Protein AF-A0A523TZ36-F1 (afdb_monomer)

Structure (mmCIF, N/CA/C/O backbone):
data_AF-A0A523TZ36-F1
#
_entry.id   AF-A0A523TZ36-F1
#
loop_
_atom_site.group_PDB
_atom_site.id
_atom_site.type_symbol
_atom_site.label_atom_id
_atom_site.label_alt_id
_atom_site.label_comp_id
_atom_site.label_asym_id
_atom_site.label_entity_id
_atom_site.label_seq_id
_atom_site.pdbx_PDB_ins_code
_atom_site.Cartn_x
_atom_site.Cartn_y
_atom_site.Cartn_z
_atom_site.occupancy
_atom_site.B_iso_or_equiv
_atom_site.auth_seq_id
_atom_site.auth_comp_id
_atom_site.auth_asym_id
_atom_site.auth_atom_id
_atom_site.pdbx_PDB_model_num
ATOM 1 N N . MET A 1 1 ? 51.299 -15.490 -25.475 1.00 40.97 1 MET A N 1
ATOM 2 C CA . MET A 1 1 ? 50.032 -15.445 -26.246 1.00 40.97 1 MET A CA 1
ATOM 3 C C . MET A 1 1 ? 49.955 -14.261 -27.215 1.00 40.97 1 MET A C 1
ATOM 5 O O . MET A 1 1 ? 49.633 -14.498 -28.367 1.00 40.97 1 MET A O 1
ATOM 9 N N . LEU A 1 2 ? 50.321 -13.031 -26.823 1.00 39.06 2 LEU A N 1
ATOM 10 C CA . LEU A 1 2 ? 50.326 -11.851 -27.716 1.00 39.06 2 LEU A CA 1
ATOM 11 C C . LEU A 1 2 ? 51.217 -11.945 -28.986 1.00 39.06 2 LEU A C 1
ATOM 13 O O . LEU A 1 2 ? 50.741 -11.552 -30.048 1.00 39.06 2 LEU A O 1
ATOM 17 N N . PRO A 1 3 ? 52.444 -12.513 -28.957 1.00 45.03 3 PRO A N 1
ATOM 18 C CA . PRO A 1 3 ? 53.297 -12.575 -30.157 1.00 45.03 3 PRO A CA 1
ATOM 19 C C . PRO A 1 3 ? 52.799 -13.565 -31.224 1.00 45.03 3 PRO A C 1
ATOM 21 O O . PRO A 1 3 ? 52.975 -13.342 -32.415 1.00 45.03 3 PRO A O 1
ATOM 24 N N . ALA A 1 4 ? 52.129 -14.643 -30.800 1.00 48.78 4 ALA A N 1
ATOM 25 C CA . ALA A 1 4 ? 51.546 -15.644 -31.697 1.00 48.78 4 ALA A CA 1
ATOM 26 C C . ALA A 1 4 ? 50.231 -15.169 -32.344 1.00 48.78 4 ALA A C 1
ATOM 28 O O . ALA A 1 4 ? 49.889 -15.622 -33.433 1.00 48.78 4 ALA A O 1
ATOM 29 N N . LEU A 1 5 ? 49.511 -14.239 -31.697 1.00 48.94 5 LEU A N 1
ATOM 30 C CA . LEU A 1 5 ? 48.366 -13.556 -32.302 1.00 48.94 5 LEU A CA 1
ATOM 31 C C . LEU A 1 5 ? 48.816 -12.596 -33.409 1.00 48.94 5 LEU A C 1
ATOM 33 O O . LEU A 1 5 ? 48.191 -12.559 -34.461 1.00 48.94 5 LEU A O 1
ATOM 37 N N . ALA A 1 6 ? 49.922 -11.871 -33.201 1.00 53.59 6 ALA A N 1
ATOM 38 C CA . ALA A 1 6 ? 50.433 -10.887 -34.158 1.00 53.59 6 ALA A CA 1
ATOM 39 C C . ALA A 1 6 ? 50.827 -11.502 -35.515 1.00 53.59 6 ALA A C 1
ATOM 41 O O . ALA A 1 6 ? 50.596 -10.891 -36.555 1.00 53.59 6 ALA A O 1
ATOM 42 N N . ALA A 1 7 ? 51.348 -12.734 -35.520 1.00 53.69 7 ALA A N 1
ATOM 43 C CA . ALA A 1 7 ? 51.743 -13.442 -36.741 1.00 53.69 7 ALA A CA 1
ATOM 44 C C . ALA A 1 7 ? 50.558 -13.894 -37.623 1.00 53.69 7 ALA A C 1
ATOM 46 O O . ALA A 1 7 ? 50.750 -14.155 -38.806 1.00 53.69 7 ALA A O 1
ATOM 47 N N . LYS A 1 8 ? 49.335 -13.967 -37.075 1.00 51.78 8 LYS A N 1
ATOM 48 C CA . LYS A 1 8 ? 48.127 -14.410 -37.796 1.00 51.78 8 LYS A CA 1
ATOM 49 C C . LYS A 1 8 ? 47.282 -13.272 -38.385 1.00 51.78 8 LYS A C 1
ATOM 51 O O . LYS A 1 8 ? 46.380 -13.533 -39.172 1.00 51.78 8 LYS A O 1
ATOM 56 N N . ILE A 1 9 ? 47.600 -12.013 -38.068 1.00 53.91 9 ILE A N 1
ATOM 57 C CA . ILE A 1 9 ? 46.844 -10.815 -38.494 1.00 53.91 9 ILE A CA 1
ATOM 58 C C . ILE A 1 9 ? 46.849 -10.613 -40.030 1.00 53.91 9 ILE A C 1
ATOM 60 O O . ILE A 1 9 ? 46.020 -9.871 -40.552 1.00 53.91 9 ILE A O 1
ATOM 64 N N . GLY A 1 10 ? 47.730 -11.303 -40.766 1.00 49.12 10 GLY A N 1
ATOM 65 C CA . GLY A 1 10 ? 47.829 -11.244 -42.231 1.00 49.12 10 GLY A CA 1
ATOM 66 C C . GLY A 1 10 ? 47.060 -12.320 -43.012 1.00 49.12 10 GLY A C 1
ATOM 67 O O . GLY A 1 10 ? 47.072 -12.283 -44.240 1.00 49.12 10 GLY A O 1
ATOM 68 N N . GLU A 1 11 ? 46.407 -13.284 -42.353 1.00 53.25 11 GLU A N 1
ATOM 69 C CA . GLU A 1 11 ? 45.588 -14.292 -43.042 1.00 53.25 11 GLU A CA 1
ATOM 70 C C . GLU A 1 11 ? 44.178 -13.733 -43.347 1.00 53.25 11 GLU A C 1
ATOM 72 O O . GLU A 1 11 ? 43.578 -13.109 -42.466 1.00 53.25 11 GLU A O 1
ATOM 77 N N . PRO A 1 12 ? 43.588 -13.992 -44.535 1.00 54.81 12 PRO A N 1
ATOM 78 C CA . PRO A 1 12 ? 42.302 -13.411 -44.956 1.00 54.81 12 PRO A CA 1
ATOM 79 C C . PRO A 1 12 ? 41.141 -13.591 -43.960 1.00 54.81 12 PRO A C 1
ATOM 81 O O . PRO A 1 12 ? 40.245 -12.751 -43.889 1.00 54.81 12 PRO A O 1
ATOM 84 N N . GLY A 1 13 ? 41.164 -14.664 -43.160 1.00 63.50 13 GLY A N 1
ATOM 85 C CA . GLY A 1 13 ? 40.162 -14.923 -42.121 1.00 63.50 13 GLY A CA 1
ATOM 86 C C . GLY A 1 13 ? 40.274 -14.004 -40.898 1.00 63.50 13 GLY A C 1
ATOM 87 O O . GLY A 1 13 ? 39.256 -13.620 -40.327 1.00 63.50 13 GLY A O 1
ATOM 88 N N . TRP A 1 14 ? 41.484 -13.583 -40.516 1.00 69.44 14 TRP A N 1
ATOM 89 C CA . TRP A 1 14 ? 41.691 -12.711 -39.353 1.00 69.44 14 TRP A CA 1
ATOM 90 C C . TRP A 1 14 ? 41.285 -11.270 -39.629 1.00 69.44 14 TRP A C 1
ATOM 92 O O . TRP A 1 14 ? 40.730 -10.613 -38.750 1.00 69.44 14 TRP A O 1
ATOM 102 N N . THR A 1 15 ? 41.491 -10.790 -40.856 1.00 75.75 15 THR A N 1
ATOM 103 C CA . THR A 1 15 ? 41.030 -9.459 -41.267 1.00 75.75 15 THR A CA 1
ATOM 104 C C . THR A 1 15 ? 39.508 -9.342 -41.150 1.00 75.75 15 THR A C 1
ATOM 106 O O . THR A 1 15 ? 39.020 -8.356 -40.603 1.00 75.75 15 THR A O 1
ATOM 109 N N . TYR A 1 16 ? 38.755 -10.365 -41.577 1.00 77.06 16 TYR A N 1
ATOM 110 C CA . TYR A 1 16 ? 37.296 -10.403 -41.420 1.00 77.06 16 TYR A CA 1
ATOM 111 C C . TYR A 1 16 ? 36.870 -10.387 -39.945 1.00 77.06 16 TYR A C 1
ATOM 113 O O . TYR A 1 16 ? 36.047 -9.556 -39.567 1.00 77.06 16 TYR A O 1
ATOM 121 N N . ILE A 1 17 ? 37.469 -11.239 -39.104 1.00 78.81 17 ILE A N 1
ATOM 122 C CA . ILE A 1 17 ? 37.153 -11.314 -37.665 1.00 78.81 17 ILE A CA 1
ATOM 123 C C . ILE A 1 17 ? 37.396 -9.963 -36.982 1.00 78.81 17 ILE A C 1
ATOM 125 O O . ILE A 1 17 ? 36.556 -9.492 -36.216 1.00 78.81 17 ILE A O 1
ATOM 129 N N . ILE A 1 18 ? 38.522 -9.309 -37.284 1.00 83.75 18 ILE A N 1
ATOM 130 C CA . ILE A 1 18 ? 38.860 -7.999 -36.716 1.00 83.75 18 ILE A CA 1
ATOM 131 C C . ILE A 1 18 ? 37.863 -6.934 -37.187 1.00 83.75 18 ILE A C 1
ATOM 133 O O . ILE A 1 18 ? 37.353 -6.181 -36.361 1.00 83.75 18 ILE A O 1
ATOM 137 N N . ILE A 1 19 ? 37.547 -6.876 -38.485 1.00 86.12 19 ILE A N 1
ATOM 138 C CA . ILE A 1 19 ? 36.572 -5.914 -39.024 1.00 86.12 19 ILE A CA 1
ATOM 139 C C . ILE A 1 19 ? 35.190 -6.132 -38.396 1.00 86.12 19 ILE A C 1
ATOM 141 O O . ILE A 1 19 ? 34.555 -5.163 -37.983 1.00 86.12 19 ILE A O 1
ATOM 145 N N . HIS A 1 20 ? 34.741 -7.383 -38.279 1.00 84.38 20 HIS A N 1
ATOM 146 C CA . HIS A 1 20 ? 33.457 -7.728 -37.675 1.00 84.38 20 HIS A CA 1
ATOM 147 C C . HIS A 1 20 ? 33.395 -7.319 -36.198 1.00 84.38 20 HIS A C 1
ATOM 149 O O . HIS A 1 20 ? 32.434 -6.675 -35.775 1.00 84.38 20 HIS A O 1
ATOM 155 N N . ALA A 1 21 ? 34.440 -7.620 -35.422 1.00 88.12 21 ALA A N 1
ATOM 156 C CA . ALA A 1 21 ? 34.526 -7.238 -34.015 1.00 88.12 21 ALA A CA 1
ATOM 157 C C . ALA A 1 21 ? 34.559 -5.711 -33.832 1.00 88.12 21 ALA A C 1
ATOM 159 O O . ALA A 1 21 ? 33.866 -5.171 -32.969 1.00 88.12 21 ALA A O 1
ATOM 160 N N . LEU A 1 22 ? 35.316 -4.992 -34.667 1.00 91.12 22 LEU A N 1
ATOM 161 C CA . LEU A 1 22 ? 35.350 -3.528 -34.647 1.00 91.12 22 LEU A CA 1
ATOM 162 C C . LEU A 1 22 ? 33.988 -2.928 -35.007 1.00 91.12 22 LEU A C 1
ATOM 164 O O . LEU A 1 22 ? 33.526 -2.019 -34.316 1.00 91.12 22 LEU A O 1
ATOM 168 N N . ALA A 1 23 ? 33.320 -3.460 -36.035 1.00 91.50 23 ALA A N 1
ATOM 169 C CA . ALA A 1 23 ? 31.964 -3.061 -36.391 1.00 91.50 23 ALA A CA 1
ATOM 170 C C . ALA A 1 23 ? 30.994 -3.318 -35.230 1.00 91.50 23 ALA A C 1
ATOM 172 O O . ALA A 1 23 ? 30.199 -2.442 -34.899 1.00 91.50 23 ALA A O 1
ATOM 173 N N . PHE A 1 24 ? 31.100 -4.467 -34.553 1.00 93.25 24 PHE A N 1
ATOM 174 C CA . PHE A 1 24 ? 30.232 -4.821 -33.429 1.00 93.25 24 PHE A CA 1
ATOM 175 C C . PHE A 1 24 ? 30.410 -3.831 -32.283 1.00 93.25 24 PHE A C 1
ATOM 177 O O . PHE A 1 24 ? 29.433 -3.246 -31.812 1.00 93.25 24 PHE A O 1
ATOM 184 N N . LEU A 1 25 ? 31.659 -3.576 -31.884 1.00 94.19 25 LEU A N 1
ATOM 185 C CA . LEU A 1 25 ? 31.988 -2.620 -30.828 1.00 94.19 25 LEU A CA 1
ATOM 186 C C . LEU A 1 25 ? 31.528 -1.197 -31.171 1.00 94.19 25 LEU A C 1
ATOM 188 O O . LEU A 1 25 ? 31.056 -0.489 -30.279 1.00 94.19 25 LEU A O 1
ATOM 192 N N . ALA A 1 26 ? 31.598 -0.798 -32.446 1.00 94.56 26 ALA A N 1
ATOM 193 C CA . ALA A 1 26 ? 31.162 0.518 -32.906 1.00 94.56 26 ALA A CA 1
ATOM 194 C C . ALA A 1 26 ? 29.654 0.762 -32.714 1.00 94.56 26 ALA A C 1
ATOM 196 O O . ALA A 1 26 ? 29.263 1.905 -32.486 1.00 94.56 26 ALA A O 1
ATOM 197 N N . VAL A 1 27 ? 28.809 -0.278 -32.751 1.00 94.25 27 VAL A N 1
ATOM 198 C CA . VAL A 1 27 ? 27.361 -0.147 -32.472 1.00 94.25 27 VAL A CA 1
ATOM 199 C C . VAL A 1 27 ? 27.023 -0.471 -31.013 1.00 94.25 27 VAL A C 1
ATOM 201 O O . VAL A 1 27 ? 26.181 0.188 -30.399 1.00 94.25 27 VAL A O 1
ATOM 204 N N . PHE A 1 28 ? 27.701 -1.464 -30.435 1.00 94.38 28 PHE A N 1
ATOM 205 C CA . PHE A 1 28 ? 27.449 -1.959 -29.084 1.00 94.38 28 PHE A CA 1
ATOM 206 C C . PHE A 1 28 ? 27.827 -0.940 -28.000 1.00 94.38 28 PHE A C 1
ATOM 208 O O . PHE A 1 28 ? 27.017 -0.659 -27.114 1.00 94.38 28 PHE A O 1
ATOM 215 N N . LEU A 1 29 ? 29.030 -0.352 -28.062 1.00 94.81 29 LEU A N 1
ATOM 216 C CA . LEU A 1 29 ? 29.511 0.559 -27.016 1.00 94.81 29 LEU A CA 1
ATOM 217 C C . LEU A 1 29 ? 28.654 1.832 -26.892 1.00 94.81 29 LEU A C 1
ATOM 219 O O . LEU A 1 29 ? 28.288 2.168 -25.762 1.00 94.81 29 LEU A O 1
ATOM 223 N N . PRO A 1 30 ? 28.255 2.520 -27.985 1.00 93.31 30 PRO A N 1
ATOM 224 C CA . PRO A 1 30 ? 27.339 3.655 -27.881 1.00 93.31 30 PRO A CA 1
ATOM 225 C C . PRO A 1 30 ? 25.975 3.274 -27.296 1.00 93.31 30 PRO A C 1
ATOM 227 O O . PRO A 1 30 ? 25.460 3.992 -26.438 1.00 93.31 30 PRO A O 1
ATOM 230 N N . ALA A 1 31 ? 25.403 2.135 -27.704 1.00 92.31 31 ALA A N 1
ATOM 231 C CA . ALA A 1 31 ? 24.126 1.663 -27.169 1.00 92.31 31 ALA A CA 1
ATOM 232 C C . ALA A 1 31 ? 24.213 1.389 -25.658 1.00 92.31 31 ALA A C 1
ATOM 234 O O . ALA A 1 31 ? 23.362 1.850 -24.894 1.00 92.31 31 ALA A O 1
ATOM 235 N N . MET A 1 32 ? 25.282 0.725 -25.209 1.00 93.06 32 MET A N 1
ATOM 236 C CA . MET A 1 32 ? 25.528 0.470 -23.788 1.00 93.06 32 MET A CA 1
ATOM 237 C C . MET A 1 32 ? 25.791 1.751 -22.996 1.00 93.06 32 MET A C 1
ATOM 239 O O . MET A 1 32 ? 25.274 1.892 -21.890 1.00 93.06 32 MET A O 1
ATOM 243 N N . TYR A 1 33 ? 26.535 2.709 -23.553 1.00 92.81 33 TYR A N 1
ATOM 244 C CA . TYR A 1 33 ? 26.753 4.013 -22.927 1.00 92.81 33 TYR A CA 1
ATOM 245 C C . TYR A 1 33 ? 25.430 4.759 -22.702 1.00 92.81 33 TYR A C 1
ATOM 247 O O . TYR A 1 33 ? 25.178 5.263 -21.604 1.00 92.81 33 TYR A O 1
ATOM 255 N N . LEU A 1 34 ? 24.554 4.789 -23.713 1.00 91.19 34 LEU A N 1
ATOM 256 C CA . LEU A 1 34 ? 23.231 5.406 -23.605 1.00 91.19 34 LEU A CA 1
ATOM 257 C C . LEU A 1 34 ? 22.345 4.675 -22.591 1.00 91.19 34 LEU A C 1
ATOM 259 O O . LEU A 1 34 ? 21.706 5.329 -21.764 1.00 91.19 34 LEU A O 1
ATOM 263 N N . PHE A 1 35 ? 22.341 3.340 -22.617 1.00 90.81 35 PHE A N 1
ATOM 264 C CA . PHE A 1 35 ? 21.572 2.519 -21.688 1.00 90.81 35 PHE A CA 1
ATOM 265 C C . PHE A 1 35 ? 22.024 2.718 -20.233 1.00 90.81 35 PHE A C 1
ATOM 267 O O . PHE A 1 35 ? 21.228 3.120 -19.380 1.00 90.81 35 PHE A O 1
ATOM 274 N N . ILE A 1 36 ? 23.312 2.500 -19.949 1.00 92.44 36 ILE A N 1
ATOM 275 C CA . ILE A 1 36 ? 23.887 2.625 -18.602 1.00 92.44 36 ILE A CA 1
ATOM 276 C C . ILE A 1 36 ? 23.757 4.066 -18.111 1.00 92.44 36 ILE A C 1
ATOM 278 O O . ILE A 1 36 ? 23.319 4.287 -16.984 1.00 92.44 36 ILE A O 1
ATOM 282 N N . GLY A 1 37 ? 24.063 5.058 -18.953 1.00 90.62 37 GLY A N 1
ATOM 283 C CA . GLY A 1 37 ? 23.905 6.472 -18.614 1.00 90.62 37 GLY A CA 1
ATOM 284 C C . GLY A 1 37 ? 22.452 6.849 -18.305 1.00 90.62 37 GLY A C 1
ATOM 285 O O . GLY A 1 37 ? 22.194 7.597 -17.358 1.00 90.62 37 GLY A O 1
ATOM 286 N N . GLY A 1 38 ? 21.493 6.294 -19.053 1.00 89.19 38 GLY A N 1
ATOM 287 C CA . GLY A 1 38 ? 20.060 6.464 -18.821 1.00 89.19 38 GLY A CA 1
ATOM 288 C C . GLY A 1 38 ? 19.596 5.854 -17.496 1.00 89.19 38 GLY A C 1
ATOM 289 O O . GLY A 1 38 ? 18.936 6.533 -16.707 1.00 89.19 38 GLY A O 1
ATOM 290 N N . MET A 1 39 ? 19.994 4.613 -17.208 1.00 90.62 39 MET A N 1
ATOM 291 C CA . MET A 1 39 ? 19.698 3.939 -15.937 1.00 90.62 39 MET A CA 1
ATOM 292 C C . MET A 1 39 ? 20.350 4.652 -14.747 1.00 90.62 39 MET A C 1
ATOM 294 O O . MET A 1 39 ? 19.701 4.891 -13.727 1.00 90.62 39 MET A O 1
ATOM 298 N N . TRP A 1 40 ? 21.606 5.074 -14.901 1.00 91.25 40 TRP A N 1
ATOM 299 C CA . TRP A 1 40 ? 22.331 5.844 -13.896 1.00 91.25 40 TRP A CA 1
ATOM 300 C C . TRP A 1 40 ? 21.670 7.194 -13.620 1.00 91.25 40 TRP A C 1
ATOM 302 O O . TRP A 1 40 ? 21.620 7.639 -12.475 1.00 91.25 40 TRP A O 1
ATOM 312 N N . LYS A 1 41 ? 21.115 7.854 -14.645 1.00 90.94 41 LYS A N 1
ATOM 313 C CA . LYS A 1 41 ? 20.341 9.085 -14.460 1.00 90.94 41 LYS A CA 1
ATOM 314 C C . LYS A 1 41 ? 19.111 8.842 -13.586 1.00 90.94 41 LYS A C 1
ATOM 316 O O . LYS A 1 41 ? 18.922 9.607 -12.647 1.00 90.94 41 LYS A O 1
ATOM 321 N N . ILE A 1 42 ? 18.323 7.794 -13.843 1.00 90.88 42 ILE A N 1
ATOM 322 C CA . ILE A 1 42 ? 17.161 7.471 -12.995 1.00 90.88 42 ILE A CA 1
ATOM 323 C C . ILE A 1 42 ? 17.611 7.214 -11.556 1.00 90.88 42 ILE A C 1
ATOM 325 O O . ILE A 1 42 ? 17.048 7.784 -10.626 1.00 90.88 42 ILE A O 1
ATOM 329 N N . TRP A 1 43 ? 18.663 6.413 -11.371 1.00 91.19 43 TRP A N 1
ATOM 330 C CA . TRP A 1 43 ? 19.215 6.141 -10.046 1.00 91.19 43 TRP A CA 1
ATOM 331 C C . TRP A 1 43 ? 19.641 7.421 -9.314 1.00 91.19 43 TRP A C 1
ATOM 333 O O . TRP A 1 43 ? 19.337 7.584 -8.134 1.00 91.19 43 TRP A O 1
ATOM 343 N N . LYS A 1 44 ? 20.286 8.366 -10.013 1.00 92.56 44 LYS A N 1
ATOM 344 C CA . LYS A 1 44 ? 20.625 9.677 -9.445 1.00 92.56 44 LYS A CA 1
ATOM 345 C C . LYS A 1 44 ? 19.386 10.455 -9.006 1.00 92.56 44 LYS A C 1
ATOM 347 O O . LYS A 1 44 ? 19.432 11.001 -7.915 1.00 92.56 44 LYS A O 1
ATOM 352 N N . VAL A 1 45 ? 18.304 10.466 -9.793 1.00 93.38 45 VAL A N 1
ATOM 353 C CA . VAL A 1 45 ? 17.028 11.097 -9.394 1.00 93.38 45 VAL A CA 1
ATOM 354 C C . VAL A 1 45 ? 16.448 10.416 -8.152 1.00 93.38 45 VAL A C 1
ATOM 356 O O . VAL A 1 45 ? 16.082 11.090 -7.203 1.00 93.38 45 VAL A O 1
ATOM 359 N N . CYS A 1 46 ? 16.419 9.082 -8.089 1.00 92.62 46 CYS A N 1
ATOM 360 C CA . CYS A 1 46 ? 15.946 8.375 -6.893 1.00 92.62 46 CYS A CA 1
ATOM 361 C C . CYS A 1 46 ? 16.733 8.746 -5.625 1.00 92.62 46 CYS A C 1
ATOM 363 O O . CYS A 1 46 ? 16.159 8.748 -4.543 1.00 92.62 46 CYS A O 1
ATOM 365 N N . ARG A 1 47 ? 18.023 9.086 -5.747 1.00 90.06 47 ARG A N 1
ATOM 366 C CA . ARG A 1 47 ? 18.884 9.491 -4.623 1.00 90.06 47 ARG A CA 1
ATOM 367 C C . ARG A 1 47 ? 18.690 10.934 -4.146 1.00 90.06 47 ARG A C 1
ATOM 369 O O . ARG A 1 47 ? 19.312 11.281 -3.146 1.00 90.06 47 ARG A O 1
ATOM 376 N N . THR A 1 48 ? 17.901 11.755 -4.842 1.00 91.12 48 THR A N 1
ATOM 377 C CA . THR A 1 48 ? 17.555 13.119 -4.392 1.00 91.12 48 THR A CA 1
ATOM 378 C C . THR A 1 48 ? 16.365 13.114 -3.430 1.00 91.12 48 THR A C 1
ATOM 380 O O . THR A 1 48 ? 16.118 14.102 -2.755 1.00 91.12 48 THR A O 1
ATOM 383 N N . ALA A 1 49 ? 15.599 12.020 -3.395 1.00 91.06 49 ALA A N 1
ATOM 384 C CA . ALA A 1 49 ? 14.447 11.861 -2.518 1.00 91.06 49 ALA A CA 1
ATOM 385 C C . ALA A 1 49 ? 14.867 11.653 -1.053 1.00 91.06 49 ALA A C 1
ATOM 387 O O . ALA A 1 49 ? 16.007 11.282 -0.759 1.00 91.06 49 ALA A O 1
ATOM 388 N N . GLN A 1 50 ? 13.917 11.812 -0.127 1.00 87.75 50 GLN A N 1
ATOM 389 C CA . GLN A 1 50 ? 14.149 11.535 1.293 1.00 87.75 50 GLN A CA 1
ATOM 390 C C . GLN A 1 50 ? 14.595 10.066 1.496 1.00 87.75 50 GLN A C 1
ATOM 392 O O . GLN A 1 50 ? 14.005 9.161 0.897 1.00 87.75 50 GLN A O 1
ATOM 397 N N . PRO A 1 51 ? 15.600 9.772 2.337 1.00 85.31 51 PRO A N 1
ATOM 398 C CA . PRO A 1 51 ? 15.991 8.413 2.655 1.00 85.31 51 PRO A CA 1
ATOM 399 C C . PRO A 1 51 ? 14.855 7.698 3.392 1.00 85.31 51 PRO A C 1
ATOM 401 O O . PRO A 1 51 ? 14.035 8.305 4.078 1.00 85.31 51 PRO A O 1
ATOM 404 N N . CYS A 1 52 ? 14.812 6.378 3.249 1.00 84.56 52 CYS A N 1
ATOM 405 C CA . CYS A 1 52 ? 13.902 5.524 3.999 1.00 84.56 52 CYS A CA 1
ATOM 406 C C . CYS A 1 52 ? 14.630 4.252 4.432 1.00 84.56 52 CYS A C 1
ATOM 408 O O . CYS A 1 52 ? 15.372 3.662 3.638 1.00 84.56 52 CYS A O 1
ATOM 410 N N . ASP A 1 53 ? 14.382 3.796 5.659 1.00 81.25 53 ASP A N 1
ATOM 411 C CA . ASP A 1 53 ? 14.968 2.557 6.165 1.00 81.25 53 ASP A CA 1
ATOM 412 C C . ASP A 1 53 ? 14.226 1.332 5.605 1.00 81.25 53 ASP A C 1
ATOM 414 O O . ASP A 1 53 ? 13.193 0.886 6.112 1.00 81.25 53 ASP A O 1
ATOM 418 N N . ARG A 1 54 ? 14.716 0.832 4.465 1.00 85.69 54 ARG A N 1
ATOM 419 C CA . ARG A 1 54 ? 14.168 -0.335 3.753 1.00 85.69 54 ARG A CA 1
ATOM 420 C C . ARG A 1 54 ? 15.265 -1.316 3.326 1.00 85.69 54 ARG A C 1
ATOM 422 O O . ARG A 1 54 ? 15.082 -2.070 2.368 1.00 85.69 54 ARG A O 1
ATOM 429 N N . TRP A 1 55 ? 16.393 -1.306 4.035 1.00 87.19 55 TRP A N 1
ATOM 430 C CA . TRP A 1 55 ? 17.562 -2.142 3.737 1.00 87.19 55 TRP A CA 1
ATOM 431 C C . TRP A 1 55 ? 17.780 -3.271 4.761 1.00 87.19 55 TRP A C 1
ATOM 433 O O . TRP A 1 55 ? 18.606 -4.153 4.527 1.00 87.19 55 TRP A O 1
ATOM 443 N N . ASP A 1 56 ? 16.987 -3.310 5.839 1.00 87.44 56 ASP A N 1
ATOM 444 C CA . ASP A 1 56 ? 16.969 -4.372 6.854 1.00 87.44 56 ASP A CA 1
ATOM 445 C C . ASP A 1 56 ? 16.513 -5.741 6.301 1.00 87.44 56 ASP A C 1
ATOM 447 O O . ASP A 1 56 ? 15.943 -5.851 5.217 1.00 87.44 56 ASP A O 1
ATOM 451 N N . LYS A 1 57 ? 16.716 -6.827 7.062 1.00 89.69 57 LYS A N 1
ATOM 452 C CA . LYS A 1 57 ? 16.157 -8.170 6.767 1.00 89.69 57 LYS A CA 1
ATOM 453 C C . LYS A 1 57 ? 16.382 -8.645 5.317 1.00 89.69 57 LYS A C 1
ATOM 455 O O . LYS A 1 57 ? 15.484 -9.249 4.716 1.00 89.69 57 LYS A O 1
ATOM 460 N N . SER A 1 58 ? 17.582 -8.422 4.775 1.00 92.50 58 SER A N 1
ATOM 461 C CA . SER A 1 58 ? 17.940 -8.682 3.368 1.00 92.50 58 SER A CA 1
ATOM 462 C C . SER A 1 58 ? 17.442 -10.037 2.831 1.00 92.50 58 SER A C 1
ATOM 464 O O . SER A 1 58 ? 16.811 -10.089 1.776 1.00 92.50 58 SER A O 1
ATOM 466 N N . GLY A 1 59 ? 17.566 -11.130 3.597 1.00 94.75 59 GLY A N 1
ATOM 467 C CA . GLY A 1 59 ? 17.062 -12.450 3.182 1.00 94.75 59 GLY A CA 1
ATOM 468 C C . GLY A 1 59 ? 15.545 -12.506 2.921 1.00 94.75 59 GLY A C 1
ATOM 469 O O . GLY A 1 59 ? 15.097 -13.096 1.935 1.00 94.75 59 GLY A O 1
ATOM 470 N N . LYS A 1 60 ? 14.719 -11.846 3.750 1.00 93.31 60 LYS A N 1
ATOM 471 C CA . LYS A 1 60 ? 13.258 -11.768 3.535 1.00 93.31 60 LYS A CA 1
ATOM 472 C C . LYS A 1 60 ? 12.905 -10.863 2.347 1.00 93.31 60 LYS A C 1
ATOM 474 O O . LYS A 1 60 ? 11.898 -11.115 1.676 1.00 93.31 60 LYS A O 1
ATOM 479 N N . ARG A 1 61 ? 13.717 -9.834 2.080 1.00 94.00 61 ARG A N 1
ATOM 480 C CA . ARG A 1 61 ? 13.567 -8.926 0.931 1.00 94.00 61 ARG A CA 1
ATOM 481 C C . ARG A 1 61 ? 13.910 -9.634 -0.377 1.00 94.00 61 ARG A C 1
ATOM 483 O O . ARG A 1 61 ? 13.076 -9.663 -1.276 1.00 94.00 61 ARG A O 1
ATOM 490 N N . TRP A 1 62 ? 15.033 -10.345 -0.445 1.00 95.62 62 TRP A N 1
ATOM 491 C CA . TRP A 1 62 ? 15.373 -11.182 -1.601 1.00 95.62 62 TRP A CA 1
ATOM 492 C C . TRP A 1 62 ? 14.370 -12.308 -1.834 1.00 95.62 62 TRP A C 1
ATOM 494 O O . TRP A 1 62 ? 13.962 -12.527 -2.972 1.00 95.62 62 TRP A O 1
ATOM 504 N N . LYS A 1 63 ? 13.856 -12.949 -0.775 1.00 95.75 63 LYS A N 1
ATOM 505 C CA . LYS A 1 63 ? 12.744 -13.903 -0.911 1.00 95.75 63 LYS A CA 1
ATOM 506 C C . LYS A 1 63 ? 11.516 -13.260 -1.565 1.00 95.75 63 LYS A C 1
ATOM 508 O O . LYS A 1 63 ? 10.846 -13.909 -2.362 1.00 95.75 63 LYS A O 1
ATOM 513 N N . SER A 1 64 ? 11.219 -11.996 -1.256 1.00 93.94 64 SER A N 1
ATOM 514 C CA . SER A 1 64 ? 10.145 -11.251 -1.923 1.00 93.94 64 SER A CA 1
ATOM 515 C C . SER A 1 64 ? 10.407 -11.086 -3.417 1.00 93.94 64 SER A C 1
ATOM 517 O O . SER A 1 64 ? 9.508 -11.346 -4.214 1.00 93.94 64 SER A O 1
ATOM 519 N N . VAL A 1 65 ? 11.628 -10.700 -3.794 1.00 96.12 65 VAL A N 1
ATOM 520 C CA . VAL A 1 65 ? 12.032 -10.555 -5.199 1.00 96.12 65 VAL A CA 1
ATOM 521 C C . VAL A 1 65 ? 11.922 -11.894 -5.926 1.00 96.12 65 VAL A C 1
ATOM 523 O O . VAL A 1 65 ? 11.245 -11.983 -6.943 1.00 96.12 65 VAL A O 1
ATOM 526 N N . ILE A 1 66 ? 12.492 -12.963 -5.370 1.00 96.88 66 ILE A N 1
ATOM 527 C CA . ILE A 1 66 ? 12.460 -14.299 -5.977 1.00 96.88 66 ILE A CA 1
ATOM 528 C C . ILE A 1 66 ? 11.019 -14.778 -6.165 1.00 96.88 66 ILE A C 1
ATOM 530 O O . ILE A 1 66 ? 10.651 -15.198 -7.254 1.00 96.88 66 ILE A O 1
ATOM 534 N N . VAL A 1 67 ? 10.168 -14.675 -5.142 1.00 96.12 67 VAL A N 1
ATOM 535 C CA . VAL A 1 67 ? 8.790 -15.191 -5.212 1.00 96.12 67 VAL A CA 1
ATOM 536 C C . VAL A 1 67 ? 7.896 -14.350 -6.128 1.00 96.12 67 VAL A C 1
ATOM 538 O O . VAL A 1 67 ? 7.058 -14.905 -6.84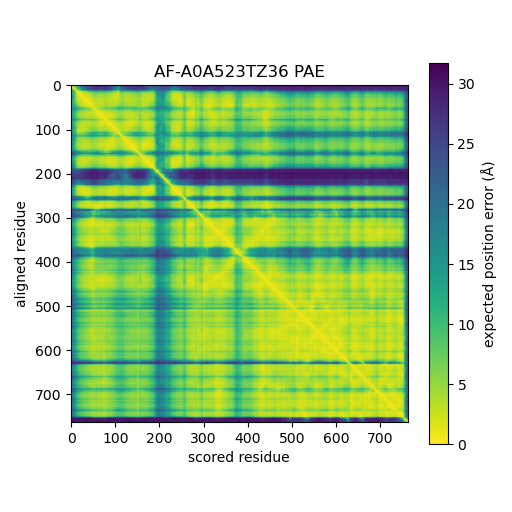1 1.00 96.12 67 VAL A O 1
ATOM 541 N N . ASN A 1 68 ? 8.024 -13.021 -6.097 1.00 94.50 68 ASN A N 1
ATOM 542 C CA . ASN A 1 68 ? 7.074 -12.133 -6.772 1.00 94.50 68 ASN A CA 1
ATOM 543 C C . ASN A 1 68 ? 7.561 -11.636 -8.138 1.00 94.50 68 ASN A C 1
ATOM 545 O O . ASN A 1 68 ? 6.719 -11.439 -9.010 1.00 94.50 68 ASN A O 1
ATOM 549 N N . VAL A 1 69 ? 8.873 -11.479 -8.345 1.00 94.75 69 VAL A N 1
ATOM 550 C CA . VAL A 1 69 ? 9.455 -11.084 -9.638 1.00 94.75 69 VAL A CA 1
ATOM 551 C C . VAL A 1 69 ? 9.768 -12.315 -10.478 1.00 94.75 69 VAL A C 1
ATOM 553 O O . VAL A 1 69 ? 9.166 -12.485 -11.529 1.00 94.75 69 VAL A O 1
ATOM 556 N N . PHE A 1 70 ? 10.631 -13.222 -10.018 1.00 95.38 70 PHE A N 1
ATOM 557 C CA . PHE A 1 70 ? 10.988 -14.405 -10.816 1.00 95.38 70 PHE A CA 1
ATOM 558 C C . PHE A 1 70 ? 9.876 -15.462 -10.808 1.00 95.38 70 PHE A C 1
ATOM 560 O O . PHE A 1 70 ? 9.465 -15.961 -11.851 1.00 95.38 70 PHE A O 1
ATOM 567 N N . GLY A 1 71 ? 9.311 -15.746 -9.634 1.00 95.25 71 GLY A N 1
ATOM 568 C CA . GLY A 1 71 ? 8.191 -16.672 -9.474 1.00 95.25 71 GLY A CA 1
ATOM 569 C C . GLY A 1 71 ? 6.845 -16.114 -9.942 1.00 95.25 71 GLY A C 1
ATOM 570 O O . GLY A 1 71 ? 5.878 -16.867 -10.006 1.00 95.25 71 GLY A O 1
ATOM 571 N N . GLN A 1 72 ? 6.756 -14.810 -10.247 1.00 94.88 72 GLN A N 1
ATOM 572 C CA . GLN A 1 72 ? 5.558 -14.140 -10.779 1.00 94.88 72 GLN A CA 1
ATOM 573 C C . GLN A 1 72 ? 4.268 -14.390 -9.963 1.00 94.88 72 GLN A C 1
ATOM 575 O O . GLN A 1 72 ? 3.167 -14.178 -10.471 1.00 94.88 72 GLN A O 1
ATOM 580 N N . ARG A 1 73 ? 4.365 -14.796 -8.683 1.00 94.75 73 ARG A N 1
ATOM 581 C CA . ARG A 1 73 ? 3.234 -15.320 -7.885 1.00 94.75 73 ARG A CA 1
ATOM 582 C C . ARG A 1 73 ? 2.019 -14.390 -7.856 1.00 94.75 73 ARG A C 1
ATOM 584 O O . ARG A 1 73 ? 0.889 -14.845 -7.990 1.00 94.75 73 ARG A O 1
ATOM 591 N N . ARG A 1 74 ? 2.245 -13.086 -7.663 1.00 92.50 74 ARG A N 1
ATOM 592 C CA . ARG A 1 74 ? 1.179 -12.067 -7.671 1.00 92.50 74 ARG A CA 1
ATOM 593 C C . ARG A 1 74 ? 0.749 -11.658 -9.078 1.00 92.50 74 ARG A C 1
ATOM 595 O O . ARG A 1 74 ? -0.344 -11.137 -9.263 1.00 92.50 74 ARG A O 1
ATOM 602 N N . VAL A 1 75 ? 1.590 -11.854 -10.088 1.00 93.12 75 VAL A N 1
ATOM 603 C CA . VAL A 1 75 ? 1.213 -11.559 -11.472 1.00 93.12 75 VAL A CA 1
ATOM 604 C C . VAL A 1 75 ? 0.215 -12.605 -11.960 1.00 93.12 75 VAL A C 1
ATOM 606 O O . VAL A 1 75 ? -0.854 -12.211 -12.425 1.00 93.12 75 VAL A O 1
ATOM 609 N N . ILE A 1 76 ? 0.502 -13.894 -11.759 1.00 94.69 76 ILE A N 1
ATOM 610 C CA . ILE A 1 76 ? -0.345 -15.025 -12.187 1.00 94.69 76 ILE A CA 1
ATOM 611 C C . ILE A 1 76 ? -1.593 -15.247 -11.322 1.00 94.69 76 ILE A C 1
ATOM 613 O O . ILE A 1 76 ? -2.420 -16.085 -11.658 1.00 94.69 76 ILE A O 1
ATOM 617 N N . SER A 1 77 ? -1.767 -14.493 -10.229 1.00 88.81 77 SER A N 1
ATOM 618 C CA . SER A 1 77 ? -3.003 -14.546 -9.432 1.00 88.81 77 SER A CA 1
ATOM 619 C C . SER A 1 77 ? -4.230 -14.001 -10.175 1.00 88.81 77 SER A C 1
ATOM 621 O O . SER A 1 77 ? -5.340 -14.089 -9.662 1.00 88.81 77 SER A O 1
ATOM 623 N N . GLU A 1 78 ? -4.021 -13.402 -11.347 1.00 84.19 78 GLU A N 1
ATOM 624 C CA . GLU A 1 78 ? -5.048 -12.929 -12.269 1.00 84.19 78 GLU A CA 1
ATOM 625 C C . GLU A 1 78 ? -4.870 -13.639 -13.616 1.00 84.19 78 GLU A C 1
ATOM 627 O O . GLU A 1 78 ? -3.737 -13.832 -14.062 1.00 84.19 78 GLU A O 1
ATOM 632 N N . ASN A 1 79 ? -5.966 -13.968 -14.305 1.00 85.38 79 ASN A N 1
ATOM 633 C CA . ASN A 1 79 ? -5.947 -14.836 -15.496 1.00 85.38 79 ASN A CA 1
ATOM 634 C C . ASN A 1 79 ? -5.016 -14.328 -16.612 1.00 85.38 79 ASN A C 1
ATOM 636 O O . ASN A 1 79 ? -4.193 -15.071 -17.141 1.00 85.38 79 ASN A O 1
ATOM 640 N N . TRP A 1 80 ? -5.070 -13.030 -16.927 1.00 86.25 80 TRP A N 1
ATOM 641 C CA . TRP A 1 80 ? -4.191 -12.411 -17.933 1.00 86.25 80 TRP A CA 1
ATOM 642 C C . TRP A 1 80 ? -2.722 -12.297 -17.492 1.00 86.25 80 TRP A C 1
ATOM 644 O O . TRP A 1 80 ? -1.868 -11.901 -18.285 1.00 86.25 80 TRP A O 1
ATOM 654 N N . GLY A 1 81 ? -2.418 -12.625 -16.235 1.00 89.75 81 GLY A N 1
ATOM 655 C CA . GLY A 1 81 ? -1.063 -12.714 -15.705 1.00 89.75 81 GLY A CA 1
ATOM 656 C C . GLY A 1 81 ? -0.239 -13.836 -16.330 1.00 89.75 81 GLY A C 1
ATOM 657 O O . GLY A 1 81 ? 0.971 -13.679 -16.454 1.00 89.75 81 GLY A O 1
ATOM 658 N N . TRP A 1 82 ? -0.875 -14.913 -16.800 1.00 92.81 82 TRP A N 1
ATOM 659 C CA . TRP A 1 82 ? -0.186 -16.006 -17.496 1.00 92.81 82 TRP A CA 1
ATOM 660 C C . TRP A 1 82 ? 0.468 -15.557 -18.802 1.00 92.81 82 TRP A C 1
ATOM 662 O O . TRP A 1 82 ? 1.587 -15.957 -19.100 1.00 92.81 82 TRP A O 1
ATOM 672 N N . LEU A 1 83 ? -0.170 -14.640 -19.533 1.00 92.88 83 LEU A N 1
ATOM 673 C CA . LEU A 1 83 ? 0.433 -14.043 -20.724 1.00 92.88 83 LEU A CA 1
ATOM 674 C C . LEU A 1 83 ? 1.755 -13.332 -20.376 1.00 92.88 83 LEU A C 1
ATOM 676 O O . LEU A 1 83 ? 2.759 -13.499 -21.059 1.00 92.88 83 LEU A O 1
ATOM 680 N N . HIS A 1 84 ? 1.771 -12.573 -19.275 1.00 92.56 84 HIS A N 1
ATOM 681 C CA . HIS A 1 84 ? 2.985 -11.913 -18.787 1.00 92.56 84 HIS A CA 1
ATOM 682 C C . HIS A 1 84 ? 4.035 -12.916 -18.289 1.00 92.56 84 HIS A C 1
ATOM 684 O O . HIS A 1 84 ? 5.222 -12.706 -18.513 1.00 92.56 84 HIS A O 1
ATOM 690 N N . PHE A 1 85 ? 3.615 -14.007 -17.642 1.00 95.38 85 PHE A N 1
ATOM 691 C CA . PHE A 1 85 ? 4.512 -15.077 -17.201 1.00 95.38 85 PHE A CA 1
ATOM 692 C C . PHE A 1 85 ? 5.320 -15.657 -18.367 1.00 95.38 85 PHE A C 1
ATOM 694 O O . PHE A 1 85 ? 6.541 -15.761 -18.263 1.00 95.38 85 PHE A O 1
ATOM 701 N N . PHE A 1 86 ? 4.661 -15.967 -19.488 1.00 95.56 86 PHE A N 1
ATOM 702 C CA . PHE A 1 86 ? 5.337 -16.502 -20.670 1.00 95.56 86 PHE A CA 1
ATOM 703 C C . PHE A 1 86 ? 6.241 -15.476 -21.354 1.00 95.56 86 PHE A C 1
ATOM 705 O O . PHE A 1 86 ? 7.348 -15.836 -21.739 1.00 95.56 86 PHE A O 1
ATOM 712 N N . PHE A 1 87 ? 5.843 -14.199 -21.426 1.00 94.50 87 PHE A N 1
ATOM 713 C CA . PHE A 1 87 ? 6.750 -13.141 -21.890 1.00 94.50 87 PHE A CA 1
ATOM 714 C C . PHE A 1 87 ? 8.009 -13.039 -21.024 1.00 94.50 87 PHE A C 1
ATOM 716 O O . PHE A 1 87 ? 9.116 -12.965 -21.552 1.00 94.50 87 PHE A O 1
ATOM 723 N N . PHE A 1 88 ? 7.847 -13.046 -19.699 1.00 95.06 88 PHE A N 1
ATOM 724 C CA . PHE A 1 88 ? 8.958 -12.916 -18.761 1.00 95.06 88 PHE A CA 1
ATOM 725 C C . PHE A 1 88 ? 9.922 -14.103 -18.850 1.00 95.06 88 PHE A C 1
ATOM 727 O O . PHE A 1 88 ? 11.120 -13.896 -19.017 1.00 95.06 88 PHE A O 1
ATOM 734 N N . TRP A 1 89 ? 9.419 -15.338 -18.772 1.00 94.56 89 TRP A N 1
ATOM 735 C CA . TRP A 1 89 ? 10.274 -16.528 -18.840 1.00 94.56 89 TRP A CA 1
ATOM 736 C C . TRP A 1 89 ? 10.836 -16.775 -20.236 1.00 94.56 89 TRP A C 1
ATOM 738 O O . TRP A 1 89 ? 11.983 -17.197 -20.342 1.00 94.56 89 TRP A O 1
ATOM 748 N N . GLY A 1 90 ? 10.091 -16.418 -21.287 1.00 93.62 90 GLY A N 1
ATOM 749 C CA . GLY A 1 90 ? 10.624 -16.342 -22.642 1.00 93.62 90 GLY A CA 1
ATOM 750 C C . GLY A 1 90 ? 11.836 -15.424 -22.677 1.00 93.62 90 GLY A C 1
ATOM 751 O O . GLY A 1 90 ? 12.925 -15.876 -23.007 1.00 93.62 90 GLY A O 1
ATOM 752 N N . PHE A 1 91 ? 11.701 -14.178 -22.227 1.00 93.06 91 PHE A N 1
ATOM 753 C CA . PHE A 1 91 ? 12.831 -13.253 -22.150 1.00 93.06 91 PHE A CA 1
ATOM 754 C C . PHE A 1 91 ? 13.999 -13.799 -21.303 1.00 93.06 91 PHE A C 1
ATOM 756 O O . PHE A 1 91 ? 15.136 -13.744 -21.758 1.00 93.06 91 PHE A O 1
ATOM 763 N N . MET A 1 92 ? 13.747 -14.388 -20.126 1.00 92.94 92 MET A N 1
ATOM 764 C CA . MET A 1 92 ? 14.804 -14.958 -19.268 1.00 92.94 92 MET A CA 1
ATOM 765 C C . MET A 1 92 ? 15.591 -16.088 -19.939 1.00 92.94 92 MET A C 1
ATOM 767 O O . MET A 1 92 ? 16.810 -16.133 -19.803 1.00 92.94 92 MET A O 1
ATOM 771 N N . ILE A 1 93 ? 14.915 -16.985 -20.657 1.00 91.06 93 ILE A N 1
ATOM 772 C CA . ILE A 1 93 ? 15.565 -18.087 -21.377 1.00 91.06 93 ILE A CA 1
ATOM 773 C C . ILE A 1 93 ? 16.415 -17.525 -22.526 1.00 91.06 93 ILE A C 1
ATOM 775 O O . ILE A 1 93 ? 17.589 -17.858 -22.646 1.00 91.06 93 ILE A O 1
ATOM 779 N N . HIS A 1 94 ? 15.874 -16.575 -23.290 1.00 90.81 94 HIS A N 1
ATOM 780 C CA . HIS A 1 94 ? 16.570 -15.957 -24.424 1.00 90.81 94 HIS A CA 1
ATOM 781 C C . HIS A 1 94 ? 17.752 -15.060 -24.035 1.00 90.81 94 HIS A C 1
ATOM 783 O O . HIS A 1 94 ? 18.628 -14.805 -24.868 1.00 90.81 94 HIS A O 1
ATOM 789 N N . LEU A 1 95 ? 17.822 -14.587 -22.784 1.00 90.56 95 LEU A N 1
ATOM 790 C CA . LEU A 1 95 ? 18.999 -13.869 -22.288 1.00 90.56 95 LEU A CA 1
ATOM 791 C C . LEU A 1 95 ? 20.270 -14.726 -22.368 1.00 90.56 95 LEU A C 1
ATOM 793 O O . LEU A 1 95 ? 21.351 -14.165 -22.547 1.00 90.56 95 LEU A O 1
ATOM 797 N N . PHE A 1 96 ? 20.152 -16.056 -22.285 1.00 86.00 96 PHE A N 1
ATOM 798 C CA . PHE A 1 96 ? 21.288 -16.963 -22.437 1.00 86.00 96 PHE A CA 1
ATOM 799 C C . PHE A 1 96 ? 21.870 -16.900 -23.858 1.00 86.00 96 PHE A C 1
ATOM 801 O O . PHE A 1 96 ? 23.035 -16.525 -24.013 1.00 86.00 96 PHE A O 1
ATOM 808 N N . SER A 1 97 ? 21.057 -17.151 -24.894 1.00 82.25 97 SER A N 1
ATOM 809 C CA . SER A 1 97 ? 21.480 -16.994 -26.297 1.00 82.25 97 SER A CA 1
ATOM 810 C C . SER A 1 97 ? 21.940 -15.575 -26.627 1.00 82.25 97 SER A C 1
ATOM 812 O O . SER A 1 97 ? 22.946 -15.392 -27.305 1.00 82.25 97 SER A O 1
ATOM 814 N N . THR A 1 98 ? 21.269 -14.551 -26.088 1.00 88.94 98 THR A N 1
ATOM 815 C CA . THR A 1 98 ? 21.672 -13.148 -26.292 1.00 88.94 98 THR A CA 1
ATOM 816 C C . THR A 1 98 ? 23.072 -12.884 -25.728 1.00 88.94 98 THR A C 1
ATOM 818 O O . THR A 1 98 ? 23.887 -12.220 -26.369 1.00 88.94 98 THR A O 1
ATOM 821 N N . GLY A 1 99 ? 23.378 -13.431 -24.547 1.00 88.50 99 GLY A N 1
ATOM 822 C CA . GLY A 1 99 ? 24.712 -13.364 -23.955 1.00 88.50 99 GLY A CA 1
ATOM 823 C C . GLY A 1 99 ? 25.765 -14.068 -24.812 1.00 88.50 99 GLY A C 1
ATOM 824 O O . GLY A 1 99 ? 26.822 -13.493 -25.072 1.00 88.50 99 GLY A O 1
ATOM 825 N N . GLU A 1 100 ? 25.463 -15.271 -25.309 1.00 84.12 100 GLU A N 1
ATOM 826 C CA . GLU A 1 100 ? 26.348 -16.001 -26.227 1.00 84.12 100 GLU A CA 1
ATOM 827 C C . GLU A 1 100 ? 26.581 -15.210 -27.527 1.00 84.12 100 GLU A C 1
ATOM 829 O O . GLU A 1 100 ? 27.715 -15.090 -27.991 1.00 84.12 100 GLU A O 1
ATOM 834 N N . MET A 1 101 ? 25.528 -14.606 -28.081 1.00 85.31 101 MET A N 1
ATOM 835 C CA . MET A 1 101 ? 25.578 -13.785 -29.289 1.00 85.31 101 MET A CA 1
ATOM 836 C C . MET A 1 101 ? 26.497 -12.568 -29.123 1.00 85.31 101 MET A C 1
ATOM 838 O O . MET A 1 101 ? 27.307 -12.286 -30.006 1.00 85.31 101 MET A O 1
ATOM 842 N N . PHE A 1 102 ? 26.411 -11.859 -27.994 1.00 88.94 102 PHE A N 1
ATOM 843 C CA . PHE A 1 102 ? 27.297 -10.729 -27.704 1.00 88.94 102 PHE A CA 1
ATOM 844 C C . PHE A 1 102 ? 28.764 -11.144 -27.601 1.00 88.94 102 PHE A C 1
ATOM 846 O O . PHE A 1 102 ? 29.635 -10.431 -28.096 1.00 88.94 102 PHE A O 1
ATOM 853 N N . LEU A 1 103 ? 29.045 -12.302 -27.001 1.00 85.81 103 LEU A N 1
ATOM 854 C CA . LEU A 1 103 ? 30.409 -12.819 -26.913 1.00 85.81 103 LEU A CA 1
ATOM 855 C C . LEU A 1 103 ? 30.952 -13.220 -28.290 1.00 85.81 103 LEU A C 1
ATOM 857 O O . LEU A 1 103 ? 32.086 -12.862 -28.610 1.00 85.81 103 LEU A O 1
ATOM 861 N N . LYS A 1 104 ? 30.129 -13.862 -29.130 1.00 81.44 104 LYS A N 1
ATOM 862 C CA . LYS A 1 104 ? 30.467 -14.174 -30.531 1.00 81.44 104 LYS A CA 1
ATOM 863 C C . LYS A 1 104 ? 30.716 -12.922 -31.371 1.00 81.44 104 LYS A C 1
ATOM 865 O O . LYS A 1 104 ? 31.577 -12.944 -32.242 1.00 81.44 104 LYS A O 1
ATOM 870 N N . GLY A 1 105 ? 30.020 -11.823 -31.072 1.00 81.56 105 GLY A N 1
ATOM 871 C CA . GLY A 1 105 ? 30.262 -10.519 -31.693 1.00 81.56 105 GLY A CA 1
ATOM 872 C C . GLY A 1 105 ? 31.669 -9.964 -31.435 1.00 81.56 105 GLY A C 1
ATOM 873 O O . GLY A 1 105 ? 32.204 -9.261 -32.288 1.00 81.56 105 GLY A O 1
ATOM 874 N N . ILE A 1 106 ? 32.285 -10.302 -30.295 1.00 83.56 106 ILE A N 1
ATOM 875 C CA . ILE A 1 106 ? 33.666 -9.919 -29.947 1.00 83.56 106 ILE A CA 1
ATOM 876 C C . ILE A 1 106 ? 34.668 -10.929 -30.515 1.00 83.56 106 ILE A C 1
ATOM 878 O O . ILE A 1 106 ? 35.689 -10.542 -31.083 1.00 83.56 106 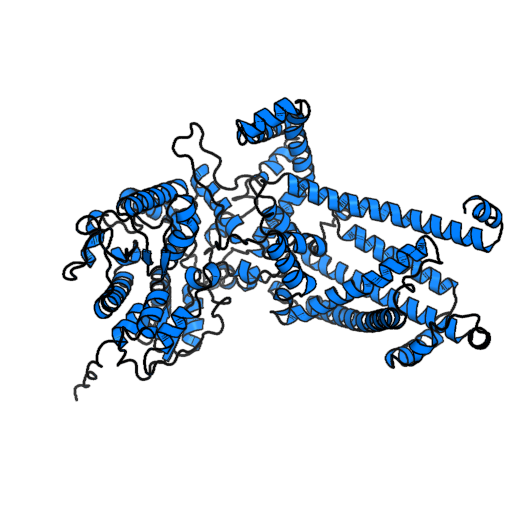ILE A O 1
ATOM 882 N N . TYR A 1 107 ? 34.396 -12.222 -30.338 1.00 80.00 107 TYR A N 1
ATOM 883 C CA . TYR A 1 107 ? 35.225 -13.305 -30.852 1.00 80.00 107 TYR A CA 1
ATOM 884 C C . TYR A 1 107 ? 34.358 -14.526 -31.169 1.00 80.00 107 TYR A C 1
ATOM 886 O O . TYR A 1 107 ? 33.768 -15.128 -30.272 1.00 80.00 107 TYR A O 1
ATOM 894 N N . GLU A 1 108 ? 34.329 -14.931 -32.441 1.00 71.62 108 GLU A N 1
ATOM 895 C CA . GLU A 1 108 ? 33.458 -16.008 -32.941 1.00 71.62 108 GLU A CA 1
ATOM 896 C C . GLU A 1 108 ? 33.672 -17.358 -32.233 1.00 71.62 108 GLU A C 1
ATOM 898 O O . GLU A 1 108 ? 32.759 -18.178 -32.168 1.00 71.62 108 GLU A O 1
ATOM 903 N N . GLY A 1 109 ? 34.860 -17.590 -31.663 1.00 68.69 109 GLY A N 1
ATOM 904 C CA . GLY A 1 109 ? 35.193 -18.830 -30.960 1.00 68.69 109 GLY A CA 1
ATOM 905 C C . GLY A 1 109 ? 34.661 -18.939 -29.524 1.00 68.69 109 GLY A C 1
ATOM 906 O O . GLY A 1 109 ? 34.884 -19.974 -28.897 1.00 68.69 109 GLY A O 1
ATOM 907 N N . ILE A 1 110 ? 33.999 -17.912 -28.971 1.00 74.44 110 ILE A N 1
ATOM 908 C CA . ILE A 1 110 ? 33.394 -17.997 -27.629 1.00 74.44 110 ILE A CA 1
ATOM 909 C C . ILE A 1 110 ? 32.000 -18.618 -27.730 1.00 74.44 110 ILE A C 1
ATOM 911 O O . ILE A 1 110 ? 31.114 -18.096 -28.402 1.00 74.44 110 ILE A O 1
ATOM 915 N N . SER A 1 111 ? 31.785 -19.710 -27.002 1.00 76.12 111 SER A N 1
ATOM 916 C CA . SER A 1 111 ? 30.471 -20.327 -26.830 1.00 76.12 111 SER A CA 1
ATOM 917 C C . SER A 1 111 ? 30.272 -20.755 -25.380 1.00 76.12 111 SER A C 1
ATOM 919 O O . SER A 1 111 ? 31.225 -21.063 -24.663 1.00 76.12 111 SER A O 1
ATOM 921 N N . PHE A 1 112 ? 29.012 -20.811 -24.954 1.00 76.56 112 PHE A N 1
ATOM 922 C CA . PHE A 1 112 ? 28.619 -21.397 -23.673 1.00 76.56 112 PHE A CA 1
ATOM 923 C C . PHE A 1 112 ? 28.576 -22.934 -23.692 1.00 76.56 112 PHE A C 1
ATOM 925 O O . PHE A 1 112 ? 28.128 -23.554 -22.729 1.00 76.56 112 PHE A O 1
ATOM 932 N N . SER A 1 113 ? 29.112 -23.565 -24.742 1.00 68.19 113 SER A N 1
ATOM 933 C CA . SER A 1 113 ? 29.272 -25.017 -24.871 1.00 68.19 113 SER A CA 1
ATOM 934 C C . SER A 1 113 ? 30.155 -25.664 -23.794 1.00 68.19 113 SER A C 1
ATOM 936 O O . SER A 1 113 ? 30.246 -26.887 -23.746 1.00 68.19 113 SER A O 1
ATOM 938 N N . PHE A 1 114 ? 30.820 -24.872 -22.943 1.00 71.31 114 PHE A N 1
ATOM 939 C CA . PHE A 1 114 ? 31.534 -25.371 -21.763 1.00 71.31 114 PHE A CA 1
ATOM 940 C C . PHE A 1 114 ? 30.586 -25.928 -20.685 1.00 71.31 114 PHE A C 1
ATOM 942 O O . PHE A 1 114 ? 31.020 -26.681 -19.814 1.00 71.31 114 PHE A O 1
ATOM 949 N N . ILE A 1 115 ? 29.300 -25.561 -20.721 1.00 76.50 115 ILE A N 1
ATOM 950 C CA . ILE A 1 115 ? 28.260 -26.176 -19.893 1.00 76.50 115 ILE A CA 1
ATOM 951 C C . ILE A 1 115 ? 28.018 -27.599 -20.415 1.00 76.50 115 ILE A C 1
ATOM 953 O O . ILE A 1 115 ? 28.050 -27.824 -21.622 1.00 76.50 115 ILE A O 1
ATOM 957 N N . THR A 1 116 ? 27.777 -28.570 -19.523 1.00 75.44 116 THR A N 1
ATOM 958 C CA . THR A 1 116 ? 27.578 -29.981 -19.905 1.00 75.44 116 THR A CA 1
ATOM 959 C C . THR A 1 116 ? 26.631 -30.102 -21.102 1.00 75.44 116 THR A C 1
ATOM 961 O O . THR A 1 116 ? 25.520 -29.569 -21.043 1.00 75.44 116 THR A O 1
ATOM 964 N N . LEU A 1 117 ? 27.045 -30.832 -22.146 1.00 74.25 117 LEU A N 1
ATOM 965 C CA . LEU A 1 117 ? 26.308 -30.965 -23.411 1.00 74.25 117 LEU A CA 1
ATOM 966 C C . LEU A 1 117 ? 24.794 -31.241 -23.237 1.00 74.25 117 LEU A C 1
ATOM 968 O O . LEU A 1 117 ? 24.005 -30.589 -23.920 1.00 74.25 117 LEU A O 1
ATOM 972 N N . PRO A 1 118 ? 24.339 -32.096 -22.291 1.00 76.38 118 PRO A N 1
ATOM 973 C CA . PRO A 1 118 ? 22.906 -32.303 -22.061 1.00 76.38 118 PRO A CA 1
ATOM 974 C C . PRO A 1 118 ? 22.150 -31.045 -21.610 1.00 76.38 118 PRO A C 1
ATOM 976 O O . PRO A 1 118 ? 21.043 -30.786 -22.075 1.00 76.38 118 PRO A O 1
ATOM 979 N N . LEU A 1 119 ? 22.741 -30.248 -20.716 1.00 77.25 119 LEU A N 1
ATOM 980 C CA . LEU A 1 119 ? 22.126 -29.023 -20.200 1.00 77.25 119 LEU A CA 1
ATOM 981 C C . LEU A 1 119 ? 22.106 -27.920 -21.261 1.00 77.25 119 LEU A C 1
ATOM 983 O O . LEU A 1 119 ? 21.104 -27.221 -21.390 1.00 77.25 119 LEU A O 1
ATOM 987 N N . TYR A 1 120 ? 23.177 -27.790 -22.045 1.00 76.19 120 TYR A N 1
ATOM 988 C CA . TYR A 1 120 ? 23.207 -26.845 -23.159 1.00 76.19 120 TYR A CA 1
ATOM 989 C C . TYR A 1 120 ? 22.100 -27.156 -24.181 1.00 76.19 120 TYR A C 1
ATOM 991 O O . TYR A 1 120 ? 21.330 -26.270 -24.551 1.00 76.19 120 TYR A O 1
ATOM 999 N N . ASN A 1 121 ? 21.951 -28.430 -24.562 1.00 74.50 121 ASN A N 1
ATOM 1000 C CA . ASN A 1 121 ? 20.912 -28.864 -25.499 1.00 74.50 121 ASN A CA 1
ATOM 1001 C C . ASN A 1 121 ? 19.498 -28.646 -24.945 1.00 74.50 121 ASN A C 1
ATOM 1003 O O . ASN A 1 121 ? 18.602 -28.250 -25.688 1.00 74.50 121 ASN A O 1
ATOM 1007 N N . LEU A 1 122 ? 19.296 -28.861 -23.641 1.00 79.88 122 LEU A N 1
ATOM 1008 C CA . LEU A 1 122 ? 18.030 -28.547 -22.981 1.00 79.88 122 LEU A CA 1
ATOM 1009 C C . LEU A 1 122 ? 17.698 -27.053 -23.092 1.00 79.88 122 LEU A C 1
ATOM 1011 O O . LEU A 1 122 ? 16.569 -26.711 -23.432 1.00 79.88 122 LEU A O 1
ATOM 1015 N N . ILE A 1 123 ? 18.664 -26.169 -22.824 1.00 80.56 123 ILE A N 1
ATOM 1016 C CA . ILE A 1 123 ? 18.458 -24.717 -22.912 1.00 80.56 123 ILE A CA 1
ATOM 1017 C C . ILE A 1 123 ? 18.102 -24.314 -24.346 1.00 80.56 123 ILE A C 1
ATOM 1019 O O . ILE A 1 123 ? 17.119 -23.604 -24.534 1.00 80.56 123 ILE A O 1
ATOM 1023 N N . LYS A 1 124 ? 18.818 -24.826 -25.355 1.00 77.75 124 LYS A N 1
ATOM 1024 C CA . LYS A 1 124 ? 18.508 -24.559 -26.769 1.00 77.75 124 LYS A CA 1
ATOM 1025 C C . LYS A 1 124 ? 17.125 -25.059 -27.188 1.00 77.75 124 LYS A C 1
ATOM 1027 O O . LYS A 1 124 ? 16.370 -24.315 -27.802 1.00 77.75 124 LYS A O 1
ATOM 1032 N N . GLY A 1 125 ? 16.737 -26.265 -26.774 1.00 77.88 125 GLY A N 1
ATOM 1033 C CA . GLY A 1 125 ? 15.381 -26.765 -27.027 1.00 77.88 125 GLY A CA 1
ATOM 1034 C C . GLY A 1 125 ? 14.291 -25.927 -26.343 1.00 77.88 125 GLY A C 1
ATOM 1035 O O . GLY A 1 125 ? 13.207 -25.738 -26.895 1.00 77.88 125 GLY A O 1
ATOM 1036 N N . LEU A 1 126 ? 14.570 -25.393 -25.148 1.00 84.38 126 LEU A N 1
ATOM 1037 C CA . LEU A 1 126 ? 13.666 -24.468 -24.462 1.00 84.38 126 LEU A CA 1
ATOM 1038 C C . LEU A 1 126 ? 13.595 -23.105 -25.158 1.00 84.38 126 LEU A C 1
ATOM 1040 O O . LEU A 1 126 ? 12.505 -22.544 -25.226 1.00 84.38 126 LEU A O 1
ATOM 1044 N N . GLU A 1 127 ? 14.704 -22.582 -25.685 1.00 84.81 127 GLU A N 1
ATOM 1045 C CA . GLU A 1 127 ? 14.717 -21.357 -26.496 1.00 84.81 127 GLU A CA 1
ATOM 1046 C C . GLU A 1 127 ? 13.740 -21.495 -27.674 1.00 84.81 127 GLU A C 1
ATOM 1048 O O . GLU A 1 127 ? 12.775 -20.732 -27.740 1.00 84.81 127 GLU A O 1
ATOM 1053 N N . ASP A 1 128 ? 13.875 -22.540 -28.499 1.00 81.12 128 ASP A N 1
ATOM 1054 C CA . ASP A 1 128 ? 12.994 -22.796 -29.652 1.00 81.12 128 ASP A CA 1
ATOM 1055 C C . ASP A 1 128 ? 11.507 -22.862 -29.273 1.00 81.12 128 ASP A C 1
ATOM 1057 O O . ASP A 1 128 ? 10.645 -22.253 -29.920 1.00 81.12 128 ASP A O 1
ATOM 1061 N N . LEU A 1 129 ? 11.188 -23.583 -28.195 1.00 85.44 129 LEU A N 1
ATOM 1062 C CA . LEU A 1 129 ? 9.821 -23.668 -27.686 1.00 85.44 129 LEU A CA 1
ATOM 1063 C C . LEU A 1 129 ? 9.300 -22.285 -27.278 1.00 85.44 129 LEU A C 1
ATOM 1065 O O . LEU A 1 129 ? 8.177 -21.904 -27.629 1.00 85.44 129 LEU A O 1
ATOM 1069 N N . PHE A 1 130 ? 10.101 -21.525 -26.533 1.00 90.06 130 PHE A N 1
ATOM 1070 C CA . PHE A 1 130 ? 9.692 -20.227 -26.019 1.00 90.06 130 PHE A CA 1
ATOM 1071 C C . PHE A 1 130 ? 9.649 -19.139 -27.094 1.00 90.06 130 PHE A C 1
ATOM 1073 O O . PHE A 1 130 ? 8.878 -18.198 -26.910 1.00 90.06 130 PHE A O 1
ATOM 1080 N N . ILE A 1 131 ? 10.359 -19.261 -28.222 1.00 88.69 131 ILE A N 1
ATOM 1081 C CA . ILE A 1 131 ? 10.149 -18.398 -29.400 1.00 88.69 131 ILE A CA 1
ATOM 1082 C C . ILE A 1 131 ? 8.691 -18.509 -29.857 1.00 88.69 131 ILE A C 1
ATOM 1084 O O . ILE A 1 131 ? 7.986 -17.502 -29.956 1.00 88.69 131 ILE A O 1
ATOM 1088 N N . LEU A 1 132 ? 8.207 -19.737 -30.077 1.00 89.31 132 LEU A N 1
ATOM 1089 C CA . LEU A 1 132 ? 6.847 -19.990 -30.566 1.00 89.31 132 LEU A CA 1
ATOM 1090 C C . LEU A 1 132 ? 5.787 -19.558 -29.551 1.00 89.31 132 LEU A C 1
ATOM 1092 O O . LEU A 1 132 ? 4.826 -18.871 -29.905 1.00 89.31 132 LEU A O 1
ATOM 1096 N N . VAL A 1 133 ? 5.979 -19.915 -28.277 1.00 94.06 133 VAL A N 1
ATOM 1097 C CA . VAL A 1 133 ? 5.078 -19.502 -27.192 1.00 94.06 133 VAL A CA 1
ATOM 1098 C C . VAL A 1 133 ? 5.035 -17.977 -27.085 1.00 94.06 133 VAL A C 1
ATOM 1100 O O . VAL A 1 133 ? 3.950 -17.403 -26.974 1.00 94.06 133 VAL A O 1
ATOM 1103 N N . THR A 1 134 ? 6.184 -17.302 -27.167 1.00 94.62 134 THR A N 1
ATOM 1104 C CA . THR A 1 134 ? 6.259 -15.838 -27.091 1.00 94.62 134 THR A CA 1
ATOM 1105 C C . THR A 1 134 ? 5.575 -15.187 -28.288 1.00 94.62 134 THR A C 1
ATOM 1107 O O . THR A 1 134 ? 4.793 -14.262 -28.089 1.00 94.62 134 THR A O 1
ATOM 1110 N N . LEU A 1 135 ? 5.777 -15.682 -29.513 1.00 94.12 135 LEU A N 1
ATOM 1111 C CA . LEU A 1 135 ? 5.089 -15.178 -30.710 1.00 94.12 135 LEU A CA 1
ATOM 1112 C C . LEU A 1 135 ? 3.566 -15.362 -30.625 1.00 94.12 135 LEU A C 1
ATOM 1114 O O . LEU A 1 135 ? 2.816 -14.433 -30.932 1.00 94.12 135 LEU A O 1
ATOM 1118 N N . ALA A 1 136 ? 3.087 -16.505 -30.128 1.00 95.88 136 ALA A N 1
ATOM 1119 C CA . ALA A 1 136 ? 1.663 -16.697 -29.855 1.00 95.88 136 ALA A CA 1
ATOM 1120 C C . ALA A 1 136 ? 1.153 -15.688 -28.809 1.00 95.88 136 ALA A C 1
ATOM 1122 O O . ALA A 1 136 ? 0.107 -15.057 -28.994 1.00 95.88 136 ALA A O 1
ATOM 1123 N N . CYS A 1 137 ? 1.927 -15.458 -27.743 1.00 96.50 137 CYS A N 1
ATOM 1124 C CA . CYS A 1 137 ? 1.617 -14.442 -26.741 1.00 96.50 137 CYS A CA 1
ATOM 1125 C C . CYS A 1 137 ? 1.596 -13.026 -27.338 1.00 96.50 137 CYS A C 1
ATOM 1127 O O . CYS A 1 137 ? 0.744 -12.225 -26.951 1.00 96.50 137 CYS A O 1
ATOM 1129 N N . VAL A 1 138 ? 2.479 -12.707 -28.293 1.00 96.31 138 VAL A N 1
ATOM 1130 C CA . VAL A 1 138 ? 2.494 -11.427 -29.022 1.00 96.31 138 VAL A CA 1
ATOM 1131 C C . VAL A 1 138 ? 1.167 -11.212 -29.746 1.00 96.31 138 VAL A C 1
ATOM 1133 O O . VAL A 1 138 ? 0.537 -10.167 -29.569 1.00 96.31 138 VAL A O 1
ATOM 1136 N N . VAL A 1 139 ? 0.690 -12.213 -30.490 1.00 95.94 139 VAL A N 1
ATOM 1137 C CA . VAL A 1 139 ? -0.599 -12.148 -31.201 1.00 95.94 139 VAL A CA 1
ATOM 1138 C C . VAL A 1 139 ? -1.759 -11.939 -30.223 1.00 95.94 139 VAL A C 1
ATOM 1140 O O . VAL A 1 139 ? -2.562 -11.020 -30.402 1.00 95.94 139 VAL A O 1
ATOM 1143 N N . ILE A 1 140 ? -1.812 -12.721 -29.138 1.00 95.38 140 ILE A N 1
ATOM 1144 C CA . ILE A 1 140 ? -2.833 -12.574 -28.085 1.00 95.38 140 ILE A CA 1
ATOM 1145 C C . ILE A 1 140 ? -2.749 -11.183 -27.433 1.00 95.38 140 ILE A C 1
ATOM 1147 O O . ILE A 1 140 ? -3.772 -10.557 -27.143 1.00 95.38 140 ILE A O 1
ATOM 1151 N N . GLY A 1 141 ? -1.538 -10.667 -27.225 1.00 93.00 141 GLY A N 1
ATOM 1152 C CA . GLY A 1 141 ? -1.285 -9.333 -26.693 1.00 93.00 141 GLY A CA 1
ATOM 1153 C C . GLY A 1 141 ? -1.839 -8.227 -27.592 1.00 93.00 141 GLY A C 1
ATOM 1154 O O . GLY A 1 141 ? -2.486 -7.303 -27.085 1.00 93.00 141 GLY A O 1
ATOM 1155 N N . PHE A 1 142 ? -1.646 -8.335 -28.910 1.00 94.31 142 PHE A N 1
ATOM 1156 C CA . PHE A 1 142 ? -2.184 -7.384 -29.883 1.00 94.31 142 PHE A CA 1
ATOM 1157 C C . PHE A 1 142 ? -3.703 -7.474 -29.925 1.00 94.31 142 PHE A C 1
ATOM 1159 O O . PHE A 1 142 ? -4.368 -6.446 -29.808 1.00 94.31 142 PHE A O 1
ATOM 1166 N N . TYR A 1 143 ? -4.259 -8.687 -29.974 1.00 93.12 143 TYR A N 1
ATOM 1167 C CA . TYR A 1 143 ? -5.703 -8.910 -29.921 1.00 93.12 143 TYR A CA 1
ATOM 1168 C C . TYR A 1 143 ? -6.331 -8.276 -28.672 1.00 93.12 143 TYR A C 1
ATOM 1170 O O . TYR A 1 143 ? -7.277 -7.492 -28.762 1.00 93.12 143 TYR A O 1
ATOM 1178 N N . ARG A 1 144 ? -5.752 -8.511 -27.491 1.00 88.81 144 ARG A N 1
ATOM 1179 C CA . ARG A 1 144 ? -6.253 -7.931 -26.239 1.00 88.81 144 ARG A CA 1
ATOM 1180 C C . ARG A 1 144 ? -6.228 -6.399 -26.241 1.00 88.81 144 ARG A C 1
ATOM 1182 O O . ARG A 1 144 ? -7.106 -5.774 -25.649 1.00 88.81 144 ARG A O 1
ATOM 1189 N N . ARG A 1 145 ? -5.229 -5.778 -26.872 1.00 88.44 145 ARG A N 1
ATOM 1190 C CA . ARG A 1 145 ? -5.061 -4.313 -26.876 1.00 88.44 145 ARG A CA 1
ATOM 1191 C C . ARG A 1 145 ? -5.844 -3.611 -27.981 1.00 88.44 145 ARG A C 1
ATOM 1193 O O . ARG A 1 145 ? -6.346 -2.515 -27.740 1.00 88.44 145 ARG A O 1
ATOM 1200 N N . LEU A 1 146 ? -5.944 -4.221 -29.158 1.00 89.56 146 LEU A N 1
ATOM 1201 C CA . LEU A 1 146 ? -6.563 -3.628 -30.344 1.00 89.56 146 LEU A CA 1
ATOM 1202 C C . LEU A 1 146 ? -8.032 -4.033 -30.513 1.00 89.56 146 LEU A C 1
ATOM 1204 O O . LEU A 1 146 ? -8.811 -3.210 -30.984 1.00 89.56 146 LEU A O 1
ATOM 1208 N N . ALA A 1 147 ? -8.423 -5.239 -30.085 1.00 90.00 147 ALA A N 1
ATOM 1209 C CA . ALA A 1 147 ? -9.800 -5.730 -30.175 1.00 90.00 147 ALA A CA 1
ATOM 1210 C C . ALA A 1 147 ? -10.543 -5.638 -28.830 1.00 90.00 147 ALA A C 1
ATOM 1212 O O . ALA A 1 147 ? -11.522 -4.902 -28.740 1.00 90.00 147 ALA A O 1
ATOM 1213 N N . LEU A 1 148 ? -10.064 -6.311 -27.769 1.00 86.31 148 LEU A N 1
ATOM 1214 C CA . LEU A 1 148 ? -10.803 -6.395 -26.490 1.00 86.31 148 LEU A CA 1
ATOM 1215 C C . LEU A 1 148 ? -10.866 -5.070 -25.713 1.00 86.31 148 LEU A C 1
ATOM 1217 O O . LEU A 1 148 ? -11.860 -4.803 -25.046 1.00 86.31 148 LEU A O 1
ATOM 1221 N N . LYS A 1 149 ? -9.802 -4.253 -25.764 1.00 84.25 149 LYS A N 1
ATOM 1222 C CA . LYS A 1 149 ? -9.709 -2.919 -25.125 1.00 84.25 149 LYS A CA 1
ATOM 1223 C C . LYS A 1 149 ? -10.281 -2.877 -23.687 1.00 84.25 149 LYS A C 1
ATOM 1225 O O . LYS A 1 149 ? -11.164 -2.059 -23.403 1.00 84.25 149 LYS A O 1
ATOM 1230 N N . PRO A 1 150 ? -9.780 -3.725 -22.768 1.00 78.75 150 PRO A N 1
ATOM 1231 C CA . PRO A 1 150 ? -10.364 -3.861 -21.439 1.00 78.75 150 PRO A CA 1
ATOM 1232 C C . PRO A 1 150 ? -10.297 -2.531 -20.655 1.00 78.75 150 PRO A C 1
ATOM 1234 O O . PRO A 1 150 ? -9.324 -1.778 -20.820 1.00 78.75 150 PRO A O 1
ATOM 1237 N N . PRO A 1 151 ? -11.310 -2.206 -19.825 1.00 73.69 151 PRO A N 1
ATOM 1238 C CA . PRO A 1 151 ? -11.431 -0.905 -19.160 1.00 73.69 151 PRO A CA 1
ATOM 1239 C C . PRO A 1 151 ? -10.216 -0.502 -18.319 1.00 73.69 151 PRO A C 1
ATOM 1241 O O . PRO A 1 151 ? -9.838 0.667 -18.305 1.00 73.69 151 PRO A O 1
ATOM 1244 N N . GLU A 1 152 ? -9.540 -1.455 -17.682 1.00 69.94 152 GLU A N 1
ATOM 1245 C CA . GLU A 1 152 ? -8.393 -1.213 -16.795 1.00 69.94 152 GLU A CA 1
ATOM 1246 C C . GLU A 1 152 ? -7.163 -0.705 -17.567 1.00 69.94 152 GLU A C 1
ATOM 1248 O O . GLU A 1 152 ? -6.304 -0.006 -17.012 1.00 69.94 152 GLU A O 1
ATOM 1253 N N . LEU A 1 153 ? -7.095 -1.034 -18.864 1.00 74.06 153 LEU A N 1
ATOM 1254 C CA . LEU A 1 153 ? -6.067 -0.580 -19.801 1.00 74.06 153 LEU A CA 1
ATOM 1255 C C . LEU A 1 153 ? -6.454 0.717 -20.530 1.00 74.06 153 LEU A C 1
ATOM 1257 O O . LEU A 1 153 ? -5.647 1.244 -21.303 1.00 74.06 153 LEU A O 1
ATOM 1261 N N . LYS A 1 154 ? -7.655 1.262 -20.287 1.00 66.94 154 LYS A N 1
ATOM 1262 C CA . LYS A 1 154 ? -7.985 2.629 -20.699 1.00 66.94 154 LYS A CA 1
ATOM 1263 C C . LYS A 1 154 ? -7.151 3.607 -19.855 1.00 66.94 154 LYS A C 1
ATOM 1265 O O . LYS A 1 154 ? -6.892 3.400 -18.667 1.00 66.94 154 LYS A O 1
ATOM 1270 N N . GLY A 1 155 ? -6.647 4.644 -20.509 1.00 64.50 155 GLY A N 1
ATOM 1271 C CA . GLY A 1 155 ? -5.676 5.574 -19.942 1.00 64.50 155 GLY A CA 1
ATOM 1272 C C . GLY A 1 155 ? -4.993 6.392 -21.031 1.00 64.50 155 GLY A C 1
ATOM 1273 O O . GLY A 1 155 ? -5.463 6.405 -22.176 1.00 64.50 155 GLY A O 1
ATOM 1274 N N . GLU A 1 156 ? -3.893 7.037 -20.653 1.00 65.12 156 GLU A N 1
ATOM 1275 C CA . GLU A 1 156 ? -3.144 7.980 -21.483 1.00 65.12 156 GLU A CA 1
ATOM 1276 C C . GLU A 1 156 ? -2.783 7.426 -22.876 1.00 65.12 156 GLU A C 1
ATOM 1278 O O . GLU A 1 156 ? -2.465 6.239 -23.018 1.00 65.12 156 GLU A O 1
ATOM 1283 N N . PRO A 1 157 ? -2.793 8.268 -23.924 1.00 66.81 157 PRO A N 1
ATOM 1284 C CA . PRO A 1 157 ? -2.401 7.859 -25.272 1.00 66.81 157 PRO A CA 1
ATOM 1285 C C . PRO A 1 157 ? -0.983 7.276 -25.332 1.00 66.81 157 PRO A C 1
ATOM 1287 O O . PRO A 1 157 ? -0.794 6.191 -25.884 1.00 66.81 157 PRO A O 1
ATOM 1290 N N . TYR A 1 158 ? -0.016 7.932 -24.677 1.00 65.12 158 TYR A N 1
ATOM 1291 C CA . TYR A 1 158 ? 1.382 7.489 -24.631 1.00 65.12 158 TYR A CA 1
ATOM 1292 C C . TYR A 1 158 ? 1.524 6.088 -24.021 1.00 65.12 158 TYR A C 1
ATOM 1294 O O . TYR A 1 158 ? 2.195 5.199 -24.543 1.00 65.12 158 TYR A O 1
ATOM 1302 N N . ALA A 1 159 ? 0.807 5.861 -22.925 1.00 69.38 159 ALA A N 1
ATOM 1303 C CA . ALA A 1 159 ? 0.761 4.595 -22.223 1.00 69.38 159 ALA A CA 1
ATOM 1304 C C . ALA A 1 159 ? 0.265 3.424 -23.090 1.00 69.38 159 ALA A C 1
ATOM 1306 O O . ALA A 1 159 ? 0.651 2.272 -22.852 1.00 69.38 159 ALA A O 1
ATOM 1307 N N . LYS A 1 160 ? -0.614 3.700 -24.057 1.00 77.69 160 LYS A N 1
ATOM 1308 C CA . LYS A 1 160 ? -1.121 2.710 -25.011 1.00 77.69 160 LYS A CA 1
ATOM 1309 C C . LYS A 1 160 ? -0.121 2.468 -26.134 1.00 77.69 160 LYS A C 1
ATOM 1311 O O . LYS A 1 160 ? 0.134 1.305 -26.442 1.00 77.69 160 LYS A O 1
ATOM 1316 N N . SER A 1 161 ? 0.457 3.529 -26.700 1.00 81.69 161 SER A N 1
ATOM 1317 C CA . SER A 1 161 ? 1.442 3.411 -27.777 1.00 81.69 161 SER A CA 1
ATOM 1318 C C . SER A 1 161 ? 2.714 2.707 -27.314 1.00 81.69 161 SER A C 1
ATOM 1320 O O . SER A 1 161 ? 3.167 1.802 -28.002 1.00 81.69 161 SER A O 1
ATOM 1322 N N . ASP A 1 162 ? 3.242 3.035 -26.130 1.00 83.19 162 ASP A N 1
ATOM 1323 C CA . ASP A 1 162 ? 4.431 2.385 -25.549 1.00 83.19 162 ASP A CA 1
ATOM 1324 C C . ASP A 1 162 ? 4.249 0.861 -25.477 1.00 83.19 162 ASP A C 1
ATOM 1326 O O . ASP A 1 162 ? 5.081 0.097 -25.957 1.00 83.19 162 ASP A O 1
ATOM 1330 N N . ALA A 1 163 ? 3.093 0.396 -24.997 1.00 85.75 163 ALA A N 1
ATOM 1331 C CA . ALA A 1 163 ? 2.822 -1.034 -24.910 1.00 85.75 163 ALA A CA 1
ATOM 1332 C C . ALA A 1 163 ? 2.702 -1.740 -26.275 1.00 85.75 163 ALA A C 1
ATOM 1334 O O . ALA A 1 163 ? 2.972 -2.938 -26.347 1.00 85.75 163 ALA A O 1
ATOM 1335 N N . LEU A 1 164 ? 2.284 -1.036 -27.334 1.00 89.69 164 LEU A N 1
ATOM 1336 C CA . LEU A 1 164 ? 2.265 -1.574 -28.699 1.00 89.69 164 LEU A CA 1
ATOM 1337 C C . LEU A 1 164 ? 3.671 -1.610 -29.302 1.00 89.69 164 LEU A C 1
ATOM 1339 O O . LEU A 1 164 ? 4.022 -2.608 -29.923 1.00 89.69 164 LEU A O 1
ATOM 1343 N N . TRP A 1 165 ? 4.484 -0.574 -29.069 1.00 90.31 165 TRP A N 1
ATOM 1344 C CA . TRP A 1 165 ? 5.888 -0.541 -29.481 1.00 90.31 165 TRP A CA 1
ATOM 1345 C C . TRP A 1 165 ? 6.673 -1.687 -28.867 1.00 90.31 165 TRP A C 1
ATOM 1347 O O . TRP A 1 165 ? 7.305 -2.445 -29.590 1.00 90.31 165 TRP A O 1
ATOM 1357 N N . ILE A 1 166 ? 6.562 -1.867 -27.552 1.00 91.75 166 ILE A N 1
ATOM 1358 C CA . ILE A 1 166 ? 7.135 -3.000 -26.822 1.00 91.75 166 ILE A CA 1
ATOM 1359 C C . ILE A 1 166 ? 6.742 -4.330 -27.471 1.00 91.75 166 ILE A C 1
ATOM 1361 O O . ILE A 1 166 ? 7.589 -5.185 -27.713 1.00 91.75 166 ILE A O 1
ATOM 1365 N N . LEU A 1 167 ? 5.448 -4.515 -27.738 1.00 93.12 167 LEU A N 1
ATOM 1366 C CA . LEU A 1 167 ? 4.938 -5.764 -28.288 1.00 93.12 167 LEU A CA 1
ATOM 1367 C C . LEU A 1 167 ? 5.453 -6.003 -29.714 1.00 93.12 167 LEU A C 1
ATOM 1369 O O . LEU A 1 167 ? 5.777 -7.134 -30.068 1.00 93.12 167 LEU A O 1
ATOM 1373 N N . GLY A 1 168 ? 5.583 -4.928 -30.494 1.00 94.81 168 GLY A N 1
ATOM 1374 C CA . GLY A 1 168 ? 6.232 -4.925 -31.799 1.00 94.81 168 GLY A CA 1
ATOM 1375 C C . GLY A 1 168 ? 7.714 -5.287 -31.713 1.00 94.81 168 GLY A C 1
ATOM 1376 O O . GLY A 1 168 ? 8.145 -6.172 -32.441 1.00 94.81 168 GLY A O 1
ATOM 1377 N N . PHE A 1 169 ? 8.473 -4.688 -30.789 1.00 94.31 169 PHE A N 1
ATOM 1378 C CA . PHE A 1 169 ? 9.880 -5.030 -30.554 1.00 94.31 169 PHE A CA 1
ATOM 1379 C C . PHE A 1 169 ? 10.046 -6.508 -30.205 1.00 94.31 169 PHE A C 1
ATOM 1381 O O . PHE A 1 169 ? 10.857 -7.181 -30.832 1.00 94.31 169 PHE A O 1
ATOM 1388 N N . ILE A 1 170 ? 9.245 -7.033 -29.270 1.00 94.44 170 ILE A N 1
ATOM 1389 C CA . ILE A 1 170 ? 9.275 -8.454 -28.895 1.00 94.44 170 ILE A CA 1
ATOM 1390 C C . ILE A 1 170 ? 8.936 -9.331 -30.107 1.00 94.44 170 ILE A C 1
ATOM 1392 O O . ILE A 1 170 ? 9.663 -10.277 -30.394 1.00 94.44 170 ILE A O 1
ATOM 1396 N N . GLY A 1 171 ? 7.869 -9.010 -30.844 1.00 95.56 171 GLY A N 1
ATOM 1397 C CA . GLY A 1 171 ? 7.449 -9.774 -32.020 1.00 95.56 171 GLY A CA 1
ATOM 1398 C C . GLY A 1 171 ? 8.503 -9.804 -33.125 1.00 95.56 171 GLY A C 1
ATOM 1399 O O . GLY A 1 171 ? 8.854 -10.880 -33.601 1.00 95.56 171 GLY A O 1
ATOM 1400 N N . VAL A 1 172 ? 9.046 -8.642 -33.495 1.00 95.88 172 VAL A N 1
ATOM 1401 C CA . VAL A 1 172 ? 10.103 -8.518 -34.512 1.00 95.88 172 VAL A CA 1
ATOM 1402 C C . VAL A 1 172 ? 11.367 -9.242 -34.062 1.00 95.88 172 VAL A C 1
ATOM 1404 O O . VAL A 1 172 ? 11.950 -9.989 -34.840 1.00 95.88 172 VAL A O 1
ATOM 1407 N N . HIS A 1 173 ? 11.774 -9.072 -32.806 1.00 93.31 173 HIS A N 1
ATOM 1408 C CA . HIS A 1 173 ? 12.971 -9.708 -32.270 1.00 93.31 173 HIS A CA 1
ATOM 1409 C C . HIS A 1 173 ? 12.862 -11.242 -32.266 1.00 93.31 173 HIS A C 1
ATOM 1411 O O . HIS A 1 173 ? 13.759 -11.913 -32.775 1.00 93.31 173 HIS A O 1
ATOM 1417 N N . MET A 1 174 ? 11.742 -11.793 -31.781 1.00 92.31 174 MET A N 1
ATOM 1418 C CA . MET A 1 174 ? 11.480 -13.240 -31.795 1.00 92.31 174 MET A CA 1
ATOM 1419 C C . MET A 1 174 ? 11.363 -13.794 -33.220 1.00 92.31 174 MET A C 1
ATOM 1421 O O . MET A 1 174 ? 11.876 -14.872 -33.504 1.00 92.31 174 MET A O 1
ATOM 1425 N N . PHE A 1 175 ? 10.733 -13.054 -34.138 1.00 91.81 175 PHE A N 1
ATOM 1426 C CA . PHE A 1 175 ? 10.630 -13.453 -35.542 1.00 91.81 175 PHE A CA 1
ATOM 1427 C C . PHE A 1 175 ? 11.997 -13.489 -36.236 1.00 91.81 175 PHE A C 1
ATOM 1429 O O . PHE A 1 175 ? 12.309 -14.458 -36.923 1.00 91.81 175 PHE A O 1
ATOM 1436 N N . LEU A 1 176 ? 12.828 -12.460 -36.034 1.00 90.88 176 LEU A N 1
ATOM 1437 C CA . LEU A 1 176 ? 14.184 -12.410 -36.584 1.00 90.88 176 LEU A CA 1
ATOM 1438 C C . LEU A 1 176 ? 15.060 -13.533 -36.031 1.00 90.88 176 LEU A C 1
ATOM 1440 O O . LEU A 1 176 ? 15.827 -14.115 -36.791 1.00 90.88 176 LEU A O 1
ATOM 1444 N N . LEU A 1 177 ? 14.928 -13.852 -34.738 1.00 85.94 177 LEU A N 1
ATOM 1445 C CA . LEU A 1 177 ? 15.642 -14.975 -34.134 1.00 85.94 177 LEU A CA 1
ATOM 1446 C C . LEU A 1 177 ? 15.221 -16.303 -34.772 1.00 85.94 177 LEU A C 1
ATOM 1448 O O . LEU A 1 177 ? 16.067 -17.045 -35.255 1.00 85.94 177 LEU A O 1
ATOM 1452 N N . MET A 1 178 ? 13.911 -16.553 -34.869 1.00 86.06 178 MET A N 1
ATOM 1453 C CA . MET A 1 178 ? 13.365 -17.747 -35.523 1.00 86.06 178 MET A CA 1
ATOM 1454 C C . MET A 1 178 ? 13.853 -17.889 -36.972 1.00 86.06 178 MET A C 1
ATOM 1456 O O . MET A 1 178 ? 14.199 -18.982 -37.416 1.00 86.06 178 MET A O 1
ATOM 1460 N N . LEU A 1 179 ? 13.874 -16.782 -37.720 1.00 83.31 179 LEU A N 1
ATOM 1461 C CA . LEU A 1 179 ? 14.320 -16.762 -39.110 1.00 83.31 179 LEU A CA 1
ATOM 1462 C C . LEU A 1 179 ? 15.828 -17.020 -39.228 1.00 83.31 179 LEU A C 1
ATOM 1464 O O . LEU A 1 179 ? 16.243 -17.775 -40.105 1.00 83.31 179 LEU A O 1
ATOM 1468 N N . MET A 1 180 ? 16.636 -16.423 -38.347 1.00 80.25 180 MET A N 1
ATOM 1469 C CA . MET A 1 180 ? 18.084 -16.640 -38.292 1.00 80.25 180 MET A CA 1
ATOM 1470 C C . MET A 1 180 ? 18.407 -18.118 -38.051 1.00 80.25 180 MET A C 1
ATOM 1472 O O . MET A 1 180 ? 19.160 -18.704 -38.830 1.00 80.25 180 MET A O 1
ATOM 1476 N N . GLU A 1 181 ? 17.773 -18.735 -37.051 1.00 76.25 181 GLU A N 1
ATOM 1477 C CA . GLU A 1 181 ? 17.965 -20.155 -36.727 1.00 76.25 181 GLU A CA 1
ATOM 1478 C C . GLU A 1 181 ? 17.509 -21.069 -37.876 1.00 76.25 181 GLU A C 1
ATOM 1480 O O . GLU A 1 181 ? 18.205 -22.014 -38.254 1.00 76.25 181 GLU A O 1
ATOM 1485 N N . ALA A 1 182 ? 16.385 -20.751 -38.530 1.00 72.81 182 ALA A N 1
ATOM 1486 C CA . ALA A 1 182 ? 15.914 -21.506 -39.691 1.00 72.81 182 ALA A CA 1
ATOM 1487 C C . ALA A 1 182 ? 16.901 -21.457 -40.875 1.00 72.81 182 ALA A C 1
ATOM 1489 O O . ALA A 1 182 ? 17.131 -22.479 -41.534 1.00 72.81 182 ALA A O 1
ATOM 1490 N N . VAL A 1 183 ? 17.502 -20.292 -41.147 1.00 74.94 183 VAL A N 1
ATOM 1491 C CA . VAL A 1 183 ? 18.537 -20.137 -42.184 1.00 74.94 183 VAL A CA 1
ATOM 1492 C C . VAL A 1 183 ? 19.810 -20.882 -41.784 1.00 74.94 183 VAL A C 1
ATOM 1494 O O . VAL A 1 183 ? 20.366 -21.596 -42.618 1.00 74.94 183 VAL A O 1
ATOM 1497 N N . HIS A 1 184 ? 20.238 -20.779 -40.522 1.00 73.25 184 HIS A N 1
ATOM 1498 C CA . HIS A 1 184 ? 21.409 -21.486 -40.000 1.00 73.25 184 HIS A CA 1
ATOM 1499 C C . HIS A 1 184 ? 21.283 -23.005 -40.197 1.00 73.25 184 HIS A C 1
ATOM 1501 O O . HIS A 1 184 ? 22.150 -23.634 -40.804 1.00 73.25 184 HIS A O 1
ATOM 1507 N N . VAL A 1 185 ? 20.143 -23.580 -39.801 1.00 67.62 185 VAL A N 1
ATOM 1508 C CA . VAL A 1 185 ? 19.840 -25.007 -39.996 1.00 67.62 185 VAL A CA 1
ATOM 1509 C C . VAL A 1 185 ? 19.818 -25.384 -41.480 1.00 67.62 185 VAL A C 1
ATOM 1511 O O . VAL A 1 185 ? 20.295 -26.456 -41.851 1.00 67.62 185 VAL A O 1
ATOM 1514 N N . SER A 1 186 ? 19.274 -24.523 -42.344 1.00 67.19 186 SER A N 1
ATOM 1515 C CA . SER A 1 186 ? 19.192 -24.789 -43.787 1.00 67.19 186 SER A CA 1
ATOM 1516 C C . SER A 1 186 ? 20.573 -24.826 -44.448 1.00 67.19 186 SER A C 1
ATOM 1518 O O . SER A 1 186 ? 20.827 -25.716 -45.257 1.00 67.19 186 SER A O 1
ATOM 1520 N N . ILE A 1 187 ? 21.484 -23.929 -44.054 1.00 65.88 187 ILE A N 1
ATOM 1521 C CA . ILE A 1 187 ? 22.888 -23.939 -44.499 1.00 65.88 187 ILE A CA 1
ATOM 1522 C C . ILE A 1 187 ? 23.557 -25.265 -44.108 1.00 65.88 187 ILE A C 1
ATOM 1524 O O . ILE A 1 187 ? 24.139 -25.934 -44.960 1.00 65.88 187 ILE A O 1
ATOM 1528 N N . CYS A 1 188 ? 23.404 -25.694 -42.852 1.00 62.69 188 CYS A N 1
ATOM 1529 C CA . CYS A 1 188 ? 23.987 -26.948 -42.366 1.00 62.69 188 CYS A CA 1
ATOM 1530 C C . CYS A 1 188 ? 23.428 -28.200 -43.067 1.00 62.69 188 CYS A C 1
ATOM 1532 O O . CYS A 1 188 ? 24.132 -29.199 -43.171 1.00 62.69 188 CYS A O 1
ATOM 1534 N N . ARG A 1 189 ? 22.181 -28.170 -43.562 1.00 60.00 189 ARG A N 1
ATOM 1535 C CA . ARG A 1 189 ? 21.576 -29.294 -44.306 1.00 60.00 189 ARG A CA 1
ATOM 1536 C C . ARG A 1 189 ? 22.063 -29.413 -45.747 1.00 60.00 189 ARG A C 1
ATOM 1538 O O . ARG A 1 189 ? 22.128 -30.525 -46.263 1.00 60.00 189 ARG A O 1
ATOM 1545 N N . ILE A 1 190 ? 22.346 -28.289 -46.404 1.00 54.56 190 ILE A N 1
ATOM 1546 C CA . ILE A 1 190 ? 22.846 -28.274 -47.787 1.00 54.56 190 ILE A CA 1
ATOM 1547 C C . ILE A 1 190 ? 24.283 -28.820 -47.838 1.00 54.56 190 ILE A C 1
ATOM 1549 O O . ILE A 1 190 ? 24.666 -29.453 -48.820 1.00 54.56 190 ILE A O 1
ATOM 1553 N N . ASP A 1 191 ? 25.047 -28.674 -46.754 1.00 53.34 191 ASP A N 1
ATOM 1554 C CA . ASP A 1 191 ? 26.406 -29.205 -46.621 1.00 53.34 191 ASP A CA 1
ATOM 1555 C C . ASP A 1 191 ? 26.444 -30.648 -46.062 1.00 53.34 191 ASP A C 1
ATOM 1557 O O . ASP A 1 191 ? 27.089 -30.958 -45.058 1.00 53.34 191 ASP A O 1
ATOM 1561 N N . ALA A 1 192 ? 25.734 -31.570 -46.721 1.00 49.47 192 ALA A N 1
ATOM 1562 C CA . ALA A 1 192 ? 25.674 -32.986 -46.332 1.00 49.47 192 ALA A CA 1
ATOM 1563 C C . ALA A 1 192 ? 27.056 -33.686 -46.331 1.00 49.47 192 ALA A C 1
ATOM 1565 O O . ALA A 1 192 ? 27.272 -34.659 -45.605 1.00 49.47 192 ALA A O 1
ATOM 1566 N N . ASN A 1 193 ? 28.019 -33.166 -47.100 1.00 44.00 193 ASN A N 1
ATOM 1567 C CA . ASN A 1 193 ? 29.377 -33.705 -47.183 1.00 44.00 193 ASN A CA 1
ATOM 1568 C C . ASN A 1 193 ? 30.240 -33.323 -45.965 1.00 44.00 193 ASN A C 1
ATOM 1570 O O . ASN A 1 193 ? 31.064 -34.134 -45.535 1.00 44.00 193 ASN A O 1
ATOM 1574 N N . ALA A 1 194 ? 30.032 -32.154 -45.347 1.00 44.97 194 ALA A N 1
ATOM 1575 C CA . ALA A 1 194 ? 30.745 -31.761 -44.128 1.00 44.97 194 ALA A CA 1
ATOM 1576 C C . ALA A 1 194 ? 30.343 -32.593 -42.893 1.00 44.97 194 ALA A C 1
ATOM 1578 O O . ALA A 1 194 ? 31.187 -32.847 -42.027 1.00 44.97 194 ALA A O 1
ATOM 1579 N N . ILE A 1 195 ? 29.096 -33.081 -42.862 1.00 43.69 195 ILE A N 1
ATOM 1580 C CA . ILE A 1 195 ? 28.574 -34.013 -41.847 1.00 43.69 195 ILE A CA 1
ATOM 1581 C C . ILE A 1 195 ? 29.270 -35.379 -41.970 1.00 43.69 195 ILE A C 1
ATOM 1583 O O . ILE A 1 195 ? 29.786 -35.901 -40.986 1.00 43.69 195 ILE A O 1
ATOM 1587 N N . SER A 1 196 ? 29.386 -35.923 -43.189 1.00 43.91 196 SER A N 1
ATOM 1588 C CA . SER A 1 196 ? 30.081 -37.203 -43.425 1.00 43.91 196 SER A CA 1
ATOM 1589 C C . SER A 1 196 ? 31.597 -37.162 -43.176 1.00 43.91 196 SER A C 1
ATOM 1591 O O . SER A 1 196 ? 32.212 -38.197 -42.934 1.00 43.91 196 SER A O 1
ATOM 1593 N N . ALA A 1 197 ? 32.205 -35.972 -43.213 1.00 41.41 197 ALA A N 1
ATOM 1594 C CA . ALA A 1 197 ? 33.648 -35.779 -43.075 1.00 41.41 197 ALA A CA 1
ATOM 1595 C C . ALA A 1 197 ? 34.106 -35.481 -41.633 1.00 41.41 197 ALA A C 1
ATOM 1597 O O . ALA A 1 197 ? 35.292 -35.228 -41.419 1.00 41.41 197 ALA A O 1
ATOM 1598 N N . GLY A 1 198 ? 33.191 -35.447 -40.653 1.00 41.41 198 GLY A N 1
ATOM 1599 C CA . GLY A 1 198 ? 33.516 -35.181 -39.243 1.00 41.41 198 GLY A CA 1
ATOM 1600 C C . GLY A 1 198 ? 34.109 -33.790 -38.971 1.00 41.41 198 GLY A C 1
ATOM 1601 O O . GLY A 1 198 ? 34.702 -33.568 -37.917 1.00 41.41 198 GLY A O 1
ATOM 1602 N N . LYS A 1 199 ? 33.981 -32.849 -39.918 1.00 37.38 199 LYS A N 1
ATOM 1603 C CA . LYS A 1 199 ? 34.511 -31.474 -39.811 1.00 37.38 199 LYS A CA 1
ATOM 1604 C C . LYS A 1 199 ? 33.552 -30.511 -39.110 1.00 37.38 199 LYS A C 1
ATOM 1606 O O . LYS A 1 199 ? 33.948 -29.399 -38.769 1.00 37.38 199 LYS A O 1
ATOM 1611 N N . VAL A 1 200 ? 32.317 -30.945 -38.868 1.00 38.47 200 VAL A N 1
ATOM 1612 C CA . VAL A 1 200 ? 31.324 -30.245 -38.053 1.00 38.47 200 VAL A CA 1
ATOM 1613 C C . VAL A 1 200 ? 31.149 -31.045 -36.766 1.00 38.47 200 VAL A C 1
ATOM 1615 O O . VAL A 1 200 ? 30.888 -32.244 -36.802 1.00 38.47 200 VAL A O 1
ATOM 1618 N N . SER A 1 201 ? 31.368 -30.387 -35.626 1.00 36.00 201 SER A N 1
ATOM 1619 C CA . SER A 1 201 ? 31.237 -30.984 -34.294 1.00 36.00 201 SER A CA 1
ATOM 1620 C C . SER A 1 201 ? 29.851 -31.609 -34.098 1.00 36.00 201 SER A C 1
ATOM 1622 O O . SER A 1 201 ? 28.848 -31.076 -34.568 1.00 36.00 201 SER A O 1
ATOM 1624 N N . VAL A 1 202 ? 29.823 -32.692 -33.320 1.00 38.03 202 VAL A N 1
ATOM 1625 C CA . VAL A 1 202 ? 28.716 -33.563 -32.859 1.00 38.03 202 VAL A CA 1
ATOM 1626 C C . VAL A 1 202 ? 27.565 -32.809 -32.138 1.00 38.03 202 VAL A C 1
ATOM 1628 O O . VAL A 1 202 ? 26.705 -33.392 -31.488 1.00 38.03 202 VAL A O 1
ATOM 1631 N N . TYR A 1 203 ? 27.507 -31.486 -32.258 1.00 39.16 203 TYR A N 1
ATOM 1632 C CA . TYR A 1 203 ? 26.462 -30.610 -31.735 1.00 39.16 203 TYR A CA 1
ATOM 1633 C C . TYR A 1 203 ? 25.100 -30.794 -32.429 1.00 39.16 203 TYR A C 1
ATOM 1635 O O . TYR A 1 203 ? 24.063 -30.554 -31.819 1.00 39.16 203 TYR A O 1
ATOM 1643 N N . PHE A 1 204 ? 25.090 -31.226 -33.695 1.00 39.62 204 PHE A N 1
ATOM 1644 C CA . PHE A 1 204 ? 23.908 -31.164 -34.565 1.00 39.62 204 PHE A CA 1
ATOM 1645 C C . PHE A 1 204 ? 23.045 -32.441 -34.610 1.00 39.62 204 PHE A C 1
ATOM 1647 O O . PHE A 1 204 ? 21.841 -32.335 -34.844 1.00 39.62 204 PHE A O 1
ATOM 1654 N N . ASP A 1 205 ? 23.588 -33.632 -34.337 1.00 36.62 205 ASP A N 1
ATOM 1655 C CA . ASP A 1 205 ? 22.831 -34.891 -34.496 1.00 36.62 205 ASP A CA 1
ATOM 1656 C C . ASP A 1 205 ? 21.717 -35.074 -33.451 1.00 36.62 205 ASP A C 1
ATOM 1658 O O . ASP A 1 205 ? 20.673 -35.662 -33.737 1.00 36.62 205 ASP A O 1
ATOM 1662 N N . PHE A 1 206 ? 21.860 -34.496 -32.253 1.00 38.75 206 PHE A N 1
ATOM 1663 C CA . PHE A 1 206 ? 20.796 -34.545 -31.240 1.00 38.75 206 PHE A CA 1
ATOM 1664 C C . PHE A 1 206 ? 19.672 -33.524 -31.494 1.00 38.75 206 PHE A C 1
ATOM 1666 O O . PHE A 1 206 ? 18.552 -33.708 -31.013 1.00 38.75 206 PHE A O 1
ATOM 1673 N N . MET A 1 207 ? 19.921 -32.501 -32.326 1.00 42.28 207 MET A N 1
ATOM 1674 C CA . MET A 1 207 ? 18.897 -31.559 -32.804 1.00 42.28 207 MET A CA 1
ATOM 1675 C C . MET A 1 207 ? 17.854 -32.255 -33.702 1.00 42.28 207 MET A C 1
ATOM 1677 O O . MET A 1 207 ? 16.766 -31.730 -33.936 1.00 42.28 207 MET A O 1
ATOM 1681 N N . TRP A 1 208 ? 18.146 -33.483 -34.149 1.00 40.38 208 TRP A N 1
ATOM 1682 C CA . TRP A 1 208 ? 17.241 -34.336 -34.917 1.00 40.38 208 TRP A CA 1
ATOM 1683 C C . TRP A 1 208 ? 16.244 -35.133 -34.052 1.00 40.38 208 TRP A C 1
ATOM 1685 O O . TRP A 1 208 ? 15.204 -35.558 -34.555 1.00 40.38 208 TRP A O 1
ATOM 1695 N N . ALA A 1 209 ? 16.503 -35.296 -32.747 1.00 37.75 209 ALA A N 1
ATOM 1696 C CA . ALA A 1 209 ? 15.667 -36.108 -31.855 1.00 37.75 209 ALA A CA 1
ATOM 1697 C C . ALA A 1 209 ? 14.578 -35.311 -31.097 1.00 37.75 209 ALA A C 1
ATOM 1699 O O . ALA A 1 209 ? 13.705 -35.919 -30.480 1.00 37.75 209 ALA A O 1
ATOM 1700 N N . GLY A 1 210 ? 14.601 -33.969 -31.139 1.00 39.25 210 GLY A N 1
ATOM 1701 C CA . GLY A 1 210 ? 13.877 -33.126 -30.173 1.00 39.25 210 GLY A CA 1
ATOM 1702 C C . GLY A 1 210 ? 12.737 -32.214 -30.656 1.00 39.25 210 GLY A C 1
ATOM 1703 O O . GLY A 1 210 ? 12.165 -31.533 -29.812 1.00 39.25 210 GLY A O 1
ATOM 1704 N N . GLY A 1 211 ? 12.354 -32.152 -31.941 1.00 42.72 211 GLY A N 1
ATOM 1705 C CA . GLY A 1 211 ? 11.298 -31.200 -32.340 1.00 42.72 211 GLY A CA 1
ATOM 1706 C C . GLY A 1 211 ? 10.655 -31.410 -33.711 1.00 42.72 211 GLY A C 1
ATOM 1707 O O . GLY A 1 211 ? 11.189 -31.004 -34.741 1.00 42.72 211 GLY A O 1
ATOM 1708 N N . ASN A 1 212 ? 9.435 -31.955 -33.730 1.00 44.44 212 ASN A N 1
ATOM 1709 C CA . ASN A 1 212 ? 8.593 -32.064 -34.933 1.00 44.44 212 ASN A CA 1
ATOM 1710 C C . ASN A 1 212 ? 8.164 -30.702 -35.528 1.00 44.44 212 ASN A C 1
ATOM 1712 O O . ASN A 1 212 ? 7.766 -30.646 -36.690 1.00 44.44 212 ASN A O 1
ATOM 1716 N N . SER A 1 213 ? 8.278 -29.599 -34.783 1.00 46.47 213 SER A N 1
ATOM 1717 C CA . SER A 1 213 ? 7.961 -28.236 -35.239 1.00 46.47 213 SER A CA 1
ATOM 1718 C C . SER A 1 213 ? 8.939 -27.703 -36.298 1.00 46.47 213 SER A C 1
ATOM 1720 O O . SER A 1 213 ? 8.531 -26.975 -37.204 1.00 46.47 213 SER A O 1
ATOM 1722 N N . LEU A 1 214 ? 10.211 -28.119 -36.254 1.00 47.00 214 LEU A N 1
ATOM 1723 C CA . LEU A 1 214 ? 11.255 -27.627 -37.161 1.00 47.00 214 LEU A CA 1
ATOM 1724 C C . LEU A 1 214 ? 11.145 -28.229 -38.575 1.00 47.00 214 LEU A C 1
ATOM 1726 O O . LEU A 1 214 ? 11.575 -27.606 -39.546 1.00 47.00 214 LEU A O 1
ATOM 1730 N N . LYS A 1 215 ? 10.516 -29.405 -38.734 1.00 45.81 215 LYS A N 1
ATOM 1731 C CA . LYS A 1 215 ? 10.295 -30.051 -40.047 1.00 45.81 215 LYS A CA 1
ATOM 1732 C C . LYS A 1 215 ? 9.326 -29.267 -40.941 1.00 45.81 215 LYS A C 1
ATOM 1734 O O . LYS A 1 215 ? 9.526 -29.227 -42.149 1.00 45.81 215 LYS A O 1
ATOM 1739 N N . PHE A 1 216 ? 8.327 -28.602 -40.357 1.00 46.69 216 PHE A N 1
ATOM 1740 C CA . PHE A 1 216 ? 7.350 -27.800 -41.101 1.00 46.69 216 PHE A CA 1
ATOM 1741 C C . PHE A 1 216 ? 7.953 -26.481 -41.612 1.00 46.69 216 PHE A C 1
ATOM 1743 O O . PHE A 1 216 ? 7.804 -26.136 -42.781 1.00 46.69 216 PHE A O 1
ATOM 1750 N N . PHE A 1 217 ? 8.700 -25.765 -40.764 1.00 49.44 217 PHE A N 1
ATOM 1751 C CA . PHE A 1 217 ? 9.230 -24.440 -41.111 1.00 49.44 217 PHE A CA 1
ATOM 1752 C C . PHE A 1 217 ? 10.475 -24.494 -42.006 1.00 49.44 217 PHE A C 1
ATOM 1754 O O . PHE A 1 217 ? 10.608 -23.689 -42.925 1.00 49.44 217 PHE A O 1
ATOM 1761 N N . THR A 1 218 ? 11.356 -25.480 -41.801 1.00 50.94 218 THR A N 1
ATOM 1762 C CA . THR A 1 218 ? 12.530 -25.676 -42.672 1.00 50.94 218 THR A CA 1
ATOM 1763 C C . THR A 1 218 ? 12.151 -26.068 -44.103 1.00 50.94 218 THR A C 1
ATOM 1765 O O . THR A 1 218 ? 12.868 -25.705 -45.030 1.00 50.94 218 THR A O 1
ATOM 1768 N N . GLY A 1 219 ? 11.005 -26.734 -44.304 1.00 52.94 219 GLY A N 1
ATOM 1769 C CA . GLY A 1 219 ? 10.464 -27.016 -45.638 1.00 52.94 219 GLY A CA 1
ATOM 1770 C C . GLY A 1 219 ? 9.956 -25.770 -46.375 1.00 52.94 219 GLY A C 1
ATOM 1771 O O . GLY A 1 219 ? 10.116 -25.676 -47.586 1.00 52.94 219 GLY A O 1
ATOM 1772 N N . ILE A 1 220 ? 9.394 -24.791 -45.654 1.00 50.06 220 ILE A N 1
ATOM 1773 C CA . ILE A 1 220 ? 8.868 -23.543 -46.238 1.00 50.06 220 ILE A CA 1
ATOM 1774 C C . ILE A 1 220 ? 9.993 -22.519 -46.465 1.00 50.06 220 ILE A C 1
ATOM 1776 O O . ILE A 1 220 ? 10.079 -21.923 -47.535 1.00 50.06 220 ILE A O 1
ATOM 1780 N N . VAL A 1 221 ? 10.891 -22.323 -45.493 1.00 49.62 221 VAL A N 1
ATOM 1781 C CA . VAL A 1 221 ? 11.973 -21.321 -45.587 1.00 49.62 221 VAL A CA 1
ATOM 1782 C C . VAL A 1 221 ? 13.051 -21.740 -46.590 1.00 49.62 221 VAL A C 1
ATOM 1784 O O . VAL A 1 221 ? 13.496 -20.901 -47.370 1.00 49.62 221 VAL A O 1
ATOM 1787 N N . GLY A 1 222 ? 13.408 -23.030 -46.644 1.00 51.03 222 GLY A N 1
ATOM 1788 C CA . GLY A 1 222 ? 14.352 -23.561 -47.635 1.00 51.03 222 GLY A CA 1
ATOM 1789 C C . GLY A 1 222 ? 13.842 -23.505 -49.082 1.00 51.03 222 GLY A C 1
ATOM 1790 O O . GLY A 1 222 ? 14.640 -23.598 -50.008 1.00 51.03 222 GLY A O 1
ATOM 1791 N N . PHE A 1 223 ? 12.532 -23.323 -49.283 1.00 48.44 223 PHE A N 1
ATOM 1792 C CA . PHE A 1 223 ? 11.919 -23.155 -50.603 1.00 48.44 223 PHE A CA 1
ATOM 1793 C C . PHE A 1 223 ? 11.864 -21.685 -51.061 1.00 48.44 223 PHE A C 1
ATOM 1795 O O . PHE A 1 223 ? 11.829 -21.422 -52.259 1.00 48.44 223 PHE A O 1
ATOM 1802 N N . VAL A 1 224 ? 11.858 -20.721 -50.128 1.00 53.03 224 VAL A N 1
ATOM 1803 C CA . VAL A 1 224 ? 11.563 -19.302 -50.419 1.00 53.03 224 VAL A CA 1
ATOM 1804 C C . VAL A 1 224 ? 12.779 -18.378 -50.257 1.00 53.03 224 VAL A C 1
ATOM 1806 O O . VAL A 1 224 ? 12.837 -17.344 -50.919 1.00 53.03 224 VAL A O 1
ATOM 1809 N N . MET A 1 225 ? 13.758 -18.717 -49.409 1.00 59.16 225 MET A N 1
ATOM 1810 C CA . MET A 1 225 ? 14.844 -17.799 -49.030 1.00 59.16 225 MET A CA 1
ATOM 1811 C C . MET A 1 225 ? 16.240 -18.360 -49.357 1.00 59.16 225 MET A C 1
ATOM 1813 O O . MET A 1 225 ? 16.468 -19.558 -49.183 1.00 59.16 225 MET A O 1
ATOM 1817 N N . PRO A 1 226 ? 17.215 -17.521 -49.768 1.00 62.72 226 PRO A N 1
ATOM 1818 C CA . PRO A 1 226 ? 18.584 -17.972 -50.011 1.00 62.72 226 PRO A CA 1
ATOM 1819 C C . PRO A 1 226 ? 19.231 -18.518 -48.729 1.00 62.72 226 PRO A C 1
ATOM 1821 O O . PRO A 1 226 ? 19.476 -17.774 -47.779 1.00 62.72 226 PRO A O 1
ATOM 1824 N N . ALA A 1 227 ? 19.558 -19.810 -48.708 1.00 67.25 227 ALA A N 1
ATOM 1825 C CA . ALA A 1 227 ? 20.318 -20.438 -47.628 1.00 67.25 227 ALA A CA 1
ATOM 1826 C C . ALA A 1 227 ? 21.820 -20.121 -47.773 1.00 67.25 227 ALA A C 1
ATOM 1828 O O . ALA A 1 227 ? 22.621 -20.981 -48.132 1.00 67.25 227 ALA A O 1
ATOM 1829 N N . SER A 1 228 ? 22.198 -18.858 -47.547 1.00 75.00 228 SER A N 1
ATOM 1830 C CA . SER A 1 228 ? 23.585 -18.388 -47.640 1.00 75.00 228 SER A CA 1
ATOM 1831 C C . SER A 1 228 ? 24.093 -17.818 -46.317 1.00 75.00 228 SER A C 1
ATOM 1833 O O . SER A 1 228 ? 23.356 -17.170 -45.569 1.00 75.00 228 SER A O 1
ATOM 1835 N N . HIS A 1 229 ? 25.390 -18.001 -46.048 1.00 73.75 229 HIS A N 1
ATOM 1836 C CA . HIS A 1 229 ? 26.054 -17.400 -44.886 1.00 73.75 229 HIS A CA 1
ATOM 1837 C C . HIS A 1 229 ? 25.908 -15.873 -44.862 1.00 73.75 229 HIS A C 1
ATOM 1839 O O . HIS A 1 229 ? 25.703 -15.295 -43.800 1.00 73.75 229 HIS A O 1
ATOM 1845 N N . THR A 1 230 ? 25.943 -15.214 -46.024 1.00 81.38 230 THR A N 1
ATOM 1846 C CA . THR A 1 230 ? 25.730 -13.764 -46.136 1.00 81.38 230 THR A CA 1
ATOM 1847 C C . THR A 1 230 ? 24.344 -13.354 -45.646 1.00 81.38 230 THR A C 1
ATOM 1849 O O . THR A 1 230 ? 24.222 -12.382 -44.905 1.00 81.38 230 THR A O 1
ATOM 1852 N N . PHE A 1 231 ? 23.299 -14.101 -46.013 1.00 81.69 231 PHE A N 1
ATOM 1853 C CA . PHE A 1 231 ? 21.938 -13.791 -45.581 1.00 81.69 231 PHE A CA 1
ATOM 1854 C C . PHE A 1 231 ? 21.763 -13.987 -44.068 1.00 81.69 231 PHE A C 1
ATOM 1856 O O . PHE A 1 231 ? 21.196 -13.125 -43.398 1.00 81.69 231 PHE A O 1
ATOM 1863 N N . HIS A 1 232 ? 22.342 -15.056 -43.511 1.00 81.12 232 HIS A N 1
ATOM 1864 C CA . HIS A 1 232 ? 22.403 -15.259 -42.061 1.00 81.12 232 HIS A CA 1
ATOM 1865 C C . HIS A 1 232 ? 23.096 -14.089 -41.339 1.00 81.12 232 HIS A C 1
ATOM 1867 O O . HIS A 1 232 ? 22.575 -13.584 -40.347 1.00 81.12 232 HIS A O 1
ATOM 1873 N N . GLN A 1 233 ? 24.239 -13.617 -41.852 1.00 83.56 233 GLN A N 1
ATOM 1874 C CA . GLN A 1 233 ? 24.963 -12.479 -41.271 1.00 83.56 233 GLN A CA 1
ATOM 1875 C C . GLN A 1 233 ? 24.133 -11.188 -41.296 1.00 83.56 233 GLN A C 1
ATOM 1877 O O . GLN A 1 233 ? 24.088 -10.461 -40.307 1.00 83.56 233 GLN A O 1
ATOM 1882 N N . VAL A 1 234 ? 23.410 -10.914 -42.386 1.00 89.44 234 VAL A N 1
ATOM 1883 C CA . VAL A 1 234 ? 22.502 -9.755 -42.457 1.00 89.44 234 VAL A CA 1
ATOM 1884 C C . VAL A 1 234 ? 21.407 -9.845 -41.390 1.00 89.44 234 VAL A C 1
ATOM 1886 O O . VAL A 1 234 ? 21.163 -8.866 -40.682 1.00 89.44 234 VAL A O 1
ATOM 1889 N N . LEU A 1 235 ? 20.777 -11.013 -41.225 1.00 87.81 235 LEU A N 1
ATOM 1890 C CA . LEU A 1 235 ? 19.767 -11.227 -40.182 1.00 87.81 235 LEU A CA 1
ATOM 1891 C C . LEU A 1 235 ? 20.340 -11.035 -38.775 1.00 87.81 235 LEU A C 1
ATOM 1893 O O . LEU A 1 235 ? 19.673 -10.435 -37.934 1.00 87.81 235 LEU A O 1
ATOM 1897 N N . TRP A 1 236 ? 21.573 -11.485 -38.538 1.00 89.62 236 TRP A N 1
ATOM 1898 C CA . TRP A 1 236 ? 22.283 -11.284 -37.277 1.00 89.62 236 TRP A CA 1
ATOM 1899 C C . TRP A 1 236 ? 22.471 -9.799 -36.948 1.00 89.62 236 TRP A C 1
ATOM 1901 O O . TRP A 1 236 ? 22.101 -9.358 -35.859 1.00 89.62 236 TRP A O 1
ATOM 1911 N N . TRP A 1 237 ? 22.938 -8.997 -37.910 1.00 93.25 237 TRP A N 1
ATOM 1912 C CA . TRP A 1 237 ? 23.098 -7.550 -37.729 1.00 93.25 237 TRP A CA 1
ATOM 1913 C C . TRP A 1 237 ? 21.768 -6.824 -37.513 1.00 93.25 237 TRP A C 1
ATOM 1915 O O . TRP A 1 237 ? 21.683 -5.953 -36.645 1.00 93.25 237 TRP A O 1
ATOM 1925 N N . ILE A 1 238 ? 20.713 -7.191 -38.250 1.00 94.81 238 ILE A N 1
ATOM 1926 C CA . ILE A 1 238 ? 19.370 -6.621 -38.053 1.00 94.81 238 ILE A CA 1
ATOM 1927 C C . ILE A 1 238 ? 18.841 -6.986 -36.661 1.00 94.81 238 ILE A C 1
ATOM 1929 O O . ILE A 1 238 ? 18.337 -6.121 -35.945 1.00 94.81 238 ILE A O 1
ATOM 1933 N N . HIS A 1 239 ? 18.981 -8.246 -36.249 1.00 92.50 239 HIS A N 1
ATOM 1934 C CA . HIS A 1 239 ? 18.565 -8.714 -34.931 1.00 92.50 239 HIS A CA 1
ATOM 1935 C C . HIS A 1 239 ? 19.301 -7.969 -33.806 1.00 92.50 239 HIS A C 1
ATOM 1937 O O . HIS A 1 239 ? 18.655 -7.467 -32.880 1.00 92.50 239 HIS A O 1
ATOM 1943 N N . LEU A 1 240 ? 20.628 -7.821 -33.918 1.00 93.50 240 LEU A N 1
ATOM 1944 C CA . LEU A 1 240 ? 21.443 -7.037 -32.990 1.00 93.50 240 LEU A CA 1
ATOM 1945 C C . LEU A 1 240 ? 20.983 -5.575 -32.936 1.00 93.50 240 LEU A C 1
ATOM 1947 O O . LEU A 1 240 ? 20.803 -5.029 -31.849 1.00 93.50 240 LEU A O 1
ATOM 1951 N N . ALA A 1 241 ? 20.750 -4.946 -34.090 1.00 94.94 241 ALA A N 1
ATOM 1952 C CA . ALA A 1 241 ? 20.301 -3.560 -34.162 1.00 94.94 241 ALA A CA 1
ATOM 1953 C C . ALA A 1 241 ? 18.934 -3.359 -33.487 1.00 94.94 241 ALA A C 1
ATOM 1955 O O . ALA A 1 241 ? 18.763 -2.400 -32.731 1.00 94.94 241 ALA A O 1
ATOM 1956 N N . VAL A 1 242 ? 17.979 -4.273 -33.701 1.00 95.25 242 VAL A N 1
ATOM 1957 C CA . VAL A 1 242 ? 16.664 -4.252 -33.036 1.00 95.25 242 VAL A CA 1
ATOM 1958 C C . VAL A 1 242 ? 16.820 -4.404 -31.522 1.00 95.25 242 VAL A C 1
ATOM 1960 O O . VAL A 1 242 ? 16.213 -3.640 -30.770 1.00 95.25 242 VAL A O 1
ATOM 1963 N N . LEU A 1 243 ? 17.663 -5.336 -31.068 1.00 93.69 243 LEU A N 1
ATOM 1964 C CA . LEU A 1 243 ? 17.911 -5.573 -29.646 1.00 93.69 243 LEU A CA 1
ATOM 1965 C C . LEU A 1 243 ? 18.560 -4.356 -28.960 1.00 93.69 243 LEU A C 1
ATOM 1967 O O . LEU A 1 243 ? 18.078 -3.906 -27.920 1.00 93.69 243 LEU A O 1
ATOM 1971 N N . LEU A 1 244 ? 19.612 -3.781 -29.550 1.00 93.69 244 LEU A N 1
ATOM 1972 C CA . LEU A 1 244 ? 20.274 -2.587 -29.010 1.00 93.69 244 LEU A CA 1
ATOM 1973 C C . LEU A 1 244 ? 19.345 -1.368 -29.021 1.00 93.69 244 LEU A C 1
ATOM 1975 O O . LEU A 1 244 ? 19.320 -0.602 -28.057 1.00 93.69 244 LEU A O 1
ATOM 1979 N N . SER A 1 245 ? 18.527 -1.218 -30.065 1.00 92.12 245 SER A N 1
ATOM 1980 C CA . SER A 1 245 ? 17.521 -0.154 -30.141 1.00 92.12 245 SER A CA 1
ATOM 1981 C C . SER A 1 245 ? 16.469 -0.294 -29.043 1.00 92.12 245 SER A C 1
ATOM 1983 O O . SER A 1 245 ? 16.131 0.696 -28.393 1.00 92.12 245 SER A O 1
ATOM 1985 N N . PHE A 1 246 ? 15.995 -1.516 -28.780 1.00 91.94 246 PHE A N 1
ATOM 1986 C CA . PHE A 1 246 ? 15.078 -1.795 -27.677 1.00 91.94 246 PHE A CA 1
ATOM 1987 C C . PHE A 1 246 ? 15.717 -1.483 -26.314 1.00 91.94 246 PHE A C 1
ATOM 1989 O O . PHE A 1 246 ? 15.082 -0.861 -25.462 1.00 91.94 246 PHE A O 1
ATOM 1996 N N . LEU A 1 247 ? 16.994 -1.824 -26.120 1.00 90.25 247 LEU A N 1
ATOM 1997 C CA . LEU A 1 247 ? 17.722 -1.518 -24.887 1.00 90.25 247 LEU A CA 1
ATOM 1998 C C . LEU A 1 247 ? 17.853 -0.003 -24.645 1.00 90.25 247 LEU A C 1
ATOM 2000 O O . LEU A 1 247 ? 17.677 0.467 -23.524 1.00 90.25 247 LEU A O 1
ATOM 2004 N N . VAL A 1 248 ? 18.108 0.793 -25.684 1.00 89.94 248 VAL A N 1
ATOM 2005 C CA . VAL A 1 248 ? 18.137 2.260 -25.553 1.00 89.94 248 VAL A CA 1
ATOM 2006 C C . VAL A 1 248 ? 16.727 2.820 -25.319 1.00 89.94 248 VAL A C 1
ATOM 2008 O O . VAL A 1 248 ? 16.554 3.698 -24.467 1.00 89.94 248 VAL A O 1
ATOM 2011 N N . TYR A 1 249 ? 15.719 2.276 -26.012 1.00 88.56 249 TYR A N 1
ATOM 2012 C CA . TYR A 1 249 ? 14.311 2.680 -25.929 1.00 88.56 249 TYR A CA 1
ATOM 2013 C C . TYR A 1 249 ? 13.757 2.657 -24.499 1.00 88.56 249 TYR A C 1
ATOM 2015 O O . TYR A 1 249 ? 13.044 3.582 -24.101 1.00 88.56 249 TYR A O 1
ATOM 2023 N N . ILE A 1 250 ? 14.118 1.644 -23.702 1.00 88.19 250 ILE A N 1
ATOM 2024 C CA . ILE A 1 250 ? 13.584 1.486 -22.340 1.00 88.19 250 ILE A CA 1
ATOM 2025 C C . ILE A 1 250 ? 14.081 2.540 -21.337 1.00 88.19 250 ILE A C 1
ATOM 2027 O O . ILE A 1 250 ? 13.540 2.636 -20.234 1.00 88.19 250 ILE A O 1
ATOM 2031 N N . THR A 1 251 ? 15.090 3.338 -21.694 1.00 82.81 251 THR A N 1
ATOM 2032 C CA . THR A 1 251 ? 15.714 4.330 -20.803 1.00 82.81 251 THR A CA 1
ATOM 2033 C C . THR A 1 251 ? 15.292 5.760 -21.140 1.00 82.81 251 THR A C 1
ATOM 2035 O O . THR A 1 251 ? 14.811 6.011 -22.240 1.00 82.81 251 THR A O 1
ATOM 2038 N N . PRO A 1 252 ? 15.544 6.753 -20.263 1.00 70.38 252 PRO A N 1
ATOM 2039 C CA . PRO A 1 252 ? 15.272 8.158 -20.569 1.00 70.38 252 PRO A CA 1
ATOM 2040 C C . PRO A 1 252 ? 16.111 8.709 -21.731 1.00 70.38 252 PRO A C 1
ATOM 2042 O O . PRO A 1 252 ? 15.860 9.827 -22.172 1.00 70.38 252 PRO A O 1
ATOM 2045 N N . ALA A 1 253 ? 17.124 7.974 -22.215 1.00 64.00 253 ALA A N 1
ATOM 2046 C CA . ALA A 1 253 ? 17.902 8.370 -23.385 1.00 64.00 253 ALA A CA 1
ATOM 2047 C C . ALA A 1 253 ? 17.027 8.467 -24.648 1.00 64.00 253 ALA A C 1
ATOM 2049 O O . ALA A 1 253 ? 17.308 9.302 -25.509 1.00 64.00 253 ALA A O 1
ATOM 2050 N N . SER A 1 254 ? 15.932 7.698 -24.718 1.00 58.03 254 SER A N 1
ATOM 2051 C CA . SER A 1 254 ? 14.921 7.810 -25.776 1.00 58.03 254 SER A CA 1
ATOM 2052 C C . SER A 1 254 ? 14.153 9.136 -25.730 1.00 58.03 254 SER A C 1
ATOM 2054 O O . SER A 1 254 ? 13.739 9.625 -26.775 1.00 58.03 254 SER A O 1
ATOM 2056 N N . GLY A 1 255 ? 14.070 9.790 -24.566 1.00 54.03 255 GLY A N 1
ATOM 2057 C CA . GLY A 1 255 ? 13.436 11.103 -24.392 1.00 54.03 255 GLY A CA 1
ATOM 2058 C C . GLY A 1 255 ? 14.219 12.298 -24.928 1.00 54.03 255 GLY A C 1
ATOM 2059 O O . GLY A 1 255 ? 13.743 13.428 -24.855 1.00 54.03 255 GLY A O 1
ATOM 2060 N N . ARG A 1 256 ? 15.398 12.071 -25.523 1.00 52.72 256 ARG A N 1
ATOM 2061 C CA . ARG A 1 256 ? 16.026 13.053 -26.426 1.00 52.72 256 ARG A CA 1
ATOM 2062 C C . ARG A 1 256 ? 15.302 13.140 -27.776 1.00 52.72 256 ARG A C 1
ATOM 2064 O O . ARG A 1 256 ? 15.510 14.101 -28.511 1.00 52.72 256 ARG A O 1
ATOM 2071 N N . ILE A 1 257 ? 14.451 12.162 -28.092 1.00 51.34 257 ILE A N 1
ATOM 2072 C CA . ILE A 1 257 ? 13.592 12.144 -29.273 1.00 51.34 257 ILE A CA 1
ATOM 2073 C C . ILE A 1 257 ? 12.221 12.685 -28.855 1.00 51.34 257 ILE A C 1
ATOM 2075 O O . ILE A 1 257 ? 11.552 12.139 -27.977 1.00 51.34 257 ILE A O 1
ATOM 2079 N N . LYS A 1 258 ? 11.808 13.796 -29.471 1.00 43.00 258 LYS A N 1
ATOM 2080 C CA . LYS A 1 258 ? 10.557 14.504 -29.160 1.00 43.00 258 LYS A CA 1
ATOM 2081 C C . LYS A 1 258 ? 9.363 13.535 -29.262 1.00 43.00 258 LYS A C 1
ATOM 2083 O O . LYS A 1 258 ? 9.122 12.978 -30.328 1.00 43.00 258 LYS A O 1
ATOM 2088 N N . GLY A 1 259 ? 8.627 13.338 -28.164 1.00 46.94 259 GLY A N 1
ATOM 2089 C CA . GLY A 1 259 ? 7.445 12.459 -28.107 1.00 46.94 259 GLY A CA 1
ATOM 2090 C C . GLY A 1 259 ? 7.674 11.048 -27.541 1.00 46.94 259 GLY A C 1
ATOM 2091 O O . GLY A 1 259 ? 6.704 10.309 -27.373 1.00 46.94 259 GLY A O 1
ATOM 2092 N N . LEU A 1 260 ? 8.913 10.675 -27.203 1.00 54.28 260 LEU A N 1
ATOM 2093 C CA . LEU A 1 260 ? 9.239 9.433 -26.492 1.00 54.28 260 LEU A CA 1
ATOM 2094 C C . LEU A 1 260 ? 9.507 9.745 -25.010 1.00 54.28 260 LEU A C 1
ATOM 2096 O O . LEU A 1 260 ? 10.367 10.548 -24.681 1.00 54.28 260 LEU A O 1
ATOM 2100 N N . GLY A 1 261 ? 8.727 9.164 -24.101 1.00 62.84 261 GLY A N 1
ATOM 2101 C CA . GLY A 1 261 ? 8.918 9.281 -22.651 1.00 62.84 261 GLY A CA 1
ATOM 2102 C C . GLY A 1 261 ? 9.688 8.087 -22.082 1.00 62.84 261 GLY A C 1
ATOM 2103 O O . GLY A 1 261 ? 10.166 7.220 -22.808 1.00 62.84 261 GLY A O 1
ATOM 2104 N N . ILE A 1 262 ? 9.768 7.977 -20.754 1.00 75.69 262 ILE A N 1
ATOM 2105 C CA . ILE A 1 262 ? 10.336 6.774 -20.127 1.00 75.69 262 ILE A CA 1
ATOM 2106 C C . ILE A 1 262 ? 9.379 5.602 -20.332 1.00 75.69 262 ILE A C 1
ATOM 2108 O O . ILE A 1 262 ? 8.256 5.621 -19.815 1.00 75.69 262 ILE A O 1
ATOM 2112 N N . SER A 1 263 ? 9.839 4.576 -21.050 1.00 85.44 263 SER A N 1
ATOM 2113 C CA . SER A 1 263 ? 9.058 3.369 -21.317 1.00 85.44 263 SER A CA 1
ATOM 2114 C C . SER A 1 263 ? 8.618 2.676 -20.027 1.00 85.44 263 SER A C 1
ATOM 2116 O O . SER A 1 263 ? 9.313 2.669 -19.004 1.00 85.44 263 SER A O 1
ATOM 2118 N N . LYS A 1 264 ? 7.464 2.014 -20.074 1.00 85.75 264 LYS A N 1
ATOM 2119 C CA . LYS A 1 264 ? 7.002 1.139 -18.991 1.00 85.75 264 LYS A CA 1
ATOM 2120 C C . LYS A 1 264 ? 7.924 -0.051 -18.778 1.00 85.75 264 LYS A C 1
ATOM 2122 O O . LYS A 1 264 ? 7.926 -0.601 -17.681 1.00 85.75 264 LYS A O 1
ATOM 2127 N N . HIS A 1 265 ? 8.719 -0.431 -19.782 1.00 89.75 265 HIS A N 1
ATOM 2128 C CA . HIS A 1 265 ? 9.661 -1.543 -19.665 1.00 89.75 265 HIS A CA 1
ATOM 2129 C C . HIS A 1 265 ? 10.817 -1.290 -18.693 1.00 89.75 265 HIS A C 1
ATOM 2131 O O . HIS A 1 265 ? 11.415 -2.251 -18.222 1.00 89.75 265 HIS A O 1
ATOM 2137 N N . VAL A 1 266 ? 11.050 -0.045 -18.254 1.00 90.88 266 VAL A N 1
ATOM 2138 C CA . VAL A 1 266 ? 11.985 0.235 -17.148 1.00 90.88 266 VAL A CA 1
ATOM 2139 C C . VAL A 1 266 ? 11.592 -0.489 -15.846 1.00 90.88 266 VAL A C 1
ATOM 2141 O O . VAL A 1 266 ? 12.443 -0.753 -14.992 1.00 90.88 266 VAL A O 1
ATOM 2144 N N . HIS A 1 267 ? 10.318 -0.889 -15.712 1.00 92.12 267 HIS A N 1
ATOM 2145 C CA . HIS A 1 267 ? 9.827 -1.645 -14.563 1.00 92.12 267 HIS A CA 1
ATOM 2146 C C . HIS A 1 267 ? 10.570 -2.966 -14.339 1.00 92.12 267 HIS A C 1
ATOM 2148 O O . HIS A 1 267 ? 10.554 -3.454 -13.214 1.00 92.12 267 HIS A O 1
ATOM 2154 N N . ILE A 1 268 ? 11.222 -3.561 -15.347 1.00 92.06 268 ILE A N 1
ATOM 2155 C CA . ILE A 1 268 ? 11.940 -4.831 -15.160 1.00 92.06 268 ILE A CA 1
ATOM 2156 C C . ILE A 1 268 ? 13.026 -4.684 -14.088 1.00 92.06 268 ILE A C 1
ATOM 2158 O O . ILE A 1 268 ? 13.205 -5.579 -13.270 1.00 92.06 268 ILE A O 1
ATOM 2162 N N . PHE A 1 269 ? 13.654 -3.507 -14.004 1.00 91.50 269 PHE A N 1
ATOM 2163 C CA . PHE A 1 269 ? 14.652 -3.190 -12.986 1.00 91.50 269 PHE A CA 1
ATOM 2164 C C . PHE A 1 269 ? 14.007 -2.698 -11.687 1.00 91.50 269 PHE A C 1
ATOM 2166 O O . PHE A 1 269 ? 14.323 -3.178 -10.599 1.00 91.50 269 PHE A O 1
ATOM 2173 N N . PHE A 1 270 ? 13.059 -1.764 -11.788 1.00 94.62 270 PHE A N 1
ATOM 2174 C CA . PHE A 1 270 ? 12.477 -1.116 -10.608 1.00 94.62 270 PHE A CA 1
ATOM 2175 C C . PHE A 1 270 ? 11.439 -1.974 -9.880 1.00 94.62 270 PHE A C 1
ATOM 2177 O O . PHE A 1 270 ? 11.209 -1.764 -8.695 1.00 94.62 270 PHE A O 1
ATOM 2184 N N . SER A 1 271 ? 10.860 -2.987 -10.527 1.00 94.94 271 SER A N 1
ATOM 2185 C CA . SER A 1 271 ? 10.006 -3.979 -9.862 1.00 94.94 271 SER A CA 1
ATOM 2186 C C . SER A 1 271 ? 10.792 -4.823 -8.862 1.00 94.94 271 SER A C 1
ATOM 2188 O O . SER A 1 271 ? 10.280 -5.085 -7.775 1.00 94.94 271 SER A O 1
ATOM 2190 N N . MET A 1 272 ? 12.043 -5.184 -9.181 1.00 95.12 272 MET A N 1
ATOM 2191 C CA . MET A 1 272 ? 12.950 -5.847 -8.242 1.00 95.12 272 MET A CA 1
ATOM 2192 C C . MET A 1 272 ? 13.214 -4.954 -7.037 1.00 95.12 272 MET A C 1
ATOM 2194 O O . MET A 1 272 ? 13.031 -5.391 -5.902 1.00 95.12 272 MET A O 1
ATOM 2198 N N . LEU A 1 273 ? 13.560 -3.687 -7.278 1.00 94.56 273 LEU A N 1
ATOM 2199 C CA . LEU A 1 273 ? 13.843 -2.740 -6.206 1.00 94.56 273 LEU A CA 1
ATOM 2200 C C . LEU A 1 273 ? 12.600 -2.437 -5.352 1.00 94.56 273 LEU A C 1
ATOM 2202 O O . LEU A 1 273 ? 12.688 -2.470 -4.131 1.00 94.56 273 LEU A O 1
ATOM 2206 N N . SER A 1 274 ? 11.426 -2.242 -5.956 1.00 95.12 274 SER A N 1
ATOM 2207 C CA . SER A 1 274 ? 10.171 -2.019 -5.221 1.00 95.12 274 SER A CA 1
ATOM 2208 C C . SER A 1 274 ? 9.770 -3.254 -4.397 1.00 95.12 274 SER A C 1
ATOM 2210 O O . SER A 1 274 ? 9.456 -3.131 -3.212 1.00 95.12 274 SER A O 1
ATOM 2212 N N . CYS A 1 275 ? 9.897 -4.470 -4.955 1.00 95.00 275 CYS A N 1
ATOM 2213 C CA . CYS A 1 275 ? 9.663 -5.718 -4.216 1.00 95.00 275 CYS A CA 1
ATOM 2214 C C . CYS A 1 275 ? 10.667 -5.942 -3.080 1.00 95.00 275 CYS A C 1
ATOM 2216 O O . CYS A 1 275 ? 10.292 -6.528 -2.058 1.00 95.00 275 CYS A O 1
ATOM 2218 N N . TYR A 1 276 ? 11.920 -5.516 -3.266 1.00 94.94 276 TYR A N 1
ATOM 2219 C CA . TYR A 1 276 ? 12.959 -5.553 -2.242 1.00 94.94 276 TYR A CA 1
ATOM 2220 C C . TYR A 1 276 ? 12.636 -4.562 -1.124 1.00 94.94 276 TYR A C 1
ATOM 2222 O O . TYR A 1 276 ? 12.607 -4.953 0.038 1.00 94.94 276 TYR A O 1
ATOM 2230 N N . MET A 1 277 ? 12.310 -3.315 -1.470 1.00 93.06 277 MET A N 1
ATOM 2231 C CA . MET A 1 277 ? 12.022 -2.213 -0.545 1.00 93.06 277 MET A CA 1
ATOM 2232 C C . MET A 1 277 ? 10.606 -2.243 0.054 1.00 93.06 277 MET A C 1
ATOM 2234 O O . MET A 1 277 ? 10.245 -1.327 0.790 1.00 93.06 277 MET A O 1
ATOM 2238 N N . ARG A 1 278 ? 9.793 -3.271 -0.230 1.00 90.38 278 ARG A N 1
ATOM 2239 C CA . ARG A 1 278 ? 8.442 -3.401 0.340 1.00 90.38 278 ARG A CA 1
ATOM 2240 C C . ARG A 1 278 ? 8.461 -3.344 1.867 1.00 90.38 278 ARG A C 1
ATOM 2242 O O . ARG A 1 278 ? 9.446 -3.745 2.496 1.00 90.38 278 ARG A O 1
ATOM 2249 N N . ASP A 1 279 ? 7.347 -2.953 2.470 1.00 85.06 279 ASP A N 1
ATOM 2250 C CA . ASP A 1 279 ? 7.239 -2.992 3.924 1.00 85.06 279 ASP A CA 1
ATOM 2251 C C . ASP A 1 279 ? 7.357 -4.423 4.498 1.00 85.06 279 ASP A C 1
ATOM 2253 O O . ASP A 1 279 ? 6.609 -5.335 4.128 1.00 85.06 279 ASP A O 1
ATOM 2257 N N . LEU A 1 280 ? 8.324 -4.612 5.405 1.00 83.88 280 LEU A N 1
ATOM 2258 C CA . LEU A 1 280 ? 8.594 -5.839 6.169 1.00 83.88 280 LEU A CA 1
ATOM 2259 C C . LEU A 1 280 ? 8.654 -5.587 7.684 1.00 83.88 280 LEU A C 1
ATOM 2261 O O . LEU A 1 280 ? 9.103 -6.456 8.444 1.00 83.88 280 LEU A O 1
ATOM 2265 N N . THR A 1 281 ? 8.246 -4.403 8.137 1.00 67.62 281 THR A N 1
ATOM 2266 C CA . THR A 1 281 ? 8.231 -4.050 9.564 1.00 67.62 281 THR A CA 1
ATOM 2267 C C . THR A 1 281 ? 7.273 -4.941 10.354 1.00 67.62 281 THR A C 1
ATOM 2269 O O . THR A 1 281 ? 7.426 -5.088 11.559 1.00 67.62 281 THR A O 1
ATOM 2272 N N . GLY A 1 282 ? 6.328 -5.596 9.670 1.00 59.84 282 GLY A N 1
ATOM 2273 C CA . GLY A 1 282 ? 5.217 -6.303 10.304 1.00 59.84 282 GLY A CA 1
ATOM 2274 C C . GLY A 1 282 ? 4.063 -5.361 10.644 1.00 59.84 282 GLY A C 1
ATOM 2275 O O . GLY A 1 282 ? 2.976 -5.851 10.930 1.00 59.84 282 GLY A O 1
ATOM 2276 N N . LYS A 1 283 ? 4.279 -4.042 10.520 1.00 64.06 283 LYS A N 1
ATOM 2277 C CA . LYS A 1 283 ? 3.267 -3.006 10.647 1.00 64.06 283 LYS A CA 1
ATOM 2278 C C . LYS A 1 283 ? 2.684 -2.703 9.255 1.00 64.06 283 LYS A C 1
ATOM 2280 O O . LYS A 1 283 ? 3.413 -2.341 8.329 1.00 64.06 283 LYS A O 1
ATOM 2285 N N . PRO A 1 284 ? 1.389 -2.936 9.030 1.00 61.66 284 PRO A N 1
ATOM 2286 C CA . PRO A 1 284 ? 0.711 -2.585 7.789 1.00 61.66 284 PRO A CA 1
ATOM 2287 C C . PRO A 1 284 ? 0.530 -1.064 7.672 1.00 61.66 284 PRO A C 1
ATOM 2289 O O . PRO A 1 284 ? -0.552 -0.551 7.917 1.00 61.66 284 PRO A O 1
ATOM 2292 N N . ASN A 1 285 ? 1.569 -0.332 7.284 1.00 62.69 285 ASN A N 1
ATOM 2293 C CA . ASN A 1 285 ? 1.517 1.125 7.358 1.00 62.69 285 ASN A CA 1
ATOM 2294 C C . ASN A 1 285 ? 0.886 1.769 6.110 1.00 62.69 285 ASN A C 1
ATOM 2296 O O . ASN A 1 285 ? 1.236 1.473 4.965 1.00 62.69 285 ASN A O 1
ATOM 2300 N N . ASP A 1 286 ? -0.068 2.660 6.353 1.00 69.50 286 ASP A N 1
ATOM 2301 C CA . ASP A 1 286 ? -0.598 3.679 5.442 1.00 69.50 286 ASP A CA 1
ATOM 2302 C C . ASP A 1 286 ? -0.104 5.089 5.801 1.00 69.50 286 ASP A C 1
ATOM 2304 O O . ASP A 1 286 ? -0.490 6.057 5.154 1.00 69.50 286 ASP A O 1
ATOM 2308 N N . LEU A 1 287 ? 0.774 5.185 6.798 1.00 81.25 287 LEU A N 1
ATOM 2309 C CA . LEU A 1 287 ? 1.389 6.405 7.302 1.00 81.25 287 LEU A CA 1
ATOM 2310 C C . LEU A 1 287 ? 2.896 6.192 7.424 1.00 81.25 287 LEU A C 1
ATOM 2312 O O . LEU A 1 287 ? 3.354 5.076 7.692 1.00 81.25 287 LEU A O 1
ATOM 2316 N N . ARG A 1 288 ? 3.685 7.252 7.257 1.00 79.81 288 ARG A N 1
ATOM 2317 C CA . ARG A 1 288 ? 5.080 7.209 7.697 1.00 79.81 288 ARG A CA 1
ATOM 2318 C C . ARG A 1 288 ? 5.131 7.355 9.222 1.00 79.81 288 ARG A C 1
ATOM 2320 O O . ARG A 1 288 ? 4.328 8.118 9.763 1.00 79.81 288 ARG A O 1
ATOM 2327 N N . PRO A 1 289 ? 6.043 6.642 9.910 1.00 68.62 289 PRO A N 1
ATOM 2328 C CA . PRO A 1 289 ? 6.314 6.912 11.313 1.00 68.62 289 PRO A CA 1
ATOM 2329 C C . PRO A 1 289 ? 6.724 8.371 11.462 1.00 68.62 289 PRO A C 1
ATOM 2331 O O . PRO A 1 289 ? 7.604 8.846 10.743 1.00 68.62 289 PRO A O 1
ATOM 2334 N N . LEU A 1 290 ? 6.056 9.061 12.369 1.00 70.62 290 LEU A N 1
ATOM 2335 C CA . LEU A 1 290 ? 6.358 10.427 12.728 1.00 70.62 290 LEU A CA 1
ATOM 2336 C C . LEU A 1 290 ? 6.041 10.570 14.210 1.00 70.62 290 LEU A C 1
ATOM 2338 O O . LEU A 1 290 ? 4.931 10.261 14.640 1.00 70.62 290 LEU A O 1
ATOM 2342 N N . THR A 1 291 ? 7.046 10.994 14.960 1.00 62.72 291 THR A N 1
ATOM 2343 C CA . THR A 1 291 ? 6.917 11.497 16.322 1.00 62.72 291 THR A CA 1
ATOM 2344 C C . THR A 1 291 ? 7.381 12.938 16.255 1.00 62.72 291 THR A C 1
ATOM 2346 O O . THR A 1 291 ? 8.546 13.197 15.950 1.00 62.72 291 THR A O 1
ATOM 2349 N N . ILE A 1 292 ? 6.449 13.860 16.434 1.00 75.75 292 ILE A N 1
ATOM 2350 C CA . ILE A 1 292 ? 6.728 15.287 16.504 1.00 75.75 292 ILE A CA 1
ATOM 2351 C C . ILE A 1 292 ? 7.366 15.542 17.867 1.00 75.75 292 ILE A C 1
ATOM 2353 O O . ILE A 1 292 ? 6.838 15.097 18.884 1.00 75.75 292 ILE A O 1
ATOM 2357 N N . ASP A 1 293 ? 8.501 16.226 17.900 1.00 76.69 293 ASP A N 1
ATOM 2358 C CA . ASP A 1 293 ? 8.986 16.783 19.156 1.00 76.69 293 ASP A CA 1
ATOM 2359 C C . ASP A 1 293 ? 8.156 18.035 19.456 1.00 76.69 293 ASP A C 1
ATOM 2361 O O . ASP A 1 293 ? 8.258 19.035 18.749 1.00 76.69 293 ASP A O 1
ATOM 2365 N N . LEU A 1 294 ? 7.259 17.932 20.439 1.00 73.88 294 LEU A N 1
ATOM 2366 C CA . LEU A 1 294 ? 6.338 19.013 20.798 1.00 73.88 294 LEU A CA 1
ATOM 2367 C C . LEU A 1 294 ? 7.062 20.185 21.480 1.00 73.88 294 LEU A C 1
ATOM 2369 O O . LEU A 1 294 ? 6.482 21.263 21.588 1.00 73.88 294 LEU A O 1
ATOM 2373 N N . GLU A 1 295 ? 8.302 19.976 21.932 1.00 73.38 295 GLU A N 1
ATOM 2374 C CA . GLU A 1 295 ? 9.133 20.975 22.610 1.00 73.38 295 GLU A CA 1
ATOM 2375 C C . GLU A 1 295 ? 10.186 21.596 21.677 1.00 73.38 295 GLU A C 1
ATOM 2377 O O . GLU A 1 295 ? 10.969 22.446 22.104 1.00 73.38 295 GLU A O 1
ATOM 2382 N N . ALA A 1 296 ? 10.216 21.200 20.399 1.00 73.38 296 ALA A N 1
ATOM 2383 C CA . ALA A 1 296 ? 11.159 21.742 19.430 1.00 73.38 296 ALA A CA 1
ATOM 2384 C C . ALA A 1 296 ? 10.907 23.236 19.154 1.00 73.38 296 ALA A C 1
ATOM 2386 O O . ALA A 1 296 ? 9.772 23.662 18.945 1.00 73.38 296 ALA A O 1
ATOM 2387 N N . GLU A 1 297 ? 11.986 24.024 19.082 1.00 68.62 297 GLU A N 1
ATOM 2388 C CA . GLU A 1 297 ? 11.925 25.462 18.764 1.00 68.62 297 GLU A CA 1
ATOM 2389 C C . GLU A 1 297 ? 11.364 25.732 17.356 1.00 68.62 297 GLU A C 1
ATOM 2391 O O . GLU A 1 297 ? 10.678 26.729 17.138 1.00 68.62 297 GLU A O 1
ATOM 2396 N N . GLU A 1 298 ? 11.621 24.825 16.407 1.00 69.25 298 GLU A N 1
ATOM 2397 C CA . GLU A 1 298 ? 11.075 24.862 15.051 1.00 69.25 298 GLU A CA 1
ATOM 2398 C C . GLU A 1 298 ? 10.332 23.562 14.735 1.00 69.25 298 GLU A C 1
ATOM 2400 O O . GLU A 1 298 ? 10.884 22.461 14.819 1.00 69.25 298 GLU A O 1
ATOM 2405 N N . MET A 1 299 ? 9.071 23.696 14.320 1.00 70.06 299 MET A N 1
ATOM 2406 C CA . MET A 1 299 ? 8.263 22.556 13.903 1.00 70.06 299 MET A CA 1
ATOM 2407 C C . MET A 1 299 ? 8.774 22.004 12.567 1.00 70.06 299 MET A C 1
ATOM 2409 O O . MET A 1 299 ? 8.924 22.761 11.602 1.00 70.06 299 MET A O 1
ATOM 2413 N N . PRO A 1 300 ? 9.019 20.686 12.460 1.00 74.00 300 PRO A N 1
ATOM 2414 C CA . PRO A 1 300 ? 9.430 20.095 11.200 1.00 74.00 300 PRO A CA 1
ATOM 2415 C C . PRO A 1 300 ? 8.283 20.160 10.192 1.00 74.00 300 PRO A C 1
ATOM 2417 O O . PRO A 1 300 ? 7.127 19.949 10.546 1.00 74.00 300 PRO A O 1
ATOM 2420 N N . GLN A 1 301 ? 8.619 20.348 8.916 1.00 79.31 301 GLN A N 1
ATOM 2421 C CA . GLN A 1 301 ? 7.663 20.248 7.814 1.00 79.31 301 GLN A CA 1
ATOM 2422 C C . GLN A 1 301 ? 6.876 18.929 7.884 1.00 79.31 301 GLN A C 1
ATOM 2424 O O . GLN A 1 301 ? 7.447 17.836 7.760 1.00 79.31 301 GLN A O 1
ATOM 2429 N N . LEU A 1 302 ? 5.551 19.030 7.993 1.00 87.06 302 LEU A N 1
ATOM 2430 C CA . LEU A 1 302 ? 4.655 17.885 8.073 1.00 87.06 302 LEU A CA 1
ATOM 2431 C C . LEU A 1 302 ? 4.080 17.533 6.696 1.00 87.06 302 LEU A C 1
ATOM 2433 O O . LEU A 1 302 ? 3.574 18.378 5.957 1.00 87.06 302 LEU A O 1
ATOM 2437 N N . GLY A 1 303 ? 4.155 16.248 6.344 1.00 90.06 303 GLY A N 1
ATOM 2438 C CA . GLY A 1 303 ? 3.638 15.730 5.076 1.00 90.06 303 GLY A CA 1
ATOM 2439 C C . GLY A 1 303 ? 4.470 16.117 3.846 1.00 90.06 303 GLY A C 1
ATOM 2440 O O . GLY A 1 303 ? 5.649 16.464 3.934 1.00 90.06 303 GLY A O 1
ATOM 2441 N N . VAL A 1 304 ? 3.865 16.016 2.659 1.00 92.31 304 VAL A N 1
ATOM 2442 C CA . VAL A 1 304 ? 4.536 16.285 1.373 1.00 92.31 304 VAL A CA 1
ATOM 2443 C C . VAL A 1 304 ? 3.962 17.516 0.675 1.00 92.31 304 VAL A C 1
ATOM 2445 O O . VAL A 1 304 ? 2.939 17.433 0.009 1.00 92.31 304 VAL A O 1
ATOM 2448 N N . LYS A 1 305 ? 4.672 18.644 0.790 1.00 92.88 305 LYS A N 1
ATOM 2449 C CA . LYS A 1 305 ? 4.393 19.879 0.041 1.00 92.88 305 LYS A CA 1
ATOM 2450 C C . LYS A 1 305 ? 4.985 19.854 -1.363 1.00 92.88 305 LYS A C 1
ATOM 2452 O O . LYS A 1 305 ? 4.294 20.123 -2.333 1.00 92.88 305 LYS A O 1
ATOM 2457 N N . LYS A 1 306 ? 6.273 19.513 -1.478 1.00 92.12 306 LYS A N 1
ATOM 2458 C CA . LYS A 1 306 ? 7.026 19.449 -2.744 1.00 92.12 306 LYS A CA 1
ATOM 2459 C C . LYS A 1 306 ? 7.408 18.007 -3.068 1.00 92.12 306 LYS A C 1
ATOM 2461 O O . LYS A 1 306 ? 7.477 17.154 -2.178 1.00 92.12 306 LYS A O 1
ATOM 2466 N N . ILE A 1 307 ? 7.724 17.728 -4.335 1.00 93.69 307 ILE A N 1
ATOM 2467 C CA . ILE A 1 307 ? 8.096 16.373 -4.780 1.00 93.69 307 ILE A CA 1
ATOM 2468 C C . ILE A 1 307 ? 9.312 15.810 -4.023 1.00 93.69 307 ILE A C 1
ATOM 2470 O O . ILE A 1 307 ? 9.420 14.604 -3.815 1.00 93.69 307 ILE A O 1
ATOM 2474 N N . GLU A 1 308 ? 10.198 16.688 -3.552 1.00 89.88 308 GLU A N 1
ATOM 2475 C CA . GLU A 1 308 ? 11.408 16.367 -2.784 1.00 89.88 308 GLU A CA 1
ATOM 2476 C C . GLU A 1 308 ? 11.123 15.809 -1.382 1.00 89.88 308 GLU A C 1
ATOM 2478 O O . GLU A 1 308 ? 12.009 15.213 -0.768 1.00 89.88 308 GLU A O 1
ATOM 2483 N N . HIS A 1 309 ? 9.901 15.982 -0.866 1.00 90.69 309 HIS A N 1
ATOM 2484 C CA . HIS A 1 309 ? 9.485 15.460 0.442 1.00 90.69 309 HIS A CA 1
ATOM 2485 C C . HIS A 1 309 ? 9.037 13.988 0.354 1.00 90.69 309 HIS A C 1
ATOM 2487 O O . HIS A 1 309 ? 8.849 13.308 1.370 1.00 90.69 309 HIS A O 1
ATOM 2493 N N . TYR A 1 310 ? 8.862 13.457 -0.860 1.00 93.19 310 TYR A N 1
ATOM 2494 C CA . TYR A 1 310 ? 8.707 12.022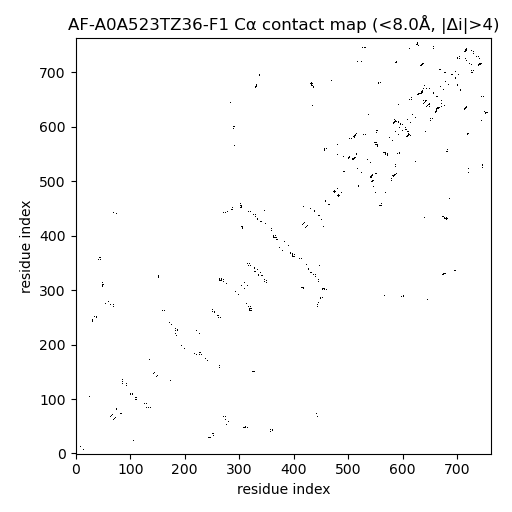 -1.060 1.00 93.19 310 TYR A CA 1
ATOM 2495 C C . TYR A 1 310 ? 10.025 11.282 -0.825 1.00 93.19 310 TYR A C 1
ATOM 2497 O O . TYR A 1 310 ? 11.111 11.841 -0.973 1.00 93.19 310 TYR A O 1
ATOM 2505 N N . ASN A 1 311 ? 9.932 10.008 -0.442 1.00 91.75 311 ASN A N 1
ATOM 2506 C CA . ASN A 1 311 ? 11.111 9.202 -0.149 1.00 91.75 311 ASN A CA 1
ATOM 2507 C C . ASN A 1 311 ? 11.574 8.366 -1.355 1.00 91.75 311 ASN A C 1
ATOM 2509 O O . ASN A 1 311 ? 10.895 8.273 -2.382 1.00 91.75 311 ASN A O 1
ATOM 2513 N N . VAL A 1 312 ? 12.737 7.719 -1.229 1.00 93.81 312 VAL A N 1
ATOM 2514 C CA . VAL A 1 312 ? 13.311 6.874 -2.291 1.00 93.81 312 VAL A CA 1
ATOM 2515 C C . VAL A 1 312 ? 12.323 5.793 -2.752 1.00 93.81 312 VAL A C 1
ATOM 2517 O O . VAL A 1 312 ? 12.216 5.536 -3.952 1.00 93.81 312 VAL A O 1
ATOM 2520 N N . LYS A 1 313 ? 11.566 5.173 -1.833 1.00 93.06 313 LYS A N 1
ATOM 2521 C CA . LYS A 1 313 ? 10.561 4.151 -2.174 1.00 93.06 313 LYS A CA 1
ATOM 2522 C C . LYS A 1 313 ? 9.429 4.732 -3.026 1.00 93.06 313 LYS A C 1
ATOM 2524 O O . LYS A 1 313 ? 8.984 4.064 -3.956 1.00 93.06 313 LYS A O 1
ATOM 2529 N N . ASP A 1 314 ? 8.997 5.962 -2.774 1.00 94.62 314 ASP A N 1
ATOM 2530 C CA . ASP A 1 314 ? 7.959 6.623 -3.568 1.00 94.62 314 ASP A CA 1
ATOM 2531 C C . ASP A 1 314 ? 8.406 6.881 -5.012 1.00 94.62 314 ASP A C 1
ATOM 2533 O O . ASP A 1 314 ? 7.640 6.631 -5.946 1.00 94.62 314 ASP A O 1
ATOM 2537 N N . PHE A 1 315 ? 9.662 7.290 -5.213 1.00 95.50 315 PHE A N 1
ATOM 2538 C CA . PHE A 1 315 ? 10.224 7.466 -6.556 1.00 95.50 315 PHE A CA 1
ATOM 2539 C C . PHE A 1 315 ? 10.383 6.115 -7.264 1.00 95.50 315 PHE A C 1
ATOM 2541 O O . PHE A 1 315 ? 9.976 5.963 -8.417 1.00 95.50 315 PHE A O 1
ATOM 2548 N N . VAL A 1 316 ? 10.924 5.110 -6.566 1.00 95.56 316 VAL A N 1
ATOM 2549 C CA . VAL A 1 316 ? 11.068 3.738 -7.083 1.00 95.56 316 VAL A CA 1
ATOM 2550 C C . VAL A 1 316 ? 9.716 3.156 -7.499 1.00 95.56 316 VAL A C 1
ATOM 2552 O O . VAL A 1 316 ? 9.623 2.536 -8.558 1.00 95.56 316 VAL A O 1
ATOM 2555 N N . ASP A 1 317 ? 8.660 3.388 -6.719 1.00 95.56 317 ASP A N 1
ATOM 2556 C CA . ASP A 1 317 ? 7.297 2.961 -7.040 1.00 95.56 317 ASP A CA 1
ATOM 2557 C C . ASP A 1 317 ? 6.784 3.563 -8.352 1.00 95.56 317 ASP A C 1
ATOM 2559 O O . ASP A 1 317 ? 6.151 2.857 -9.142 1.00 95.56 317 ASP A O 1
ATOM 2563 N N . GLY A 1 318 ? 7.097 4.835 -8.620 1.00 94.12 318 GLY A N 1
ATOM 2564 C CA . GLY A 1 318 ? 6.772 5.493 -9.886 1.00 94.12 318 GLY A CA 1
ATOM 2565 C C . GLY A 1 318 ? 7.398 4.780 -11.091 1.00 94.12 318 GLY A C 1
ATOM 2566 O O . GLY A 1 318 ? 6.711 4.474 -12.072 1.00 94.12 318 GLY A O 1
ATOM 2567 N N . TYR A 1 319 ? 8.685 4.432 -11.003 1.00 93.62 319 TYR A N 1
ATOM 2568 C CA . TYR A 1 319 ? 9.391 3.698 -12.062 1.00 93.62 319 TYR A CA 1
ATOM 2569 C C . TYR A 1 319 ? 8.992 2.215 -12.151 1.00 93.62 319 TYR A C 1
ATOM 2571 O O . TYR A 1 319 ? 9.020 1.636 -13.237 1.00 93.62 319 TYR A O 1
ATOM 2579 N N . ALA A 1 320 ? 8.571 1.602 -11.042 1.00 95.44 320 ALA A N 1
ATOM 2580 C CA . ALA A 1 320 ? 8.065 0.229 -11.005 1.00 95.44 320 ALA A CA 1
ATOM 2581 C C . ALA A 1 320 ? 6.629 0.098 -11.551 1.00 95.44 320 ALA A C 1
ATOM 2583 O O . ALA A 1 320 ? 6.210 -0.994 -11.947 1.00 95.44 320 ALA A O 1
ATOM 2584 N N . CYS A 1 321 ? 5.859 1.191 -11.576 1.00 92.75 321 CYS A N 1
ATOM 2585 C CA . CYS A 1 321 ? 4.488 1.194 -12.067 1.00 92.75 321 CYS A CA 1
ATOM 2586 C C . CYS A 1 321 ? 4.425 0.869 -13.568 1.00 92.75 321 CYS A C 1
ATOM 2588 O O . CYS A 1 321 ? 4.929 1.601 -14.420 1.00 92.75 321 CYS A O 1
ATOM 2590 N N . THR A 1 322 ? 3.722 -0.215 -13.905 1.00 89.62 322 THR A N 1
ATOM 2591 C CA . THR A 1 322 ? 3.436 -0.628 -15.293 1.00 89.62 322 THR A CA 1
ATOM 2592 C C . THR A 1 322 ? 2.132 -0.064 -15.839 1.00 89.62 322 THR A C 1
ATOM 2594 O O . THR A 1 322 ? 1.773 -0.316 -16.991 1.00 89.62 322 THR A O 1
ATOM 2597 N N . GLN A 1 323 ? 1.386 0.664 -15.004 1.00 88.69 323 GLN A N 1
ATOM 2598 C CA . GLN A 1 323 ? 0.055 1.171 -15.324 1.00 88.69 323 GLN A CA 1
ATOM 2599 C C . GLN A 1 323 ? -0.940 0.054 -15.694 1.00 88.69 323 GLN A C 1
ATOM 2601 O O . GLN A 1 323 ? -1.807 0.237 -16.546 1.00 88.69 323 GLN A O 1
ATOM 2606 N N . CYS A 1 324 ? -0.820 -1.117 -15.054 1.00 87.62 324 CYS A N 1
ATOM 2607 C CA . CYS A 1 324 ? -1.658 -2.288 -15.337 1.00 87.62 324 CYS A CA 1
ATOM 2608 C C . CYS A 1 324 ? -3.139 -2.141 -14.940 1.00 87.62 324 CYS A C 1
ATOM 2610 O O . CYS A 1 324 ? -3.952 -2.948 -15.377 1.00 87.62 324 CYS A O 1
ATOM 2612 N N . GLY A 1 325 ? -3.485 -1.157 -14.101 1.00 88.69 325 GLY A N 1
ATOM 2613 C CA . GLY A 1 325 ? -4.871 -0.865 -13.711 1.00 88.69 325 GLY A CA 1
ATOM 2614 C C . GLY A 1 325 ? -5.440 -1.708 -12.568 1.00 88.69 325 GLY A C 1
ATOM 2615 O O . GLY A 1 325 ? -6.526 -1.398 -12.097 1.00 88.69 325 GLY A O 1
ATOM 2616 N N . ARG A 1 326 ? -4.712 -2.701 -12.038 1.00 90.31 326 ARG A N 1
ATOM 2617 C CA . ARG A 1 326 ? -5.208 -3.547 -10.929 1.00 90.31 326 ARG A CA 1
ATOM 2618 C C . ARG A 1 326 ? -5.567 -2.752 -9.670 1.00 90.31 326 ARG A C 1
ATOM 2620 O O . ARG A 1 326 ? -6.588 -3.006 -9.046 1.00 90.31 326 ARG A O 1
ATOM 2627 N N . CYS A 1 327 ? -4.751 -1.758 -9.314 1.00 93.38 327 CYS A N 1
ATOM 2628 C CA . CYS A 1 327 ? -5.016 -0.901 -8.157 1.00 93.38 327 CYS A CA 1
ATOM 2629 C C . CYS A 1 327 ? -6.273 -0.035 -8.318 1.00 93.38 327 CYS A C 1
ATOM 2631 O O . CYS A 1 327 ? -6.928 0.266 -7.327 1.00 93.38 327 CYS A O 1
ATOM 2633 N N . GLN A 1 328 ? -6.601 0.341 -9.554 1.00 92.75 328 GLN A N 1
ATOM 2634 C CA . GLN A 1 328 ? -7.803 1.087 -9.913 1.00 92.75 328 GLN A CA 1
ATOM 2635 C C . GLN A 1 328 ? -9.035 0.169 -9.903 1.00 92.75 328 GLN A C 1
ATOM 2637 O O . GLN A 1 328 ? -10.042 0.525 -9.304 1.00 92.75 328 GLN A O 1
ATOM 2642 N N . ALA A 1 329 ? -8.930 -1.034 -10.479 1.00 90.50 329 ALA A N 1
ATOM 2643 C CA . ALA A 1 329 ? -10.014 -2.021 -10.531 1.00 90.50 329 ALA A CA 1
ATOM 2644 C C . ALA A 1 32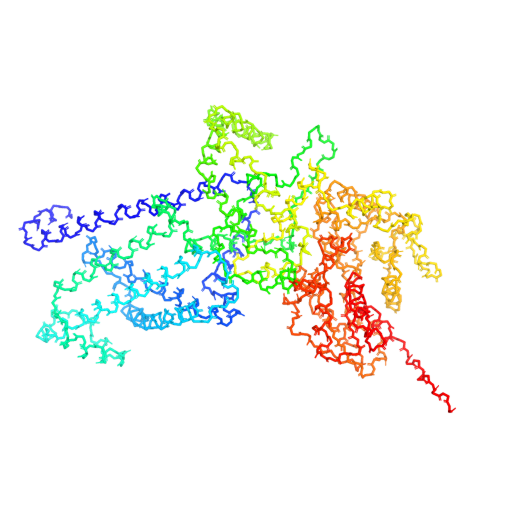9 ? -10.460 -2.525 -9.147 1.00 90.50 329 ALA A C 1
ATOM 2646 O O . ALA A 1 329 ? -11.608 -2.918 -8.971 1.00 90.50 329 ALA A O 1
ATOM 2647 N N . GLU A 1 330 ? -9.578 -2.490 -8.145 1.00 92.31 330 GLU A N 1
ATOM 2648 C CA . GLU A 1 330 ? -9.925 -2.848 -6.762 1.00 92.31 330 GLU A CA 1
ATOM 2649 C C . GLU A 1 330 ? -10.198 -1.638 -5.859 1.00 92.31 330 GLU A C 1
ATOM 2651 O O . GLU A 1 330 ? -10.522 -1.810 -4.686 1.00 92.31 330 GLU A O 1
ATOM 2656 N N . CYS A 1 331 ? -10.075 -0.406 -6.366 1.00 95.62 331 CYS A N 1
ATOM 2657 C CA . CYS A 1 331 ? -10.333 0.794 -5.576 1.00 95.62 331 CYS A CA 1
ATOM 2658 C C . CYS A 1 331 ? -11.848 0.987 -5.381 1.00 95.62 331 CYS A C 1
ATOM 2660 O O . CYS A 1 331 ? -12.559 1.156 -6.372 1.00 95.62 331 CYS A O 1
ATOM 2662 N N . PRO A 1 332 ? -12.364 0.999 -4.138 1.00 95.56 332 PRO A N 1
ATOM 2663 C CA . PRO A 1 332 ? -13.793 1.180 -3.895 1.00 95.56 332 PRO A CA 1
ATOM 2664 C C . PRO A 1 332 ? -14.303 2.525 -4.409 1.00 95.56 332 PRO A C 1
ATOM 2666 O O . PRO A 1 332 ? -15.318 2.566 -5.089 1.00 95.56 332 PRO A O 1
ATOM 2669 N N . ALA A 1 333 ? -13.543 3.600 -4.175 1.00 95.44 333 ALA A N 1
ATOM 2670 C CA . ALA A 1 333 ? -13.912 4.928 -4.644 1.00 95.44 333 ALA A CA 1
ATOM 2671 C C . ALA A 1 333 ? -14.041 4.964 -6.175 1.00 95.44 333 ALA A C 1
ATOM 2673 O O . ALA A 1 333 ? -15.114 5.276 -6.687 1.00 95.44 333 ALA A O 1
ATOM 2674 N N . PHE A 1 334 ? -13.000 4.530 -6.894 1.00 94.50 334 PHE A N 1
ATOM 2675 C CA . PHE A 1 334 ? -13.006 4.491 -8.358 1.00 94.50 334 PHE A CA 1
ATOM 2676 C C . PHE A 1 334 ? -14.170 3.663 -8.928 1.00 94.50 334 PHE A C 1
ATOM 2678 O O . PHE A 1 334 ? -14.833 4.084 -9.871 1.00 94.50 334 PHE A O 1
ATOM 2685 N N . ASN A 1 335 ? -14.442 2.487 -8.348 1.00 93.56 335 ASN A N 1
ATOM 2686 C CA . ASN A 1 335 ? -15.521 1.604 -8.810 1.00 93.56 335 ASN A CA 1
ATOM 2687 C C . ASN A 1 335 ? -16.927 2.172 -8.579 1.00 93.56 335 ASN A C 1
ATOM 2689 O O . ASN A 1 335 ? -17.878 1.663 -9.158 1.00 93.56 335 ASN A O 1
ATOM 2693 N N . THR A 1 336 ? -17.052 3.212 -7.755 1.00 94.62 336 THR A N 1
ATOM 2694 C CA . THR A 1 336 ? -18.312 3.928 -7.513 1.00 94.62 336 THR A CA 1
ATOM 2695 C C . THR A 1 336 ? -18.378 5.283 -8.220 1.00 94.62 336 THR A C 1
ATOM 2697 O O . THR A 1 336 ? -19.137 6.148 -7.804 1.00 94.62 336 THR A O 1
ATOM 2700 N N . GLY A 1 337 ? -17.552 5.496 -9.251 1.00 93.19 337 GLY A N 1
ATOM 2701 C CA . GLY A 1 337 ? -17.582 6.705 -10.084 1.00 93.19 337 GLY A CA 1
ATOM 2702 C C . GLY A 1 337 ? -16.818 7.912 -9.529 1.00 93.19 337 GLY A C 1
ATOM 2703 O O . GLY A 1 337 ? -16.746 8.938 -10.197 1.00 93.19 337 GLY A O 1
ATOM 2704 N N . LYS A 1 338 ? -16.200 7.805 -8.345 1.00 93.19 338 LYS A N 1
ATOM 2705 C CA . LYS A 1 338 ? -15.465 8.917 -7.712 1.00 93.19 338 LYS A CA 1
ATOM 2706 C C . LYS A 1 338 ? -14.151 9.236 -8.425 1.00 93.19 338 LYS A C 1
ATOM 2708 O O . LYS A 1 338 ? -13.540 8.340 -9.015 1.00 93.19 338 LYS A O 1
ATOM 2713 N N . PRO A 1 339 ? -13.639 10.475 -8.288 1.00 91.88 339 PRO A N 1
ATOM 2714 C CA . PRO A 1 339 ? -12.459 10.924 -9.025 1.00 91.88 339 PRO A CA 1
ATOM 2715 C C . PRO A 1 339 ? -11.154 10.215 -8.625 1.00 91.88 339 PRO A C 1
ATOM 2717 O O . PRO A 1 339 ? -10.219 10.171 -9.425 1.00 91.88 339 PRO A O 1
ATOM 2720 N N . LEU A 1 340 ? -11.062 9.616 -7.428 1.00 94.44 340 LEU A N 1
ATOM 2721 C CA . LEU A 1 340 ? -9.835 8.946 -6.987 1.00 94.44 340 LEU A CA 1
ATOM 2722 C C . LEU A 1 340 ? -9.446 7.788 -7.914 1.00 94.44 340 LEU A C 1
ATOM 2724 O O . LEU A 1 340 ? -10.096 6.743 -7.951 1.00 94.44 340 LEU A O 1
ATOM 2728 N N . ASN A 1 341 ? -8.283 7.916 -8.551 1.00 93.81 341 ASN A N 1
ATOM 2729 C CA . ASN A 1 341 ? -7.648 6.843 -9.303 1.00 93.81 341 ASN A CA 1
ATOM 2730 C C . ASN A 1 341 ? -6.228 6.568 -8.769 1.00 93.81 341 ASN A C 1
ATOM 2732 O O . ASN A 1 341 ? -5.293 7.290 -9.117 1.00 93.81 341 ASN A O 1
ATOM 2736 N N . PRO A 1 342 ? -6.006 5.483 -7.997 1.00 94.56 342 PRO A N 1
ATOM 2737 C CA . PRO A 1 342 ? -4.689 5.181 -7.431 1.00 94.56 342 PRO A CA 1
ATOM 2738 C C . PRO A 1 342 ? -3.584 5.013 -8.484 1.00 94.56 342 PRO A C 1
ATOM 2740 O O . PRO A 1 342 ? -2.436 5.371 -8.232 1.00 94.56 342 PRO A O 1
ATOM 2743 N N . LYS A 1 343 ? -3.914 4.491 -9.676 1.00 93.06 343 LYS A N 1
ATOM 2744 C CA . LYS A 1 343 ? -2.957 4.376 -10.789 1.00 93.06 343 LYS A CA 1
ATOM 2745 C C . LYS A 1 343 ? -2.483 5.761 -11.230 1.00 93.06 343 LYS A C 1
ATOM 2747 O O . LYS A 1 343 ? -1.295 5.926 -11.491 1.00 93.06 343 LYS A O 1
ATOM 2752 N N . LYS A 1 344 ? -3.409 6.721 -11.321 1.00 91.56 344 LYS A N 1
ATOM 2753 C CA . LYS A 1 344 ? -3.129 8.100 -11.729 1.00 91.56 344 LYS A CA 1
ATOM 2754 C C . LYS A 1 344 ? -2.227 8.799 -10.710 1.00 91.56 344 LYS A C 1
ATOM 2756 O O . LYS A 1 344 ? -1.174 9.256 -11.114 1.00 91.56 344 LYS A O 1
ATOM 2761 N N . ILE A 1 345 ? -2.533 8.720 -9.411 1.00 94.62 345 ILE A N 1
ATOM 2762 C CA . ILE A 1 345 ? -1.696 9.296 -8.335 1.00 94.62 345 ILE A CA 1
ATOM 2763 C C . ILE A 1 345 ? -0.212 8.912 -8.483 1.00 94.62 345 ILE A C 1
ATOM 2765 O O . ILE A 1 345 ? 0.674 9.760 -8.444 1.00 94.62 345 ILE A O 1
ATOM 2769 N N . VAL A 1 346 ? 0.076 7.623 -8.695 1.00 94.94 346 VAL A N 1
ATOM 2770 C CA . VAL A 1 346 ? 1.461 7.138 -8.845 1.00 94.94 346 VAL A CA 1
ATOM 2771 C C . VAL A 1 346 ? 2.105 7.639 -10.141 1.00 94.94 346 VAL A C 1
ATOM 2773 O O . VAL A 1 346 ? 3.306 7.907 -10.164 1.00 94.94 346 VAL A O 1
ATOM 2776 N N . ASN A 1 347 ? 1.330 7.755 -11.221 1.00 91.06 347 ASN A N 1
ATOM 2777 C CA . ASN A 1 347 ? 1.834 8.262 -12.492 1.00 91.06 347 ASN A CA 1
ATOM 2778 C C . ASN A 1 347 ? 2.068 9.770 -12.457 1.00 91.06 347 ASN A C 1
ATOM 2780 O O . ASN A 1 347 ? 3.100 10.190 -12.954 1.00 91.06 347 ASN A O 1
ATOM 2784 N N . ASP A 1 348 ? 1.187 10.564 -11.854 1.00 92.44 348 ASP A N 1
ATOM 2785 C CA . ASP A 1 348 ? 1.351 12.019 -11.761 1.00 92.44 348 ASP A CA 1
ATOM 2786 C C . ASP A 1 348 ? 2.640 12.364 -11.002 1.00 92.44 348 ASP A C 1
ATOM 2788 O O . ASP A 1 348 ? 3.460 13.145 -11.483 1.00 92.44 348 ASP A O 1
ATOM 2792 N N . ILE A 1 349 ? 2.893 11.663 -9.887 1.00 94.38 349 ILE A N 1
ATOM 2793 C CA . ILE A 1 349 ? 4.167 11.733 -9.152 1.00 94.38 349 ILE A CA 1
ATOM 2794 C C . ILE A 1 349 ? 5.330 11.336 -10.068 1.00 94.38 349 ILE A C 1
ATOM 2796 O O . ILE A 1 349 ? 6.314 12.063 -10.165 1.00 94.38 349 ILE A O 1
ATOM 2800 N N . ARG A 1 350 ? 5.233 10.197 -10.772 1.00 92.06 350 ARG A N 1
ATOM 2801 C CA . ARG A 1 350 ? 6.281 9.739 -11.701 1.00 92.06 350 ARG A CA 1
ATOM 2802 C C . ARG A 1 350 ? 6.569 10.783 -12.784 1.00 92.06 350 ARG A C 1
ATOM 2804 O O . ARG A 1 350 ? 7.736 11.044 -13.049 1.00 92.06 350 ARG A O 1
ATOM 2811 N N . HIS A 1 351 ? 5.546 11.335 -13.429 1.00 89.81 351 HIS A N 1
ATOM 2812 C CA . HIS A 1 351 ? 5.688 12.311 -14.508 1.00 89.81 351 HIS A CA 1
ATOM 2813 C C . HIS A 1 351 ? 6.387 13.565 -14.003 1.00 89.81 351 HIS A C 1
ATOM 2815 O O . HIS A 1 351 ? 7.409 13.951 -14.562 1.00 89.81 351 HIS A O 1
ATOM 2821 N N . HIS A 1 352 ? 5.945 14.089 -12.864 1.00 92.38 352 HIS A N 1
ATOM 2822 C CA . HIS A 1 352 ? 6.577 15.251 -12.263 1.00 92.38 352 HIS A CA 1
ATOM 2823 C C . HIS A 1 352 ? 8.042 14.994 -11.852 1.00 92.38 352 HIS A C 1
ATOM 2825 O O . HIS A 1 352 ? 8.920 15.811 -12.118 1.00 92.38 352 HIS A O 1
ATOM 2831 N N . VAL A 1 353 ? 8.354 13.817 -11.289 1.00 92.56 353 VAL A N 1
ATOM 2832 C CA . VAL A 1 353 ? 9.743 13.409 -10.987 1.00 92.56 353 VAL A CA 1
ATOM 2833 C C . VAL A 1 353 ? 10.610 13.350 -12.250 1.00 92.56 353 VAL A C 1
ATOM 2835 O O . VAL A 1 353 ? 11.795 13.686 -12.207 1.00 92.56 353 VAL A O 1
ATOM 2838 N N . ILE A 1 354 ? 10.050 12.903 -13.376 1.00 88.94 354 ILE A N 1
ATOM 2839 C CA . ILE A 1 354 ? 10.763 12.835 -14.657 1.00 88.94 354 ILE A CA 1
ATOM 2840 C C . ILE A 1 354 ? 11.036 14.240 -15.194 1.00 88.94 354 ILE A C 1
ATOM 2842 O O . ILE A 1 354 ? 12.172 14.514 -15.595 1.00 88.94 354 ILE A O 1
ATOM 2846 N N . ASP A 1 355 ? 10.030 15.112 -15.158 1.00 88.50 355 ASP A N 1
ATOM 2847 C CA . ASP A 1 355 ? 10.107 16.483 -15.662 1.00 88.50 355 ASP A CA 1
ATOM 2848 C C . ASP A 1 355 ? 11.135 17.303 -14.863 1.00 88.50 355 ASP A C 1
ATOM 2850 O O . ASP A 1 355 ? 12.023 17.939 -15.440 1.00 88.50 355 ASP A O 1
ATOM 2854 N N . CYS A 1 356 ? 11.127 17.171 -13.533 1.00 91.06 356 CYS A N 1
ATOM 2855 C CA . CYS A 1 356 ? 12.061 17.851 -12.632 1.00 91.06 356 CYS A CA 1
ATOM 2856 C C . CYS A 1 356 ? 13.422 17.148 -12.487 1.00 91.06 356 CYS A C 1
ATOM 2858 O O . CYS A 1 356 ? 14.341 17.699 -11.880 1.00 91.06 356 CYS A O 1
ATOM 2860 N N . GLY A 1 357 ? 13.609 15.945 -13.039 1.00 90.81 357 GLY A N 1
ATOM 2861 C CA . GLY A 1 357 ? 14.729 15.064 -12.687 1.00 90.81 357 GLY A CA 1
ATOM 2862 C C . GLY A 1 357 ? 16.127 15.669 -12.878 1.00 90.81 357 GLY A C 1
ATOM 2863 O O . GLY A 1 357 ? 17.029 15.418 -12.082 1.00 90.81 357 GLY A O 1
ATOM 2864 N N . ASN A 1 358 ? 16.334 16.493 -13.910 1.00 90.62 358 ASN A N 1
ATOM 2865 C CA . ASN A 1 358 ? 17.619 17.182 -14.103 1.00 90.62 358 ASN A CA 1
ATOM 2866 C C . ASN A 1 358 ? 17.867 18.266 -13.042 1.00 90.62 358 ASN A C 1
ATOM 2868 O O . ASN A 1 358 ? 19.003 18.420 -12.598 1.00 90.62 358 ASN A O 1
ATOM 2872 N N . ILE A 1 359 ? 16.823 19.005 -12.662 1.00 92.62 359 ILE A N 1
ATOM 2873 C CA . ILE A 1 359 ? 16.883 20.079 -11.663 1.00 92.62 359 ILE A CA 1
ATOM 2874 C C . ILE A 1 359 ? 17.183 19.471 -10.298 1.00 92.62 359 ILE A C 1
ATOM 2876 O O . ILE A 1 359 ? 18.143 19.882 -9.652 1.00 92.62 359 ILE A O 1
ATOM 2880 N N . LEU A 1 360 ? 16.452 18.413 -9.934 1.00 92.69 360 LEU A N 1
ATOM 2881 C CA . LEU A 1 360 ? 16.648 17.662 -8.695 1.00 92.69 360 LEU A CA 1
ATOM 2882 C C . LEU A 1 360 ? 18.098 17.191 -8.534 1.00 92.69 360 LEU A C 1
ATOM 2884 O O . LEU A 1 360 ? 18.694 17.360 -7.477 1.00 92.69 360 LEU A O 1
ATOM 2888 N N . ILE A 1 361 ? 18.706 16.646 -9.596 1.00 93.00 361 ILE A N 1
ATOM 2889 C CA . ILE A 1 361 ? 20.107 16.198 -9.553 1.00 93.00 361 ILE A CA 1
ATOM 2890 C C . ILE A 1 361 ? 21.068 17.369 -9.314 1.00 93.00 361 ILE A C 1
ATOM 2892 O O . ILE A 1 361 ? 22.017 17.217 -8.545 1.00 93.00 361 ILE A O 1
ATOM 2896 N N . LYS A 1 362 ? 20.868 18.509 -9.992 1.00 92.31 362 LYS A N 1
ATOM 2897 C CA . LYS A 1 362 ? 21.737 19.685 -9.828 1.00 92.31 362 LYS A CA 1
ATOM 2898 C C . LYS A 1 362 ? 21.610 20.264 -8.415 1.00 92.31 362 LYS A C 1
ATOM 2900 O O . LYS A 1 362 ? 22.634 20.446 -7.764 1.00 92.31 362 LYS A O 1
ATOM 2905 N N . LYS A 1 363 ? 20.373 20.455 -7.939 1.00 91.12 363 LYS A N 1
ATOM 2906 C CA . LYS A 1 363 ? 20.058 20.959 -6.594 1.00 91.12 363 LYS A CA 1
ATOM 2907 C C . LYS A 1 363 ? 20.652 20.062 -5.507 1.00 91.12 363 LYS A C 1
ATOM 2909 O O . LYS A 1 363 ? 21.371 20.545 -4.641 1.00 91.12 363 LYS A O 1
ATOM 2914 N N . HIS A 1 364 ? 20.451 18.748 -5.611 1.00 89.94 364 HIS A N 1
ATOM 2915 C CA . HIS A 1 364 ? 21.014 17.771 -4.673 1.00 89.94 364 HIS A CA 1
ATOM 2916 C C . HIS A 1 364 ? 22.544 17.766 -4.652 1.00 89.94 364 HIS A C 1
ATOM 2918 O O . HIS A 1 364 ? 23.151 17.630 -3.596 1.00 89.94 364 HIS A O 1
ATOM 2924 N N . LYS A 1 365 ? 23.189 17.914 -5.817 1.00 89.56 365 LYS A N 1
ATOM 2925 C CA . LYS A 1 365 ? 24.652 18.002 -5.884 1.00 89.56 365 LYS A CA 1
ATOM 2926 C C . LYS A 1 365 ? 25.155 19.252 -5.156 1.00 89.56 365 LYS A C 1
ATOM 2928 O O . LYS A 1 365 ? 26.017 19.121 -4.298 1.00 89.56 365 LYS A O 1
ATOM 2933 N N . ALA A 1 366 ? 24.572 20.414 -5.447 1.00 86.56 366 ALA A N 1
ATOM 2934 C CA . ALA A 1 366 ? 24.942 21.667 -4.793 1.00 86.56 366 ALA A CA 1
ATOM 2935 C C . ALA A 1 366 ? 24.734 21.615 -3.270 1.00 86.56 366 ALA A C 1
ATOM 2937 O O . ALA A 1 366 ? 25.580 22.085 -2.513 1.00 86.56 366 ALA A O 1
ATOM 2938 N N . GLY A 1 367 ? 23.658 20.958 -2.823 1.00 83.25 367 GLY A N 1
ATOM 2939 C CA . GLY A 1 367 ? 23.405 20.691 -1.408 1.00 83.25 367 GLY A CA 1
ATOM 2940 C C . GLY A 1 367 ? 24.505 19.884 -0.719 1.00 83.25 367 GLY A C 1
ATOM 2941 O O . GLY A 1 367 ? 24.708 20.060 0.472 1.00 83.25 367 GLY A O 1
ATOM 2942 N N . LYS A 1 368 ? 25.253 19.043 -1.444 1.00 82.38 368 LYS A N 1
ATOM 2943 C CA . LYS A 1 368 ? 26.356 18.233 -0.895 1.00 82.38 368 LYS A CA 1
ATOM 2944 C C . LYS A 1 368 ? 27.721 18.890 -0.967 1.00 82.38 368 LYS A C 1
ATOM 2946 O O . LYS A 1 368 ? 28.619 18.465 -0.243 1.00 82.38 368 LYS A O 1
ATOM 2951 N N . ASP A 1 369 ? 27.901 19.881 -1.833 1.00 81.31 369 ASP A N 1
ATOM 2952 C CA . ASP A 1 369 ? 29.226 20.426 -2.129 1.00 81.31 369 ASP A CA 1
ATOM 2953 C C . ASP A 1 369 ? 29.891 21.023 -0.864 1.00 81.31 369 ASP A C 1
ATOM 2955 O O . ASP A 1 369 ? 31.092 20.834 -0.668 1.00 81.31 369 ASP A O 1
ATOM 2959 N N . TRP A 1 370 ? 29.125 21.602 0.074 1.00 70.88 370 TRP A N 1
ATOM 2960 C CA . TRP A 1 370 ? 29.659 22.090 1.363 1.00 70.88 370 TRP A CA 1
ATOM 2961 C C . TRP A 1 370 ? 30.218 20.977 2.267 1.00 70.88 370 TRP A C 1
ATOM 2963 O O . TRP A 1 370 ? 31.139 21.220 3.038 1.00 70.88 370 TRP A O 1
ATOM 2973 N N . TYR A 1 371 ? 29.685 19.755 2.182 1.00 66.00 371 TYR A N 1
ATOM 2974 C CA . TYR A 1 371 ? 30.135 18.621 2.995 1.00 66.00 371 TYR A CA 1
ATOM 2975 C C . TYR A 1 371 ? 31.420 17.996 2.429 1.00 66.00 371 TYR A C 1
ATOM 2977 O O . TYR A 1 371 ? 32.199 17.372 3.146 1.00 66.00 371 TYR A O 1
ATOM 2985 N N . THR A 1 372 ? 31.675 18.175 1.128 1.00 70.94 372 THR A N 1
ATOM 2986 C CA . THR A 1 372 ? 32.864 17.618 0.460 1.00 70.94 372 THR A CA 1
ATOM 2987 C C . THR A 1 372 ? 34.171 18.319 0.823 1.00 70.94 372 THR A C 1
ATOM 2989 O O . THR A 1 372 ? 35.230 17.722 0.646 1.00 70.94 372 THR A O 1
ATOM 2992 N N . VAL A 1 373 ? 34.103 19.547 1.348 1.00 72.44 373 VAL A N 1
ATOM 2993 C CA . VAL A 1 373 ? 35.277 20.327 1.777 1.00 72.44 373 VAL A CA 1
ATOM 2994 C C . VAL A 1 373 ? 35.684 20.072 3.232 1.00 72.44 373 VAL A C 1
ATOM 2996 O O . VAL A 1 373 ? 36.733 20.553 3.646 1.00 72.44 373 VAL A O 1
ATOM 2999 N N . LEU A 1 374 ? 34.888 19.308 3.991 1.00 75.56 374 LEU A N 1
ATOM 3000 C CA . LEU A 1 374 ? 35.223 18.883 5.352 1.00 75.56 374 LEU A CA 1
ATOM 3001 C C . LEU A 1 374 ? 36.214 17.707 5.336 1.00 75.56 374 LEU A C 1
ATOM 3003 O O . LEU A 1 374 ? 36.129 16.819 4.474 1.00 75.56 374 LEU A O 1
ATOM 3007 N N . SER A 1 375 ? 37.122 17.674 6.3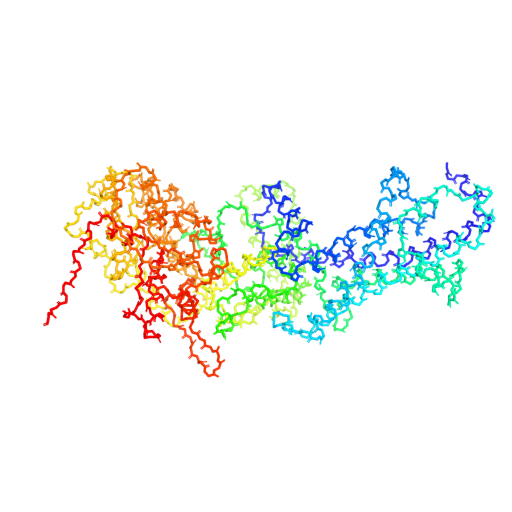11 1.00 78.62 375 SER A N 1
ATOM 3008 C CA . SER A 1 375 ? 37.973 16.513 6.598 1.00 78.62 375 SER A CA 1
ATOM 3009 C C . SER A 1 375 ? 37.153 15.327 7.119 1.00 78.62 375 SER A C 1
ATOM 3011 O O . SER A 1 375 ? 36.023 15.483 7.581 1.00 78.62 375 SER A O 1
ATOM 3013 N N . ASP A 1 376 ? 37.701 14.115 7.034 1.00 81.00 376 ASP A N 1
ATOM 3014 C CA . ASP A 1 376 ? 36.982 12.908 7.461 1.00 81.00 376 ASP A CA 1
ATOM 3015 C C . ASP A 1 376 ? 36.750 12.866 8.983 1.00 81.00 376 ASP A C 1
ATOM 3017 O O . ASP A 1 376 ? 35.719 12.370 9.427 1.00 81.00 376 ASP A O 1
ATOM 3021 N N . GLU A 1 377 ? 37.637 13.485 9.768 1.00 77.12 377 GLU A N 1
ATOM 3022 C CA . GLU A 1 377 ? 37.485 13.657 11.219 1.00 77.12 377 GLU A CA 1
ATOM 3023 C C . GLU A 1 377 ? 36.334 14.619 11.558 1.00 77.12 377 GLU A C 1
ATOM 3025 O O . GLU A 1 377 ? 35.486 14.302 12.392 1.00 77.12 377 GLU A O 1
ATOM 3030 N N . GLU A 1 378 ? 36.233 15.756 10.856 1.00 76.00 378 GLU A N 1
ATOM 3031 C CA . GLU A 1 378 ? 35.120 16.706 11.017 1.00 76.00 378 GLU A CA 1
ATOM 3032 C C . GLU A 1 378 ? 33.778 16.078 10.624 1.00 76.00 378 GLU A C 1
ATOM 3034 O O . GLU A 1 378 ? 32.770 16.289 11.299 1.00 76.00 378 GLU A O 1
ATOM 3039 N N . LYS A 1 379 ? 33.757 15.284 9.546 1.00 78.25 379 LYS A N 1
ATOM 3040 C CA . LYS A 1 379 ? 32.566 14.542 9.108 1.00 78.25 379 LYS A CA 1
ATOM 3041 C C . LYS A 1 379 ? 32.114 13.541 10.162 1.00 78.25 379 LYS A C 1
ATOM 3043 O O . LYS A 1 379 ? 30.936 13.526 10.512 1.00 78.25 379 LYS A O 1
ATOM 3048 N N . GLU A 1 380 ? 33.043 12.736 10.674 1.00 75.19 380 GLU A N 1
ATOM 3049 C CA . GLU A 1 380 ? 32.762 11.724 11.690 1.00 75.19 380 GLU A CA 1
ATOM 3050 C C . GLU A 1 380 ? 32.270 12.364 12.995 1.00 75.19 380 GLU A C 1
ATOM 3052 O O . GLU A 1 380 ? 31.345 11.851 13.628 1.00 75.19 380 GLU A O 1
ATOM 3057 N N . GLN A 1 381 ? 32.832 13.514 13.372 1.00 75.12 381 GLN A N 1
ATOM 3058 C CA . GLN A 1 381 ? 32.399 14.264 14.545 1.00 75.12 381 GLN A CA 1
ATOM 3059 C C . GLN A 1 381 ? 30.993 14.862 14.366 1.00 75.12 381 GLN A C 1
ATOM 3061 O O . GLN A 1 381 ? 30.134 14.676 15.228 1.00 75.12 381 GLN A O 1
ATOM 3066 N N . LEU A 1 382 ? 30.712 15.494 13.220 1.00 69.06 382 LEU A N 1
ATOM 3067 C CA . LEU A 1 382 ? 29.386 16.031 12.882 1.00 69.06 382 LEU A CA 1
ATOM 3068 C C . LEU A 1 382 ? 28.302 14.943 12.840 1.00 69.06 382 LEU A C 1
ATOM 3070 O O . LEU A 1 382 ? 27.200 15.152 13.350 1.00 69.06 382 LEU A O 1
ATOM 3074 N N . GLU A 1 383 ? 28.603 13.779 12.259 1.00 71.31 383 GLU A N 1
ATOM 3075 C CA . GLU A 1 383 ? 27.665 12.652 12.183 1.00 71.31 383 GLU A CA 1
ATOM 3076 C C . GLU A 1 383 ? 27.412 11.992 13.547 1.00 71.31 383 GLU A C 1
ATOM 3078 O O . GLU A 1 383 ? 26.296 11.530 13.796 1.00 71.31 383 GLU A O 1
ATOM 3083 N N . LYS A 1 384 ? 28.411 11.959 14.441 1.00 69.25 384 LYS A N 1
ATOM 3084 C CA . LYS A 1 384 ? 28.277 11.401 15.798 1.00 69.25 384 LYS A CA 1
ATOM 3085 C C . LYS A 1 384 ? 27.539 12.327 16.758 1.00 69.25 384 LYS A C 1
ATOM 3087 O O . LYS A 1 384 ? 26.759 11.840 17.572 1.00 69.25 384 LYS A O 1
ATOM 3092 N N . GLU A 1 385 ? 27.794 13.630 16.690 1.00 64.00 385 GLU A N 1
ATOM 3093 C CA . GLU A 1 385 ? 27.235 14.592 17.643 1.00 64.00 385 GLU A CA 1
ATOM 3094 C C . GLU A 1 385 ? 25.830 15.062 17.239 1.00 64.00 385 GLU A C 1
ATOM 3096 O O . GLU A 1 385 ? 24.976 15.212 18.113 1.00 64.00 385 GLU A O 1
ATOM 3101 N N . LYS A 1 386 ? 25.568 15.292 15.938 1.00 61.41 386 LYS A N 1
ATOM 3102 C CA . LYS A 1 386 ? 24.304 15.879 15.446 1.00 61.41 386 LYS A CA 1
ATOM 3103 C C . LYS A 1 386 ? 23.907 15.388 14.039 1.00 61.41 386 LYS A C 1
ATOM 3105 O O . LYS A 1 386 ? 23.903 16.163 13.078 1.00 61.41 386 LYS A O 1
ATOM 3110 N N . PRO A 1 387 ? 23.491 14.120 13.882 1.00 58.09 387 PRO A N 1
ATOM 3111 C CA . PRO A 1 387 ? 23.159 13.550 12.571 1.00 58.09 387 PRO A CA 1
ATOM 3112 C C . PRO A 1 387 ? 22.000 14.259 11.834 1.00 58.09 387 PRO A C 1
ATOM 3114 O O . PRO A 1 387 ? 21.962 14.245 10.603 1.00 58.09 387 PRO A O 1
ATOM 3117 N N . GLY A 1 388 ? 21.068 14.907 12.549 1.00 61.91 388 GLY A N 1
ATOM 3118 C CA . GLY A 1 388 ? 19.985 15.707 11.951 1.00 61.91 388 GLY A CA 1
ATOM 3119 C C . GLY A 1 388 ? 20.454 17.028 11.321 1.00 61.91 388 GLY A C 1
ATOM 3120 O O . GLY A 1 388 ? 19.967 17.411 10.254 1.00 61.91 388 GLY A O 1
ATOM 3121 N N . ASP A 1 389 ? 21.463 17.671 11.916 1.00 66.56 389 ASP A N 1
ATOM 312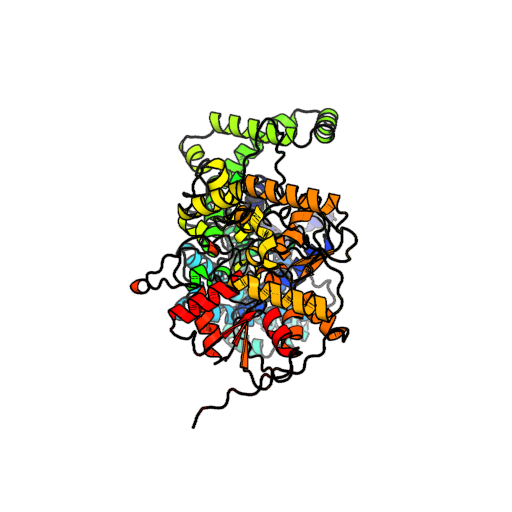2 C CA . ASP A 1 389 ? 21.979 18.978 11.487 1.00 66.56 389 ASP A CA 1
ATOM 3123 C C . ASP A 1 389 ? 22.677 18.910 10.129 1.00 66.56 389 ASP A C 1
ATOM 3125 O O . ASP A 1 389 ? 22.573 19.844 9.335 1.00 66.56 389 ASP A O 1
ATOM 3129 N N . VAL A 1 390 ? 23.380 17.809 9.834 1.00 70.62 390 VAL A N 1
ATOM 3130 C CA . VAL A 1 390 ? 24.053 17.618 8.536 1.00 70.62 390 VAL A CA 1
ATOM 3131 C C . VAL A 1 390 ? 23.036 17.734 7.408 1.00 70.62 390 VAL A C 1
ATOM 3133 O O . VAL A 1 390 ? 23.251 18.440 6.426 1.00 70.62 390 VAL A O 1
ATOM 3136 N N . ARG A 1 391 ? 21.887 17.088 7.572 1.00 70.69 391 ARG A N 1
ATOM 3137 C CA . ARG A 1 391 ? 20.858 17.038 6.544 1.00 70.69 391 ARG A CA 1
ATOM 3138 C C . ARG A 1 391 ? 20.085 18.345 6.408 1.00 70.69 391 ARG A C 1
ATOM 3140 O O . ARG A 1 391 ? 19.799 18.755 5.285 1.00 70.69 391 ARG A O 1
ATOM 3147 N N . ALA A 1 392 ? 19.789 19.002 7.526 1.00 72.38 392 ALA A N 1
ATOM 3148 C CA . ALA A 1 392 ? 19.195 20.335 7.523 1.00 72.38 392 ALA A CA 1
ATOM 3149 C C . ALA A 1 392 ? 20.113 21.344 6.807 1.00 72.38 392 ALA A C 1
ATOM 3151 O O . ALA A 1 392 ? 19.660 22.089 5.938 1.00 72.38 392 ALA A O 1
ATOM 3152 N N . LYS A 1 393 ? 21.428 21.297 7.075 1.00 76.31 393 LYS A N 1
ATOM 3153 C CA . LYS A 1 393 ? 22.436 22.107 6.367 1.00 76.31 393 LYS A CA 1
ATOM 3154 C C . LYS A 1 393 ? 22.513 21.775 4.877 1.00 76.31 393 LYS A C 1
ATOM 3156 O O . LYS A 1 393 ? 22.601 22.686 4.057 1.00 76.31 393 LYS A O 1
ATOM 3161 N N . GLU A 1 394 ? 22.433 20.495 4.516 1.00 80.62 394 GLU A N 1
ATOM 3162 C CA . GLU A 1 394 ? 22.390 20.036 3.121 1.00 80.62 394 GLU A CA 1
ATOM 3163 C C . GLU A 1 394 ? 21.181 20.609 2.369 1.00 80.62 394 GLU A C 1
ATOM 3165 O O . GLU A 1 394 ? 21.322 21.126 1.259 1.00 80.62 394 GLU A O 1
ATOM 3170 N N . GLN A 1 395 ? 20.002 20.581 2.995 1.00 78.81 395 GLN A N 1
ATOM 3171 C CA . GLN A 1 395 ? 18.779 21.161 2.440 1.00 78.81 395 GLN A CA 1
ATOM 3172 C C . GLN A 1 395 ? 18.875 22.684 2.326 1.00 78.81 395 GLN A C 1
ATOM 3174 O O . GLN A 1 395 ? 18.593 23.222 1.258 1.00 78.81 395 GLN A O 1
ATOM 3179 N N . ALA A 1 396 ? 19.343 23.376 3.366 1.00 80.62 396 ALA A N 1
ATOM 3180 C CA . ALA A 1 396 ? 19.508 24.828 3.344 1.00 80.62 396 ALA A CA 1
ATOM 3181 C C . ALA A 1 396 ? 20.476 25.288 2.235 1.00 80.62 396 ALA A C 1
ATOM 3183 O O . ALA A 1 396 ? 20.179 26.228 1.494 1.00 80.62 396 ALA A O 1
ATOM 3184 N N . ALA A 1 397 ? 21.606 24.592 2.063 1.00 84.00 397 ALA A N 1
ATOM 3185 C CA . ALA A 1 397 ? 22.551 24.858 0.978 1.00 84.00 397 ALA A CA 1
ATOM 3186 C C . ALA A 1 397 ? 21.923 24.611 -0.406 1.00 84.00 397 ALA A C 1
ATOM 3188 O O . ALA A 1 397 ? 22.116 25.409 -1.328 1.00 84.00 397 ALA A O 1
ATOM 3189 N N . ALA A 1 398 ? 21.143 23.535 -0.545 1.00 85.69 398 ALA A N 1
ATOM 3190 C CA . ALA A 1 398 ? 20.438 23.209 -1.778 1.00 85.69 398 ALA A CA 1
ATOM 3191 C C . ALA A 1 398 ? 19.380 24.264 -2.148 1.00 85.69 398 ALA A C 1
ATOM 3193 O O . ALA A 1 398 ? 19.297 24.653 -3.314 1.00 85.69 398 ALA A O 1
ATOM 3194 N N . GLU A 1 399 ? 18.589 24.744 -1.181 1.00 86.81 399 GLU A N 1
ATOM 3195 C CA . GLU A 1 399 ? 17.587 25.799 -1.399 1.00 86.81 399 GLU A CA 1
ATOM 3196 C C . GLU A 1 399 ? 18.241 27.131 -1.774 1.00 86.81 399 GLU A C 1
ATOM 3198 O O . GLU A 1 399 ? 17.820 27.771 -2.740 1.00 86.81 399 GLU A O 1
ATOM 3203 N N . LYS A 1 400 ? 19.328 27.514 -1.090 1.00 86.56 400 LYS A N 1
ATOM 3204 C CA . LYS A 1 400 ? 20.096 28.716 -1.440 1.00 86.56 400 LYS A CA 1
ATOM 3205 C C . LYS A 1 400 ? 20.590 28.657 -2.887 1.00 86.56 400 LYS A C 1
ATOM 3207 O O . LYS A 1 400 ? 20.352 29.579 -3.666 1.00 86.56 400 LYS A O 1
ATOM 3212 N N . TRP A 1 401 ? 21.228 27.549 -3.267 1.00 90.88 401 TRP A N 1
ATOM 3213 C CA . TRP A 1 401 ? 21.703 27.353 -4.635 1.00 90.88 401 TRP A CA 1
ATOM 3214 C C . TRP A 1 401 ? 20.557 27.411 -5.652 1.00 90.88 401 TRP A C 1
ATOM 3216 O O . TRP A 1 401 ? 20.708 28.028 -6.708 1.00 90.88 401 TRP A O 1
ATOM 3226 N N . ALA A 1 402 ? 19.411 26.798 -5.339 1.00 87.38 402 ALA A N 1
ATOM 3227 C CA . ALA A 1 402 ? 18.240 26.796 -6.209 1.00 87.38 402 ALA A CA 1
ATOM 3228 C C . ALA A 1 402 ? 17.692 28.216 -6.437 1.00 87.38 402 ALA A C 1
ATOM 3230 O O . ALA A 1 402 ? 17.371 28.574 -7.573 1.00 87.38 402 ALA A O 1
ATOM 3231 N N . GLY A 1 403 ? 17.655 29.042 -5.387 1.00 87.56 403 GLY A N 1
ATOM 3232 C CA . GLY A 1 403 ? 17.260 30.449 -5.461 1.00 87.56 403 GLY A CA 1
ATOM 3233 C C . GLY A 1 403 ? 18.159 31.288 -6.376 1.00 87.56 403 GLY A C 1
ATOM 3234 O O . GLY A 1 403 ? 17.656 32.117 -7.135 1.00 87.56 403 GLY A O 1
ATOM 3235 N N . GLU A 1 404 ? 19.467 31.036 -6.355 1.00 90.38 404 GLU A N 1
ATOM 3236 C CA . GLU A 1 404 ? 20.464 31.803 -7.116 1.00 90.38 404 GLU A CA 1
ATOM 3237 C C . GLU A 1 404 ? 20.635 31.325 -8.572 1.00 90.38 404 GLU A C 1
ATOM 3239 O O . GLU A 1 404 ? 20.946 32.134 -9.445 1.00 90.38 404 GLU A O 1
ATOM 3244 N N . ASN A 1 405 ? 20.446 30.028 -8.854 1.00 91.69 405 ASN A N 1
ATOM 3245 C CA . ASN A 1 405 ? 20.907 29.414 -10.112 1.00 91.69 405 ASN A CA 1
ATOM 3246 C C . ASN A 1 405 ? 19.802 28.860 -11.022 1.00 91.69 405 ASN A C 1
ATOM 3248 O O . ASN A 1 405 ? 20.078 28.569 -12.188 1.00 91.69 405 ASN A O 1
ATOM 3252 N N . LEU A 1 406 ? 18.580 28.659 -10.521 1.00 91.50 406 LEU A N 1
ATOM 3253 C CA . LEU A 1 406 ? 17.472 28.178 -11.350 1.00 91.50 406 LEU A CA 1
ATOM 3254 C C . LEU A 1 406 ? 16.758 29.341 -12.040 1.00 91.50 406 LEU A C 1
ATOM 3256 O O . LEU A 1 406 ? 16.539 30.396 -11.442 1.00 91.50 406 LEU A O 1
ATOM 3260 N N . SER A 1 407 ? 16.347 29.121 -13.289 1.00 94.38 407 SER A N 1
ATOM 3261 C CA . SER A 1 407 ? 15.424 30.031 -13.974 1.00 94.38 407 SER A CA 1
ATOM 3262 C C . SER A 1 407 ? 14.046 30.033 -13.305 1.00 94.38 407 SER A C 1
ATOM 3264 O O . SER A 1 407 ? 13.666 29.054 -12.662 1.00 94.38 407 SER A O 1
ATOM 3266 N N . ASP A 1 408 ? 13.257 31.089 -13.508 1.00 93.06 408 ASP A N 1
ATOM 3267 C CA . ASP A 1 408 ? 11.919 31.203 -12.903 1.00 93.06 408 ASP A CA 1
ATOM 3268 C C . ASP A 1 408 ? 11.011 30.025 -13.272 1.00 93.06 408 ASP A C 1
ATOM 3270 O O . ASP A 1 408 ? 10.329 29.472 -12.417 1.00 93.06 408 ASP A O 1
ATOM 3274 N N . LYS A 1 409 ? 11.093 29.546 -14.518 1.00 92.69 409 LYS A N 1
ATOM 3275 C CA . LYS A 1 409 ? 10.362 28.355 -14.973 1.00 92.69 409 LYS A CA 1
ATOM 3276 C C . LYS A 1 409 ? 10.819 27.068 -14.275 1.00 92.69 409 LYS A C 1
ATOM 3278 O O . LYS A 1 409 ? 10.012 26.178 -14.021 1.00 92.69 409 LYS A O 1
ATOM 3283 N N . GLU A 1 410 ? 12.119 26.923 -14.016 1.00 92.25 410 GLU A N 1
ATOM 3284 C CA . GLU A 1 410 ? 12.652 25.770 -13.279 1.00 92.25 410 GLU A CA 1
ATOM 3285 C C . GLU A 1 410 ? 12.233 25.810 -11.804 1.00 92.25 410 GLU A C 1
ATOM 3287 O O . GLU A 1 410 ? 11.927 24.757 -11.243 1.00 92.25 410 GLU A O 1
ATOM 3292 N N . LYS A 1 411 ? 12.180 27.006 -11.202 1.00 90.81 411 LYS A N 1
ATOM 3293 C CA . LYS A 1 411 ? 11.661 27.223 -9.846 1.00 90.81 411 LYS A CA 1
ATOM 3294 C C . LYS A 1 411 ? 10.175 26.893 -9.772 1.00 90.81 411 LYS A C 1
ATOM 3296 O O . LYS A 1 411 ? 9.816 26.013 -9.004 1.00 90.81 411 LYS A O 1
ATOM 3301 N N . GLU A 1 412 ? 9.350 27.478 -10.639 1.00 91.44 412 GLU A N 1
ATOM 3302 C CA . GLU A 1 412 ? 7.908 27.202 -10.727 1.00 91.44 412 GLU A CA 1
ATOM 3303 C C . GLU A 1 412 ? 7.633 25.696 -10.839 1.00 91.44 412 GLU A C 1
ATOM 3305 O O . GLU A 1 412 ? 6.795 25.143 -10.130 1.00 91.44 412 GLU A O 1
ATOM 3310 N N . MET A 1 413 ? 8.398 24.995 -11.680 1.00 90.88 413 MET A N 1
ATOM 3311 C CA . MET A 1 413 ? 8.244 23.554 -11.837 1.00 90.88 413 MET A CA 1
ATOM 3312 C C . MET A 1 413 ? 8.635 22.772 -10.572 1.00 90.88 413 MET A C 1
ATOM 3314 O O . MET A 1 413 ? 7.975 21.791 -10.258 1.00 90.88 413 MET A O 1
ATOM 3318 N N . LEU A 1 414 ? 9.684 23.169 -9.846 1.00 89.50 414 LEU A N 1
ATOM 3319 C CA . LEU A 1 414 ? 10.121 22.488 -8.618 1.00 89.50 414 LEU A CA 1
ATOM 3320 C C . LEU A 1 414 ? 9.217 22.798 -7.414 1.00 89.50 414 LEU A C 1
ATOM 3322 O O . LEU A 1 414 ? 9.026 21.956 -6.536 1.00 89.50 414 LEU A O 1
ATOM 3326 N N . GLU A 1 415 ? 8.692 24.019 -7.364 1.00 89.50 415 GLU A N 1
ATOM 3327 C CA . GLU A 1 415 ? 7.864 24.529 -6.272 1.00 89.50 415 GLU A CA 1
ATOM 3328 C C . GLU A 1 415 ? 6.390 24.178 -6.416 1.00 89.50 415 GLU A C 1
ATOM 3330 O O . GLU A 1 415 ? 5.633 24.378 -5.466 1.00 89.50 415 GLU A O 1
ATOM 3335 N N . LYS A 1 416 ? 6.015 23.594 -7.558 1.00 92.50 416 LYS A N 1
ATOM 3336 C CA . LYS A 1 416 ? 4.679 23.081 -7.818 1.00 92.50 416 LYS A CA 1
ATOM 3337 C C . LYS A 1 416 ? 4.204 22.199 -6.653 1.00 92.50 416 LYS A C 1
ATOM 3339 O O . LYS A 1 416 ? 4.819 21.153 -6.396 1.00 92.50 416 LYS A O 1
ATOM 3344 N N . PRO A 1 417 ? 3.127 22.585 -5.949 1.00 92.56 417 PRO A N 1
ATOM 3345 C CA . PRO A 1 417 ? 2.674 21.848 -4.789 1.00 92.56 417 PRO A CA 1
ATOM 3346 C C . PRO A 1 417 ? 2.183 20.458 -5.202 1.00 92.56 417 PRO A C 1
ATOM 3348 O O . PRO A 1 417 ? 1.490 20.252 -6.203 1.00 92.56 417 PRO A O 1
ATOM 3351 N N . VAL A 1 418 ? 2.602 19.461 -4.430 1.00 93.19 418 VAL A N 1
ATOM 3352 C CA . VAL A 1 418 ? 2.152 18.080 -4.575 1.00 93.19 418 VAL A CA 1
ATOM 3353 C C . VAL A 1 418 ? 0.641 18.002 -4.404 1.00 93.19 418 VAL A C 1
ATOM 3355 O O . VAL A 1 418 ? -0.010 17.498 -5.324 1.00 93.19 418 VAL A O 1
ATOM 3358 N N . PRO A 1 419 ? 0.053 18.476 -3.292 1.00 90.25 419 PRO A N 1
ATOM 3359 C CA . PRO A 1 419 ? -1.387 18.637 -3.235 1.00 90.25 419 PRO A CA 1
ATOM 3360 C C . PRO A 1 419 ? -1.843 19.760 -4.176 1.00 90.25 419 PRO A C 1
ATOM 3362 O O . PRO A 1 419 ? -1.104 20.693 -4.473 1.00 90.25 419 PRO A O 1
ATOM 3365 N N . SER A 1 420 ? -3.075 19.648 -4.662 1.00 86.75 420 SER A N 1
ATOM 3366 C CA . SER A 1 420 ? -3.771 20.602 -5.538 1.00 86.75 420 SER A CA 1
ATOM 3367 C C . SER A 1 420 ? -3.253 20.687 -6.981 1.00 86.75 420 SER A C 1
ATOM 3369 O O . SER A 1 420 ? -4.068 20.673 -7.906 1.00 86.75 420 SER A O 1
ATOM 3371 N N . GLU A 1 421 ? -1.938 20.695 -7.215 1.00 90.19 421 GLU A N 1
ATOM 3372 C CA . GLU A 1 421 ? -1.367 20.916 -8.551 1.00 90.19 421 GLU A CA 1
ATOM 3373 C C . GLU A 1 421 ? -0.783 19.668 -9.236 1.00 90.19 421 GLU A C 1
ATOM 3375 O O . GLU A 1 421 ? -0.928 19.515 -10.455 1.00 90.19 421 GLU A O 1
ATOM 3380 N N . ILE A 1 422 ? -0.116 18.774 -8.497 1.00 92.31 422 ILE A N 1
ATOM 3381 C CA . ILE A 1 422 ? 0.330 17.467 -9.026 1.00 92.31 422 ILE A CA 1
ATOM 3382 C C . ILE A 1 422 ? -0.758 16.419 -8.788 1.00 92.31 422 ILE A C 1
ATOM 3384 O O . ILE A 1 422 ? -1.134 15.681 -9.698 1.00 92.31 422 ILE A O 1
ATOM 3388 N N . LEU A 1 423 ? -1.274 16.366 -7.562 1.00 94.38 423 LEU A N 1
ATOM 3389 C CA . LEU A 1 423 ? -2.375 15.510 -7.144 1.00 94.38 423 LEU A CA 1
ATOM 3390 C C . LEU A 1 423 ? -3.586 16.388 -6.868 1.00 94.38 423 LEU A C 1
ATOM 3392 O O . LEU A 1 423 ? -3.525 17.272 -6.022 1.00 94.38 423 LEU A O 1
ATOM 3396 N N . LYS A 1 424 ? -4.708 16.128 -7.539 1.00 92.56 424 LYS A N 1
ATOM 3397 C CA . LYS A 1 424 ? -5.912 16.936 -7.329 1.00 92.56 424 LYS A CA 1
ATOM 3398 C C . LYS A 1 424 ? -6.393 16.811 -5.888 1.00 92.56 424 LYS A C 1
ATOM 3400 O O . LYS A 1 424 ? -6.536 15.692 -5.387 1.00 92.56 424 LYS A O 1
ATOM 3405 N N . ARG A 1 425 ? -6.686 17.947 -5.257 1.00 92.25 425 ARG A N 1
ATOM 3406 C CA . ARG A 1 425 ? -7.143 18.038 -3.866 1.00 92.25 425 ARG A CA 1
ATOM 3407 C C . ARG A 1 425 ? -8.326 17.108 -3.594 1.00 92.25 425 ARG A C 1
ATOM 3409 O O . ARG A 1 425 ? -8.313 16.351 -2.627 1.00 92.25 425 ARG A O 1
ATOM 3416 N N . GLU A 1 426 ? -9.310 17.088 -4.485 1.00 89.06 426 GLU A N 1
ATOM 3417 C CA . GLU A 1 426 ? -10.538 16.303 -4.336 1.00 89.06 426 GLU A CA 1
ATOM 3418 C C . GLU A 1 426 ? -10.246 14.795 -4.384 1.00 89.06 426 GLU A C 1
ATOM 3420 O O . GLU A 1 426 ? -10.794 14.022 -3.600 1.00 89.06 426 GLU A O 1
ATOM 3425 N N . GLU A 1 427 ? -9.323 14.359 -5.253 1.00 91.50 427 GLU A N 1
ATOM 3426 C CA . GLU A 1 427 ? -8.918 12.950 -5.360 1.00 91.50 427 GLU A CA 1
ATOM 3427 C C . GLU A 1 427 ? -8.330 12.438 -4.036 1.00 91.50 427 GLU A C 1
ATOM 3429 O O . GLU A 1 427 ? -8.562 11.282 -3.661 1.00 91.50 427 GLU A O 1
ATOM 3434 N N . LEU A 1 428 ? -7.600 13.293 -3.309 1.00 94.56 428 LEU A N 1
ATOM 3435 C CA . LEU A 1 428 ? -6.963 12.923 -2.050 1.00 94.56 428 LEU A CA 1
ATOM 3436 C C . LEU A 1 428 ? -8.001 12.532 -1.005 1.00 94.56 428 LEU A C 1
ATOM 3438 O O . LEU A 1 428 ? -7.810 11.516 -0.338 1.00 94.56 428 LEU A O 1
ATOM 3442 N N . TRP A 1 429 ? -9.108 13.263 -0.876 1.00 94.50 429 TRP A N 1
ATOM 3443 C CA . TRP A 1 429 ? -10.096 13.077 0.195 1.00 94.50 429 TRP A CA 1
ATOM 3444 C C . TRP A 1 429 ? -10.991 11.844 0.034 1.00 94.50 429 TRP A C 1
ATOM 3446 O O . TRP A 1 429 ? -11.524 11.362 1.026 1.00 94.50 429 TRP A O 1
ATOM 3456 N N . TYR A 1 430 ? -11.042 11.224 -1.148 1.00 95.06 430 TYR A N 1
ATOM 3457 C CA . TYR A 1 430 ? -11.811 9.991 -1.388 1.00 95.06 430 TYR A CA 1
ATOM 3458 C C . TYR A 1 430 ? -11.105 8.687 -0.980 1.00 95.06 430 TYR A C 1
ATOM 3460 O O . TYR A 1 430 ? -11.701 7.606 -1.007 1.00 95.06 430 TYR A O 1
ATOM 3468 N N . CYS A 1 431 ? -9.824 8.742 -0.612 1.00 95.56 431 CYS A N 1
ATOM 3469 C CA . CYS A 1 431 ? -9.098 7.554 -0.171 1.00 95.56 431 CYS A CA 1
ATOM 3470 C C . CYS A 1 431 ? -9.603 7.078 1.198 1.00 95.56 431 CYS A C 1
ATOM 3472 O O . CYS A 1 431 ? -9.462 7.773 2.200 1.00 95.56 431 CYS A O 1
ATOM 3474 N N . THR A 1 432 ? -10.114 5.848 1.263 1.00 95.31 432 THR A N 1
ATOM 3475 C CA . THR A 1 432 ? -10.560 5.220 2.521 1.00 95.31 432 THR A CA 1
ATOM 3476 C C . THR A 1 432 ? -9.437 4.528 3.295 1.00 95.31 432 THR A C 1
ATOM 3478 O O . THR A 1 432 ? -9.703 3.729 4.189 1.00 95.31 432 THR A O 1
ATOM 3481 N N . THR A 1 433 ? -8.192 4.700 2.840 1.00 95.56 433 THR A N 1
ATOM 3482 C CA . THR A 1 433 ? -6.989 3.972 3.278 1.00 95.56 433 THR A CA 1
ATOM 3483 C C . THR A 1 433 ? -7.120 2.443 3.299 1.00 95.56 433 THR A C 1
ATOM 3485 O O . THR A 1 433 ? -6.221 1.753 3.734 1.00 95.56 433 THR A O 1
ATOM 3488 N N . CYS A 1 434 ? -8.141 1.832 2.692 1.00 95.06 434 CYS A N 1
ATOM 3489 C CA . CYS A 1 434 ? -8.420 0.396 2.844 1.00 95.06 434 CYS A CA 1
ATOM 3490 C C . CYS A 1 434 ? -7.328 -0.592 2.366 1.00 95.06 434 CYS A C 1
ATOM 3492 O O . CYS A 1 434 ? -7.467 -1.790 2.610 1.00 95.06 434 CYS A O 1
ATOM 3494 N N . ARG A 1 435 ? -6.278 -0.136 1.664 1.00 94.81 435 ARG A N 1
ATOM 3495 C CA . ARG A 1 435 ? -5.165 -0.924 1.080 1.00 94.81 435 ARG A CA 1
ATOM 3496 C C . ARG A 1 435 ? -5.549 -1.964 0.017 1.00 94.81 435 ARG A C 1
ATOM 3498 O O . ARG A 1 435 ? -4.705 -2.775 -0.360 1.00 94.81 435 ARG A O 1
ATOM 3505 N N . ALA A 1 436 ? -6.758 -1.911 -0.548 1.00 95.25 436 ALA A N 1
ATOM 3506 C CA . ALA A 1 436 ? -7.137 -2.779 -1.673 1.00 95.25 436 ALA A CA 1
ATOM 3507 C C . ALA A 1 436 ? -6.174 -2.625 -2.873 1.00 95.25 436 ALA A C 1
ATOM 3509 O O . ALA A 1 436 ? -5.713 -3.610 -3.446 1.00 95.25 436 ALA A O 1
ATOM 3510 N N . CYS A 1 437 ? -5.767 -1.387 -3.171 1.00 94.94 437 CYS A N 1
ATOM 3511 C CA . CYS A 1 437 ? -4.796 -1.064 -4.218 1.00 94.94 437 CYS A CA 1
ATOM 3512 C C . CYS A 1 437 ? -3.397 -1.665 -3.986 1.00 94.94 437 CYS A C 1
ATOM 3514 O O . CYS A 1 437 ? -2.744 -2.087 -4.941 1.00 94.94 437 CYS A O 1
ATOM 3516 N N . VAL A 1 438 ? -2.940 -1.718 -2.731 1.00 93.31 438 VAL A N 1
ATOM 3517 C CA . VAL A 1 438 ? -1.637 -2.289 -2.348 1.00 93.31 438 VAL A CA 1
ATOM 3518 C C . VAL A 1 438 ? -1.677 -3.811 -2.446 1.00 93.31 438 VAL A C 1
ATOM 3520 O O . VAL A 1 438 ? -0.732 -4.429 -2.938 1.00 93.31 438 VAL A O 1
ATOM 3523 N N . GLU A 1 439 ? -2.783 -4.423 -2.021 1.00 92.50 439 GLU A N 1
ATOM 3524 C CA . GLU A 1 439 ? -2.944 -5.875 -2.084 1.00 92.50 439 GLU A CA 1
ATOM 3525 C C . GLU A 1 439 ? -3.042 -6.376 -3.530 1.00 92.50 439 GLU A C 1
ATOM 3527 O O . GLU A 1 439 ? -2.427 -7.387 -3.870 1.00 92.50 439 GLU A O 1
ATOM 3532 N N . ALA A 1 440 ? -3.714 -5.620 -4.403 1.00 92.50 440 ALA A N 1
ATOM 3533 C CA . ALA A 1 440 ? -3.809 -5.912 -5.832 1.00 92.50 440 ALA A CA 1
ATOM 3534 C C . ALA A 1 440 ? -2.501 -5.652 -6.610 1.00 92.50 440 ALA A C 1
ATOM 3536 O O . ALA A 1 440 ? -2.334 -6.131 -7.737 1.00 92.50 440 ALA A O 1
ATOM 3537 N N . CYS A 1 441 ? -1.569 -4.874 -6.046 1.00 93.94 441 CYS A N 1
ATOM 3538 C CA . CYS A 1 441 ? -0.331 -4.510 -6.724 1.00 93.94 441 CYS A CA 1
ATOM 3539 C C . CYS A 1 441 ? 0.662 -5.692 -6.752 1.00 93.94 441 CYS A C 1
ATOM 3541 O O . CYS A 1 441 ? 1.064 -6.190 -5.691 1.00 93.94 441 CYS A O 1
ATOM 3543 N N . PRO A 1 442 ? 1.139 -6.120 -7.940 1.00 93.44 442 PRO A N 1
ATOM 3544 C CA . PRO A 1 442 ? 2.087 -7.228 -8.040 1.00 93.44 442 PRO A CA 1
ATOM 3545 C C . PRO A 1 442 ? 3.486 -6.880 -7.518 1.00 93.44 442 PRO A C 1
ATOM 3547 O O . PRO A 1 442 ? 4.229 -7.783 -7.148 1.00 93.44 442 PRO A O 1
ATOM 3550 N N . VAL A 1 443 ? 3.822 -5.587 -7.463 1.00 94.44 443 VAL A N 1
ATOM 3551 C CA . VAL A 1 443 ? 5.157 -5.082 -7.107 1.00 94.44 443 VAL A CA 1
ATOM 3552 C C . VAL A 1 443 ? 5.167 -4.248 -5.821 1.00 94.44 443 VAL A C 1
ATOM 3554 O O . VAL A 1 443 ? 6.140 -3.567 -5.557 1.00 94.44 443 VAL A O 1
ATOM 3557 N N . PHE A 1 444 ? 4.116 -4.330 -4.995 1.00 93.00 444 PHE A N 1
ATOM 3558 C CA . PHE A 1 444 ? 4.048 -3.685 -3.669 1.00 93.00 444 PHE A CA 1
ATOM 3559 C C . PHE A 1 444 ? 4.184 -2.146 -3.669 1.00 93.00 444 PHE A C 1
ATOM 3561 O O . PHE A 1 444 ? 4.826 -1.567 -2.790 1.00 93.00 444 PHE A O 1
ATOM 3568 N N . ILE A 1 445 ? 3.534 -1.469 -4.622 1.00 95.00 445 ILE A N 1
ATOM 3569 C CA . ILE A 1 445 ? 3.422 -0.002 -4.608 1.00 95.00 445 ILE A CA 1
ATOM 3570 C C . ILE A 1 445 ? 2.530 0.451 -3.446 1.00 95.00 445 ILE A C 1
ATOM 3572 O O . ILE A 1 445 ? 1.388 -0.001 -3.292 1.00 95.00 445 ILE A O 1
ATOM 3576 N N . GLU A 1 446 ? 3.043 1.394 -2.658 1.00 92.62 446 GLU A N 1
ATOM 3577 C CA . GLU A 1 446 ? 2.399 1.935 -1.458 1.00 92.62 446 GLU A CA 1
ATOM 3578 C C . GLU A 1 446 ? 1.597 3.188 -1.833 1.00 92.62 446 GLU A C 1
ATOM 3580 O O . GLU A 1 446 ? 2.094 4.310 -1.773 1.00 92.62 446 GLU A O 1
ATOM 3585 N N . HIS A 1 447 ? 0.359 2.990 -2.300 1.00 94.44 447 HIS A N 1
ATOM 3586 C CA . HIS A 1 447 ? -0.492 4.090 -2.769 1.00 94.44 447 HIS A CA 1
ATOM 3587 C C . HIS A 1 447 ? -1.036 4.963 -1.622 1.00 94.44 447 HIS A C 1
ATOM 3589 O O . HIS A 1 447 ? -0.926 6.180 -1.736 1.00 94.44 447 HIS A O 1
ATOM 3595 N N . PRO A 1 448 ? -1.603 4.401 -0.524 1.00 94.56 448 PRO A N 1
ATOM 3596 C CA . PRO A 1 448 ? -2.241 5.215 0.514 1.00 94.56 448 PRO A CA 1
ATOM 3597 C C . PRO A 1 448 ? -1.283 6.187 1.197 1.00 94.56 448 PRO A C 1
ATOM 3599 O O . PRO A 1 448 ? -1.661 7.334 1.371 1.00 94.56 448 PRO A O 1
ATOM 3602 N N . VAL A 1 449 ? -0.041 5.765 1.471 1.00 92.31 449 VAL A N 1
ATOM 3603 C CA . VAL A 1 449 ? 0.997 6.612 2.089 1.00 92.31 449 VAL A CA 1
ATOM 3604 C C . VAL A 1 449 ? 1.209 7.899 1.290 1.00 92.31 449 VAL A C 1
ATOM 3606 O O . VAL A 1 449 ? 1.316 8.976 1.855 1.00 92.31 449 VAL A O 1
ATOM 3609 N N . LYS A 1 450 ? 1.209 7.823 -0.046 1.00 94.19 450 LYS A N 1
ATOM 3610 C CA . LYS A 1 450 ? 1.414 9.012 -0.884 1.00 94.19 450 LYS A CA 1
ATOM 3611 C C . LYS A 1 450 ? 0.286 10.034 -0.741 1.00 94.19 450 LYS A C 1
ATOM 3613 O O . LYS A 1 450 ? 0.542 11.226 -0.860 1.00 94.19 450 LYS A O 1
ATOM 3618 N N . ILE A 1 451 ? -0.932 9.549 -0.488 1.00 95.56 451 ILE A N 1
ATOM 3619 C CA . ILE A 1 451 ? -2.140 10.358 -0.307 1.00 95.56 451 ILE A CA 1
ATOM 3620 C C . ILE A 1 451 ? -2.205 10.912 1.117 1.00 95.56 451 ILE A C 1
ATOM 3622 O O . ILE A 1 451 ? -2.475 12.093 1.290 1.00 95.56 451 ILE A O 1
ATOM 3626 N N . THR A 1 452 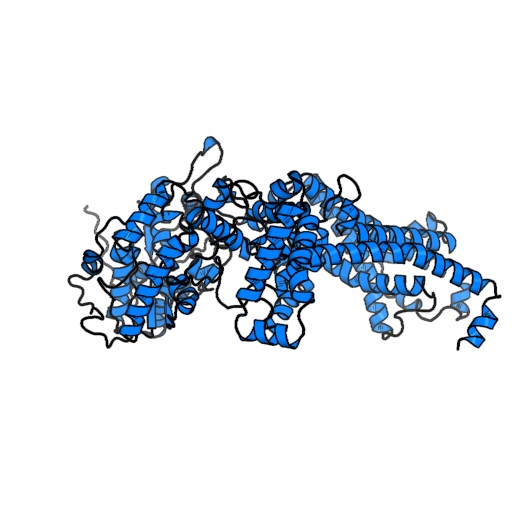? -1.959 10.085 2.133 1.00 94.81 452 THR A N 1
ATOM 3627 C CA . THR A 1 452 ? -2.027 10.504 3.541 1.00 94.81 452 THR A CA 1
ATOM 3628 C C . THR A 1 452 ? -0.954 11.530 3.879 1.00 94.81 452 THR A C 1
ATOM 3630 O O . THR A 1 452 ? -1.249 12.488 4.580 1.00 94.81 452 THR A O 1
ATOM 3633 N N . GLU A 1 453 ? 0.251 11.413 3.317 1.00 94.00 453 GLU A N 1
ATOM 3634 C CA . GLU A 1 453 ? 1.282 12.443 3.481 1.00 94.00 453 GLU A CA 1
ATOM 3635 C C . GLU A 1 453 ? 0.894 13.765 2.795 1.00 94.00 453 GLU A C 1
ATOM 3637 O O . GLU A 1 453 ? 1.225 14.833 3.304 1.00 94.00 453 GLU A O 1
ATOM 3642 N N . ALA A 1 454 ? 0.191 13.721 1.656 1.00 95.50 454 ALA A N 1
ATOM 3643 C CA . ALA A 1 454 ? -0.284 14.936 0.986 1.00 95.50 454 ALA A CA 1
ATOM 3644 C C . ALA A 1 454 ? -1.413 15.596 1.794 1.00 95.50 454 ALA A C 1
ATOM 3646 O O . ALA A 1 454 ? -1.392 16.802 2.012 1.00 95.50 454 ALA A O 1
ATOM 3647 N N . ARG A 1 455 ? -2.346 14.794 2.331 1.00 95.69 455 ARG A N 1
ATOM 3648 C CA . ARG A 1 455 ? -3.368 15.267 3.280 1.00 95.69 455 ARG A CA 1
ATOM 3649 C C . ARG A 1 455 ? -2.757 15.867 4.544 1.00 95.69 455 ARG A C 1
ATOM 3651 O O . ARG A 1 455 ? -3.252 16.870 5.030 1.00 95.69 455 ARG A O 1
ATOM 3658 N N . ARG A 1 456 ? -1.684 15.270 5.073 1.00 95.00 456 ARG A N 1
ATOM 3659 C CA . ARG A 1 456 ? -0.982 15.796 6.252 1.00 95.00 456 ARG A CA 1
ATOM 3660 C C . ARG A 1 456 ? -0.452 17.203 6.001 1.00 95.00 456 ARG A C 1
ATOM 3662 O O . ARG A 1 456 ? -0.632 18.056 6.855 1.00 95.00 456 ARG A O 1
ATOM 3669 N N . ASN A 1 457 ? 0.142 17.450 4.835 1.00 94.75 457 ASN A N 1
ATOM 3670 C CA . ASN A 1 457 ? 0.580 18.795 4.471 1.00 94.75 457 ASN A CA 1
ATOM 3671 C C . ASN A 1 457 ? -0.610 19.759 4.327 1.00 94.75 457 ASN A C 1
ATOM 3673 O O . ASN A 1 457 ? -0.599 20.816 4.947 1.00 94.75 457 ASN A O 1
ATOM 3677 N N . LEU A 1 458 ? -1.660 19.352 3.608 1.00 95.69 458 LEU A N 1
ATOM 3678 C CA . LEU A 1 458 ? -2.889 20.140 3.476 1.00 95.69 458 LEU A CA 1
ATOM 3679 C C . LEU A 1 458 ? -3.465 20.562 4.838 1.00 95.69 458 LEU A C 1
ATOM 3681 O O . LEU A 1 458 ? -3.750 21.734 5.051 1.00 95.69 458 LEU A O 1
ATOM 3685 N N . VAL A 1 459 ? -3.578 19.632 5.790 1.00 95.44 459 VAL A N 1
ATOM 3686 C CA . VAL A 1 459 ? -4.152 19.919 7.113 1.00 95.44 459 VAL A CA 1
ATOM 3687 C C . VAL A 1 459 ? -3.219 20.732 8.000 1.00 95.44 459 VAL A C 1
ATOM 3689 O O . VAL A 1 459 ? -3.656 21.718 8.582 1.00 95.44 459 VAL A O 1
ATOM 3692 N N . MET A 1 460 ? -1.961 20.314 8.136 1.00 92.50 460 MET A N 1
ATOM 3693 C CA . MET A 1 460 ? -1.062 20.884 9.144 1.00 92.50 460 MET A CA 1
ATOM 3694 C C . MET A 1 460 ? -0.418 22.198 8.714 1.00 92.50 460 MET A C 1
ATOM 3696 O O . MET A 1 460 ? -0.067 23.001 9.568 1.00 92.50 460 MET A O 1
ATOM 3700 N N . GLU A 1 461 ? -0.235 22.401 7.412 1.00 91.12 461 GLU A N 1
ATOM 3701 C CA . GLU A 1 461 ? 0.576 23.504 6.884 1.00 91.12 461 GLU A CA 1
ATOM 3702 C C . GLU A 1 461 ? -0.273 24.499 6.099 1.00 91.12 461 GLU A C 1
ATOM 3704 O O . GLU A 1 461 ? -0.017 25.699 6.134 1.00 91.12 461 GLU A O 1
ATOM 3709 N N . GLU A 1 462 ? -1.287 24.009 5.383 1.00 93.19 462 GLU A N 1
ATOM 3710 C CA . GLU A 1 462 ? -2.145 24.846 4.537 1.00 93.19 462 GLU A CA 1
ATOM 3711 C C . GLU A 1 462 ? -3.512 25.121 5.179 1.00 93.19 462 GLU A C 1
ATOM 3713 O O . GLU A 1 462 ? -4.246 25.980 4.697 1.00 93.19 462 GLU A O 1
ATOM 3718 N N . SER A 1 463 ? -3.848 24.431 6.282 1.00 94.38 463 SER A N 1
ATOM 3719 C CA . SER A 1 463 ? -5.178 24.469 6.915 1.00 94.38 463 SER A CA 1
ATOM 3720 C C . SER A 1 463 ? -6.318 24.230 5.913 1.00 94.38 463 SER A C 1
ATOM 3722 O O . SER A 1 463 ? -7.404 24.796 6.027 1.00 94.38 463 SER A O 1
ATOM 3724 N N . ASP A 1 464 ? -6.056 23.389 4.912 1.00 94.12 464 ASP A N 1
ATOM 3725 C CA . ASP A 1 464 ? -6.946 23.133 3.792 1.00 94.12 464 ASP A CA 1
ATOM 3726 C C . ASP A 1 464 ? -7.538 21.718 3.869 1.00 94.12 464 ASP A C 1
ATOM 3728 O O . ASP A 1 464 ? -6.891 20.705 3.602 1.00 94.12 464 ASP A O 1
ATOM 3732 N N . PHE A 1 465 ? -8.811 21.630 4.234 1.00 94.44 465 PHE A N 1
ATOM 3733 C CA . PHE A 1 465 ? -9.541 20.371 4.358 1.00 94.44 465 PHE A CA 1
ATOM 3734 C C . PHE A 1 465 ? -11.044 20.585 4.123 1.00 94.44 465 PHE A C 1
ATOM 3736 O O . PHE A 1 465 ? -11.508 21.726 4.087 1.00 94.44 465 PHE A O 1
ATOM 3743 N N . PRO A 1 466 ? -11.833 19.516 3.896 1.00 93.50 466 PRO A N 1
ATOM 3744 C CA . PRO A 1 466 ? -13.283 19.627 3.768 1.00 93.50 466 PRO A CA 1
ATOM 3745 C C . PRO A 1 466 ? -13.903 20.269 5.013 1.00 93.50 466 PRO A C 1
ATOM 3747 O O . PRO A 1 466 ? -13.461 19.995 6.129 1.00 93.50 466 PRO A O 1
ATOM 3750 N N . ALA A 1 467 ? -14.931 21.097 4.832 1.00 91.38 467 ALA A N 1
ATOM 3751 C CA . ALA A 1 467 ? -15.531 21.868 5.922 1.00 91.38 467 ALA A CA 1
ATOM 3752 C C . ALA A 1 467 ? -16.072 20.970 7.050 1.00 91.38 467 ALA A C 1
ATOM 3754 O O . ALA A 1 467 ? -15.963 21.307 8.226 1.00 91.38 467 ALA A O 1
ATOM 3755 N N . GLU A 1 468 ? -16.577 19.787 6.706 1.00 89.62 468 GLU A N 1
ATOM 3756 C CA . GLU A 1 468 ? -17.083 18.781 7.641 1.00 89.62 468 GLU A CA 1
ATOM 3757 C C . GLU A 1 468 ? -15.979 18.241 8.568 1.00 89.62 468 GLU A C 1
ATOM 3759 O O . GLU A 1 468 ? -16.236 17.901 9.726 1.00 89.62 468 GLU A O 1
ATOM 3764 N N . ALA A 1 469 ? -14.724 18.220 8.097 1.00 93.50 469 ALA A N 1
ATOM 3765 C CA . ALA A 1 469 ? -13.581 17.795 8.902 1.00 93.50 469 ALA A CA 1
ATOM 3766 C C . ALA A 1 469 ? -13.311 18.755 10.072 1.00 93.50 469 ALA A C 1
ATOM 3768 O O . ALA A 1 469 ? -12.830 18.313 11.116 1.00 93.50 469 ALA A O 1
ATOM 3769 N N . GLN A 1 470 ? -13.655 20.044 9.933 1.00 94.12 470 GLN A N 1
ATOM 3770 C CA . GLN A 1 470 ? -13.469 21.041 10.990 1.00 94.12 470 GLN A CA 1
ATOM 3771 C C . GLN A 1 470 ? -14.250 20.661 12.249 1.00 94.12 470 GLN A C 1
ATOM 3773 O O . GLN A 1 470 ? -13.687 20.645 13.342 1.00 94.12 470 GLN A O 1
ATOM 3778 N N . THR A 1 471 ? -15.531 20.307 12.102 1.00 93.12 471 THR A N 1
ATOM 3779 C CA . THR A 1 471 ? -16.375 19.889 13.230 1.00 93.12 471 THR A CA 1
ATOM 3780 C C . THR A 1 471 ? -15.801 18.654 13.914 1.00 93.12 471 THR A C 1
ATOM 3782 O O . THR A 1 471 ? -15.734 18.600 15.142 1.00 93.12 471 THR A O 1
ATOM 3785 N N . PHE A 1 472 ? -15.324 17.683 13.131 1.00 94.69 472 PHE A N 1
ATOM 3786 C CA . PHE A 1 472 ? -14.650 16.508 13.673 1.00 94.69 472 PHE A CA 1
ATOM 3787 C C . PHE A 1 472 ? -13.398 16.888 14.483 1.00 94.69 472 PHE A C 1
ATOM 3789 O O . PHE A 1 472 ? -13.239 16.402 15.603 1.00 94.69 472 PHE A O 1
ATOM 3796 N N . PHE A 1 473 ? -12.521 17.753 13.958 1.00 96.44 473 PHE A N 1
ATOM 3797 C CA . PHE A 1 473 ? -11.300 18.171 14.658 1.00 96.44 473 PHE A CA 1
ATOM 3798 C C . PHE A 1 473 ? -11.613 18.908 15.958 1.00 96.44 473 PHE A C 1
ATOM 3800 O O . PHE A 1 473 ? -11.085 18.536 17.003 1.00 96.44 473 PHE A O 1
ATOM 3807 N N . THR A 1 474 ? -12.533 19.871 15.920 1.00 95.38 474 THR A N 1
ATOM 3808 C CA . THR A 1 474 ? -12.945 20.634 17.103 1.00 95.38 474 THR A CA 1
ATOM 3809 C C . THR A 1 474 ? -13.576 19.741 18.177 1.00 95.38 474 THR A C 1
ATOM 3811 O O . THR A 1 474 ? -13.312 19.923 19.364 1.00 95.38 474 THR A O 1
ATOM 3814 N N . ASN A 1 475 ? -14.377 18.740 17.797 1.00 95.12 475 ASN A N 1
ATOM 3815 C CA . ASN A 1 475 ? -14.933 17.791 18.767 1.00 95.12 475 ASN A CA 1
ATOM 3816 C C . ASN A 1 475 ? -13.844 16.920 19.400 1.00 95.12 475 ASN A C 1
ATOM 3818 O O . ASN A 1 475 ? -13.844 16.713 20.613 1.00 95.12 475 ASN A O 1
ATOM 3822 N N . MET A 1 476 ? -12.901 16.445 18.588 1.00 95.75 476 MET A N 1
ATOM 3823 C CA . MET A 1 476 ? -11.779 15.635 19.051 1.00 95.75 476 MET A CA 1
ATOM 3824 C C . MET A 1 476 ? -10.860 16.402 20.007 1.00 95.75 476 MET A C 1
ATOM 3826 O O . MET A 1 476 ? -10.376 15.807 20.964 1.00 95.75 476 MET A O 1
ATOM 3830 N N . GLU A 1 477 ? -10.655 17.696 19.773 1.00 95.44 477 GLU A N 1
ATOM 3831 C CA . GLU A 1 477 ? -9.870 18.582 20.636 1.00 95.44 477 GLU A CA 1
ATOM 3832 C C . GLU A 1 477 ? -10.571 18.857 21.974 1.00 95.44 477 GLU A C 1
ATOM 3834 O O . GLU A 1 477 ? -9.967 18.695 23.029 1.00 95.44 477 GLU A O 1
ATOM 3839 N N . ASN A 1 478 ? -11.864 19.196 21.945 1.00 95.00 478 ASN A N 1
ATOM 3840 C CA . ASN A 1 478 ? -12.596 19.607 23.148 1.00 95.00 478 ASN A CA 1
ATOM 3841 C C . ASN A 1 478 ? -13.103 18.439 24.004 1.00 95.00 478 ASN A C 1
ATOM 3843 O O . ASN A 1 478 ? -13.219 18.560 25.221 1.00 95.00 478 ASN A O 1
ATOM 3847 N N . ASN A 1 479 ? -13.476 17.326 23.369 1.00 95.38 479 ASN A N 1
ATOM 3848 C CA . ASN A 1 479 ? -14.176 16.220 24.026 1.00 95.38 479 ASN A CA 1
ATOM 3849 C C . ASN A 1 479 ? -13.439 14.881 23.913 1.00 95.38 479 ASN A C 1
ATOM 3851 O O . ASN A 1 479 ? -13.953 13.858 24.380 1.00 95.38 479 ASN A O 1
ATOM 3855 N N . PHE A 1 480 ? -12.275 14.845 23.256 1.00 95.81 480 PHE A N 1
ATOM 3856 C CA . PHE A 1 480 ? -11.475 13.628 23.066 1.00 95.81 480 PHE A CA 1
ATOM 3857 C C . PHE A 1 480 ? -12.224 12.502 22.342 1.00 95.81 480 PHE A C 1
ATOM 3859 O O . PHE A 1 480 ? -11.888 11.316 22.455 1.00 95.81 480 PHE A O 1
ATOM 3866 N N . ASN A 1 481 ? -13.282 12.860 21.618 1.00 94.75 481 ASN A N 1
ATOM 3867 C CA . ASN A 1 481 ? -14.114 11.966 20.839 1.00 94.75 481 ASN A CA 1
ATOM 3868 C C . ASN A 1 481 ? -14.789 12.750 19.699 1.00 94.75 481 ASN A C 1
ATOM 3870 O O . ASN A 1 481 ? -14.921 13.967 19.785 1.00 94.75 481 ASN A O 1
ATOM 3874 N N . PRO A 1 482 ? -15.188 12.077 18.610 1.00 92.44 482 PRO A N 1
ATOM 3875 C CA . PRO A 1 482 ? -15.677 12.770 17.424 1.00 92.44 482 PRO A CA 1
ATOM 3876 C C . PRO A 1 482 ? -17.141 13.210 17.534 1.00 92.44 482 PRO A C 1
ATOM 3878 O O . PRO A 1 482 ? -17.598 14.022 16.729 1.00 92.44 482 PRO A O 1
ATOM 3881 N N . TRP A 1 483 ? -17.874 12.696 18.526 1.00 90.00 483 TRP A N 1
ATOM 3882 C CA . TRP A 1 483 ? -19.222 13.142 18.842 1.00 90.00 483 TRP A CA 1
ATOM 3883 C C . TRP A 1 483 ? -19.143 14.353 19.779 1.00 90.00 483 TRP A C 1
ATOM 3885 O O . TRP A 1 483 ? -18.251 14.461 20.616 1.00 90.00 483 TRP A O 1
ATOM 3895 N N . GLN A 1 484 ? -20.076 15.294 19.653 1.00 89.81 484 GLN A N 1
ATOM 3896 C CA . GLN A 1 484 ? -20.137 16.492 20.501 1.00 89.81 484 GLN A CA 1
ATOM 3897 C C . GLN A 1 484 ? -20.713 16.161 21.894 1.00 89.81 484 GLN A C 1
ATOM 3899 O O . GLN A 1 484 ? -21.662 16.779 22.369 1.00 89.81 484 GLN A O 1
ATOM 3904 N N . ILE A 1 485 ? -20.180 15.115 22.522 1.00 94.31 485 ILE A N 1
ATOM 3905 C CA . ILE A 1 485 ? -20.616 14.569 23.804 1.00 94.31 485 ILE A CA 1
ATOM 3906 C C . ILE A 1 485 ? -19.469 14.755 24.795 1.00 94.31 485 ILE A C 1
ATOM 3908 O O . ILE A 1 485 ? -18.336 14.379 24.497 1.00 94.31 485 ILE A O 1
ATOM 3912 N N . GLY A 1 486 ? -19.761 15.333 25.963 1.00 94.81 486 GLY A N 1
ATOM 3913 C CA . GLY A 1 486 ? -18.751 15.650 26.973 1.00 94.81 486 GLY A CA 1
ATOM 3914 C C . GLY A 1 486 ? -18.017 14.408 27.483 1.00 94.81 486 GLY A C 1
ATOM 3915 O O . GLY A 1 486 ? -18.646 13.404 27.826 1.00 94.81 486 GLY A O 1
ATOM 3916 N N . TYR A 1 487 ? -16.687 14.488 27.577 1.00 92.19 487 TYR A N 1
ATOM 3917 C CA . TYR A 1 487 ? -15.818 13.353 27.922 1.00 92.19 487 TYR A CA 1
ATOM 3918 C C . TYR A 1 487 ? -16.143 12.703 29.280 1.00 92.19 487 TYR A C 1
ATOM 3920 O O . TYR A 1 487 ? -15.930 11.505 29.444 1.00 92.19 487 TYR A O 1
ATOM 3928 N N . ALA A 1 488 ? -16.713 13.459 30.226 1.00 94.12 488 ALA A N 1
ATOM 3929 C CA . ALA A 1 488 ? -17.119 12.956 31.540 1.00 94.12 488 ALA A CA 1
ATOM 3930 C C . ALA A 1 488 ? -18.183 11.842 31.471 1.00 94.12 488 ALA A C 1
ATOM 3932 O O . ALA A 1 488 ? -18.244 11.006 32.359 1.00 94.12 488 ALA A O 1
ATOM 3933 N N . THR A 1 489 ? -18.976 11.788 30.394 1.00 94.75 489 THR A N 1
ATOM 3934 C CA . THR A 1 489 ? -20.041 10.779 30.193 1.00 94.75 489 THR A CA 1
ATOM 3935 C C . THR A 1 489 ? -19.537 9.470 29.574 1.00 94.75 489 THR A C 1
ATOM 3937 O O . THR A 1 489 ? -20.305 8.571 29.222 1.00 94.75 489 THR A O 1
ATOM 3940 N N . ARG A 1 490 ? -18.218 9.338 29.373 1.00 95.31 490 ARG A N 1
ATOM 3941 C CA . ARG A 1 490 ? -17.617 8.207 28.652 1.00 95.31 490 ARG A CA 1
ATOM 3942 C C . ARG A 1 490 ? -17.891 6.852 29.311 1.00 95.31 490 ARG A C 1
ATOM 3944 O O . ARG A 1 490 ? -17.904 5.833 28.612 1.00 95.31 490 ARG A O 1
ATOM 3951 N N . ALA A 1 491 ? -18.072 6.838 30.629 1.00 95.56 491 ALA A N 1
ATOM 3952 C CA . ALA A 1 491 ? -18.313 5.634 31.412 1.00 95.56 491 ALA A CA 1
ATOM 3953 C C . ALA A 1 491 ? -19.805 5.323 31.631 1.00 95.56 491 ALA A C 1
ATOM 3955 O O . ALA A 1 491 ? -20.099 4.218 32.060 1.00 95.56 491 ALA A O 1
ATOM 3956 N N . ASP A 1 492 ? -20.745 6.207 31.280 1.00 94.88 492 ASP A N 1
ATOM 3957 C CA . ASP A 1 492 ? -22.180 6.059 31.607 1.00 94.88 492 ASP A CA 1
ATOM 3958 C C . ASP A 1 492 ? -22.793 4.742 31.099 1.00 94.88 492 ASP A C 1
ATOM 3960 O O . ASP A 1 492 ? -23.707 4.175 31.690 1.00 94.88 492 ASP A O 1
ATOM 3964 N N . TRP A 1 493 ? -22.263 4.189 30.004 1.00 94.31 493 TRP A N 1
ATOM 3965 C CA . TRP A 1 493 ? -22.723 2.905 29.466 1.00 94.31 493 TRP A CA 1
ATOM 3966 C C . TRP A 1 493 ? -22.426 1.701 30.384 1.00 94.31 493 TRP A C 1
ATOM 3968 O O . TRP A 1 493 ? -22.942 0.612 30.121 1.00 94.31 493 TRP A O 1
ATOM 3978 N N . THR A 1 494 ? -21.596 1.862 31.423 1.00 94.62 494 THR A N 1
ATOM 3979 C CA . THR A 1 494 ? -21.266 0.810 32.397 1.00 94.62 494 THR A CA 1
ATOM 3980 C C . THR A 1 494 ? -22.201 0.765 33.602 1.00 94.62 494 THR A C 1
ATOM 3982 O O . THR A 1 494 ? -22.073 -0.146 34.427 1.00 94.62 494 THR A O 1
ATOM 3985 N N . GLU A 1 495 ? -23.151 1.697 33.714 1.00 92.62 495 GLU A N 1
ATOM 3986 C CA . GLU A 1 495 ? -24.115 1.731 34.814 1.00 92.62 495 GLU A CA 1
ATOM 3987 C C . GLU A 1 495 ? -24.845 0.386 34.976 1.00 92.62 495 GLU A C 1
ATOM 3989 O O . GLU A 1 495 ? -25.365 -0.199 34.025 1.00 92.62 495 GLU A O 1
ATOM 3994 N N . GLY A 1 496 ? -24.850 -0.141 36.204 1.00 90.88 496 GLY A N 1
ATOM 3995 C CA . GLY A 1 496 ? -25.459 -1.437 36.523 1.00 90.88 496 GLY A CA 1
ATOM 3996 C C . GLY A 1 496 ? -24.690 -2.664 36.017 1.00 90.88 496 GLY A C 1
ATOM 3997 O O . GLY A 1 496 ? -25.148 -3.790 36.214 1.00 90.88 496 GLY A O 1
ATOM 3998 N N . LEU A 1 497 ? -23.521 -2.484 35.391 1.00 92.44 497 LEU A N 1
ATOM 3999 C CA . LEU A 1 497 ? -22.716 -3.576 34.847 1.00 92.44 497 LEU A CA 1
ATOM 4000 C C . LEU A 1 497 ? -21.518 -3.951 35.705 1.00 92.44 497 LEU A C 1
ATOM 4002 O O . LEU A 1 497 ? -20.811 -4.844 35.271 1.00 92.44 497 LEU A O 1
ATOM 4006 N N . ASP A 1 498 ? -21.271 -3.346 36.870 1.00 91.50 498 ASP A N 1
ATOM 4007 C CA . ASP A 1 498 ? -20.174 -3.726 37.786 1.00 91.50 498 ASP A CA 1
ATOM 4008 C C . ASP A 1 498 ? -18.842 -3.982 37.039 1.00 91.50 498 ASP A C 1
ATOM 4010 O O . ASP A 1 498 ? -18.330 -5.106 36.988 1.00 91.50 498 ASP A O 1
ATOM 4014 N N . ILE A 1 499 ? -18.372 -2.965 36.306 1.00 95.00 499 ILE A N 1
ATOM 4015 C CA . ILE A 1 499 ? -17.115 -2.990 35.545 1.00 95.00 499 ILE A CA 1
ATOM 4016 C C . ILE A 1 499 ? -16.130 -2.064 36.266 1.00 95.00 499 ILE A C 1
ATOM 4018 O O . ILE A 1 499 ? -16.416 -0.870 36.353 1.00 95.00 499 ILE A O 1
ATOM 4022 N N . PRO A 1 500 ? -14.984 -2.565 36.758 1.00 94.94 500 PRO A N 1
ATOM 4023 C CA . PRO A 1 500 ? -14.049 -1.736 37.507 1.00 94.94 500 PRO A CA 1
ATOM 4024 C C . PRO A 1 500 ? -13.360 -0.712 36.599 1.00 94.94 500 PRO A C 1
ATOM 4026 O O . PRO A 1 500 ? -12.922 -1.041 35.487 1.00 94.94 500 PRO A O 1
ATOM 4029 N N . LYS A 1 501 ? -13.208 0.516 37.100 1.00 96.69 501 LYS A N 1
ATOM 4030 C CA . LYS A 1 501 ? -12.290 1.504 36.521 1.00 96.69 501 LYS A CA 1
ATOM 4031 C C . LYS A 1 501 ? -10.874 1.240 37.033 1.00 96.69 501 LYS A C 1
ATOM 4033 O O . LYS A 1 501 ? -10.699 0.882 38.197 1.00 96.69 501 LYS A O 1
ATOM 4038 N N . LEU A 1 502 ? -9.849 1.432 36.200 1.00 96.69 502 LEU A N 1
ATOM 4039 C CA . LEU A 1 502 ? -8.457 1.215 36.631 1.00 96.69 502 LEU A CA 1
ATOM 4040 C C . LEU A 1 502 ? -8.011 2.179 37.740 1.00 96.69 502 LEU A C 1
ATOM 4042 O O . LEU A 1 502 ? -7.167 1.802 38.552 1.00 96.69 502 LEU A O 1
ATOM 4046 N N . SER A 1 503 ? -8.622 3.362 37.819 1.00 94.94 503 SER A N 1
ATOM 4047 C CA . SER A 1 503 ? -8.440 4.319 38.915 1.00 94.94 503 SER A CA 1
ATOM 4048 C C . SER A 1 503 ? -8.918 3.790 40.274 1.00 94.94 503 SER A C 1
ATOM 4050 O O . SER A 1 503 ? -8.397 4.191 41.312 1.00 94.94 503 SER A O 1
ATOM 4052 N N . GLU A 1 504 ? -9.879 2.863 40.282 1.00 93.38 504 GLU A N 1
ATOM 4053 C CA . GLU A 1 504 ? -10.434 2.235 41.487 1.00 93.38 504 GLU A CA 1
ATOM 4054 C C . GLU A 1 504 ? -9.765 0.884 41.775 1.00 93.38 504 GLU A C 1
ATOM 4056 O O . GLU A 1 504 ? -9.452 0.556 42.921 1.00 93.38 504 GLU A O 1
ATOM 4061 N N . LYS A 1 505 ? -9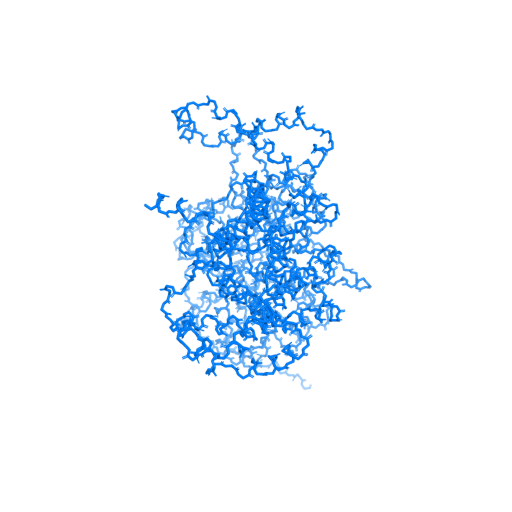.543 0.083 40.725 1.00 92.12 505 LYS A N 1
ATOM 4062 C CA . LYS A 1 505 ? -8.913 -1.236 40.793 1.00 92.12 505 LYS A CA 1
ATOM 4063 C C . LYS A 1 505 ? -8.062 -1.487 39.549 1.00 92.12 505 LYS A C 1
ATOM 4065 O O . LYS A 1 505 ? -8.567 -1.889 38.502 1.00 92.12 505 LYS A O 1
ATOM 4070 N N . SER A 1 506 ? -6.752 -1.336 39.705 1.00 90.06 506 SER A N 1
ATOM 4071 C CA . SER A 1 506 ? -5.773 -1.547 38.633 1.00 90.06 506 SER A CA 1
ATOM 4072 C C . SER A 1 506 ? -5.316 -3.003 38.469 1.00 90.06 506 SER A C 1
ATOM 4074 O O . SER A 1 506 ? -4.805 -3.362 37.411 1.00 90.06 506 SER A O 1
ATOM 4076 N N . ASP A 1 507 ? -5.528 -3.864 39.474 1.00 92.25 507 ASP A N 1
ATOM 4077 C CA . ASP A 1 507 ? -5.176 -5.292 39.414 1.00 92.25 507 ASP A CA 1
ATOM 4078 C C . ASP A 1 507 ? -6.215 -6.096 38.607 1.00 92.25 507 ASP A C 1
ATOM 4080 O O . ASP A 1 507 ? -7.112 -6.756 39.149 1.00 92.25 507 ASP A O 1
ATOM 4084 N N . VAL A 1 508 ? -6.126 -5.979 37.281 1.00 95.19 508 VAL A N 1
ATOM 4085 C CA . VAL A 1 508 ? -6.927 -6.719 36.295 1.00 95.19 508 VAL A CA 1
ATOM 4086 C C . VAL A 1 508 ? -6.024 -7.354 35.236 1.00 95.19 508 VAL A C 1
ATOM 4088 O O . VAL A 1 508 ? -4.938 -6.858 34.944 1.00 95.19 508 VAL A O 1
ATOM 4091 N N . GLU A 1 509 ? -6.465 -8.458 34.621 1.00 96.75 509 GLU A N 1
ATOM 4092 C CA . GLU A 1 509 ? -5.655 -9.124 33.587 1.00 96.75 509 GLU A CA 1
ATOM 4093 C C . GLU A 1 509 ? -5.643 -8.332 32.268 1.00 96.75 509 GLU A C 1
ATOM 4095 O O . GLU A 1 509 ? -4.607 -8.249 31.602 1.00 96.75 509 GLU A O 1
ATOM 4100 N N . TYR A 1 510 ? -6.790 -7.761 31.891 1.00 98.38 510 TYR A N 1
ATOM 4101 C CA . TYR A 1 510 ? -6.969 -7.023 30.643 1.00 98.38 510 TYR A CA 1
ATOM 4102 C C . TYR A 1 510 ? -7.495 -5.610 30.889 1.00 98.38 510 TYR A C 1
ATOM 4104 O O . TYR A 1 510 ? -8.469 -5.411 31.613 1.00 98.38 510 TYR A O 1
ATOM 4112 N N . LEU A 1 511 ? -6.934 -4.637 30.176 1.00 98.56 511 LEU A N 1
ATOM 4113 C CA . LEU A 1 511 ? -7.651 -3.401 29.886 1.00 98.56 511 LEU A CA 1
ATOM 4114 C C . LEU A 1 511 ? -8.616 -3.662 28.721 1.00 98.56 511 LEU A C 1
ATOM 4116 O O . LEU A 1 511 ? -8.189 -4.080 27.645 1.00 98.56 511 LEU A O 1
ATOM 4120 N N . LEU A 1 512 ? -9.905 -3.392 28.900 1.00 98.50 512 LEU A N 1
ATOM 4121 C CA . LEU A 1 512 ? -10.849 -3.268 27.794 1.00 98.50 512 LEU A CA 1
ATOM 4122 C C . LEU A 1 512 ? -10.790 -1.826 27.276 1.00 98.50 512 LEU A C 1
ATOM 4124 O O . LEU A 1 512 ? -11.367 -0.927 27.879 1.00 98.50 512 LEU A O 1
ATOM 4128 N N . PHE A 1 513 ? -10.087 -1.611 26.163 1.00 98.31 513 PHE A N 1
ATOM 4129 C CA . PHE A 1 513 ? -10.069 -0.317 25.485 1.00 98.31 513 PHE A CA 1
ATOM 4130 C C . PHE A 1 513 ? -11.365 -0.170 24.685 1.00 98.31 513 PHE A C 1
ATOM 4132 O O . PHE A 1 513 ? -11.582 -0.857 23.675 1.00 98.31 513 PHE A O 1
ATOM 4139 N N . VAL A 1 514 ? -12.244 0.704 25.162 1.00 97.25 514 VAL A N 1
ATOM 4140 C CA . VAL A 1 514 ? -13.623 0.831 24.679 1.00 97.25 514 VAL A CA 1
ATOM 4141 C C . VAL A 1 514 ? -13.639 1.610 23.365 1.00 97.25 514 VAL A C 1
ATOM 4143 O O . VAL A 1 514 ? -14.309 1.226 22.397 1.00 97.25 514 VAL A O 1
ATOM 4146 N N . GLY A 1 515 ? -12.834 2.671 23.308 1.00 95.69 515 GLY A N 1
ATOM 4147 C CA . GLY A 1 515 ? -12.785 3.621 22.214 1.00 95.69 515 GLY A CA 1
ATOM 4148 C C . GLY A 1 515 ? -14.069 4.442 22.099 1.00 95.69 515 GLY A C 1
ATOM 4149 O O . GLY A 1 515 ? -15.101 4.162 22.704 1.00 95.69 515 GLY A O 1
ATOM 4150 N N . CYS A 1 516 ? -14.037 5.461 21.243 1.00 95.06 516 CYS A N 1
ATOM 4151 C CA . CYS A 1 516 ? -15.142 6.413 21.161 1.00 95.06 516 CYS A CA 1
ATOM 4152 C C . CYS A 1 516 ? -16.468 5.769 20.723 1.00 95.06 516 CYS A C 1
ATOM 4154 O O . CYS A 1 516 ? -17.504 6.060 21.307 1.00 95.06 516 CYS A O 1
ATOM 4156 N N . ALA A 1 517 ? -16.454 4.883 19.719 1.00 93.88 517 ALA A N 1
ATOM 4157 C CA . ALA A 1 517 ? -17.691 4.271 19.228 1.00 93.88 517 ALA A CA 1
ATOM 4158 C C . ALA A 1 517 ? -18.369 3.419 20.314 1.00 93.88 517 ALA A C 1
ATOM 4160 O O . ALA A 1 517 ? -19.565 3.553 20.534 1.00 93.88 517 ALA A O 1
ATOM 4161 N N . GLY A 1 518 ? -17.604 2.599 21.044 1.00 93.88 518 GLY A N 1
ATOM 4162 C CA . GLY A 1 518 ? -18.148 1.790 22.137 1.00 93.88 518 GLY A CA 1
ATOM 4163 C C . GLY A 1 518 ? -18.685 2.628 23.301 1.00 93.88 518 GLY A C 1
ATOM 4164 O O . GLY A 1 518 ? -19.648 2.212 23.937 1.00 93.88 518 GLY A O 1
ATOM 4165 N N . SER A 1 519 ? -18.102 3.806 23.548 1.00 95.81 519 SER A N 1
ATOM 4166 C CA . SER A 1 519 ? -18.503 4.707 24.635 1.00 95.81 519 SER A CA 1
ATOM 4167 C C . SER A 1 519 ? -19.665 5.637 24.295 1.00 95.81 519 SER A C 1
ATOM 4169 O O . SER A 1 519 ? -20.423 5.997 25.192 1.00 95.81 519 SER A O 1
ATOM 4171 N N . PHE A 1 520 ? -19.825 6.048 23.034 1.00 94.75 520 PHE A N 1
ATOM 4172 C CA . PHE A 1 520 ? -20.726 7.151 22.671 1.00 94.75 520 PHE A CA 1
ATOM 4173 C C . PHE A 1 520 ? -21.775 6.784 21.621 1.00 94.75 520 PHE A C 1
ATOM 4175 O O . PHE A 1 520 ? -22.927 7.192 21.767 1.00 94.75 520 PHE A O 1
ATOM 4182 N N . ASP A 1 521 ? -21.436 5.970 20.620 1.00 94.06 521 ASP A N 1
ATOM 4183 C CA . ASP A 1 521 ? -22.368 5.610 19.549 1.00 94.06 521 ASP A CA 1
ATOM 4184 C C . ASP A 1 521 ? -23.391 4.561 20.015 1.00 94.06 521 ASP A C 1
ATOM 4186 O O . ASP A 1 521 ? -23.041 3.483 20.500 1.00 94.06 521 ASP A O 1
ATOM 4190 N N . ALA A 1 522 ? -24.682 4.862 19.855 1.00 92.06 522 ALA A N 1
ATOM 4191 C CA . ALA A 1 522 ? -25.768 4.025 20.367 1.00 92.06 522 ALA A CA 1
ATOM 4192 C C . ALA A 1 522 ? -25.771 2.610 19.765 1.00 92.06 522 ALA A C 1
ATOM 4194 O O . ALA A 1 522 ? -26.139 1.645 20.444 1.00 92.06 522 ALA A O 1
ATOM 4195 N N . ARG A 1 523 ? -25.353 2.461 18.502 1.00 92.38 523 ARG A N 1
ATOM 4196 C CA . ARG A 1 523 ? -25.306 1.160 17.834 1.00 92.38 523 ARG A CA 1
ATOM 4197 C C . ARG A 1 523 ? -24.100 0.345 18.285 1.00 92.38 523 ARG A C 1
ATOM 4199 O O . ARG A 1 523 ? -24.257 -0.830 18.624 1.00 92.38 523 ARG A O 1
ATOM 4206 N N . ALA A 1 524 ? -22.919 0.949 18.316 1.00 93.81 524 ALA A N 1
ATOM 4207 C CA . ALA A 1 524 ? -21.677 0.314 18.734 1.00 93.81 524 ALA A CA 1
ATOM 4208 C C . ALA A 1 524 ? -21.663 -0.023 20.234 1.00 93.81 524 ALA A C 1
ATOM 4210 O O . ALA A 1 524 ? -21.098 -1.055 20.605 1.00 93.81 524 ALA A O 1
ATOM 4211 N N . LYS A 1 525 ? -22.362 0.750 21.080 1.00 95.12 525 LYS A N 1
ATOM 4212 C CA . LYS A 1 525 ? -22.628 0.400 22.488 1.00 95.12 525 LYS A CA 1
ATOM 4213 C C . LYS A 1 525 ? -23.225 -1.000 22.626 1.00 95.12 525 LYS A C 1
ATOM 4215 O O . LYS A 1 525 ? -22.768 -1.770 23.461 1.00 95.12 525 LYS A O 1
ATOM 4220 N N . LYS A 1 526 ? -24.185 -1.388 21.774 1.00 94.94 526 LYS A N 1
ATOM 4221 C CA . LYS A 1 526 ? -24.786 -2.739 21.813 1.00 94.94 526 LYS A CA 1
ATOM 4222 C C . LYS A 1 526 ? -23.753 -3.842 21.561 1.00 94.94 526 LYS A C 1
ATOM 4224 O O . LYS A 1 526 ? -23.744 -4.841 22.275 1.00 94.94 526 LYS A O 1
ATOM 4229 N N . SER A 1 527 ? -22.854 -3.632 20.600 1.00 95.44 527 SER A N 1
ATOM 4230 C CA . SER A 1 527 ? -21.742 -4.549 20.319 1.00 95.44 527 SER A CA 1
ATOM 4231 C C . SER A 1 527 ? -20.759 -4.630 21.494 1.00 95.44 527 SER A C 1
ATOM 4233 O O . SER A 1 527 ? -20.356 -5.726 21.888 1.00 95.44 527 SER A O 1
ATOM 4235 N N . MET A 1 528 ? -20.429 -3.494 22.120 1.00 97.00 528 MET A N 1
ATOM 4236 C CA . MET A 1 528 ? -19.564 -3.467 23.304 1.00 97.00 528 MET A CA 1
ATOM 4237 C C . MET A 1 528 ? -20.201 -4.189 24.500 1.00 97.00 528 MET A C 1
ATOM 4239 O O . MET A 1 528 ? -19.550 -5.005 25.149 1.00 97.00 528 MET A O 1
ATOM 4243 N N . LEU A 1 529 ? -21.493 -3.961 24.748 1.00 96.94 529 LEU A N 1
ATOM 4244 C CA . LEU A 1 529 ? -22.262 -4.662 25.779 1.00 96.94 529 LEU A CA 1
ATOM 4245 C C . LEU A 1 529 ? -22.294 -6.175 25.533 1.00 96.94 529 LEU A C 1
ATOM 4247 O O . LEU A 1 529 ? -22.151 -6.952 26.475 1.00 96.94 529 LEU A O 1
ATOM 4251 N N . ALA A 1 530 ? -22.448 -6.609 24.280 1.00 96.69 530 ALA A N 1
ATOM 4252 C CA . ALA A 1 530 ? -22.385 -8.023 23.920 1.00 96.69 530 ALA A CA 1
ATOM 4253 C C . ALA A 1 530 ? -21.001 -8.627 24.213 1.00 96.69 530 ALA A C 1
ATOM 4255 O O . ALA A 1 530 ? -20.916 -9.702 24.808 1.00 96.69 530 ALA A O 1
ATOM 4256 N N . LEU A 1 531 ? -19.917 -7.911 23.894 1.00 97.56 531 LEU A N 1
ATOM 4257 C CA . LEU A 1 531 ? -18.564 -8.346 24.244 1.00 97.56 531 LEU A CA 1
ATOM 4258 C C . LEU A 1 531 ? -18.375 -8.430 25.766 1.00 97.56 531 LEU A C 1
ATOM 4260 O O . LEU A 1 531 ? -17.871 -9.437 26.254 1.00 97.56 531 LEU A O 1
ATOM 4264 N N . VAL A 1 532 ? -18.830 -7.434 26.531 1.00 97.69 532 VAL A N 1
ATOM 4265 C CA . VAL A 1 532 ? -18.788 -7.457 28.005 1.00 97.69 532 VAL A CA 1
ATOM 4266 C C . VAL A 1 532 ? -19.543 -8.662 28.568 1.00 97.69 532 VAL A C 1
ATOM 4268 O O . VAL A 1 532 ? -19.017 -9.349 29.445 1.00 97.69 532 VAL A O 1
ATOM 4271 N N . LYS A 1 533 ? -20.739 -8.971 28.047 1.00 96.06 533 LYS A N 1
ATOM 4272 C CA . LYS A 1 533 ? -21.507 -10.167 28.441 1.00 96.06 533 LYS A CA 1
ATOM 4273 C C . LYS A 1 533 ? -20.706 -11.450 28.207 1.00 96.06 533 LYS A C 1
ATOM 4275 O O . LYS A 1 533 ? -20.656 -12.300 29.093 1.00 96.06 533 LYS A O 1
ATOM 4280 N N . ILE A 1 534 ? -20.042 -11.565 27.055 1.00 96.75 534 ILE A N 1
ATOM 4281 C CA . ILE A 1 534 ? -19.173 -12.703 26.724 1.00 96.75 534 ILE A CA 1
ATOM 4282 C C . ILE A 1 534 ? -18.003 -12.806 27.713 1.00 96.75 534 ILE A C 1
ATOM 4284 O O . ILE A 1 534 ? -17.756 -13.879 28.265 1.00 96.75 534 ILE A O 1
ATOM 4288 N N . LEU A 1 535 ? -17.293 -11.700 27.960 1.00 97.44 535 LEU A N 1
ATOM 4289 C CA . LEU A 1 535 ? -16.131 -11.672 28.854 1.00 97.44 535 LEU A CA 1
ATOM 4290 C C . LEU A 1 535 ? -16.513 -12.053 30.290 1.00 97.44 535 LEU A C 1
ATOM 4292 O O . LEU A 1 535 ? -15.831 -12.876 30.905 1.00 97.44 535 LEU A O 1
ATOM 4296 N N . LYS A 1 536 ? -17.632 -11.520 30.796 1.00 95.62 536 LYS A N 1
ATOM 4297 C CA . LYS A 1 536 ? -18.166 -11.857 32.121 1.00 95.62 536 LYS A CA 1
ATOM 4298 C C . LYS A 1 536 ? -18.567 -13.323 32.233 1.00 95.62 536 LYS A C 1
ATOM 4300 O O . LYS A 1 536 ? -18.161 -13.987 33.181 1.00 95.62 536 LYS A O 1
ATOM 4305 N N . ALA A 1 537 ? -19.312 -13.848 31.260 1.00 94.81 537 ALA A N 1
ATOM 4306 C CA . ALA A 1 537 ? -19.735 -15.249 31.266 1.00 94.81 537 ALA A CA 1
ATOM 4307 C C . ALA A 1 537 ? -18.548 -16.225 31.223 1.00 94.81 537 ALA A C 1
ATOM 4309 O O . ALA A 1 537 ? -18.612 -17.305 31.805 1.00 94.81 537 ALA A O 1
ATOM 4310 N N . ALA A 1 538 ? -17.452 -15.832 30.570 1.00 95.94 538 ALA A N 1
ATOM 4311 C CA . ALA A 1 538 ? -16.215 -16.603 30.517 1.00 95.94 538 ALA A CA 1
ATOM 4312 C C . ALA A 1 538 ? -15.283 -16.399 31.732 1.00 95.94 538 ALA A C 1
ATOM 4314 O O . ALA A 1 538 ? -14.199 -16.994 31.769 1.00 95.94 538 ALA A O 1
ATOM 4315 N N . GLY A 1 539 ? -15.664 -15.554 32.700 1.00 95.31 539 GLY A N 1
ATOM 4316 C CA . GLY A 1 539 ? -14.862 -15.249 33.887 1.00 95.31 539 GLY A CA 1
ATOM 4317 C C . GLY A 1 539 ? -13.544 -14.530 33.578 1.00 95.31 539 GLY A C 1
ATOM 4318 O O . GLY A 1 539 ? -12.540 -14.783 34.242 1.00 95.31 539 GLY A O 1
ATOM 4319 N N . VAL A 1 540 ? -13.504 -13.691 32.539 1.00 97.00 540 VAL A N 1
ATOM 4320 C CA . VAL A 1 540 ? -12.314 -12.896 32.197 1.00 97.00 540 VAL A CA 1
ATOM 4321 C C . VAL A 1 540 ? -12.195 -11.709 33.159 1.00 97.00 540 VAL A C 1
ATOM 4323 O O . VAL A 1 540 ? -13.163 -10.981 33.356 1.00 97.00 540 VAL A O 1
ATOM 4326 N N . SER A 1 541 ? -11.008 -11.495 33.735 1.00 96.88 541 SER A N 1
ATOM 4327 C CA . SER A 1 541 ? -10.710 -10.324 34.573 1.00 96.88 541 SER A CA 1
ATOM 4328 C C . SER A 1 541 ? -10.346 -9.124 33.697 1.00 96.88 541 SER A C 1
ATOM 4330 O O . SER A 1 541 ? -9.304 -9.140 33.038 1.00 96.88 541 SER A O 1
ATOM 4332 N N . PHE A 1 542 ? -11.195 -8.096 33.661 1.00 97.88 542 PHE A N 1
ATOM 4333 C CA . PHE A 1 542 ? -10.947 -6.880 32.887 1.00 97.88 542 PHE A CA 1
ATOM 4334 C C . PHE A 1 542 ? -11.437 -5.616 33.604 1.00 97.88 542 PHE A C 1
ATOM 4336 O O . PHE A 1 542 ? -12.340 -5.685 34.436 1.00 97.88 542 PHE A O 1
ATOM 4343 N N . GLY A 1 543 ? -10.853 -4.473 33.247 1.00 97.94 543 GLY A N 1
ATOM 4344 C CA . GLY A 1 543 ? -11.282 -3.135 33.669 1.00 97.94 543 GLY A CA 1
ATOM 4345 C C . GLY A 1 543 ? -11.236 -2.137 32.511 1.00 97.94 543 GLY A C 1
ATOM 4346 O O . GLY A 1 543 ? -10.769 -2.478 31.422 1.00 97.94 543 GLY A O 1
ATOM 4347 N N . ILE A 1 544 ? -11.728 -0.918 32.732 1.00 98.19 544 ILE A N 1
ATOM 4348 C CA . ILE A 1 544 ? -11.722 0.174 31.742 1.00 98.19 544 ILE A CA 1
ATOM 4349 C C . ILE A 1 544 ? -10.982 1.406 32.276 1.00 98.19 544 ILE A C 1
ATOM 4351 O O . ILE A 1 544 ? -10.848 1.580 33.484 1.00 98.19 544 ILE A O 1
ATOM 4355 N N . LEU A 1 545 ? -10.545 2.290 31.379 1.00 97.44 545 LEU A N 1
ATOM 4356 C CA . LEU A 1 545 ? -9.984 3.596 31.756 1.00 97.44 545 LEU A CA 1
ATOM 4357 C C . LEU A 1 545 ? -11.059 4.620 32.168 1.00 97.44 545 LEU A C 1
ATOM 4359 O O . LEU A 1 545 ? -10.750 5.602 32.831 1.00 97.44 545 LEU A O 1
ATOM 4363 N N . GLY A 1 546 ? -12.324 4.405 31.792 1.00 95.50 546 GLY A N 1
ATOM 4364 C CA . GLY A 1 546 ? -13.406 5.337 32.115 1.00 95.50 546 GLY A CA 1
ATOM 4365 C C . GLY A 1 546 ? -13.177 6.711 31.482 1.00 95.50 546 GLY A C 1
ATOM 4366 O O . GLY A 1 546 ? -12.903 6.805 30.286 1.00 95.50 546 GLY A O 1
ATOM 4367 N N . GLU A 1 547 ? -13.296 7.764 32.284 1.00 95.31 547 GLU A N 1
ATOM 4368 C CA . GLU A 1 547 ? -13.135 9.163 31.876 1.00 95.31 547 GLU A CA 1
ATOM 4369 C C . GLU A 1 547 ? -11.697 9.520 31.460 1.00 95.31 547 GLU A C 1
ATOM 4371 O O . GLU A 1 547 ? -11.501 10.509 30.757 1.00 95.31 547 GLU A O 1
ATOM 4376 N N . GLU A 1 548 ? -10.701 8.711 31.840 1.00 96.44 548 GLU A N 1
ATOM 4377 C CA . GLU A 1 548 ? -9.293 8.919 31.474 1.00 96.44 548 GLU A CA 1
ATOM 4378 C C . GLU A 1 548 ? -8.968 8.434 30.047 1.00 96.44 548 GLU A C 1
ATOM 4380 O O . GLU A 1 548 ? -7.895 8.728 29.520 1.00 96.44 548 GLU A O 1
ATOM 4385 N N . GLU A 1 549 ? -9.873 7.689 29.393 1.00 97.50 549 GLU A N 1
ATOM 4386 C CA . GLU A 1 549 ? -9.654 7.197 28.029 1.00 97.50 549 GLU A CA 1
ATOM 4387 C C . GLU A 1 549 ? -9.840 8.308 26.984 1.00 97.50 549 GLU A C 1
ATOM 4389 O O . GLU A 1 549 ? -10.905 8.918 26.849 1.00 97.50 549 GLU A O 1
ATOM 4394 N N . GLN A 1 550 ? -8.829 8.490 26.143 1.00 96.56 550 GLN A N 1
ATOM 4395 C CA . GLN A 1 550 ? -8.849 9.399 24.999 1.00 96.56 550 GLN A CA 1
ATOM 4396 C C . GLN A 1 550 ? -9.144 8.620 23.704 1.00 96.56 550 GLN A C 1
ATOM 4398 O O . GLN A 1 550 ? -9.026 7.391 23.645 1.00 96.56 550 GLN A O 1
ATOM 4403 N N . CYS A 1 551 ? -9.501 9.299 22.609 1.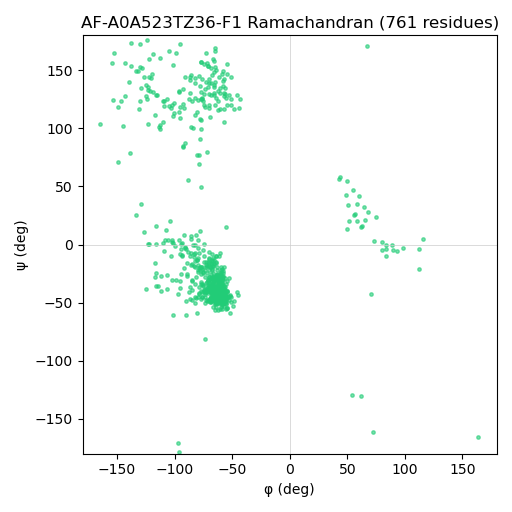00 96.94 551 CYS A N 1
ATOM 4404 C CA . CYS A 1 551 ? -9.634 8.620 21.315 1.00 96.94 551 CYS A CA 1
ATOM 4405 C C . CYS A 1 551 ? -8.321 7.942 20.883 1.00 96.94 551 CYS A C 1
ATOM 4407 O O . CYS A 1 551 ? -7.233 8.464 21.092 1.00 96.94 551 CYS A O 1
ATOM 4409 N N . CYS A 1 552 ? -8.430 6.810 20.181 1.00 95.69 552 CYS A N 1
ATOM 4410 C CA . CYS A 1 552 ? -7.278 6.080 19.647 1.00 95.69 552 CYS A CA 1
ATOM 4411 C C . CYS A 1 552 ? -6.451 6.837 18.587 1.00 95.69 552 CYS A C 1
ATOM 4413 O O . CYS A 1 552 ? -5.417 6.334 18.168 1.00 95.69 552 CYS A O 1
ATOM 4415 N N . GLY A 1 553 ? -6.923 7.980 18.075 1.00 95.06 553 GLY A N 1
ATOM 4416 C CA . GLY A 1 553 ? -6.193 8.813 17.108 1.00 95.06 553 GLY A CA 1
ATOM 4417 C C . GLY A 1 553 ? -6.242 8.366 15.636 1.00 95.06 553 GLY A C 1
ATOM 4418 O O . GLY A 1 553 ? -5.768 9.105 14.777 1.00 95.06 553 GLY A O 1
ATOM 4419 N N . ASP A 1 554 ? -6.844 7.214 15.296 1.00 94.75 554 ASP A N 1
ATOM 4420 C CA . ASP A 1 554 ? -6.829 6.661 13.922 1.00 94.75 554 ASP A CA 1
ATOM 4421 C C . ASP A 1 554 ? -7.277 7.669 12.847 1.00 94.75 554 ASP A C 1
ATOM 4423 O O . ASP A 1 554 ? -6.513 7.979 11.932 1.00 94.75 554 ASP A O 1
ATOM 4427 N N . SER A 1 555 ? -8.504 8.191 12.955 1.00 95.00 555 SER A N 1
ATOM 4428 C CA . SER A 1 555 ? -9.079 9.058 11.917 1.00 95.00 555 SER A CA 1
ATOM 4429 C C . SER A 1 555 ? -8.332 10.387 11.781 1.00 95.00 555 SER A C 1
ATOM 4431 O O . SER A 1 555 ? -8.156 10.851 10.657 1.00 95.00 555 SER A O 1
ATOM 4433 N N . LEU A 1 556 ? -7.824 10.953 12.883 1.00 95.31 556 LEU A N 1
ATOM 4434 C CA . LEU A 1 556 ? -7.019 12.179 12.860 1.00 95.31 556 LEU A CA 1
ATOM 4435 C C . LEU A 1 556 ? -5.768 12.007 11.996 1.00 95.31 556 LEU A C 1
ATOM 4437 O O . LEU A 1 556 ? -5.576 12.764 11.044 1.00 95.31 556 LEU A O 1
ATOM 4441 N N . ARG A 1 557 ? -4.979 10.950 12.243 1.00 93.19 557 ARG A N 1
ATOM 4442 C CA . ARG A 1 557 ? -3.745 10.701 11.477 1.00 93.19 557 ARG A CA 1
ATOM 4443 C C . ARG A 1 557 ? -4.008 10.494 9.989 1.00 93.19 557 ARG A C 1
ATOM 4445 O O . ARG A 1 557 ? -3.261 10.988 9.152 1.00 93.19 557 ARG A O 1
ATOM 4452 N N . ARG A 1 558 ? -5.080 9.776 9.629 1.00 94.38 558 ARG A N 1
ATOM 4453 C CA . ARG A 1 558 ? -5.416 9.496 8.216 1.00 94.38 558 ARG A CA 1
ATOM 4454 C C . ARG A 1 558 ? -6.011 10.699 7.487 1.00 94.38 558 ARG A C 1
ATOM 4456 O O . ARG A 1 558 ? -5.941 10.750 6.254 1.00 94.38 558 ARG A O 1
ATOM 4463 N N . MET A 1 559 ? -6.608 11.633 8.224 1.00 95.06 559 MET A N 1
ATOM 4464 C CA . MET A 1 559 ? -7.035 12.923 7.683 1.00 95.06 559 MET A CA 1
ATOM 4465 C C . MET A 1 559 ? -5.894 13.932 7.627 1.00 95.06 559 MET A C 1
ATOM 4467 O O . MET A 1 559 ? -5.972 14.839 6.817 1.00 95.06 559 MET A O 1
ATOM 4471 N N . GLY A 1 560 ? -4.816 13.721 8.384 1.00 93.94 560 GLY A N 1
ATOM 4472 C CA . GLY A 1 560 ? -3.605 14.532 8.320 1.00 93.94 560 GLY A CA 1
ATOM 4473 C C . GLY A 1 560 ? -3.345 15.377 9.564 1.00 93.94 560 GLY A C 1
ATOM 4474 O O . GLY A 1 560 ? -2.289 15.990 9.633 1.00 93.94 560 GLY A O 1
ATOM 4475 N N . ASN A 1 561 ? -4.242 15.378 10.556 1.00 94.81 561 ASN A N 1
ATOM 4476 C CA . ASN A 1 561 ? -4.051 16.113 11.807 1.00 94.81 561 ASN A CA 1
ATOM 4477 C C . ASN A 1 561 ? -3.140 15.319 12.761 1.00 94.81 561 ASN A C 1
ATOM 4479 O O . ASN A 1 561 ? -3.604 14.619 13.664 1.00 94.81 561 ASN A O 1
ATOM 4483 N N . GLU A 1 562 ? -1.834 15.352 12.487 1.00 92.19 562 GLU A N 1
ATOM 4484 C CA . GLU A 1 562 ? -0.841 14.553 13.214 1.00 92.19 562 GLU A CA 1
ATOM 4485 C C . GLU A 1 562 ? -0.613 15.068 14.638 1.00 92.19 562 GLU A C 1
ATOM 4487 O O . GLU A 1 562 ? -0.472 14.257 15.549 1.00 92.19 562 GLU A O 1
ATOM 4492 N N . TYR A 1 563 ? -0.629 16.389 14.835 1.00 91.44 563 TYR A N 1
ATOM 4493 C CA . TYR A 1 563 ? -0.399 17.008 16.141 1.00 91.44 563 TYR A CA 1
ATOM 4494 C C . TYR A 1 563 ? -1.453 16.569 17.164 1.00 91.44 563 TYR A C 1
ATOM 4496 O O . TYR A 1 563 ? -1.117 15.957 18.179 1.00 91.44 563 TYR A O 1
ATOM 4504 N N . LEU A 1 564 ? -2.740 16.774 16.851 1.00 94.44 564 LEU A N 1
ATOM 4505 C CA . LEU A 1 564 ? -3.824 16.367 17.743 1.00 94.44 564 LEU A CA 1
ATOM 4506 C C . LEU A 1 564 ? -3.837 14.847 17.935 1.00 94.44 564 LEU A C 1
ATOM 4508 O O . LEU A 1 564 ? -4.068 14.362 19.037 1.00 94.44 564 LEU A O 1
ATOM 4512 N N . ALA A 1 565 ? -3.549 14.069 16.886 1.00 94.81 565 ALA A N 1
ATOM 4513 C CA . ALA A 1 565 ? -3.460 12.621 17.030 1.00 94.81 565 ALA A CA 1
ATOM 4514 C C . ALA A 1 565 ? -2.373 12.201 18.024 1.00 94.81 565 ALA A C 1
ATOM 4516 O O . ALA A 1 565 ? -2.621 11.334 18.859 1.00 94.81 565 ALA A O 1
ATOM 4517 N N . GLN A 1 566 ? -1.187 12.802 17.930 1.00 93.62 566 GLN A N 1
ATOM 4518 C CA . GLN A 1 566 ? -0.071 12.487 18.805 1.00 93.62 566 GLN A CA 1
ATOM 4519 C C . GLN A 1 566 ? -0.386 12.825 20.263 1.00 93.62 566 GLN A C 1
ATOM 4521 O O . GLN A 1 566 ? -0.141 11.976 21.116 1.00 93.62 566 GLN A O 1
ATOM 4526 N N . MET A 1 567 ? -0.987 13.986 20.542 1.00 94.44 567 MET A N 1
ATOM 4527 C CA . MET A 1 567 ? -1.392 14.354 21.905 1.00 94.44 567 MET A CA 1
ATOM 4528 C C . MET A 1 567 ? -2.310 13.298 22.536 1.00 94.44 567 MET A C 1
ATOM 4530 O O . MET A 1 567 ? -2.043 12.804 23.630 1.00 94.44 567 MET A O 1
ATOM 4534 N N . LEU A 1 568 ? -3.364 12.889 21.820 1.00 96.19 568 LEU A N 1
ATOM 4535 C CA . LEU A 1 568 ? -4.331 11.903 22.323 1.00 96.19 568 LEU A CA 1
ATOM 4536 C C . LEU A 1 568 ? -3.703 10.514 22.512 1.00 96.19 568 LEU A C 1
ATOM 4538 O O . LEU A 1 568 ? -4.054 9.780 23.440 1.00 96.19 568 LEU A O 1
ATOM 4542 N N . VAL A 1 569 ? -2.786 10.128 21.619 1.00 95.69 569 VAL A N 1
ATOM 4543 C CA . VAL A 1 569 ? -2.067 8.851 21.711 1.00 95.69 569 VAL A CA 1
ATOM 4544 C C . VAL A 1 569 ? -1.098 8.859 22.891 1.00 95.69 569 VAL A C 1
ATOM 4546 O O . VAL A 1 569 ? -1.106 7.900 23.659 1.00 95.69 569 VAL A O 1
ATOM 4549 N N . GLN A 1 570 ? -0.305 9.919 23.062 1.00 95.31 570 GLN A N 1
ATOM 4550 C CA . GLN A 1 570 ? 0.641 10.054 24.172 1.00 95.31 570 GLN A CA 1
ATOM 4551 C C . GLN A 1 570 ? -0.077 10.039 25.519 1.00 95.31 570 GLN A C 1
ATOM 4553 O O . GLN A 1 570 ? 0.275 9.219 26.361 1.00 95.31 570 GLN A O 1
ATOM 4558 N N . GLN A 1 571 ? -1.159 10.809 25.673 1.00 96.81 571 GLN A N 1
ATOM 4559 C CA . GLN A 1 571 ? -1.958 10.808 26.901 1.00 96.81 571 GLN A CA 1
ATOM 4560 C C . GLN A 1 571 ? -2.481 9.404 27.242 1.00 96.81 571 GLN A C 1
ATOM 4562 O O . GLN A 1 571 ? -2.346 8.936 28.369 1.00 96.81 571 GLN A O 1
ATOM 4567 N N . ASN A 1 572 ? -3.029 8.689 26.253 1.00 98.06 572 ASN A N 1
ATOM 4568 C CA . ASN A 1 572 ? -3.460 7.304 26.443 1.00 98.06 572 ASN A CA 1
ATOM 4569 C C . ASN A 1 572 ? -2.295 6.390 26.865 1.00 98.06 572 ASN A C 1
ATOM 4571 O O . ASN A 1 572 ? -2.462 5.549 27.747 1.00 98.06 572 ASN A O 1
ATOM 4575 N N . VAL A 1 573 ? -1.131 6.509 26.216 1.00 97.94 573 VAL A N 1
ATOM 4576 C CA . VAL A 1 573 ? 0.059 5.700 26.529 1.00 97.94 573 VAL A CA 1
ATOM 4577 C C . VAL A 1 573 ? 0.549 5.972 27.948 1.00 97.94 573 VAL A C 1
ATOM 4579 O O . VAL A 1 573 ? 0.832 5.020 28.673 1.00 97.94 573 VAL A O 1
ATOM 4582 N N . GLU A 1 574 ? 0.627 7.236 28.353 1.00 97.94 574 GLU A N 1
ATOM 4583 C CA . GLU A 1 574 ? 1.037 7.649 29.695 1.00 97.94 574 GLU A CA 1
ATOM 4584 C C . GLU A 1 574 ? 0.108 7.070 30.758 1.00 97.94 574 GLU A C 1
ATOM 4586 O O . GLU A 1 574 ? 0.579 6.387 31.669 1.00 97.94 574 GLU A O 1
ATOM 4591 N N . THR A 1 575 ? -1.207 7.236 30.593 1.00 98.00 575 THR A N 1
ATOM 4592 C CA . THR A 1 575 ? -2.206 6.679 31.511 1.00 98.00 575 THR A CA 1
ATOM 4593 C C . THR A 1 575 ? -2.112 5.150 31.586 1.00 98.00 575 THR A C 1
ATOM 4595 O O . THR A 1 575 ? -2.017 4.580 32.673 1.00 98.00 575 THR A O 1
ATOM 4598 N N . MET A 1 576 ? -2.077 4.454 30.444 1.00 98.19 576 MET A N 1
ATOM 4599 C CA . MET A 1 576 ? -1.988 2.986 30.417 1.00 98.19 576 MET A CA 1
ATOM 4600 C C . MET A 1 576 ? -0.681 2.463 31.027 1.00 98.19 576 MET A C 1
ATOM 4602 O O . MET A 1 576 ? -0.690 1.453 31.735 1.00 98.19 576 MET A O 1
ATOM 4606 N N . ASN A 1 577 ? 0.441 3.141 30.776 1.00 97.94 577 ASN A N 1
ATOM 4607 C CA . ASN A 1 577 ? 1.728 2.789 31.369 1.00 97.94 577 ASN A CA 1
ATOM 4608 C C . ASN A 1 577 ? 1.741 3.056 32.880 1.00 97.94 577 ASN A C 1
ATOM 4610 O O . ASN A 1 577 ? 2.267 2.229 33.623 1.00 97.94 577 ASN A O 1
ATOM 4614 N N . GLY A 1 578 ? 1.124 4.152 33.334 1.00 97.44 578 GLY A N 1
ATOM 4615 C CA . GLY A 1 578 ? 0.970 4.489 34.751 1.00 97.44 578 GLY A CA 1
ATOM 4616 C C . GLY A 1 578 ? 0.216 3.416 35.539 1.00 97.44 578 GLY A C 1
ATOM 4617 O O . GLY A 1 578 ? 0.624 3.064 36.643 1.00 97.44 578 GLY A O 1
ATOM 4618 N N . TYR A 1 579 ? -0.809 2.808 34.936 1.00 97.88 579 TYR A N 1
ATOM 4619 C CA . TYR A 1 579 ? -1.528 1.669 35.520 1.00 97.88 579 TYR A CA 1
ATOM 4620 C C . TYR A 1 579 ? -0.842 0.307 35.315 1.00 97.88 579 TYR A C 1
ATOM 4622 O O . TYR A 1 579 ? -1.357 -0.714 35.768 1.00 97.88 579 TYR A O 1
ATOM 4630 N N . GLY A 1 580 ? 0.308 0.251 34.637 1.00 96.50 580 GLY A N 1
ATOM 4631 C CA . GLY A 1 580 ? 1.028 -1.000 34.388 1.00 96.50 580 GLY A CA 1
ATOM 4632 C C . GLY A 1 580 ? 0.307 -1.960 33.434 1.00 96.50 580 GLY A C 1
ATOM 4633 O O . GLY A 1 580 ? 0.504 -3.177 33.526 1.00 96.50 580 GLY A O 1
ATOM 4634 N N . VAL A 1 581 ? -0.518 -1.440 32.517 1.00 97.81 581 VAL A N 1
ATOM 4635 C CA . VAL A 1 581 ? -1.282 -2.237 31.545 1.00 97.81 581 VAL A CA 1
ATOM 4636 C C . VAL A 1 581 ? -0.338 -3.045 30.653 1.00 97.81 581 VAL A C 1
ATOM 4638 O O . VAL A 1 581 ? 0.599 -2.515 30.059 1.00 97.81 581 VAL A O 1
ATOM 4641 N N . LYS A 1 582 ? -0.611 -4.349 30.516 1.00 96.88 582 LYS A N 1
ATOM 4642 C CA . LYS A 1 582 ? 0.170 -5.263 29.656 1.00 96.88 582 LYS A CA 1
ATOM 4643 C C . LYS A 1 582 ? -0.636 -5.843 28.502 1.00 96.88 582 LYS A C 1
ATOM 4645 O O . LYS A 1 582 ? -0.086 -6.043 27.419 1.00 96.88 582 LYS A O 1
ATOM 4650 N N . LYS A 1 583 ? -1.920 -6.128 28.729 1.00 98.44 583 LYS A N 1
ATOM 4651 C CA . LYS A 1 583 ? -2.820 -6.746 27.752 1.00 98.44 583 LYS A CA 1
ATOM 4652 C C . LYS A 1 583 ? -4.038 -5.863 27.530 1.00 98.44 583 LYS A C 1
ATOM 4654 O O . LYS A 1 583 ? -4.634 -5.384 28.492 1.00 98.44 583 LYS A O 1
ATOM 4659 N N . ILE A 1 584 ? -4.418 -5.690 26.269 1.00 98.62 584 ILE A N 1
ATOM 4660 C CA . ILE A 1 584 ? -5.550 -4.856 25.867 1.00 98.62 584 ILE A CA 1
ATOM 4661 C C . ILE A 1 584 ? -6.514 -5.681 25.018 1.00 98.62 584 ILE A C 1
ATOM 4663 O O . ILE A 1 584 ? -6.107 -6.275 24.021 1.00 98.62 584 ILE A O 1
ATOM 4667 N N . ILE A 1 585 ? -7.795 -5.684 25.381 1.00 98.62 585 ILE A N 1
ATOM 4668 C CA . ILE A 1 585 ? -8.893 -6.148 24.528 1.00 98.62 585 ILE A CA 1
ATOM 4669 C C . ILE A 1 585 ? -9.502 -4.926 23.842 1.00 98.62 585 ILE A C 1
ATOM 4671 O O . ILE A 1 585 ? -9.801 -3.932 24.497 1.00 98.62 585 ILE A O 1
ATOM 4675 N N . VAL A 1 586 ? -9.712 -4.998 22.527 1.00 97.81 586 VAL A N 1
ATOM 4676 C CA . VAL A 1 586 ? -10.337 -3.914 21.755 1.00 97.81 586 VAL A CA 1
ATOM 4677 C C . VAL A 1 586 ? -11.239 -4.469 20.650 1.00 97.81 586 VAL A C 1
ATOM 4679 O O . VAL A 1 586 ? -10.817 -5.288 19.827 1.00 97.81 586 VAL A O 1
ATOM 4682 N N . ASN A 1 587 ? -12.494 -4.010 20.602 1.00 95.56 587 ASN A N 1
ATOM 4683 C CA . ASN A 1 587 ? -13.470 -4.484 19.607 1.00 95.56 587 ASN A CA 1
ATOM 4684 C C . ASN A 1 587 ? -13.466 -3.680 18.297 1.00 95.56 587 ASN A C 1
ATOM 4686 O O . ASN A 1 587 ? -13.995 -4.120 17.283 1.00 95.56 587 ASN A O 1
ATOM 4690 N N . CYS A 1 588 ? -12.868 -2.486 18.289 1.00 95.88 588 CYS A N 1
ATOM 4691 C CA . CYS A 1 588 ? -12.769 -1.674 17.082 1.00 95.88 588 CYS A CA 1
ATOM 4692 C C . CYS A 1 588 ? -11.504 -2.038 16.278 1.00 95.88 588 CYS A C 1
ATOM 4694 O O . CYS A 1 588 ? -10.401 -1.917 16.814 1.00 95.88 588 CYS A O 1
ATOM 4696 N N . PRO A 1 589 ? -11.599 -2.394 14.980 1.00 95.88 589 PRO A N 1
ATOM 4697 C CA . PRO A 1 589 ? -10.427 -2.661 14.145 1.00 95.88 589 PRO A CA 1
ATOM 4698 C C . PRO A 1 589 ? -9.488 -1.466 13.971 1.00 95.88 589 PRO A C 1
ATOM 4700 O O . PRO A 1 589 ? -8.289 -1.665 13.800 1.00 95.88 589 PRO A O 1
ATOM 4703 N N . HIS A 1 590 ? -10.028 -0.244 13.992 1.00 95.25 590 HIS A N 1
ATOM 4704 C CA . HIS A 1 590 ? -9.241 0.985 13.892 1.00 95.25 590 HIS A CA 1
ATOM 4705 C C . HIS A 1 590 ? -8.367 1.132 15.139 1.00 95.25 590 HIS A C 1
ATOM 4707 O O . HIS A 1 590 ? -7.146 1.163 15.030 1.00 95.25 590 HIS A O 1
ATOM 4713 N N . GLY A 1 591 ? -8.988 1.069 16.324 1.00 95.81 591 GLY A N 1
ATOM 4714 C CA . GLY A 1 591 ? -8.276 1.056 17.602 1.00 95.81 591 GLY A CA 1
ATOM 4715 C C . GLY A 1 591 ? -7.283 -0.102 17.702 1.00 95.81 591 GLY A C 1
ATOM 4716 O O . GLY A 1 591 ? -6.138 0.118 18.069 1.00 95.81 591 GLY A O 1
ATOM 4717 N N . TYR A 1 592 ? -7.668 -1.312 17.281 1.00 96.44 592 TYR A N 1
ATOM 4718 C CA . TYR A 1 592 ? -6.763 -2.464 17.222 1.00 96.44 592 TYR A CA 1
ATOM 4719 C C . TYR A 1 592 ? -5.522 -2.186 16.377 1.00 96.44 592 TYR A C 1
ATOM 4721 O O . TYR A 1 592 ? -4.409 -2.471 16.812 1.00 96.44 592 TYR A O 1
ATOM 4729 N N . ASN A 1 593 ? -5.697 -1.629 15.175 1.00 95.00 593 ASN A N 1
ATOM 4730 C CA . ASN A 1 593 ? -4.572 -1.310 14.311 1.00 95.00 593 ASN A CA 1
ATOM 4731 C C . ASN A 1 593 ? -3.655 -0.264 14.950 1.00 95.00 593 ASN A C 1
ATOM 4733 O O . ASN A 1 593 ? -2.445 -0.480 14.984 1.00 95.00 593 ASN A O 1
ATOM 4737 N N . THR A 1 594 ? -4.221 0.822 15.477 1.00 94.62 594 THR A N 1
ATOM 4738 C CA . THR A 1 594 ? -3.437 1.920 16.049 1.00 94.62 594 THR A CA 1
ATOM 4739 C C . THR A 1 594 ? -2.721 1.493 17.329 1.00 94.62 594 THR A C 1
ATOM 4741 O O . THR A 1 594 ? -1.507 1.647 17.427 1.00 94.62 594 THR A O 1
ATOM 4744 N N . LEU A 1 595 ? -3.418 0.850 18.270 1.00 96.00 595 LEU A N 1
ATOM 4745 C CA . LEU A 1 595 ? -2.833 0.344 19.519 1.00 96.00 595 LEU A CA 1
ATOM 4746 C C . LEU A 1 595 ? -1.724 -0.685 19.259 1.00 96.00 595 LEU A C 1
ATOM 4748 O O . LEU A 1 595 ? -0.695 -0.681 19.926 1.00 96.00 595 LEU A O 1
ATOM 4752 N N . LYS A 1 596 ? -1.913 -1.581 18.284 1.00 94.12 596 LYS A N 1
ATOM 4753 C CA . LYS A 1 596 ? -0.950 -2.655 18.007 1.00 94.12 596 LYS A CA 1
ATOM 4754 C C . LYS A 1 596 ? 0.264 -2.178 17.215 1.00 94.12 596 LYS A C 1
ATOM 4756 O O . LYS A 1 596 ? 1.380 -2.621 17.478 1.00 94.12 596 LYS A O 1
ATOM 4761 N N . ASN A 1 597 ? 0.044 -1.338 16.204 1.00 91.69 597 ASN A N 1
ATOM 4762 C CA . ASN A 1 597 ? 1.065 -1.018 15.208 1.00 91.69 597 ASN A CA 1
ATOM 4763 C C . ASN A 1 597 ? 1.656 0.386 15.378 1.00 91.69 597 ASN A C 1
ATOM 4765 O O . ASN A 1 597 ? 2.802 0.587 14.991 1.00 91.69 597 ASN A O 1
ATOM 4769 N N . GLU A 1 598 ? 0.935 1.340 15.965 1.00 91.94 598 GLU A N 1
ATOM 4770 C CA . GLU A 1 598 ? 1.344 2.754 15.999 1.00 91.94 598 GLU A CA 1
ATOM 4771 C C . GLU A 1 598 ? 1.703 3.248 17.401 1.00 91.94 598 GLU A C 1
ATOM 4773 O O . GLU A 1 598 ? 2.719 3.914 17.548 1.00 91.94 598 GLU A O 1
ATOM 4778 N N . TYR A 1 599 ? 0.965 2.854 18.443 1.00 93.88 599 TYR A N 1
ATOM 4779 C CA . TYR A 1 599 ? 1.302 3.189 19.837 1.00 93.88 599 TYR A CA 1
ATOM 4780 C C . TYR A 1 599 ? 2.730 2.787 20.255 1.00 93.88 599 TYR A C 1
ATOM 4782 O O . TYR A 1 599 ? 3.327 3.524 21.042 1.00 93.88 599 TYR A O 1
ATOM 4790 N N . PRO A 1 600 ? 3.347 1.708 19.715 1.00 92.06 600 PRO A N 1
ATOM 4791 C CA . PRO A 1 600 ? 4.746 1.407 20.010 1.00 92.06 600 PRO A CA 1
ATOM 4792 C C . PRO A 1 600 ? 5.730 2.512 19.616 1.00 92.06 600 PRO A C 1
ATOM 4794 O O . PRO A 1 600 ? 6.802 2.576 20.216 1.00 92.06 600 PRO A O 1
ATOM 4797 N N . ASP A 1 601 ? 5.387 3.364 18.641 1.00 88.75 601 ASP A N 1
ATOM 4798 C CA . ASP A 1 601 ? 6.221 4.506 18.239 1.00 88.75 601 ASP A CA 1
ATOM 4799 C C . ASP A 1 601 ? 6.198 5.625 19.304 1.00 88.75 601 ASP A C 1
ATOM 4801 O O . ASP A 1 601 ? 7.120 6.428 19.362 1.00 88.75 601 ASP A O 1
ATOM 4805 N N . PHE A 1 602 ? 5.206 5.617 20.204 1.00 91.12 602 PHE A N 1
ATOM 4806 C CA . PHE A 1 602 ? 5.037 6.559 21.320 1.00 91.12 602 PHE A CA 1
ATOM 4807 C C . PHE A 1 602 ? 5.343 5.925 22.690 1.00 91.12 602 PHE A C 1
ATOM 4809 O O . PHE A 1 602 ? 4.994 6.478 23.725 1.00 91.12 602 PHE A O 1
ATOM 4816 N N . GLY A 1 603 ? 5.961 4.738 22.721 1.00 92.75 603 GLY A N 1
ATOM 4817 C CA . GLY A 1 603 ? 6.306 4.033 23.964 1.00 92.75 603 GLY A CA 1
ATOM 4818 C C . GLY A 1 603 ? 5.224 3.094 24.518 1.00 92.75 603 GLY A C 1
ATOM 4819 O O . GLY A 1 603 ? 5.469 2.415 25.515 1.00 92.75 603 GLY A O 1
ATOM 4820 N N . GLY A 1 604 ? 4.064 2.976 23.863 1.00 94.44 604 GLY A N 1
ATOM 4821 C CA . GLY A 1 604 ? 2.988 2.063 24.260 1.00 94.44 604 GLY A CA 1
ATOM 4822 C C . GLY A 1 604 ? 3.193 0.647 23.723 1.00 94.44 604 GLY A C 1
ATOM 4823 O O . GLY A 1 604 ? 2.905 0.370 22.558 1.00 94.44 604 GLY A O 1
ATOM 4824 N N . LYS A 1 605 ? 3.697 -0.272 24.555 1.00 95.12 605 LYS A N 1
ATOM 4825 C CA . LYS A 1 605 ? 3.981 -1.666 24.165 1.00 95.12 605 LYS A CA 1
ATOM 4826 C C . LYS A 1 605 ? 3.050 -2.637 24.888 1.00 95.12 605 LYS A C 1
ATOM 4828 O O . LYS A 1 605 ? 3.325 -3.026 26.019 1.00 95.12 605 LYS A O 1
ATOM 4833 N N . TYR A 1 606 ? 1.999 -3.081 24.201 1.00 96.62 606 TYR A N 1
ATOM 4834 C CA . TYR A 1 606 ? 0.955 -3.936 24.776 1.00 96.62 606 TYR A CA 1
ATOM 4835 C C . TYR A 1 606 ? 0.703 -5.197 23.937 1.00 96.62 606 TYR A C 1
ATOM 4837 O O . TYR A 1 606 ? 0.859 -5.192 22.713 1.00 96.62 606 TYR A O 1
ATOM 4845 N N . GLU A 1 607 ? 0.253 -6.277 24.578 1.00 97.69 607 GLU A N 1
ATOM 4846 C CA . GLU A 1 607 ? -0.387 -7.397 23.884 1.00 97.69 607 GLU A CA 1
ATOM 4847 C C . GLU A 1 607 ? -1.827 -6.995 23.532 1.00 97.69 607 GLU A C 1
ATOM 4849 O O . GLU A 1 607 ? -2.723 -7.035 24.375 1.00 97.69 607 GLU A O 1
ATOM 4854 N N . VAL A 1 608 ? -2.047 -6.578 22.284 1.00 97.62 608 VAL A N 1
ATOM 4855 C CA . VAL A 1 608 ? -3.366 -6.140 21.804 1.00 97.62 608 VAL A CA 1
ATOM 4856 C C . VAL A 1 608 ? -4.114 -7.313 21.170 1.00 97.62 608 VAL A C 1
ATOM 4858 O O . VAL A 1 608 ? -3.653 -7.896 20.185 1.00 97.62 608 VAL A O 1
ATOM 4861 N N . ILE A 1 609 ? -5.285 -7.629 21.717 1.00 98.00 609 ILE A N 1
ATOM 4862 C CA . ILE A 1 609 ? -6.155 -8.737 21.320 1.00 98.00 609 ILE A CA 1
ATOM 4863 C C . ILE A 1 609 ? -7.467 -8.160 20.790 1.00 98.00 609 ILE A C 1
ATOM 4865 O O . ILE A 1 609 ? -8.106 -7.325 21.434 1.00 98.00 609 ILE A O 1
ATOM 4869 N N . SER A 1 610 ? -7.886 -8.593 19.602 1.00 97.06 610 SER A N 1
ATOM 4870 C CA . SER A 1 610 ? -9.152 -8.136 19.038 1.00 97.06 610 SER A CA 1
ATOM 4871 C C . SER A 1 610 ? -10.353 -8.828 19.687 1.00 97.06 610 SER A C 1
ATOM 4873 O O . SER A 1 610 ? -10.242 -9.956 20.173 1.00 97.06 610 SER A O 1
ATOM 4875 N N . GLY A 1 611 ? -11.527 -8.195 19.626 1.00 96.12 611 GLY A N 1
ATOM 4876 C CA . GLY A 1 611 ? -12.799 -8.828 19.996 1.00 96.12 611 GLY A CA 1
ATOM 4877 C C . GLY A 1 611 ? -13.000 -10.206 19.339 1.00 96.12 611 GLY A C 1
ATOM 4878 O O . GLY A 1 611 ? -13.170 -11.200 20.046 1.00 96.12 611 GLY A O 1
ATOM 4879 N N . PRO A 1 612 ? -12.881 -10.332 18.004 1.00 96.19 612 PRO A N 1
ATOM 4880 C CA . PRO A 1 612 ? -12.949 -11.635 17.338 1.00 96.19 612 PRO A CA 1
ATOM 4881 C C . PRO A 1 612 ? -11.895 -12.657 17.799 1.00 96.19 612 PRO A C 1
ATOM 4883 O O . PRO A 1 612 ? -12.201 -13.846 17.893 1.00 96.19 612 PRO A O 1
ATOM 4886 N N . GLU A 1 613 ? -10.660 -12.226 18.089 1.00 96.50 613 GLU A N 1
ATOM 4887 C CA . GLU A 1 613 ? -9.597 -13.105 18.601 1.00 96.50 613 GLU A CA 1
ATOM 4888 C C . GLU A 1 613 ? -9.937 -13.660 19.984 1.00 96.50 613 GLU A C 1
ATOM 4890 O O . GLU A 1 613 ? -9.806 -14.870 20.200 1.00 96.50 613 GLU A O 1
ATOM 4895 N N . ILE A 1 614 ? -10.377 -12.802 20.913 1.00 97.19 614 ILE A N 1
ATOM 4896 C CA . ILE A 1 614 ? -10.714 -13.239 22.271 1.00 97.19 614 ILE A CA 1
ATOM 4897 C C . ILE A 1 614 ? -11.954 -14.133 22.258 1.00 97.19 614 ILE A C 1
ATOM 4899 O O . ILE A 1 614 ? -11.931 -15.187 22.883 1.00 97.19 614 ILE A O 1
ATOM 4903 N N . ILE A 1 615 ? -12.980 -13.807 21.466 1.00 96.62 615 ILE A N 1
ATOM 4904 C CA . ILE A 1 615 ? -14.176 -14.649 21.326 1.00 96.62 615 ILE A CA 1
ATOM 4905 C C . ILE A 1 615 ? -13.796 -16.043 20.812 1.00 96.62 615 ILE A C 1
ATOM 4907 O O . ILE A 1 615 ? -14.136 -17.049 21.436 1.00 96.62 615 ILE A O 1
ATOM 4911 N N . ALA A 1 616 ? -13.035 -16.122 19.716 1.00 95.38 616 ALA A N 1
ATOM 4912 C CA . ALA A 1 616 ? -12.609 -17.404 19.157 1.00 95.38 616 ALA A CA 1
ATOM 4913 C C . ALA A 1 616 ? -11.747 -18.215 20.143 1.00 95.38 616 ALA A C 1
ATOM 4915 O O . ALA A 1 616 ? -11.846 -19.443 20.179 1.00 95.38 616 ALA A O 1
ATOM 4916 N N . ARG A 1 617 ? -10.914 -17.542 20.950 1.00 95.62 617 ARG A N 1
ATOM 4917 C CA . ARG A 1 617 ? -10.115 -18.170 22.013 1.00 95.62 617 ARG A CA 1
ATOM 4918 C C . ARG A 1 617 ? -11.010 -18.749 23.109 1.00 95.62 617 ARG A C 1
ATOM 4920 O O . ARG A 1 617 ? -10.880 -19.924 23.423 1.00 95.62 617 ARG A O 1
ATOM 4927 N N . LEU A 1 618 ? -11.954 -17.968 23.630 1.00 96.19 618 LEU A N 1
ATOM 4928 C CA . LEU A 1 618 ? -12.851 -18.389 24.710 1.00 96.19 618 LEU A CA 1
ATOM 4929 C C . LEU A 1 618 ? -13.757 -19.562 24.308 1.00 96.19 618 LEU A C 1
ATOM 4931 O O . LEU A 1 618 ? -13.980 -20.464 25.116 1.00 96.19 618 LEU A O 1
ATOM 4935 N N . ILE A 1 619 ? -14.233 -19.583 23.059 1.00 93.69 619 ILE A N 1
ATOM 4936 C CA . ILE A 1 619 ? -14.984 -20.721 22.510 1.00 93.69 619 ILE A CA 1
ATOM 4937 C C . ILE A 1 619 ? -14.090 -21.963 22.447 1.00 93.69 619 ILE A C 1
ATOM 4939 O O . ILE A 1 619 ? -14.464 -23.024 22.941 1.00 93.69 619 ILE A O 1
ATOM 4943 N N . LYS A 1 620 ? -12.887 -21.833 21.872 1.00 93.75 620 LYS A N 1
ATOM 4944 C CA . LYS A 1 620 ? -11.934 -22.944 21.742 1.00 93.75 620 LYS A CA 1
ATOM 4945 C C . LYS A 1 620 ? -11.544 -23.535 23.101 1.00 93.75 620 LYS A C 1
ATOM 4947 O O . LYS A 1 620 ? -11.383 -24.748 23.211 1.00 93.75 620 LYS A O 1
ATOM 4952 N N . ASP A 1 621 ? -11.411 -22.688 24.114 1.00 94.69 621 ASP A N 1
ATOM 4953 C CA . ASP A 1 621 ? -11.039 -23.081 25.473 1.00 94.69 621 ASP A CA 1
ATOM 4954 C C . ASP A 1 621 ? -12.239 -23.622 26.282 1.00 94.69 621 ASP A C 1
ATOM 4956 O O . ASP A 1 621 ? -12.117 -23.858 27.482 1.00 94.69 621 ASP A O 1
ATOM 4960 N N . ASN A 1 622 ? -13.400 -23.833 25.642 1.00 91.56 622 ASN A N 1
ATOM 4961 C CA . ASN A 1 622 ? -14.654 -24.297 26.251 1.00 91.56 622 ASN A CA 1
ATOM 4962 C C . ASN A 1 622 ? -15.150 -23.422 27.418 1.00 91.56 622 ASN A C 1
ATOM 4964 O O . ASN A 1 622 ? -15.895 -23.891 28.280 1.00 91.56 622 ASN A O 1
ATOM 4968 N N . LYS A 1 623 ? -14.765 -22.140 27.444 1.00 92.31 623 LYS A N 1
ATOM 4969 C CA . LYS A 1 623 ? -15.242 -21.168 28.442 1.00 92.31 623 LYS A CA 1
ATOM 4970 C C . LYS A 1 623 ? -16.624 -20.608 28.113 1.00 92.31 623 LYS A C 1
ATOM 4972 O O . LYS A 1 623 ? -17.250 -19.994 28.968 1.00 92.31 623 LYS A O 1
ATOM 4977 N N . LEU A 1 624 ? -17.101 -20.818 26.887 1.00 89.44 624 LEU A N 1
ATOM 4978 C CA . LEU A 1 624 ? -18.414 -20.389 26.417 1.00 89.44 624 LEU A CA 1
ATOM 4979 C C . LEU A 1 624 ? -19.209 -21.604 25.946 1.00 89.44 624 LEU A C 1
ATOM 4981 O O . LEU A 1 624 ? -18.708 -22.418 25.171 1.00 89.44 624 LEU A O 1
ATOM 4985 N N . LYS A 1 625 ? -20.460 -21.711 26.395 1.00 84.31 625 LYS A N 1
ATOM 4986 C CA . LYS A 1 625 ? -21.420 -22.696 25.890 1.00 84.31 625 LYS A CA 1
ATOM 4987 C C . LYS A 1 625 ? -22.393 -21.980 24.964 1.00 84.31 625 LYS A C 1
ATOM 4989 O O . LYS A 1 625 ? -23.105 -21.088 25.411 1.00 84.31 625 LYS A O 1
ATOM 4994 N N . LEU A 1 626 ? -22.407 -22.372 23.695 1.00 87.56 626 LEU A N 1
ATOM 4995 C CA . LEU A 1 626 ? -23.316 -21.829 22.687 1.00 87.56 626 LEU A CA 1
ATOM 4996 C C . LEU A 1 626 ? -24.465 -22.822 22.494 1.00 87.56 626 LEU A C 1
ATOM 4998 O O . LEU A 1 626 ? -24.219 -23.992 22.200 1.00 87.56 626 LEU A O 1
ATOM 5002 N N . LYS A 1 627 ? -25.700 -22.374 22.722 1.00 78.50 627 LYS A N 1
ATOM 5003 C CA . LYS A 1 627 ? -26.917 -23.199 22.666 1.00 78.50 627 LYS A CA 1
ATOM 5004 C C . LYS A 1 627 ? -27.895 -22.767 21.561 1.00 78.50 627 LYS A C 1
ATOM 5006 O O . LYS A 1 627 ? -28.658 -23.616 21.109 1.00 78.50 627 LYS A O 1
ATOM 5011 N N . GLY A 1 628 ? -27.857 -21.507 21.118 1.00 70.06 628 GLY A N 1
ATOM 5012 C CA . GLY A 1 628 ? -28.748 -20.957 20.083 1.00 70.06 628 GLY A CA 1
ATOM 5013 C C . GLY A 1 628 ? -28.165 -20.959 18.659 1.00 70.06 628 GLY A C 1
ATOM 5014 O O . GLY A 1 628 ? -27.031 -21.385 18.444 1.00 70.06 628 GLY A O 1
ATOM 5015 N N . GLY A 1 629 ? -28.935 -20.438 17.689 1.00 63.19 629 GLY A N 1
ATOM 5016 C CA . GLY A 1 629 ? -28.454 -20.102 16.330 1.00 63.19 629 GLY A CA 1
ATOM 5017 C C . GLY A 1 629 ? -29.050 -20.891 15.152 1.00 63.19 629 GLY A C 1
ATOM 5018 O O . GLY A 1 629 ? -28.623 -20.697 14.011 1.00 63.19 629 GLY A O 1
ATOM 5019 N N . LYS A 1 630 ? -30.039 -21.763 15.388 1.00 59.84 630 LYS A N 1
ATOM 5020 C CA . LYS A 1 630 ? -30.565 -22.683 14.364 1.00 59.84 630 LYS A CA 1
ATOM 5021 C C . LYS A 1 630 ? -31.082 -21.958 13.109 1.00 59.84 630 LYS A C 1
ATOM 5023 O O . LYS A 1 630 ? -32.068 -21.235 13.162 1.00 59.84 630 LYS A O 1
ATOM 5028 N N . GLY A 1 631 ? -30.445 -22.224 11.966 1.00 63.53 631 GLY A N 1
ATOM 5029 C CA . GLY A 1 631 ? -30.998 -22.016 10.623 1.00 63.53 631 GLY A CA 1
ATOM 5030 C C . GLY A 1 631 ? -30.686 -20.684 9.937 1.00 63.53 631 GLY A C 1
ATOM 5031 O O . GLY A 1 631 ? -31.010 -20.552 8.758 1.00 63.53 631 GLY A O 1
ATOM 5032 N N . LYS A 1 632 ? -30.037 -19.722 10.608 1.00 82.00 632 LYS A N 1
ATOM 5033 C CA . LYS A 1 632 ? -29.857 -18.370 10.050 1.00 82.00 632 LYS A CA 1
ATOM 5034 C C . LYS A 1 632 ? -28.763 -18.323 8.981 1.00 82.00 632 LYS A C 1
ATOM 5036 O O . LYS A 1 632 ? -27.601 -18.663 9.238 1.00 82.00 632 LYS A O 1
ATOM 5041 N N . LYS A 1 633 ? -29.111 -17.833 7.790 1.00 93.31 633 LYS A N 1
ATOM 5042 C CA . LYS A 1 633 ? -28.164 -17.533 6.706 1.00 93.31 633 LYS A CA 1
ATOM 5043 C C . LYS A 1 633 ? -27.521 -16.173 6.930 1.00 93.31 633 LYS A C 1
ATOM 5045 O O . LYS A 1 633 ? -28.220 -15.166 7.028 1.00 93.31 633 LYS A O 1
ATOM 5050 N N . LEU A 1 634 ? -26.193 -16.110 6.936 1.00 95.12 634 LEU A N 1
ATOM 5051 C CA . LEU A 1 634 ? -25.486 -14.843 7.105 1.00 95.12 634 LEU A CA 1
ATOM 5052 C C . LEU A 1 634 ? -24.360 -14.646 6.105 1.00 95.12 634 LEU A C 1
ATOM 5054 O O . LEU A 1 634 ? -23.705 -15.603 5.711 1.00 95.12 634 LEU A O 1
ATOM 5058 N N . THR A 1 635 ? -24.081 -13.396 5.746 1.00 97.00 635 THR A N 1
ATOM 5059 C CA . THR A 1 635 ? -22.818 -13.018 5.092 1.00 97.00 635 THR A CA 1
ATOM 5060 C C . THR A 1 635 ? -21.871 -12.379 6.102 1.00 97.00 635 THR A C 1
ATOM 5062 O O . THR A 1 635 ? -22.316 -11.824 7.102 1.00 97.00 635 THR A O 1
ATOM 5065 N N . PHE A 1 636 ? -20.561 -12.442 5.853 1.00 97.19 636 PHE A N 1
ATOM 5066 C CA . PHE A 1 636 ? -19.559 -11.796 6.705 1.00 97.19 636 PHE A CA 1
ATOM 5067 C C . PHE A 1 636 ? -18.759 -10.739 5.941 1.00 97.19 636 PHE A C 1
ATOM 5069 O O . PHE A 1 636 ? -18.231 -11.005 4.859 1.00 97.19 636 PHE A O 1
ATOM 5076 N N . HIS A 1 637 ? -18.633 -9.542 6.512 1.00 97.62 637 HIS A N 1
ATOM 5077 C CA . HIS A 1 637 ? -17.772 -8.488 5.990 1.00 97.62 637 HIS A CA 1
ATOM 5078 C C . HIS A 1 637 ? -16.406 -8.462 6.684 1.00 97.62 637 HIS A C 1
ATOM 5080 O O . HIS A 1 637 ? -16.279 -8.084 7.849 1.00 97.62 637 HIS A O 1
ATOM 5086 N N . ASP A 1 638 ? -15.356 -8.764 5.918 1.00 96.56 638 ASP A N 1
ATOM 5087 C CA . ASP A 1 638 ? -13.978 -8.574 6.363 1.00 96.56 638 ASP A CA 1
ATOM 5088 C C . ASP A 1 638 ? -13.628 -7.082 6.468 1.00 96.56 638 ASP A C 1
ATOM 5090 O O . ASP A 1 638 ? -13.443 -6.407 5.446 1.00 96.56 638 ASP A O 1
ATOM 5094 N N . SER A 1 639 ? -13.461 -6.598 7.704 1.00 95.38 639 SER A N 1
ATOM 5095 C CA . SER A 1 639 ? -12.907 -5.270 7.981 1.00 95.38 639 SER A CA 1
ATOM 5096 C C . SER A 1 639 ? -11.511 -5.117 7.374 1.00 95.38 639 SER A C 1
ATOM 5098 O O . SER A 1 639 ? -10.672 -6.021 7.435 1.00 95.38 639 SER A O 1
ATOM 5100 N N . CYS A 1 640 ? -11.231 -3.932 6.827 1.00 95.38 640 CYS A N 1
ATOM 5101 C CA . CYS A 1 640 ? -9.944 -3.631 6.208 1.00 95.38 640 CYS A CA 1
ATOM 5102 C C . CYS A 1 640 ? -8.789 -3.752 7.215 1.00 95.38 640 CYS A C 1
ATOM 5104 O O . CYS A 1 640 ? -7.764 -4.359 6.888 1.00 95.38 640 CYS A O 1
ATOM 5106 N N . TYR A 1 641 ? -8.973 -3.227 8.431 1.00 94.88 641 TYR A N 1
ATOM 5107 C CA . TYR A 1 641 ? -7.933 -3.197 9.457 1.00 94.88 641 TYR A CA 1
ATOM 5108 C C . TYR A 1 641 ? -7.699 -4.563 10.120 1.00 94.88 641 TYR A C 1
ATOM 5110 O O . TYR A 1 641 ? -6.552 -4.931 10.361 1.00 94.88 641 TYR A O 1
ATOM 5118 N N . TYR A 1 642 ? -8.728 -5.386 10.336 1.00 94.94 642 TYR A N 1
ATOM 5119 C CA . TYR A 1 642 ? -8.490 -6.774 10.760 1.00 94.94 642 TYR A CA 1
ATOM 5120 C C . TYR A 1 642 ? -7.873 -7.603 9.629 1.00 94.94 642 TYR A C 1
ATOM 5122 O O . TYR A 1 642 ? -6.815 -8.206 9.804 1.00 94.94 642 TYR A O 1
ATOM 5130 N N . GLY A 1 643 ? -8.462 -7.556 8.436 1.00 94.62 643 GLY A N 1
ATOM 5131 C CA . GLY A 1 643 ? -8.046 -8.372 7.303 1.00 94.62 643 GLY A CA 1
ATOM 5132 C C . GLY A 1 643 ? -6.733 -7.928 6.654 1.00 94.62 643 GLY A C 1
ATOM 5133 O O . GLY A 1 643 ? -5.677 -8.521 6.867 1.00 94.62 643 GLY A O 1
ATOM 5134 N N . ARG A 1 644 ? -6.778 -6.915 5.781 1.00 92.38 644 ARG A N 1
ATOM 5135 C CA . ARG A 1 644 ? -5.623 -6.529 4.940 1.00 92.38 644 ARG A CA 1
ATOM 5136 C C . ARG A 1 644 ? -4.448 -5.973 5.734 1.00 92.38 644 ARG A C 1
ATOM 5138 O O . ARG A 1 644 ? -3.305 -6.129 5.304 1.00 92.38 644 ARG A O 1
ATOM 5145 N N . TYR A 1 645 ? -4.723 -5.316 6.853 1.00 92.62 645 TYR A N 1
ATOM 5146 C CA . TYR A 1 645 ? -3.678 -4.789 7.714 1.00 92.62 645 TYR A CA 1
ATOM 5147 C C . TYR A 1 645 ? -3.112 -5.899 8.607 1.00 92.62 645 TYR A C 1
ATOM 5149 O O . TYR A 1 645 ? -1.932 -6.222 8.496 1.00 92.62 645 TYR A O 1
ATOM 5157 N N . ASN A 1 646 ? -3.948 -6.543 9.421 1.00 92.81 646 ASN A N 1
ATOM 5158 C CA . ASN A 1 646 ? -3.470 -7.423 10.490 1.00 92.81 646 ASN A CA 1
ATOM 5159 C C . ASN A 1 646 ? -3.559 -8.933 10.187 1.00 92.81 646 ASN A C 1
ATOM 5161 O O . ASN A 1 646 ? -3.199 -9.748 11.032 1.00 92.81 646 ASN A O 1
ATOM 5165 N N . ASN A 1 647 ? -3.970 -9.320 8.971 1.00 92.56 647 ASN A N 1
ATOM 5166 C CA . ASN A 1 647 ? -4.107 -10.710 8.508 1.00 92.56 647 ASN A CA 1
ATOM 5167 C C . ASN A 1 647 ? -5.042 -11.577 9.379 1.00 92.56 647 ASN A C 1
ATOM 5169 O O . ASN A 1 647 ? -4.919 -12.803 9.413 1.00 92.56 647 ASN A O 1
ATOM 5173 N N . LEU A 1 648 ? -5.996 -10.931 10.046 1.00 93.38 648 LEU A N 1
ATOM 5174 C CA . LEU A 1 648 ? -6.971 -11.519 10.952 1.00 93.38 648 LEU A CA 1
ATOM 5175 C C . LEU A 1 648 ? -8.230 -11.853 10.148 1.00 93.38 648 LEU A C 1
ATOM 5177 O O . LEU A 1 648 ? -9.164 -11.063 10.024 1.00 93.38 648 LEU A O 1
ATOM 5181 N N . PHE A 1 649 ? -8.196 -13.023 9.515 1.00 94.88 649 PHE A N 1
ATOM 5182 C CA . PHE A 1 649 ? -9.275 -13.519 8.657 1.00 94.88 649 PHE A CA 1
ATOM 5183 C C . PHE A 1 649 ? -9.913 -14.807 9.180 1.00 94.88 649 PHE A C 1
ATOM 5185 O O . PHE A 1 649 ? -11.069 -15.102 8.866 1.00 94.88 649 PHE A O 1
ATOM 5192 N N . LYS A 1 650 ? -9.153 -15.618 9.925 1.00 95.69 650 LYS A N 1
ATOM 5193 C CA . LYS A 1 650 ? -9.574 -16.966 10.327 1.00 95.69 650 LYS A CA 1
ATOM 5194 C C . LYS A 1 650 ? -10.375 -16.933 11.618 1.00 95.69 650 LYS A C 1
ATOM 5196 O O . LYS A 1 650 ? -11.356 -17.649 11.741 1.00 95.69 650 LYS A O 1
ATOM 5201 N N . GLU A 1 651 ? -9.947 -16.115 12.562 1.00 94.81 651 GLU A N 1
ATOM 5202 C CA . GLU A 1 651 ? -10.507 -15.966 13.901 1.00 94.81 651 GLU A CA 1
ATOM 5203 C C . GLU A 1 651 ? -11.972 -15.496 13.856 1.00 94.81 651 GLU A C 1
ATOM 5205 O O . GLU A 1 651 ? -12.800 -16.167 14.470 1.00 94.81 651 GLU A O 1
ATOM 5210 N N . PRO A 1 652 ? -12.351 -14.483 13.044 1.00 95.06 652 PRO A N 1
ATOM 5211 C CA . PRO A 1 652 ? -13.744 -14.064 12.900 1.00 95.06 652 PRO A CA 1
ATOM 5212 C C . PRO A 1 652 ? -14.624 -15.190 12.353 1.00 95.06 652 PRO A C 1
ATOM 5214 O O . PRO A 1 652 ? -15.699 -15.456 12.877 1.00 95.06 652 PRO A O 1
ATOM 5217 N N . ARG A 1 653 ? -14.135 -15.916 11.339 1.00 95.25 653 ARG A N 1
ATOM 5218 C CA . ARG A 1 653 ? -14.856 -17.051 10.746 1.00 95.25 653 ARG A CA 1
ATOM 5219 C C . ARG A 1 653 ? -15.020 -18.195 11.733 1.00 95.25 653 ARG A C 1
ATOM 5221 O O . ARG A 1 653 ? -16.105 -18.734 11.831 1.00 95.25 653 ARG A O 1
ATOM 5228 N N . LYS A 1 654 ? -13.982 -18.523 12.507 1.00 93.88 654 LYS A N 1
ATOM 5229 C CA . LYS A 1 654 ? -14.072 -19.540 13.564 1.00 93.88 654 LYS A CA 1
ATOM 5230 C C . LYS A 1 654 ? -15.104 -19.173 14.624 1.00 93.88 654 LYS A C 1
ATOM 5232 O O . LYS A 1 654 ? -15.845 -20.054 15.041 1.00 93.88 654 LYS A O 1
ATOM 5237 N N . ALA A 1 655 ? -15.153 -17.910 15.051 1.00 92.69 655 ALA A N 1
ATOM 5238 C CA . ALA A 1 655 ? -16.156 -17.451 16.008 1.00 92.69 655 ALA A CA 1
ATOM 5239 C C . ALA A 1 655 ? -17.577 -17.620 15.447 1.00 92.69 655 ALA A C 1
ATOM 5241 O O . ALA A 1 655 ? -18.425 -18.206 16.110 1.00 92.69 655 ALA A O 1
ATOM 5242 N N . ILE A 1 656 ? -17.800 -17.190 14.201 1.00 93.31 656 ILE A N 1
ATOM 5243 C CA . ILE A 1 656 ? -19.088 -17.316 13.506 1.00 93.31 656 ILE A CA 1
ATOM 5244 C C . ILE A 1 656 ? -19.486 -18.786 13.309 1.00 93.31 656 ILE A C 1
ATOM 5246 O O . ILE A 1 656 ? -20.589 -19.179 13.670 1.00 93.31 656 ILE A O 1
ATOM 5250 N N . ASP A 1 657 ? -18.583 -19.605 12.769 1.00 92.25 657 ASP A N 1
ATOM 5251 C CA . ASP A 1 657 ? -18.841 -21.008 12.417 1.00 92.25 657 ASP A CA 1
ATOM 5252 C C . ASP A 1 657 ? -19.015 -21.903 13.662 1.00 92.25 657 ASP A C 1
ATOM 5254 O O . ASP A 1 657 ? -19.459 -23.043 13.545 1.00 92.25 657 ASP A O 1
ATOM 5258 N N . SER A 1 658 ? -18.666 -21.407 14.856 1.00 90.94 658 SER A N 1
ATOM 5259 C CA . SER A 1 658 ? -18.899 -22.112 16.123 1.00 90.94 658 SER A CA 1
ATOM 5260 C C . SER A 1 658 ? -20.320 -21.935 16.659 1.00 90.94 658 SER A C 1
ATOM 5262 O O . SER A 1 658 ? -20.711 -22.669 17.565 1.00 90.94 658 SER A O 1
ATOM 5264 N N . VAL A 1 659 ? -21.089 -20.975 16.135 1.00 90.62 659 VAL A N 1
ATOM 5265 C CA . VAL A 1 659 ? -22.484 -20.764 16.532 1.00 90.62 659 VAL A CA 1
ATOM 5266 C C . VAL A 1 659 ? -23.352 -21.877 15.926 1.00 90.62 659 VAL A C 1
ATOM 5268 O O . VAL A 1 659 ? -23.413 -21.998 14.697 1.00 90.62 659 VAL A O 1
ATOM 5271 N N . PRO A 1 660 ? -24.027 -22.705 16.746 1.00 87.69 660 PRO A N 1
ATOM 5272 C CA . PRO A 1 660 ? -24.806 -23.835 16.249 1.00 87.69 660 PRO A CA 1
ATOM 5273 C C . PRO A 1 660 ? -25.865 -23.431 15.217 1.00 87.69 660 PRO A C 1
ATOM 5275 O O . PRO A 1 660 ? -26.720 -22.597 15.479 1.00 87.69 660 PRO A O 1
ATOM 5278 N N . GLY A 1 661 ? -25.846 -24.067 14.044 1.00 84.38 661 GLY A N 1
ATOM 5279 C CA . GLY A 1 661 ? -26.883 -23.903 13.019 1.00 84.38 661 GLY A CA 1
ATOM 5280 C C . GLY A 1 661 ? -26.778 -22.652 12.140 1.00 84.38 661 GLY A C 1
ATOM 5281 O O . GLY A 1 661 ? -27.623 -22.481 11.260 1.00 84.38 661 GLY A O 1
ATOM 5282 N N . VAL A 1 662 ? -25.744 -21.825 12.314 1.00 90.00 662 VAL A N 1
ATOM 5283 C CA . VAL A 1 662 ? -25.434 -20.714 11.405 1.00 90.00 662 VAL A CA 1
ATOM 5284 C C . VAL A 1 662 ? -24.910 -21.233 10.064 1.00 90.00 662 VAL A C 1
ATOM 5286 O O . VAL A 1 662 ? -24.031 -22.093 10.009 1.00 90.00 662 VAL A O 1
ATOM 5289 N N . ILE A 1 663 ? -25.405 -20.656 8.966 1.00 92.00 663 ILE A N 1
ATOM 5290 C CA . ILE A 1 663 ? -24.915 -20.923 7.609 1.00 92.00 663 ILE A CA 1
ATOM 5291 C C . ILE A 1 663 ? -24.234 -19.661 7.076 1.00 92.00 663 ILE A C 1
ATOM 5293 O O . ILE A 1 663 ? -24.895 -18.709 6.655 1.00 92.00 663 ILE A O 1
ATOM 5297 N N . ARG A 1 664 ? -22.896 -19.651 7.068 1.00 94.25 664 ARG A N 1
ATOM 5298 C CA . ARG A 1 664 ? -22.107 -18.542 6.515 1.00 94.25 664 ARG A CA 1
ATOM 5299 C C . ARG A 1 664 ? -22.007 -18.634 4.988 1.00 94.25 664 ARG A C 1
ATOM 5301 O O . ARG A 1 664 ? -21.361 -19.523 4.438 1.00 94.25 664 ARG A O 1
ATOM 5308 N N . LEU A 1 665 ? -22.601 -17.661 4.310 1.00 95.25 665 LEU A N 1
ATOM 5309 C CA . LEU A 1 665 ? -22.553 -17.429 2.872 1.00 95.25 665 LEU A CA 1
ATOM 5310 C C . LEU A 1 665 ? -21.452 -16.406 2.565 1.00 95.25 665 LEU A C 1
ATOM 5312 O O . LEU A 1 665 ? -21.564 -15.225 2.888 1.00 95.25 665 LEU A O 1
ATOM 5316 N N . GLU A 1 666 ? -20.351 -16.838 1.959 1.00 94.50 666 GLU A N 1
ATOM 5317 C CA . GLU A 1 666 ? -19.274 -15.913 1.592 1.00 94.50 666 GLU A CA 1
ATOM 5318 C C . GLU A 1 666 ? -19.650 -15.041 0.389 1.00 94.50 666 GLU A C 1
ATOM 5320 O O . GLU A 1 666 ? -20.133 -15.529 -0.634 1.00 94.50 666 GLU A O 1
ATOM 5325 N N . MET A 1 667 ? -19.379 -13.738 0.496 1.00 95.94 667 MET A N 1
ATOM 5326 C CA . MET A 1 667 ? -19.462 -12.813 -0.638 1.00 95.94 667 MET A CA 1
ATOM 5327 C C . MET A 1 667 ? -18.324 -13.083 -1.628 1.00 95.94 667 MET A C 1
ATOM 5329 O O . MET A 1 667 ? -17.246 -13.505 -1.221 1.00 95.94 667 MET A O 1
ATOM 5333 N N . ASP A 1 668 ? -18.503 -12.755 -2.911 1.00 93.88 668 ASP A N 1
ATOM 5334 C CA . ASP A 1 668 ? -17.461 -12.993 -3.930 1.00 93.88 668 ASP A CA 1
ATOM 5335 C C . ASP A 1 668 ? -16.196 -12.160 -3.665 1.00 93.88 668 ASP A C 1
ATOM 5337 O O . ASP A 1 668 ? -15.066 -12.637 -3.781 1.00 93.88 668 ASP A O 1
ATOM 5341 N N . LYS A 1 669 ? -16.386 -10.905 -3.237 1.00 94.19 669 LYS A N 1
ATOM 5342 C CA . LYS A 1 669 ? -15.316 -10.041 -2.727 1.00 94.19 669 LYS A CA 1
ATOM 5343 C C . LYS A 1 669 ? -15.189 -10.211 -1.213 1.00 94.19 669 LYS A C 1
ATOM 5345 O O . LYS A 1 669 ? -15.794 -9.448 -0.453 1.00 94.19 669 LYS A O 1
ATOM 5350 N N . ASN A 1 670 ? -14.398 -11.197 -0.794 1.00 94.94 670 ASN A N 1
ATOM 5351 C CA . ASN A 1 670 ? -14.081 -11.511 0.604 1.00 94.94 670 ASN A CA 1
ATOM 5352 C C . ASN A 1 670 ? -12.563 -11.524 0.865 1.00 94.94 670 ASN A C 1
ATOM 5354 O O . ASN A 1 670 ? -11.741 -11.362 -0.047 1.00 94.94 670 ASN A O 1
ATOM 5358 N N . MET A 1 671 ? -12.178 -11.716 2.127 1.00 94.38 671 MET A N 1
ATOM 5359 C CA . MET A 1 671 ? -10.794 -11.885 2.565 1.00 94.38 671 MET A CA 1
ATOM 5360 C C . MET A 1 671 ? -9.913 -10.720 2.069 1.00 94.38 671 MET A C 1
ATOM 5362 O O . MET A 1 671 ? -10.248 -9.541 2.202 1.00 94.38 671 MET A O 1
ATOM 5366 N N . ARG A 1 672 ? -8.774 -11.031 1.442 1.00 92.06 672 ARG A N 1
ATOM 5367 C CA . ARG A 1 672 ? -7.837 -10.054 0.866 1.00 92.06 672 ARG A CA 1
ATOM 5368 C C . ARG A 1 672 ? -8.468 -9.208 -0.249 1.00 92.06 672 ARG A C 1
ATOM 5370 O O . ARG A 1 672 ? -8.087 -8.046 -0.408 1.00 92.06 672 ARG A O 1
ATOM 5377 N N . LYS A 1 673 ? -9.465 -9.758 -0.956 1.00 93.25 673 LYS A N 1
ATOM 5378 C CA . LYS A 1 673 ? -10.234 -9.100 -2.026 1.00 93.25 673 LYS A CA 1
ATOM 5379 C C . LYS A 1 673 ? -11.509 -8.401 -1.516 1.00 93.25 673 LYS A C 1
ATOM 5381 O O . LYS A 1 673 ? -12.307 -7.945 -2.326 1.00 93.25 673 LYS A O 1
ATOM 5386 N N . SER A 1 674 ? -11.713 -8.294 -0.196 1.00 94.88 674 SER A N 1
ATOM 5387 C CA . SER A 1 674 ? -12.903 -7.657 0.392 1.00 94.88 674 SER A CA 1
ATOM 5388 C C . SER A 1 674 ? -13.086 -6.215 -0.089 1.00 94.88 674 SER A C 1
ATOM 5390 O O . SER A 1 674 ? -12.155 -5.405 -0.035 1.00 94.88 674 SER A O 1
ATOM 5392 N N . PHE A 1 675 ? -14.286 -5.875 -0.550 1.00 96.31 675 PHE A N 1
ATOM 5393 C CA . PHE A 1 675 ? -14.621 -4.507 -0.939 1.00 96.31 675 PHE A CA 1
ATOM 5394 C C . PHE A 1 675 ? -14.897 -3.667 0.317 1.00 96.31 675 PHE A C 1
ATOM 5396 O O . PHE A 1 675 ? -15.526 -4.152 1.253 1.00 96.31 675 PHE A O 1
ATOM 5403 N N . CYS A 1 676 ? -14.371 -2.439 0.376 1.00 96.44 676 CYS A N 1
ATOM 5404 C CA . CYS A 1 676 ? -14.457 -1.584 1.569 1.00 96.44 676 CYS A CA 1
ATOM 5405 C C . CYS A 1 676 ? -15.906 -1.174 1.870 1.00 96.44 676 CYS A C 1
ATOM 5407 O O . CYS A 1 676 ? -16.685 -0.990 0.942 1.00 96.44 676 CYS A O 1
ATOM 5409 N N . CYS A 1 677 ? -16.239 -0.981 3.151 1.00 96.44 677 CYS A N 1
ATOM 5410 C CA . CYS A 1 677 ? -17.527 -0.424 3.568 1.00 96.44 677 CYS A CA 1
ATOM 5411 C C . CYS A 1 677 ? -17.673 1.078 3.264 1.00 96.44 677 CYS A C 1
ATOM 5413 O O . CYS A 1 677 ? -18.791 1.543 3.138 1.00 96.44 677 CYS A O 1
ATOM 5415 N N . GLY A 1 678 ? -16.567 1.824 3.141 1.00 95.50 678 GLY A N 1
ATOM 5416 C CA . GLY A 1 678 ? -16.559 3.262 2.837 1.00 95.50 678 GLY A CA 1
ATOM 5417 C C . GLY A 1 678 ? -16.081 4.172 3.973 1.00 95.50 678 GLY A C 1
ATOM 5418 O O . GLY A 1 678 ? -15.588 5.249 3.681 1.00 95.50 678 GLY A O 1
ATOM 5419 N N . ALA A 1 679 ? -16.104 3.728 5.234 1.00 94.94 679 ALA A N 1
ATOM 5420 C CA . ALA A 1 679 ? -15.851 4.598 6.397 1.00 94.94 679 ALA A CA 1
ATOM 5421 C C . ALA A 1 679 ? -14.372 4.935 6.698 1.00 94.94 679 ALA A C 1
ATOM 5423 O O . ALA A 1 679 ? -14.079 5.881 7.428 1.00 94.94 679 ALA A O 1
ATOM 5424 N N . GLY A 1 680 ? -13.421 4.141 6.193 1.00 93.62 680 GLY A N 1
ATOM 5425 C CA . GLY A 1 680 ? -11.997 4.285 6.527 1.00 93.62 680 GLY A CA 1
ATOM 5426 C C . GLY A 1 680 ? -11.368 5.599 6.048 1.00 93.62 680 GLY A C 1
ATOM 5427 O O . GLY A 1 680 ? -11.950 6.335 5.257 1.00 93.62 680 GLY A O 1
ATOM 5428 N N . GLY A 1 681 ? -10.150 5.898 6.502 1.00 92.88 681 GLY A N 1
ATOM 5429 C CA . GLY A 1 681 ? -9.398 7.069 6.037 1.00 92.88 681 GLY A CA 1
ATOM 5430 C C . GLY A 1 681 ? -10.021 8.424 6.394 1.00 92.88 681 GLY A C 1
ATOM 5431 O O . GLY A 1 681 ? -9.739 9.400 5.703 1.00 92.88 681 GLY A O 1
ATOM 5432 N N . GLY A 1 682 ? -10.885 8.470 7.415 1.00 93.38 682 GLY A N 1
ATOM 5433 C CA . GLY A 1 682 ? -11.637 9.662 7.828 1.00 93.38 682 GLY A CA 1
ATOM 5434 C C . GLY A 1 682 ? -12.998 9.839 7.149 1.00 93.38 682 GLY A C 1
ATOM 5435 O O . GLY A 1 682 ? -13.754 10.721 7.532 1.00 93.38 682 GLY A O 1
ATOM 5436 N N . ARG A 1 683 ? -13.351 8.984 6.181 1.00 93.25 683 ARG A N 1
ATOM 5437 C CA . ARG A 1 683 ? -14.578 9.120 5.379 1.00 93.25 683 ARG A CA 1
ATOM 5438 C C . ARG A 1 683 ? -15.879 8.938 6.154 1.00 93.25 683 ARG A C 1
ATOM 5440 O O . ARG A 1 683 ? -16.901 9.394 5.675 1.00 93.25 683 ARG A O 1
ATOM 5447 N N . ASN A 1 684 ? -15.847 8.328 7.338 1.00 91.75 684 ASN A N 1
ATOM 5448 C CA . ASN A 1 684 ? -17.011 8.269 8.230 1.00 91.75 684 ASN A CA 1
ATOM 5449 C C . ASN A 1 684 ? -17.524 9.658 8.655 1.00 91.75 684 ASN A C 1
ATOM 5451 O O . ASN A 1 684 ? -18.656 9.779 9.100 1.00 91.75 684 ASN A O 1
ATOM 5455 N N . TRP A 1 685 ? -16.668 10.678 8.569 1.00 92.00 685 TRP A N 1
ATOM 5456 C CA . TRP A 1 685 ? -16.924 12.035 9.058 1.00 92.00 685 TRP A CA 1
ATOM 5457 C C . TRP A 1 685 ? -17.101 13.047 7.930 1.00 92.00 685 TRP A C 1
ATOM 5459 O O . TRP A 1 685 ? -17.235 14.236 8.191 1.00 92.00 685 TRP A O 1
ATOM 5469 N N . LEU A 1 686 ? -17.023 12.585 6.683 1.00 91.94 686 LEU A N 1
ATOM 5470 C CA . LEU A 1 686 ? -17.038 13.427 5.500 1.00 91.94 686 LEU A CA 1
ATOM 5471 C C . LEU A 1 686 ? -18.177 12.983 4.602 1.00 91.94 686 LEU A C 1
ATOM 5473 O O . LEU A 1 686 ? -18.289 11.796 4.284 1.00 91.94 686 LEU A O 1
ATOM 5477 N N . GLU A 1 687 ? -18.951 13.943 4.115 1.00 86.31 687 GLU A N 1
ATOM 5478 C CA . GLU A 1 687 ? -20.015 13.642 3.173 1.00 86.31 687 GLU A CA 1
ATOM 5479 C C . GLU A 1 687 ? -19.465 13.095 1.856 1.00 86.31 687 GLU A C 1
ATOM 5481 O O . GLU A 1 687 ? -18.316 13.321 1.447 1.00 86.31 687 GLU A O 1
ATOM 5486 N N . GLU A 1 688 ? -20.275 12.254 1.227 1.00 84.19 688 GLU A N 1
ATOM 5487 C CA . GLU A 1 688 ? -19.978 11.613 -0.046 1.00 84.19 688 GLU A CA 1
ATOM 5488 C C . GLU A 1 688 ? -20.820 12.252 -1.137 1.00 84.19 688 GLU A C 1
ATOM 5490 O O . GLU A 1 688 ? -22.044 12.275 -1.035 1.00 84.19 688 GLU A O 1
ATOM 5495 N N . GLU A 1 689 ? -20.170 12.734 -2.196 1.00 83.12 689 GLU A N 1
ATOM 5496 C CA . GLU A 1 689 ? -20.885 13.171 -3.391 1.00 83.12 689 GLU A CA 1
ATOM 5497 C C . GLU A 1 689 ? -21.558 11.959 -4.044 1.00 83.12 689 GLU A C 1
ATOM 5499 O O . GLU A 1 689 ? -20.930 10.918 -4.281 1.00 83.12 689 GLU A O 1
ATOM 5504 N N . VAL A 1 690 ? -22.853 12.104 -4.320 1.00 87.75 690 VAL A N 1
ATOM 5505 C CA . VAL A 1 690 ? -23.692 11.088 -4.954 1.00 87.75 690 VAL A CA 1
ATOM 5506 C C . VAL A 1 690 ? -24.443 11.761 -6.089 1.00 87.75 690 VAL A C 1
ATOM 5508 O O . VAL A 1 690 ? -25.250 12.654 -5.860 1.00 87.75 690 VAL A O 1
ATOM 5511 N N . GLU A 1 691 ? -24.163 11.317 -7.308 1.00 90.31 691 GLU A N 1
ATOM 5512 C CA . GLU A 1 691 ? -24.776 11.812 -8.543 1.00 90.31 691 GLU A CA 1
ATOM 5513 C C . GLU A 1 691 ? -25.066 10.591 -9.431 1.00 90.31 691 GLU A C 1
ATOM 5515 O O . GLU A 1 691 ? -24.269 10.258 -10.323 1.00 90.31 691 GLU A O 1
ATOM 5520 N N . PRO A 1 692 ? -26.151 9.838 -9.160 1.00 88.56 692 PRO A N 1
ATOM 5521 C CA . PRO A 1 692 ? -26.432 8.573 -9.837 1.00 88.56 692 PRO A CA 1
ATOM 5522 C C . PRO A 1 692 ? -26.567 8.725 -11.358 1.00 88.56 692 PRO A C 1
ATOM 5524 O O . PRO A 1 692 ? -26.141 7.846 -12.106 1.00 88.56 692 PRO A O 1
ATOM 5527 N N . GLU A 1 693 ? -27.077 9.864 -11.829 1.00 90.69 693 GLU A N 1
ATOM 5528 C CA . GLU A 1 693 ? -27.162 10.244 -13.243 1.00 90.69 693 GLU A CA 1
ATOM 5529 C C . GLU A 1 693 ? -25.791 10.401 -13.920 1.00 90.69 693 GLU A C 1
ATOM 5531 O O . GLU A 1 693 ? -25.672 10.196 -15.129 1.00 90.69 693 GLU A O 1
ATOM 5536 N N . LYS A 1 694 ? -24.740 10.694 -13.145 1.00 89.12 694 LYS A N 1
ATOM 5537 C CA . LYS A 1 694 ? -23.340 10.708 -13.600 1.00 89.12 694 LYS A CA 1
ATOM 5538 C C . LYS A 1 694 ? -22.606 9.396 -13.295 1.00 89.12 694 LYS A C 1
ATOM 5540 O O . LYS A 1 694 ? -21.413 9.283 -13.581 1.00 89.12 694 LYS A O 1
ATOM 5545 N N . GLY A 1 695 ? -23.298 8.397 -12.742 1.00 91.25 695 GLY A N 1
ATOM 5546 C CA . GLY A 1 695 ? -22.725 7.110 -12.347 1.00 91.25 695 GLY A CA 1
ATOM 5547 C C . GLY A 1 695 ? -21.891 7.165 -11.062 1.00 91.25 695 GLY A C 1
ATOM 5548 O O . GLY A 1 695 ? -21.007 6.324 -10.884 1.00 91.25 695 GLY A O 1
ATOM 5549 N N . ILE A 1 696 ? -22.136 8.152 -10.192 1.00 93.12 696 ILE A N 1
ATOM 5550 C CA . ILE A 1 696 ? -21.461 8.299 -8.899 1.00 93.12 696 ILE A CA 1
ATOM 5551 C C . ILE A 1 696 ? -22.383 7.763 -7.798 1.00 93.12 696 ILE A C 1
ATOM 5553 O O . ILE A 1 696 ? -23.430 8.341 -7.521 1.00 93.12 696 ILE A O 1
ATOM 5557 N N . TYR A 1 697 ? -21.984 6.660 -7.163 1.00 93.75 697 TYR A N 1
ATOM 5558 C CA . TYR A 1 697 ? -22.790 5.923 -6.175 1.00 93.75 697 TYR A CA 1
ATOM 5559 C C . TYR A 1 697 ? -22.116 5.880 -4.808 1.00 93.75 697 TYR A C 1
ATOM 5561 O O . TYR A 1 697 ? -20.902 6.065 -4.719 1.00 93.75 697 TYR A O 1
ATOM 5569 N N . ARG A 1 698 ? -22.856 5.547 -3.743 1.00 94.38 698 ARG A N 1
ATOM 5570 C CA . ARG A 1 698 ? -22.234 5.339 -2.431 1.00 94.38 698 ARG A CA 1
ATOM 5571 C C . ARG A 1 698 ? -21.432 4.034 -2.350 1.00 94.38 698 ARG A C 1
ATOM 5573 O O . ARG A 1 698 ? -21.855 2.981 -2.846 1.00 94.38 698 ARG A O 1
ATOM 5580 N N . ILE A 1 699 ? -20.270 4.079 -1.690 1.00 95.94 699 ILE A N 1
ATOM 5581 C CA . ILE A 1 699 ? -19.423 2.887 -1.471 1.00 95.94 699 ILE A CA 1
ATOM 5582 C C . ILE A 1 699 ? -20.151 1.835 -0.629 1.00 95.94 699 ILE A C 1
ATOM 5584 O O . ILE A 1 699 ? -20.098 0.646 -0.964 1.00 95.94 699 ILE A O 1
ATOM 5588 N N . ASN A 1 700 ? -20.828 2.250 0.443 1.00 95.94 700 ASN A N 1
ATOM 5589 C CA . ASN A 1 700 ? -21.536 1.324 1.322 1.00 95.94 700 ASN A CA 1
ATOM 5590 C C . ASN A 1 700 ? -22.707 0.645 0.615 1.00 95.94 700 ASN A C 1
ATOM 5592 O O . ASN A 1 700 ? -22.799 -0.575 0.686 1.00 95.94 700 ASN A O 1
ATOM 5596 N N . GLU A 1 701 ? -23.535 1.379 -0.129 1.00 95.56 701 GLU A N 1
ATOM 5597 C CA . GLU A 1 701 ? -24.649 0.810 -0.900 1.00 95.56 701 GLU A CA 1
ATOM 5598 C C . GLU A 1 701 ? -24.172 -0.255 -1.891 1.00 95.56 701 GLU A C 1
ATOM 5600 O O . GLU A 1 701 ? -24.711 -1.362 -1.924 1.00 95.56 701 GLU A O 1
ATOM 5605 N N . THR A 1 702 ? -23.091 0.033 -2.623 1.00 95.56 702 THR A N 1
ATOM 5606 C CA . THR A 1 702 ? -22.464 -0.933 -3.539 1.00 95.56 702 THR A CA 1
ATOM 5607 C C . THR A 1 702 ? -22.001 -2.185 -2.789 1.00 95.56 702 THR A C 1
ATOM 5609 O O . THR A 1 702 ? -22.107 -3.310 -3.283 1.00 95.56 702 THR A O 1
ATOM 5612 N N . ARG A 1 703 ? -21.477 -2.021 -1.567 1.00 96.81 703 ARG A N 1
ATOM 5613 C CA . ARG A 1 703 ? -21.079 -3.154 -0.728 1.00 96.81 703 ARG A CA 1
ATOM 5614 C C . ARG A 1 703 ? -22.285 -3.934 -0.195 1.00 96.81 703 ARG A C 1
ATOM 5616 O O . ARG A 1 703 ? -22.197 -5.161 -0.112 1.00 96.81 703 ARG A O 1
ATOM 5623 N N . VAL A 1 704 ? -23.384 -3.260 0.138 1.00 97.50 704 VAL A N 1
ATOM 5624 C CA . VAL A 1 704 ? -24.645 -3.890 0.547 1.00 97.50 704 VAL A CA 1
ATOM 5625 C C . VAL A 1 704 ? -25.216 -4.730 -0.593 1.00 97.50 704 VAL A C 1
ATOM 5627 O O . VAL A 1 704 ? -25.581 -5.874 -0.346 1.00 97.50 704 VAL A O 1
ATOM 5630 N N . ASP A 1 705 ? -25.182 -4.259 -1.844 1.00 96.38 705 ASP A N 1
ATOM 5631 C CA . ASP A 1 705 ? -25.614 -5.057 -3.006 1.00 96.38 705 ASP A CA 1
ATOM 5632 C C . ASP A 1 705 ? -24.837 -6.375 -3.126 1.00 96.38 705 ASP A C 1
ATOM 5634 O O . ASP A 1 705 ? -25.417 -7.439 -3.358 1.00 96.38 705 ASP A O 1
ATOM 5638 N N . MET A 1 706 ? -23.519 -6.337 -2.894 1.00 96.50 706 MET A N 1
ATOM 5639 C CA . MET A 1 706 ? -22.697 -7.552 -2.883 1.00 96.50 706 MET A CA 1
ATOM 5640 C C . MET A 1 706 ? -23.122 -8.525 -1.777 1.00 96.50 706 MET A C 1
ATOM 5642 O O . MET A 1 706 ? -23.107 -9.736 -2.005 1.00 96.50 706 MET A O 1
ATOM 5646 N N . ALA A 1 707 ? -23.497 -8.023 -0.599 1.00 97.31 707 ALA A N 1
ATOM 5647 C CA . ALA A 1 707 ? -23.986 -8.854 0.499 1.00 97.31 707 ALA A CA 1
ATOM 5648 C C . ALA A 1 707 ? -25.371 -9.441 0.185 1.00 97.31 707 ALA A C 1
ATOM 5650 O O . ALA A 1 707 ? -25.562 -10.655 0.282 1.00 97.31 707 ALA A O 1
ATOM 5651 N N . LEU A 1 708 ? -26.305 -8.604 -0.272 1.00 97.12 708 LEU A N 1
ATOM 5652 C CA . LEU A 1 708 ? -27.671 -8.993 -0.624 1.00 97.12 708 LEU A CA 1
ATOM 5653 C C . LEU A 1 708 ? -27.725 -9.991 -1.785 1.00 97.12 708 LEU A C 1
ATOM 5655 O O . LEU A 1 708 ? -28.617 -10.833 -1.803 1.00 97.12 708 LEU A O 1
ATOM 5659 N N . SER A 1 709 ? -26.740 -9.990 -2.693 1.00 96.81 709 SER A N 1
ATOM 5660 C CA . SER A 1 709 ? -26.643 -10.979 -3.782 1.00 96.81 709 SER A CA 1
ATOM 5661 C C . SER A 1 709 ? -26.607 -12.441 -3.309 1.00 96.81 709 SER A C 1
ATOM 5663 O O . SER A 1 709 ? -26.880 -13.354 -4.089 1.00 96.81 709 SER A O 1
ATOM 5665 N N . LYS A 1 710 ? -26.267 -12.680 -2.035 1.00 96.56 710 LYS A N 1
ATOM 5666 C CA . LYS A 1 710 ? -26.253 -14.015 -1.423 1.00 96.56 710 LYS A CA 1
ATOM 5667 C C . LYS A 1 710 ? -27.553 -14.360 -0.687 1.00 96.56 710 LYS A C 1
ATOM 5669 O O . LYS A 1 710 ? -27.646 -15.459 -0.153 1.00 96.56 710 LYS A O 1
ATOM 5674 N N . ASN A 1 711 ? -28.545 -13.467 -0.674 1.00 95.25 711 ASN A N 1
ATOM 5675 C CA . ASN A 1 711 ? -29.804 -13.592 0.069 1.00 95.25 711 ASN A CA 1
ATOM 5676 C C . ASN A 1 711 ? -29.617 -13.963 1.562 1.00 95.25 711 ASN A C 1
ATOM 5678 O O . ASN A 1 711 ? -30.157 -14.982 2.006 1.00 95.25 711 ASN A O 1
ATOM 5682 N N . PRO A 1 712 ? -28.827 -13.193 2.339 1.00 95.94 712 PRO A N 1
ATOM 5683 C CA . PRO A 1 712 ? -28.688 -13.427 3.772 1.00 95.94 712 PRO A CA 1
ATOM 5684 C C . PRO A 1 712 ? -29.890 -12.915 4.570 1.00 95.94 712 PRO A C 1
ATOM 5686 O O . PRO A 1 712 ? -30.551 -11.963 4.170 1.00 95.94 712 PRO A O 1
ATOM 5689 N N . GLU A 1 713 ? -30.085 -13.481 5.756 1.00 95.00 713 GLU A N 1
ATOM 5690 C CA . GLU A 1 713 ? -30.934 -12.924 6.819 1.00 95.00 713 GLU A CA 1
ATOM 5691 C C . GLU A 1 713 ? -30.130 -11.981 7.730 1.00 95.00 713 GLU A C 1
ATOM 5693 O O . GLU A 1 713 ? -30.678 -11.054 8.326 1.00 95.00 713 GLU A O 1
ATOM 5698 N N . ILE A 1 714 ? -28.813 -12.209 7.835 1.00 95.69 714 ILE A N 1
ATOM 5699 C CA . ILE A 1 714 ? -27.892 -11.400 8.641 1.00 95.69 714 ILE A CA 1
ATOM 5700 C C . ILE A 1 714 ? -26.671 -10.971 7.816 1.00 95.69 714 ILE A C 1
ATOM 5702 O O . ILE A 1 714 ? -26.021 -11.778 7.149 1.00 95.69 714 ILE A O 1
ATOM 5706 N N . ILE A 1 715 ? -26.286 -9.702 7.921 1.00 97.38 715 ILE A N 1
ATOM 5707 C CA . ILE A 1 715 ? -24.957 -9.229 7.531 1.00 97.38 715 ILE A CA 1
ATOM 5708 C C . ILE A 1 715 ? -24.132 -9.065 8.805 1.00 97.38 715 ILE A C 1
ATOM 5710 O O . ILE A 1 715 ? -24.384 -8.189 9.627 1.00 97.38 715 ILE A O 1
ATOM 5714 N N . CYS A 1 716 ? -23.140 -9.932 8.975 1.00 96.75 716 CYS A N 1
ATOM 5715 C CA . CYS A 1 716 ? -22.253 -9.916 10.124 1.00 96.75 716 CYS A CA 1
ATOM 5716 C C . CYS A 1 716 ? -21.002 -9.077 9.832 1.00 96.75 716 CYS A C 1
ATOM 5718 O O . CYS A 1 716 ? -20.363 -9.226 8.783 1.00 96.75 716 CYS A O 1
ATOM 5720 N N . THR A 1 717 ? -20.618 -8.214 10.770 1.00 96.69 717 THR A N 1
ATOM 5721 C CA . THR A 1 717 ? -19.366 -7.448 10.715 1.00 96.69 717 THR A CA 1
ATOM 5722 C C . THR A 1 717 ? -18.598 -7.577 12.033 1.00 96.69 717 THR A C 1
ATOM 5724 O O . THR A 1 717 ? -19.088 -8.164 12.988 1.00 96.69 717 THR A O 1
ATOM 5727 N N . ALA A 1 718 ? -17.371 -7.063 12.073 1.00 95.56 718 ALA A N 1
ATOM 5728 C CA . ALA A 1 718 ? -16.548 -7.015 13.284 1.00 95.56 718 ALA A CA 1
ATOM 5729 C C . ALA A 1 718 ? -15.997 -5.601 13.510 1.00 95.56 718 ALA A C 1
ATOM 5731 O O . ALA A 1 718 ? -14.816 -5.417 13.798 1.00 95.56 718 ALA A O 1
ATOM 5732 N N . CYS A 1 719 ? -16.774 -4.577 13.165 1.00 96.50 719 CYS A N 1
ATOM 5733 C CA . CYS A 1 719 ? -16.295 -3.205 13.150 1.00 96.50 719 CYS A CA 1
ATOM 5734 C C . CYS A 1 719 ? -17.452 -2.236 13.360 1.00 96.50 719 CYS A C 1
ATOM 5736 O O . CYS A 1 719 ? -18.354 -2.233 12.522 1.00 96.50 719 CYS A O 1
ATOM 5738 N N . PRO A 1 720 ? -17.386 -1.344 14.364 1.00 95.19 720 PRO A N 1
ATOM 5739 C CA . PRO A 1 720 ? -18.474 -0.412 14.640 1.00 95.19 720 PRO A CA 1
ATOM 5740 C C . PRO A 1 720 ? -18.800 0.475 13.433 1.00 95.19 720 PRO A C 1
ATOM 5742 O O . PRO A 1 720 ? -19.959 0.590 13.063 1.00 95.19 720 PRO A O 1
ATOM 5745 N N . PHE A 1 721 ? -17.792 0.995 12.725 1.00 95.31 721 PHE A N 1
ATOM 5746 C CA . PHE A 1 721 ? -18.045 1.785 11.516 1.00 95.31 721 PHE A CA 1
ATOM 5747 C C . PHE A 1 721 ? -18.629 0.951 10.374 1.00 95.31 721 PHE A C 1
ATOM 5749 O O . PHE A 1 721 ? -19.447 1.441 9.608 1.00 95.31 721 PHE A O 1
ATOM 5756 N N . CYS A 1 722 ? -18.243 -0.323 10.235 1.00 97.00 722 CYS A N 1
ATOM 5757 C CA . CYS A 1 722 ? -18.869 -1.166 9.218 1.00 97.00 722 CYS A CA 1
ATOM 5758 C C . CYS A 1 722 ? -20.338 -1.433 9.553 1.00 97.00 722 CYS A C 1
ATOM 5760 O O . CYS A 1 722 ? -21.137 -1.429 8.625 1.00 97.00 722 CYS A O 1
ATOM 5762 N N . LEU A 1 723 ? -20.696 -1.624 10.831 1.00 95.44 723 LEU A N 1
ATOM 5763 C CA . LEU A 1 723 ? -22.096 -1.771 11.246 1.00 95.44 723 LEU A CA 1
ATOM 5764 C C . LEU A 1 723 ? -22.924 -0.586 10.748 1.00 95.44 723 LEU A C 1
ATOM 5766 O O . LEU A 1 723 ? -23.861 -0.804 9.987 1.00 95.44 723 LEU A O 1
ATOM 5770 N N . THR A 1 724 ? -22.506 0.641 11.073 1.00 93.88 724 THR A N 1
ATOM 5771 C CA . THR A 1 724 ? -23.172 1.870 10.618 1.00 93.88 724 THR A CA 1
ATOM 5772 C C . THR A 1 724 ? -23.289 1.913 9.095 1.00 93.88 724 THR A C 1
ATOM 5774 O O . THR A 1 724 ? -24.389 2.041 8.568 1.00 93.88 724 THR A O 1
ATOM 5777 N N . MET A 1 725 ? -22.188 1.690 8.363 1.00 95.88 725 MET A N 1
ATOM 5778 C CA . MET A 1 725 ? -22.217 1.751 6.896 1.00 95.88 725 MET A CA 1
ATOM 5779 C C . MET A 1 725 ? -23.172 0.722 6.270 1.00 95.88 725 MET A C 1
ATOM 5781 O O . MET A 1 725 ? -23.814 1.030 5.265 1.00 95.88 725 MET A O 1
ATOM 5785 N N . PHE A 1 726 ? -23.259 -0.495 6.818 1.00 97.38 726 PHE A N 1
ATOM 5786 C CA . PHE A 1 726 ? -24.185 -1.516 6.318 1.00 97.38 726 PHE A CA 1
ATOM 5787 C C . PHE A 1 726 ? -25.637 -1.223 6.698 1.00 97.38 726 PHE A C 1
ATOM 5789 O O . PHE A 1 726 ? -26.511 -1.443 5.866 1.00 97.38 726 PHE A O 1
ATOM 5796 N N . GLU A 1 727 ? -25.902 -0.720 7.905 1.00 95.75 727 GLU A N 1
ATOM 5797 C CA . GLU A 1 727 ? -27.251 -0.310 8.312 1.00 95.75 727 GLU A CA 1
ATOM 5798 C C . GLU A 1 727 ? -27.763 0.838 7.444 1.00 95.75 727 GLU A C 1
ATOM 5800 O O . GLU A 1 727 ? -28.861 0.748 6.899 1.00 95.75 727 GLU A O 1
ATOM 5805 N N . ASP A 1 728 ? -26.944 1.866 7.229 1.00 94.81 728 ASP A N 1
ATOM 5806 C CA . ASP A 1 728 ? -27.302 2.998 6.373 1.00 94.81 728 ASP A CA 1
ATOM 5807 C C . ASP A 1 728 ? -27.494 2.563 4.916 1.00 94.81 728 ASP A C 1
ATOM 5809 O O . ASP A 1 728 ? -28.430 2.999 4.251 1.00 94.81 728 ASP A O 1
ATOM 5813 N N . GLY A 1 729 ? -26.654 1.647 4.426 1.00 95.50 729 GLY A N 1
ATOM 5814 C CA . GLY A 1 729 ? -26.793 1.096 3.079 1.00 95.50 729 GLY A CA 1
ATOM 5815 C C . GLY A 1 729 ? -28.023 0.197 2.903 1.00 95.50 729 GLY A C 1
ATOM 5816 O O . GLY A 1 729 ? -28.556 0.121 1.798 1.00 95.50 729 GLY A O 1
ATOM 5817 N N . LEU A 1 730 ? -28.489 -0.482 3.959 1.00 96.81 730 LEU A N 1
ATOM 5818 C CA . LEU A 1 730 ? -29.745 -1.241 3.932 1.00 96.81 730 LEU A CA 1
ATOM 5819 C C . LEU A 1 730 ? -30.962 -0.319 3.960 1.00 96.81 730 LEU A C 1
ATOM 5821 O O . LEU A 1 730 ? -31.874 -0.557 3.174 1.00 96.81 730 LEU A O 1
ATOM 5825 N N . LYS A 1 731 ? -30.940 0.732 4.792 1.00 96.12 731 LYS A N 1
ATOM 5826 C CA . LYS A 1 731 ? -31.987 1.767 4.830 1.00 96.12 731 LYS A CA 1
ATOM 5827 C C . LYS A 1 731 ? -32.151 2.446 3.477 1.00 96.12 731 LYS A C 1
ATOM 5829 O O . LYS A 1 731 ? -33.252 2.539 2.954 1.00 96.12 731 LYS A O 1
ATOM 5834 N N . ALA A 1 732 ? -31.039 2.829 2.845 1.00 93.25 732 ALA A N 1
ATOM 5835 C CA . ALA A 1 732 ? -31.050 3.409 1.500 1.00 93.25 732 ALA A CA 1
ATOM 5836 C C . ALA A 1 732 ? -31.650 2.472 0.430 1.00 93.25 732 ALA A C 1
ATOM 5838 O O . ALA A 1 732 ? -32.041 2.927 -0.642 1.00 93.25 732 ALA A O 1
ATOM 5839 N N . LYS A 1 733 ? -31.716 1.161 0.702 1.00 93.62 733 LYS A N 1
ATOM 5840 C CA . LYS A 1 733 ? -32.270 0.138 -0.195 1.00 93.62 733 LYS A CA 1
ATOM 5841 C C . LYS A 1 733 ? -33.614 -0.427 0.268 1.00 93.62 733 LYS A C 1
ATOM 5843 O O . LYS A 1 733 ? -34.103 -1.363 -0.373 1.00 93.62 733 LYS A O 1
ATOM 5848 N N . GLU A 1 734 ? -34.184 0.098 1.354 1.00 96.12 734 GLU A N 1
ATOM 5849 C CA . GLU A 1 734 ? -35.455 -0.349 1.938 1.00 96.12 734 GLU A CA 1
ATOM 5850 C C . GLU A 1 734 ? -35.444 -1.865 2.251 1.00 96.12 734 GLU A C 1
ATOM 5852 O O . GLU A 1 734 ? -36.323 -2.639 1.843 1.00 96.12 734 GLU A O 1
ATOM 5857 N N . LYS A 1 735 ? -34.362 -2.338 2.889 1.00 95.38 735 LYS A N 1
ATOM 5858 C CA . LYS A 1 735 ? -34.140 -3.757 3.257 1.00 95.38 735 LYS A CA 1
ATOM 5859 C C . LYS A 1 735 ? -33.890 -3.990 4.746 1.00 95.38 735 LYS A C 1
ATOM 5861 O O . LYS A 1 735 ? -33.706 -5.142 5.140 1.00 95.38 735 LYS A O 1
ATOM 5866 N N . GLU A 1 736 ? -33.896 -2.947 5.561 1.00 92.19 736 GLU A N 1
ATOM 5867 C CA . GLU A 1 736 ? -33.640 -2.979 7.002 1.00 92.19 736 GLU A CA 1
ATOM 5868 C C . GLU A 1 736 ? -34.613 -3.883 7.778 1.00 92.19 736 GLU A C 1
ATOM 5870 O O . GLU A 1 736 ? -34.204 -4.521 8.745 1.00 92.19 736 GLU A O 1
ATOM 5875 N N . ASP A 1 737 ? -35.853 -4.038 7.303 1.00 92.44 737 ASP A N 1
ATOM 5876 C CA . ASP A 1 737 ? -36.847 -4.931 7.919 1.00 92.44 737 ASP A CA 1
ATOM 5877 C C . ASP A 1 737 ? -36.612 -6.414 7.591 1.00 92.44 737 ASP A C 1
ATOM 5879 O O . ASP A 1 737 ? -37.123 -7.307 8.268 1.00 92.44 737 ASP A O 1
ATOM 5883 N N . LYS A 1 738 ? -35.851 -6.696 6.527 1.00 92.19 738 LYS A N 1
ATOM 5884 C CA . LYS A 1 738 ? -35.637 -8.056 6.001 1.00 92.19 738 LYS A CA 1
ATOM 5885 C C . LYS A 1 738 ? -34.287 -8.638 6.392 1.00 92.19 738 LYS A C 1
ATOM 5887 O O . LYS A 1 738 ? -34.166 -9.855 6.502 1.00 92.19 738 LYS A O 1
ATOM 5892 N N . VAL A 1 739 ? -33.272 -7.791 6.550 1.00 96.00 739 VAL A N 1
ATOM 5893 C CA . VAL A 1 739 ? -31.891 -8.212 6.799 1.00 96.00 739 VAL A CA 1
ATOM 5894 C C . VAL A 1 739 ? -31.338 -7.451 7.993 1.00 96.00 739 VAL A C 1
ATOM 5896 O O . VAL A 1 739 ? -31.293 -6.225 7.989 1.00 96.00 739 VAL A O 1
ATOM 5899 N N . LYS A 1 740 ? -30.869 -8.178 9.010 1.00 94.50 740 LYS A N 1
ATOM 5900 C CA . LYS A 1 740 ? -30.286 -7.579 10.219 1.00 94.50 740 LYS A CA 1
ATOM 5901 C C . LYS A 1 740 ? -28.778 -7.400 10.076 1.00 94.50 740 LYS A C 1
ATOM 5903 O O . LYS A 1 740 ? -28.099 -8.264 9.525 1.00 94.50 740 LYS A O 1
ATOM 5908 N N . VAL A 1 741 ? -28.232 -6.321 10.630 1.00 96.44 741 VAL A N 1
ATOM 5909 C CA . VAL A 1 741 ? -26.778 -6.106 10.713 1.00 96.44 741 VAL A CA 1
ATOM 5910 C C . VAL A 1 741 ? -26.322 -6.348 12.145 1.00 96.44 741 VAL A C 1
ATOM 5912 O O . VAL A 1 741 ? -26.773 -5.670 13.067 1.00 96.44 741 VAL A O 1
ATOM 5915 N N . LEU A 1 742 ? -25.432 -7.321 12.337 1.00 95.56 742 LEU A N 1
ATOM 5916 C CA . LEU A 1 742 ? -24.947 -7.716 13.662 1.00 95.56 742 LEU A CA 1
ATOM 5917 C C . LEU A 1 742 ? -23.423 -7.689 13.728 1.00 95.56 742 LEU A C 1
ATOM 5919 O O . LEU A 1 742 ? -22.732 -8.063 12.775 1.00 95.56 742 LEU A O 1
ATOM 5923 N N . ASP A 1 743 ? -22.889 -7.295 14.879 1.00 96.62 743 ASP A N 1
ATOM 5924 C CA . ASP A 1 743 ? -21.490 -7.549 15.201 1.00 96.62 743 ASP A CA 1
ATOM 5925 C C . ASP A 1 743 ? -21.271 -9.028 15.555 1.00 96.62 743 ASP A C 1
ATOM 5927 O O . ASP A 1 743 ? -22.187 -9.708 16.024 1.00 96.62 743 ASP A O 1
ATOM 5931 N N . ILE A 1 744 ? -20.048 -9.536 15.382 1.00 95.69 744 ILE A N 1
ATOM 5932 C CA . ILE A 1 744 ? -19.689 -10.893 15.827 1.00 95.69 744 ILE A CA 1
ATOM 5933 C C . ILE A 1 744 ? -19.965 -11.075 17.323 1.00 95.69 744 ILE A C 1
ATOM 5935 O O . ILE A 1 744 ? -20.432 -12.144 17.719 1.00 95.69 744 ILE A O 1
ATOM 5939 N N . ALA A 1 745 ? -19.694 -10.062 18.153 1.00 96.38 745 ALA A N 1
ATOM 5940 C CA . ALA A 1 745 ? -19.957 -10.154 19.584 1.00 96.38 745 ALA A CA 1
ATOM 5941 C C . ALA A 1 745 ? -21.456 -10.316 19.874 1.00 96.38 745 ALA A C 1
ATOM 5943 O O . ALA A 1 745 ? -21.820 -11.125 20.719 1.00 96.38 745 ALA A O 1
ATOM 5944 N N . GLU A 1 746 ? -22.328 -9.617 19.145 1.00 95.31 746 GLU A N 1
ATOM 5945 C CA . GLU A 1 746 ? -23.785 -9.770 19.277 1.00 95.31 746 GLU A CA 1
ATOM 5946 C C . GLU A 1 746 ? -24.236 -11.161 18.844 1.00 95.31 746 GLU A C 1
ATOM 5948 O O . GLU A 1 746 ? -24.933 -11.835 19.594 1.00 95.31 746 GLU A O 1
ATOM 5953 N N . LEU A 1 747 ? -23.758 -11.634 17.689 1.00 93.88 747 LEU A N 1
ATOM 5954 C CA . LEU A 1 747 ? -24.084 -12.967 17.185 1.00 93.88 747 LEU A CA 1
ATOM 5955 C C . LEU A 1 747 ? -23.729 -14.068 18.199 1.00 93.88 747 LEU A C 1
ATOM 5957 O O . LEU A 1 747 ? -24.506 -14.999 18.409 1.00 93.88 747 LEU A O 1
ATOM 5961 N N . VAL A 1 748 ? -22.552 -13.973 18.822 1.00 93.81 748 VAL A N 1
ATOM 5962 C CA . VAL A 1 748 ? -22.089 -14.962 19.805 1.00 93.81 748 VAL A CA 1
ATOM 5963 C C . VAL A 1 748 ? -22.826 -14.809 21.135 1.00 93.81 748 VAL A C 1
ATOM 5965 O O . VAL A 1 748 ? -23.200 -15.820 21.726 1.00 93.81 748 VAL A O 1
ATOM 5968 N N . ALA A 1 749 ? -23.062 -13.580 21.601 1.00 93.25 749 ALA A N 1
ATOM 5969 C CA . ALA A 1 749 ? -23.789 -13.329 22.843 1.00 93.25 749 ALA A CA 1
ATOM 5970 C C . ALA A 1 749 ? -25.243 -13.818 22.766 1.00 93.25 749 ALA A C 1
ATOM 5972 O O . ALA A 1 749 ? -25.725 -14.430 23.718 1.00 93.25 749 ALA A O 1
ATOM 5973 N N . ASP A 1 750 ? -25.914 -13.619 21.630 1.00 90.81 750 ASP A N 1
ATOM 5974 C CA . ASP A 1 750 ? -27.260 -14.145 21.385 1.00 90.81 750 ASP A CA 1
ATOM 5975 C C . ASP A 1 750 ? -27.264 -15.678 21.430 1.00 90.81 750 ASP A C 1
ATOM 5977 O O . ASP A 1 750 ? -28.145 -16.284 22.032 1.00 90.81 750 ASP A O 1
ATOM 5981 N N . ALA A 1 751 ? -26.238 -16.323 20.868 1.00 90.19 751 ALA A N 1
ATOM 5982 C CA . ALA A 1 751 ? -26.109 -17.778 20.880 1.00 90.19 751 ALA A CA 1
ATOM 5983 C C . ALA A 1 751 ? -25.797 -18.375 22.266 1.00 90.19 751 ALA A C 1
ATOM 5985 O O . ALA A 1 751 ? -25.934 -19.588 22.449 1.00 90.19 751 ALA A O 1
ATOM 5986 N N . MET A 1 752 ? -25.362 -17.563 23.236 1.00 88.69 752 MET A N 1
ATOM 5987 C CA . MET A 1 752 ? -25.163 -17.996 24.624 1.00 88.69 752 MET A CA 1
ATOM 5988 C C . MET A 1 752 ? -26.477 -18.086 25.412 1.00 88.69 752 MET A C 1
ATOM 5990 O O . MET A 1 752 ? -26.517 -18.789 26.423 1.00 88.69 752 MET A O 1
ATOM 5994 N N . MET A 1 753 ? -27.529 -17.381 24.982 1.00 69.38 753 MET A N 1
ATOM 5995 C CA . MET A 1 753 ? -28.843 -17.410 25.630 1.00 69.38 753 MET A CA 1
ATOM 5996 C C . MET A 1 753 ? -29.679 -18.577 25.074 1.00 69.38 753 MET A C 1
ATOM 5998 O O . MET A 1 753 ? -29.554 -18.934 23.904 1.00 69.38 753 MET A O 1
ATOM 6002 N N . GLU A 1 754 ? -30.487 -19.224 25.923 1.00 50.84 754 GLU A N 1
ATOM 6003 C CA . GLU A 1 754 ? -31.486 -20.201 25.460 1.00 50.84 754 GLU A CA 1
ATOM 6004 C C . GLU A 1 754 ? -32.541 -19.485 24.611 1.00 50.84 754 GLU A C 1
ATOM 6006 O O . GLU A 1 754 ? -32.904 -18.351 24.927 1.00 50.84 754 GLU A O 1
ATOM 6011 N N . ASP A 1 755 ? -32.973 -20.132 23.520 1.00 42.38 755 ASP A N 1
ATOM 6012 C CA . ASP A 1 755 ? -33.961 -19.610 22.573 1.00 42.38 755 ASP A CA 1
ATOM 6013 C C . ASP A 1 755 ? -35.130 -18.967 23.342 1.00 42.38 755 ASP A C 1
ATOM 6015 O O . ASP A 1 755 ? -35.829 -19.636 24.106 1.00 42.38 755 ASP A O 1
ATOM 6019 N N . ALA A 1 756 ? -35.335 -17.657 23.164 1.00 32.94 756 ALA A N 1
ATOM 6020 C CA . ALA A 1 756 ? -36.601 -17.048 23.545 1.00 32.94 756 ALA A CA 1
ATOM 6021 C C . ALA A 1 756 ? -37.700 -17.798 22.772 1.00 32.94 756 ALA A C 1
ATOM 6023 O O . ALA A 1 756 ? -37.529 -17.988 21.564 1.00 32.94 756 ALA A O 1
ATOM 6024 N N . PRO A 1 757 ? -38.776 -18.264 23.432 1.00 34.41 757 PRO A N 1
ATOM 6025 C CA . PRO A 1 757 ? -39.846 -18.967 22.741 1.00 34.41 757 PRO A CA 1
ATOM 6026 C C . PRO A 1 757 ? -40.375 -18.066 21.627 1.00 34.41 757 PRO A C 1
ATOM 6028 O O . PRO A 1 757 ? -40.550 -16.861 21.832 1.00 34.41 757 PRO A O 1
ATOM 6031 N N . ASP A 1 758 ? -40.554 -18.658 20.445 1.00 35.03 758 ASP A N 1
ATOM 6032 C CA . ASP A 1 758 ? -41.148 -18.010 19.284 1.00 35.03 758 ASP A CA 1
ATOM 6033 C C . ASP A 1 758 ? -42.374 -17.215 19.737 1.00 35.03 758 ASP A C 1
ATOM 6035 O O . ASP A 1 758 ? -43.249 -17.750 20.418 1.00 35.03 758 ASP A O 1
ATOM 6039 N N . ALA A 1 759 ? -42.405 -15.922 19.411 1.00 33.34 759 ALA A N 1
ATOM 6040 C CA . ALA A 1 759 ? -43.573 -15.097 19.657 1.00 33.34 759 ALA A CA 1
ATOM 6041 C C . ALA A 1 759 ? -44.757 -15.746 18.932 1.00 33.34 759 ALA A C 1
ATOM 6043 O O . ALA A 1 759 ? -44.830 -15.717 17.701 1.00 33.34 759 ALA A O 1
ATOM 6044 N N . GLU A 1 760 ? -45.637 -16.377 19.708 1.00 32.50 760 GLU A N 1
ATOM 6045 C CA . GLU A 1 760 ? -46.904 -16.911 19.240 1.00 32.50 760 GLU A CA 1
ATOM 6046 C C . GLU A 1 760 ? -47.634 -15.801 18.481 1.00 32.50 760 GLU A C 1
ATOM 6048 O O . GLU A 1 760 ? -47.812 -14.678 18.960 1.00 32.50 760 GLU A O 1
ATOM 6053 N N . THR A 1 761 ? -47.994 -16.117 17.243 1.00 30.80 761 THR A N 1
ATOM 6054 C CA . THR A 1 761 ? -48.908 -15.306 16.448 1.00 30.80 761 THR A CA 1
ATOM 6055 C C . THR A 1 761 ? -50.260 -15.337 17.163 1.00 30.80 761 THR A C 1
ATOM 6057 O O . THR A 1 761 ? -50.740 -16.434 17.447 1.00 30.80 761 THR A O 1
ATOM 6060 N N . PRO A 1 762 ? -50.877 -14.188 17.495 1.00 40.62 762 PRO A N 1
ATOM 6061 C CA . PRO A 1 762 ? -52.244 -14.198 17.996 1.00 40.62 762 PRO A CA 1
ATOM 6062 C C . PRO A 1 762 ? -53.165 -14.679 16.868 1.00 40.62 762 PRO A C 1
ATOM 6064 O O . PRO A 1 762 ? -53.042 -14.181 15.745 1.00 40.62 762 PRO A O 1
ATOM 6067 N N . GLU A 1 763 ? -54.022 -15.654 17.180 1.00 36.62 763 GLU A N 1
ATOM 6068 C CA . GLU A 1 763 ? -55.079 -16.189 16.302 1.00 36.62 763 GLU A CA 1
ATOM 6069 C C . GLU A 1 763 ? -56.011 -15.115 15.724 1.00 36.62 763 GLU A C 1
ATOM 6071 O O . GLU A 1 763 ? -56.328 -14.133 16.442 1.00 36.62 763 GLU A O 1
#

Foldseek 3Di:
DVVVVVVCCPDPVNVVLVVLLVVLCVLVVVLVCLLVVQVVLLVLLLVLAAADPQPPPQVVLVVLLCCQQVVVPLLVVDPCSVLVNLVSVLVVLVVQVVVQLSVCSNPVPDGPPVPPLVVVVVSVLVNVVSLVVNLVSLVVQCCCLVPVVDPLQPDDPLLSVLSNVVSVLSNVLSVLVVLLVLLVVLLVVVPPVCVVVCVDDPSCPVVVVRDPPSVVVNVVCNVPDDSDPVVSVVSSVVSSNSVSVVSSLQGCSCVVPPPRHRHLVLLSVLLSVLSSSFDPVLFLDLADFDDWPPPDPDTDQFFAFFLNNHHSSLQSLLSNQSSSSLLLVLALQNLQVHPAGLSLLSPLSNVLSRVLSVVSSVLLVQLCPVVVPDDPVRVVVCCVPPVPVSVVSSNVRSVVCCVVPDDPVSVCSRSQTSECGSHNVRNLQQDQVLCLSQLSDSRRRSRSHNSLSSLLNCCPPVVHDPPLVVLQVVCCVQQLASDVDHLLQQCVLCVPVPAAACVRPLPFQEEAQCARCCRPPPQNVLLVVLLSLLCVLLVHTYHYNRSQQGHLLQLCSLSNVVPSSSVNLLSNQVSCVVSVHAEYEYLALSSLSSQDRPSVSNVRHHHYAYSLRVLLVCVVVVSADFADDAAFEEEEADASSCAVRNVNQVSLVSLQVSHPRYHYDYFPQDGSSGQHLSPGSNRVSPDADADVVSSRHDSNLVNLVSGCVRVGQEYEYRHSSSLVSVCVSCVVVVCCVRHYYYYSSRSRSVRRDDDDPPDDDDD

Radius of gyration: 32.33 Å; Cα contacts (8 Å, |Δi|>4): 1097; chains: 1; bounding box: 108×69×92 Å

Sequence (763 aa):
MLPALAAKIGEPGWTYIIIHALAFLAVFLPAMYLFIGGMWKIWKVCRTAQPCDRWDKSGKRWKSVIVNVFGQRRVISENWGWLHFFFFWGFMIHLFSTGEMFLKGIYEGISFSFITLPLYNLIKGLEDLFILVTLACVVIGFYRRLALKPPELKGEPYAKSDALWILGFIGVHMFLLMLMEAVHVSICRIDANAISAGKVSVYFDFMWAGGNSLKFFTGIVGFVMPASHTFHQVLWWIHLAVLLSFLVYITPASGRIKGLGISKHVHIFFSMLSCYMRDLTGKPNDLRPLTIDLEAEEMPQLGVKKIEHYNVKDFVDGYACTQCGRCQAECPAFNTGKPLNPKKIVNDIRHHVIDCGNILIKKHKAGKDWYTVLSDEEKEQLEKEKPGDVRAKEQAAAEKWAGENLSDKEKEMLEKPVPSEILKREELWYCTTCRACVEACPVFIEHPVKITEARRNLVMEESDFPAEAQTFFTNMENNFNPWQIGYATRADWTEGLDIPKLSEKSDVEYLLFVGCAGSFDARAKKSMLALVKILKAAGVSFGILGEEEQCCGDSLRRMGNEYLAQMLVQQNVETMNGYGVKKIIVNCPHGYNTLKNEYPDFGGKYEVISGPEIIARLIKDNKLKLKGGKGKKLTFHDSCYYGRYNNLFKEPRKAIDSVPGVIRLEMDKNMRKSFCCGAGGGRNWLEEEVEPEKGIYRINETRVDMALSKNPEIICTACPFCLTMFEDGLKAKEKEDKVKVLDIAELVADAMMEDAPDAETPE

pLDDT: mean 85.83, std 15.06, range [30.8, 98.62]

Mean predicted aligned error: 8.87 Å

Solvent-accessible surface area (backbone atoms only — not comparable to full-atom values): 40486 Å² total; per-residue (Å²): 114,72,72,70,52,63,74,46,59,81,42,79,68,41,48,52,51,51,52,50,22,54,54,39,49,67,57,49,50,59,37,48,50,42,26,52,52,22,51,49,49,51,54,48,37,37,67,52,28,34,84,70,100,48,75,71,67,53,72,65,20,51,49,38,23,48,43,34,61,76,58,29,52,53,42,52,74,40,83,75,21,50,56,52,50,47,48,52,52,30,52,61,53,44,49,53,60,51,51,39,50,56,43,30,43,66,41,75,87,49,64,70,75,83,43,60,67,71,60,46,51,50,52,55,56,48,38,61,52,31,41,54,54,34,46,54,43,36,54,53,51,48,44,45,60,76,68,66,55,51,74,48,70,59,73,60,69,67,68,53,52,50,58,49,51,54,43,47,51,54,41,53,49,42,50,41,50,55,50,35,52,46,38,52,53,44,39,60,60,74,42,56,66,45,62,76,65,66,77,53,73,87,76,58,71,62,69,72,78,71,56,81,69,55,64,61,51,46,60,54,47,66,73,74,47,81,63,42,73,68,53,39,52,52,41,49,53,52,42,50,51,54,53,44,49,52,54,27,42,35,19,53,53,34,44,78,42,91,92,41,60,68,35,54,67,40,15,73,62,26,30,43,52,24,27,33,49,36,91,76,82,81,52,66,70,53,61,77,93,77,80,80,68,90,83,51,95,67,80,75,87,56,47,25,51,35,70,60,59,37,31,31,66,58,49,34,32,27,50,29,48,68,70,72,25,48,26,32,75,50,25,52,45,34,74,23,52,42,81,33,43,60,54,53,56,43,46,42,52,33,52,52,51,60,73,42,30,69,57,46,43,53,33,48,50,54,16,44,53,73,63,70,76,52,53,71,67,58,50,53,49,45,53,72,76,40,59,67,55,59,54,53,50,26,49,52,42,16,51,53,50,44,72,75,70,48,53,71,70,56,44,53,64,58,64,44,36,32,48,59,72,58,37,52,55,72,36,50,68,58,47,32,60,57,52,38,33,34,68,52,31,54,42,48,42,72,56,47,36,63,41,26,30,25,32,14,14,29,38,71,75,65,70,51,69,63,75,54,48,51,58,39,52,54,20,34,72,77,26,39,23,69,53,95,51,65,39,82,54,40,43,62,83,46,69,95,58,87,67,44,35,39,94,83,48,51,94,47,69,25,40,45,53,60,47,48,51,36,40,69,37,77,69,29,28,53,36,44,51,20,40,49,52,47,38,56,72,48,68,58,56,54,23,30,60,43,62,74,57,43,29,61,29,51,47,38,44,43,49,10,40,48,68,68,18,48,54,34,39,43,53,39,31,52,54,40,55,74,60,64,59,53,30,33,37,24,57,38,32,58,46,41,44,30,52,56,58,47,32,51,80,66,73,28,75,54,52,68,40,40,45,46,49,52,50,30,47,38,46,74,69,65,46,50,69,64,74,19,46,77,73,46,37,23,26,65,53,54,46,43,44,35,23,67,44,65,70,53,60,61,39,52,50,50,40,54,69,62,37,43,49,47,42,83,47,82,40,93,54,36,62,79,62,32,64,55,49,50,43,40,37,38,35,71,60,43,90,75,83,69,41,68,94,79,52,17,44,57,42,20,41,58,43,38,51,52,46,54,75,70,67,39,45,29,45,34,27,64,30,55,64,49,46,53,32,48,49,54,22,27,53,79,64,77,36,55,94,68,35,45,73,40,37,54,40,35,58,51,40,56,13,50,38,73,76,74,76,76,80,74,77,82,129

Nearest PDB structures (foldseek):
  1siw-assembly1_C  TM=4.748E-01  e=4.918E+00  Escherichia coli

Secondary structure (DSSP, 8-state):
-HHHHHTTTTSHHHHHHHHHHHHHHHHHHHHHHHHHHHHHHHHHHHTTSBP----S-HHHHHHHHIIIIIS-TTTTTSTTHHHHHHHHHHHHHHHHHHHHHHHHHH-TT--GGGS-HHHHHHHHHHHHHHHHHHHHHHHHHHHIIIII--GGG---HHHHHHHHHHHHHHHHHHHHHHHHHHHHHHHHHH-HHHHHTT-S-TTSGGGGSS-THHHHHHHHHHHHS---HHHHHHHHHHHHHHHHHHHHHTSGGGGGSTT----GGGHHHHHHHHHHSS--SSS--SS------TT-SSPPPPS-SSGGGSBHHHHHHHHH----SHHHHT-HHHHTT-S--HHHHHHHHHHHHHHHHHHHHHHHHHHHHHHHTS-HHHHHHHHHH-HHHHHHHHHHHHHHHHHHHS-HHHHHHHH--IIIIIB-HHHHHT-----HHHHH-TT---HHHHHHHHHHHHHHTS----HHHHHHHHHHHHHSSSSS--GGGGGGGGTTS---BTTT----SEEEE-HHHHHH-HHHHHHHHHHHHHHHHTT--EEB-GGGPPP--HHHHHHT-HHHHHHHHHHHHHHHHHTT--EEEE--HHHHHHHHHTGGGGT---EEEEHHHHHHHHHHTT-------TT-EEEE---HIIIIIT---HHHHHHHHTSTT-EEE--SS-GGGPPP-S-TTTGGGS----BGGGTB--HHHHHHHHHHTT--SEEEES-HHHHHHHHHHHHTTT-TTT-EEEEHHHHHHHHHS------PPP-